Protein AF-A0A351V700-F1 (afdb_monomer_lite)

Foldseek 3Di:
DQWDWEQDPVRWIKIWFDFQWIWIFIADPVNPHTDDDIGTQQQVAAQDADPDPPDPRRGQRGTAWDWDDDDQKIKTWHFGDDFVTFIFIWMASDSRDPTHGDTTQEDPDDVFRERYKHWDWDDDPNWIKIKMWGQPDVVGYNVRIDIAMAIDDADPVRHHDRDYDDPPHYDDPDAAEQADKDFQPQFDDWDQWDWDAAPVGDIWIWFDFAFIKTKDFWHFQAAHFFKKKFKKEALDQAFKWFKAWADPPHDRQWMWGDGHQNDQRRIDMTMDTGDLGHGITIIMTTTHDDGTIHIMTGIMHTHHDPQPKAKWFPPLFQFAFALKEWDDDPQKIWIWGADFLWFPTGFIWIDRFVRAIETQDGQGRAPDDDCQLFLHPVHHRFLWHWDRKAWDDDDLKIWIWTFTPSVQWIWIWMDSDPRPDHTDIAIGHGGFFQWYWDQDPVRWIWIWGDWQQWIWIFTCDNVNRYGDDVTDTDTADGQPAPDRGWGNWDWDDDPQKIKTWTWGDGPPAAIFIKIWIDSDPSDHIDMDTQAREQNWGRYAKYAHPSGWIWTWTWHAFWQSGITTAIWGWDADPNDTRTHQVRYRDRMDITGHDYDGYDLDDKWQLQDPDFDDDPQKIWNGNAPSVQWGSPVDGSKIKGFAPDADQDDNSAHPWMWGGDGPQKKKKKWKKFQPQPDAQKWWAKWQDDLFIKTWTWHQHPVRWIKTWIWTFPCVVVVDDSSPTHTDTQFIDTDDDGMKMKMKMWHGDDDDDHSDPPFTTWIWIWIDPPVPDTDTHGDIRDGGQDSSNNTHTIIITGMYGNDDGGTMMIIRIMDMGDDDDTRPPQQAAPPLQFSDWFFLQDWRRQKAKDDQKGWTWDQPDGQPDRTWIKIDRFPWQPIFIKHWDDCSPQPAQFWKKWKKKKAFADPDQKWKKFKWKWFQASVRDTDIGTAFMAIHGHPAIAMTIDQTDHHHHRTHRIMTTMGTDTDRTMMTMGGTTMGHRNRDDDGSYGQDQAQCCLVSPPDNEPVSLVQLVVCQPPNHPDPSSVCSQPQQNPVDRDPVSSVQSVCCNVVVDVGGHHD

Structure (mmCIF, N/CA/C/O backbone):
data_AF-A0A351V700-F1
#
_entry.id   AF-A0A351V700-F1
#
loop_
_atom_site.group_PDB
_atom_site.id
_atom_site.type_symbol
_atom_site.label_atom_id
_atom_site.label_alt_id
_atom_site.label_comp_id
_atom_site.label_asym_id
_atom_site.label_entity_id
_atom_site.label_seq_id
_atom_site.pdbx_PDB_ins_code
_atom_site.Cartn_x
_atom_site.Cartn_y
_atom_site.Cartn_z
_atom_site.occupancy
_atom_site.B_iso_or_equiv
_atom_site.auth_seq_id
_atom_site.auth_comp_id
_atom_site.auth_asym_id
_atom_site.auth_atom_id
_atom_site.pdbx_PDB_model_num
ATOM 1 N N . ILE A 1 1 ? -38.959 2.671 56.096 1.00 91.06 1 ILE A N 1
ATOM 2 C CA . ILE A 1 1 ? -39.017 2.047 54.759 1.00 91.06 1 ILE A CA 1
ATOM 3 C C . ILE A 1 1 ? -37.811 2.518 53.968 1.00 91.06 1 ILE A C 1
ATOM 5 O O . ILE A 1 1 ? -37.189 3.485 54.406 1.00 91.06 1 ILE A O 1
ATOM 9 N N . ASP A 1 2 ? -37.479 1.789 52.909 1.00 93.81 2 ASP A N 1
ATOM 10 C CA . ASP A 1 2 ? -36.411 2.085 51.949 1.00 93.81 2 ASP A CA 1
ATOM 11 C C . ASP A 1 2 ? -35.045 2.347 52.602 1.00 93.81 2 ASP A C 1
ATOM 13 O O . ASP A 1 2 ? -34.549 3.469 52.595 1.00 93.81 2 ASP A O 1
ATOM 17 N N . PRO A 1 3 ? -34.458 1.350 53.281 1.00 95.62 3 PRO A N 1
ATOM 18 C CA . PRO A 1 3 ? -33.172 1.539 53.926 1.00 95.62 3 PRO A CA 1
ATOM 19 C C . PRO A 1 3 ? -32.023 1.620 52.913 1.00 95.62 3 PRO A C 1
ATOM 21 O O . PRO A 1 3 ? -31.990 0.839 51.966 1.00 95.62 3 PRO A O 1
ATOM 24 N N . THR A 1 4 ? -31.022 2.452 53.203 1.00 96.56 4 THR A N 1
ATOM 25 C CA . THR A 1 4 ? -29.684 2.356 52.598 1.00 96.56 4 THR A CA 1
ATOM 26 C C . THR A 1 4 ? -28.631 2.185 53.677 1.00 96.56 4 THR A C 1
ATOM 28 O O . THR A 1 4 ? -28.673 2.845 54.720 1.00 96.56 4 THR A O 1
ATOM 31 N N . VAL A 1 5 ? -27.683 1.289 53.410 1.00 95.75 5 VAL A N 1
ATOM 32 C CA . VAL A 1 5 ? -26.538 1.002 54.270 1.00 95.75 5 VAL A CA 1
ATOM 33 C C . VAL A 1 5 ? -25.258 1.439 53.568 1.00 95.75 5 VAL A C 1
ATOM 35 O O . VAL A 1 5 ? -25.052 1.101 52.407 1.00 95.75 5 VAL A O 1
ATOM 38 N N . PHE A 1 6 ? -24.391 2.152 54.283 1.00 95.44 6 PHE A N 1
ATOM 39 C CA . PHE A 1 6 ? -23.078 2.570 53.791 1.00 95.44 6 PHE A CA 1
ATOM 40 C C . PHE A 1 6 ? -22.019 2.389 54.877 1.00 95.44 6 PHE A C 1
ATOM 42 O O . PHE A 1 6 ? -22.269 2.732 56.034 1.00 95.44 6 PHE A O 1
ATOM 49 N N . ILE A 1 7 ? -20.851 1.865 54.506 1.00 95.56 7 ILE A N 1
ATOM 50 C CA . ILE A 1 7 ? -19.691 1.712 55.390 1.00 95.56 7 ILE A CA 1
ATOM 51 C C . ILE A 1 7 ? -18.678 2.787 55.004 1.00 95.56 7 ILE A C 1
ATOM 53 O O . ILE A 1 7 ? -18.249 2.836 53.855 1.00 95.56 7 ILE A O 1
ATOM 57 N N . ASP A 1 8 ? -18.346 3.661 55.949 1.00 95.00 8 ASP A N 1
ATOM 58 C CA . ASP A 1 8 ? -17.407 4.765 55.741 1.00 95.00 8 ASP A CA 1
ATOM 59 C C . ASP A 1 8 ? -15.943 4.292 55.815 1.00 95.00 8 ASP A C 1
ATOM 61 O O . ASP A 1 8 ? -15.654 3.169 56.230 1.00 95.00 8 ASP A O 1
ATOM 65 N N . ASP A 1 9 ? -15.006 5.159 55.432 1.00 92.94 9 ASP A N 1
ATOM 66 C CA . ASP A 1 9 ? -13.569 4.848 55.365 1.00 92.94 9 ASP A CA 1
ATOM 67 C C . ASP A 1 9 ? -12.965 4.493 56.736 1.00 92.94 9 ASP A C 1
ATOM 69 O O . ASP A 1 9 ? -11.900 3.882 56.815 1.00 92.94 9 ASP A O 1
ATOM 73 N N . ASP A 1 10 ? -13.632 4.877 57.827 1.00 93.69 10 ASP A N 1
ATOM 74 C CA . ASP A 1 10 ? -13.258 4.521 59.198 1.00 93.69 10 ASP A CA 1
ATOM 75 C C . ASP A 1 10 ? -13.837 3.168 59.660 1.00 93.69 10 ASP A C 1
ATOM 77 O O . ASP A 1 10 ? -13.610 2.754 60.797 1.00 93.69 10 ASP A O 1
ATOM 81 N N . GLY A 1 11 ? -14.575 2.473 58.788 1.00 94.19 11 GLY A N 1
ATOM 82 C CA . GLY A 1 11 ? -15.253 1.209 59.068 1.00 94.19 11 GLY A CA 1
ATOM 83 C C . GLY A 1 11 ? -16.627 1.358 59.728 1.00 94.19 11 GLY A C 1
ATOM 84 O O . GLY A 1 11 ? -17.306 0.352 59.944 1.00 94.19 11 GLY A O 1
ATOM 85 N N . GLN A 1 12 ? -17.086 2.575 60.043 1.00 96.44 12 GLN A N 1
ATOM 86 C CA . GLN A 1 12 ? -18.404 2.775 60.636 1.00 96.44 12 GLN A CA 1
ATOM 87 C C . GLN A 1 12 ? -19.509 2.595 59.590 1.00 96.44 12 GLN A C 1
ATOM 89 O O . GLN A 1 12 ? -19.625 3.347 58.623 1.00 96.44 12 GLN A O 1
ATOM 94 N N . ALA A 1 13 ? -20.399 1.637 59.847 1.00 96.62 13 ALA A N 1
ATOM 95 C CA . ALA A 1 13 ? -21.604 1.428 59.059 1.00 96.62 13 ALA A CA 1
ATOM 96 C C . ALA A 1 13 ? -22.760 2.335 59.524 1.00 96.62 13 ALA A C 1
ATOM 98 O O . ALA A 1 13 ? -23.058 2.431 60.720 1.00 96.62 13 ALA A O 1
ATOM 99 N N . TYR A 1 14 ? -23.439 2.974 58.576 1.00 97.00 14 TYR A N 1
ATOM 100 C CA . TYR A 1 14 ? -24.610 3.824 58.782 1.00 97.00 14 TYR A CA 1
ATOM 101 C C . TYR A 1 14 ? -25.817 3.234 58.060 1.00 97.00 14 TYR A C 1
ATOM 103 O O . TYR A 1 14 ? -25.716 2.845 56.900 1.00 97.00 14 TYR A O 1
ATOM 111 N N . LEU A 1 15 ? -26.966 3.220 58.736 1.00 97.62 15 LEU A N 1
ATOM 112 C CA . LEU A 1 15 ? -28.257 2.844 58.167 1.00 97.62 15 LEU A CA 1
ATOM 113 C C . LEU A 1 15 ? -29.167 4.074 58.131 1.00 97.62 15 LEU A C 1
ATOM 115 O O . LEU A 1 15 ? -29.557 4.573 59.188 1.00 97.62 15 LEU A O 1
ATOM 119 N N . TYR A 1 16 ? -29.526 4.527 56.930 1.00 97.81 16 TYR A N 1
ATOM 120 C CA . TYR A 1 16 ? -30.506 5.590 56.686 1.00 97.81 16 TYR A CA 1
ATOM 121 C C . TYR A 1 16 ? -31.836 5.008 56.209 1.00 97.81 16 TYR A C 1
ATOM 123 O O . TYR A 1 16 ? -31.837 4.035 55.465 1.00 97.81 16 TYR A O 1
ATOM 131 N N . PHE A 1 17 ? -32.966 5.577 56.640 1.00 97.81 17 PHE A N 1
ATOM 132 C CA . PHE A 1 17 ? -34.310 5.115 56.258 1.00 97.81 17 PHE A CA 1
ATOM 133 C C . PHE A 1 17 ? -35.395 6.161 56.566 1.00 97.81 17 PHE A C 1
ATOM 135 O O . PHE A 1 17 ? -35.218 7.009 57.442 1.00 97.81 17 PHE A O 1
ATOM 142 N N . GLY A 1 18 ? -36.572 6.038 55.936 1.00 95.31 18 GLY A N 1
ATOM 143 C CA . GLY A 1 18 ? -37.803 6.697 56.401 1.00 95.31 18 GLY A CA 1
ATOM 144 C C . GLY A 1 18 ? -38.685 7.342 55.324 1.00 95.31 18 GLY A C 1
ATOM 145 O O . GLY A 1 18 ? -38.236 7.616 54.221 1.00 95.31 18 GLY A O 1
ATOM 146 N N . ASN A 1 19 ? -39.955 7.582 55.674 1.00 92.62 19 ASN A N 1
ATOM 147 C CA . ASN A 1 19 ? -40.956 8.324 54.891 1.00 92.62 19 ASN A CA 1
ATOM 148 C C . ASN A 1 19 ? -41.955 8.973 55.871 1.00 92.62 19 ASN A C 1
ATOM 150 O O . ASN A 1 19 ? -42.431 8.287 56.783 1.00 92.62 19 ASN A O 1
ATOM 154 N N . PRO A 1 20 ? -42.292 10.270 55.745 1.00 89.50 20 PRO A N 1
ATOM 155 C CA . PRO A 1 20 ? -41.634 11.312 54.948 1.00 89.50 20 PRO A CA 1
ATOM 156 C C . PRO A 1 20 ? -40.467 11.951 55.721 1.00 89.50 20 PRO A C 1
ATOM 158 O O . PRO A 1 20 ? -39.934 12.987 55.350 1.00 89.50 20 PRO A O 1
ATOM 161 N N . GLN A 1 21 ? -40.133 11.389 56.881 1.00 94.50 21 GLN A N 1
ATOM 162 C CA . GLN A 1 21 ? -39.072 11.850 57.756 1.00 94.50 21 GLN A CA 1
ATOM 163 C C . GLN A 1 21 ? -37.858 10.939 57.589 1.00 94.50 21 GLN A C 1
ATOM 165 O O . GLN A 1 21 ? -38.006 9.722 57.687 1.00 94.50 21 GLN A O 1
ATOM 170 N N . LEU A 1 22 ? -36.677 11.530 57.408 1.00 96.50 22 LEU A N 1
ATOM 171 C CA . LEU A 1 22 ? -35.410 10.808 57.334 1.00 96.50 22 LEU A CA 1
ATOM 172 C C . LEU A 1 22 ? -34.840 10.542 58.738 1.00 96.50 22 LEU A C 1
ATOM 174 O O . LEU A 1 22 ? -34.820 11.434 59.599 1.00 96.50 22 LEU A O 1
ATOM 178 N N . TYR A 1 23 ? -34.369 9.317 58.947 1.00 97.38 23 TYR A N 1
ATOM 179 C CA . TYR A 1 23 ? -33.716 8.842 60.164 1.00 97.38 23 TYR A CA 1
ATOM 180 C C . TYR A 1 23 ? -32.384 8.172 59.833 1.00 97.38 23 TYR A C 1
ATOM 182 O O . TYR A 1 23 ? -32.211 7.661 58.725 1.00 97.38 23 TYR A O 1
ATOM 190 N N . TYR A 1 24 ? -31.476 8.128 60.810 1.00 97.31 24 TYR A N 1
ATOM 191 C CA . TYR A 1 24 ? -30.273 7.302 60.731 1.00 97.31 24 TYR A CA 1
ATOM 192 C C . TYR A 1 24 ? -29.920 6.633 62.057 1.00 97.31 24 TYR A C 1
ATOM 194 O O . TYR A 1 24 ? -30.298 7.096 63.136 1.00 97.31 24 TYR A O 1
ATOM 202 N N . VAL A 1 25 ? -29.155 5.548 61.977 1.00 97.69 25 VAL A N 1
ATOM 203 C CA . VAL A 1 25 ? -28.527 4.892 63.128 1.00 97.69 25 VAL A CA 1
ATOM 204 C C . VAL A 1 25 ? -27.175 4.299 62.725 1.00 97.69 25 VAL A C 1
ATOM 206 O O . VAL A 1 25 ? -26.938 4.023 61.549 1.00 97.69 25 VAL A O 1
ATOM 209 N N . LYS A 1 26 ? -26.275 4.123 63.695 1.00 97.44 26 LYS A N 1
ATOM 210 C CA . LYS A 1 26 ? -24.993 3.441 63.498 1.00 97.44 26 LYS A CA 1
ATOM 211 C C . LYS A 1 26 ? -25.177 1.937 63.658 1.00 97.44 26 LYS A C 1
ATOM 213 O O . LYS A 1 26 ? -25.651 1.491 64.703 1.00 97.44 26 LYS A O 1
ATOM 218 N N . LEU A 1 27 ? -24.808 1.171 62.639 1.00 96.94 27 LEU A N 1
ATOM 219 C CA . LEU A 1 27 ? -24.777 -0.286 62.727 1.00 96.94 27 LEU A CA 1
ATOM 220 C C . LEU A 1 27 ? -23.512 -0.741 63.462 1.00 96.94 27 LEU A C 1
ATOM 222 O O . LEU A 1 27 ? -22.480 -0.065 63.438 1.00 96.94 27 LEU A O 1
ATOM 226 N N . ASN A 1 28 ? -23.615 -1.881 64.137 1.00 95.62 28 ASN A N 1
ATOM 227 C CA . ASN A 1 28 ? -22.462 -2.574 64.696 1.00 95.62 28 ASN A CA 1
ATOM 228 C C . ASN A 1 28 ? -21.759 -3.386 63.595 1.00 95.62 28 ASN A C 1
ATOM 230 O O . ASN A 1 28 ? -22.332 -3.621 62.532 1.00 95.62 28 ASN A O 1
ATOM 234 N N . GLU A 1 29 ? -20.539 -3.859 63.865 1.00 91.56 29 GLU A N 1
ATOM 235 C CA . GLU A 1 29 ? -19.749 -4.669 62.918 1.00 91.56 29 GLU A CA 1
ATOM 236 C C . GLU A 1 29 ? -20.468 -5.949 62.446 1.00 91.56 29 GLU A C 1
ATOM 238 O O . GLU A 1 29 ? -20.162 -6.469 61.378 1.00 91.56 29 GLU A O 1
ATOM 243 N N . ASP A 1 30 ? -21.442 -6.456 63.211 1.00 93.44 30 ASP A N 1
ATOM 244 C CA . ASP A 1 30 ? -22.226 -7.642 62.846 1.00 93.44 30 ASP A CA 1
ATOM 245 C C . ASP A 1 30 ? -23.264 -7.390 61.735 1.00 93.44 30 ASP A C 1
ATOM 247 O O . ASP A 1 30 ? -23.853 -8.347 61.233 1.00 93.44 30 ASP A O 1
ATOM 251 N N . MET A 1 31 ? -23.505 -6.123 61.364 1.00 93.56 31 MET A N 1
ATOM 252 C CA . MET A 1 31 ? -24.477 -5.669 60.357 1.00 93.56 31 MET A CA 1
ATOM 253 C C . MET A 1 31 ? -25.931 -6.116 60.597 1.00 93.56 31 MET A C 1
ATOM 255 O O . MET A 1 31 ? -26.799 -5.903 59.751 1.00 93.56 31 MET A O 1
ATOM 259 N N . VAL A 1 32 ? -26.220 -6.701 61.761 1.00 93.44 32 VAL A N 1
ATOM 260 C CA . VAL A 1 32 ? -27.549 -7.191 62.163 1.00 93.44 32 VAL A CA 1
ATOM 261 C C . VAL A 1 32 ? -28.043 -6.533 63.453 1.00 93.44 32 VAL A C 1
ATOM 263 O O . VAL A 1 32 ? -29.210 -6.687 63.815 1.00 93.44 32 VAL A O 1
ATOM 266 N N . SER A 1 33 ? -27.188 -5.771 64.139 1.00 94.75 33 SER A N 1
ATOM 267 C CA . SER A 1 33 ? -27.525 -4.952 65.301 1.00 94.75 33 SER A CA 1
ATOM 268 C C . SER A 1 33 ? -27.001 -3.512 65.164 1.00 94.75 33 SER A C 1
ATOM 270 O O . SER A 1 33 ? -26.213 -3.190 64.274 1.00 94.75 33 SER A O 1
ATOM 272 N N . TYR A 1 34 ? -27.475 -2.606 66.025 1.00 95.94 34 TYR A N 1
ATOM 273 C CA . TYR A 1 34 ? -27.103 -1.186 66.012 1.00 95.94 34 TYR A CA 1
ATOM 274 C C . TYR A 1 34 ? -26.761 -0.672 67.414 1.00 95.94 34 TYR A C 1
ATOM 276 O O . TYR A 1 34 ? -27.174 -1.254 68.421 1.00 95.94 34 TYR A O 1
ATOM 284 N N . SER A 1 35 ? -26.005 0.425 67.486 1.00 86.25 35 SER A N 1
ATOM 285 C CA . SER A 1 35 ? -25.629 1.084 68.741 1.00 86.25 35 SER A CA 1
ATOM 286 C C . SER A 1 35 ? -26.066 2.550 68.773 1.00 86.25 35 SER A C 1
ATOM 288 O O . SER A 1 35 ? -26.082 3.256 67.764 1.00 86.25 35 SER A O 1
ATOM 290 N N . GLY A 1 36 ? -26.439 3.015 69.968 1.00 89.81 36 GLY A N 1
ATOM 291 C CA . GLY A 1 36 ? -26.982 4.357 70.182 1.00 89.81 36 GLY A CA 1
ATOM 292 C C . GLY A 1 36 ? -28.480 4.480 69.879 1.00 89.81 36 GLY A C 1
ATOM 293 O O . GLY A 1 36 ? -29.176 3.500 69.618 1.00 89.81 36 GLY A O 1
ATOM 294 N N . GLU A 1 37 ? -28.988 5.709 69.970 1.00 93.94 37 GLU A N 1
ATOM 295 C CA . GLU A 1 37 ? -30.384 6.029 69.660 1.00 93.94 37 GLU A CA 1
ATOM 296 C C . GLU A 1 37 ? -30.567 6.311 68.165 1.00 93.94 37 GLU A C 1
ATOM 298 O O . GLU A 1 37 ? -29.691 6.902 67.529 1.00 93.94 37 GLU A O 1
ATOM 303 N N . ILE A 1 38 ? -31.735 5.954 67.623 1.00 97.50 38 ILE A N 1
ATOM 304 C CA . ILE A 1 38 ? -32.139 6.334 66.264 1.00 97.50 38 ILE A CA 1
ATOM 305 C C . ILE A 1 38 ? -32.265 7.857 66.206 1.00 97.50 38 ILE A C 1
ATOM 307 O O . ILE A 1 38 ? -33.056 8.458 66.935 1.00 97.50 38 ILE A O 1
ATOM 311 N N . GLN A 1 39 ? -31.496 8.474 65.318 1.00 97.12 39 GLN A N 1
ATOM 312 C CA . GLN A 1 39 ? -31.433 9.917 65.168 1.00 97.12 39 GLN A CA 1
ATOM 313 C C . GLN A 1 39 ? -32.417 10.387 64.100 1.00 97.12 39 GLN A C 1
ATOM 315 O O . GLN A 1 39 ? -32.547 9.784 63.034 1.00 97.12 39 GLN A O 1
ATOM 320 N N . LYS A 1 40 ? -33.107 11.492 64.385 1.00 95.56 40 LYS A N 1
ATOM 321 C CA . LYS A 1 40 ? -33.982 12.180 63.433 1.00 95.56 40 LYS A CA 1
ATOM 322 C C . LYS A 1 40 ? -33.170 13.253 62.710 1.00 95.56 40 LYS A C 1
ATOM 324 O O . LYS A 1 40 ? -32.617 14.130 63.368 1.00 95.56 40 LYS A O 1
ATOM 329 N N . VAL A 1 41 ? -33.125 13.208 61.380 1.00 95.44 41 VAL A N 1
ATOM 330 C CA . VAL A 1 41 ? -32.467 14.258 60.588 1.00 95.44 41 VAL A CA 1
ATOM 331 C C . VAL A 1 41 ? -33.314 15.531 60.626 1.00 95.44 41 VAL A C 1
ATOM 333 O O . VAL A 1 41 ? -34.542 15.478 60.504 1.00 95.44 41 VAL A O 1
ATOM 336 N N . ASP A 1 42 ? -32.672 16.683 60.816 1.00 91.12 42 ASP A N 1
ATOM 337 C CA . ASP A 1 42 ? -33.349 17.975 60.726 1.00 91.12 42 ASP A CA 1
ATOM 338 C C . ASP A 1 42 ? -33.721 18.269 59.267 1.00 91.12 42 ASP A C 1
ATOM 340 O O . ASP A 1 42 ? -32.864 18.570 58.441 1.00 91.12 42 ASP A O 1
ATOM 344 N N . MET A 1 43 ? -35.014 18.166 58.955 1.00 90.19 43 MET A N 1
ATOM 345 C CA . MET A 1 43 ? -35.534 18.396 57.604 1.00 90.19 43 MET A CA 1
ATOM 346 C C . MET A 1 43 ? -35.724 19.885 57.292 1.00 90.19 43 MET A C 1
ATOM 348 O O . MET A 1 43 ? -35.945 20.235 56.138 1.00 90.19 43 MET A O 1
ATOM 352 N N . SER A 1 44 ? -35.641 20.774 58.291 1.00 82.25 44 SER A N 1
ATOM 353 C CA . SER A 1 44 ? -35.861 22.214 58.092 1.00 82.25 44 SER A CA 1
ATOM 354 C C . SER A 1 44 ? -34.713 22.902 57.348 1.00 82.25 44 SER A C 1
ATOM 356 O O . SER A 1 44 ? -34.875 24.013 56.839 1.00 82.25 44 SER A O 1
ATOM 358 N N . GLN A 1 45 ? -33.555 22.242 57.259 1.00 78.81 45 GLN A N 1
ATOM 359 C CA . GLN A 1 45 ? -32.379 22.719 56.546 1.00 78.81 45 GLN A CA 1
ATOM 360 C C . GLN A 1 45 ? -31.797 21.594 55.692 1.00 78.81 45 GLN A C 1
ATOM 362 O O . GLN A 1 45 ? -31.573 20.484 56.162 1.00 78.81 45 GLN A O 1
ATOM 367 N N . GLY A 1 46 ? -31.529 21.889 54.420 1.00 89.69 46 GLY A N 1
ATOM 368 C CA . GLY A 1 46 ? -30.735 20.998 53.578 1.00 89.69 46 GLY A CA 1
ATOM 369 C C . GLY A 1 46 ? -31.492 20.009 52.698 1.00 89.69 46 GLY A C 1
ATOM 370 O O . GLY A 1 46 ? -30.819 19.292 51.974 1.00 89.69 46 GLY A O 1
ATOM 371 N N . PHE A 1 47 ? -32.829 19.991 52.675 1.00 94.50 47 PHE A N 1
ATOM 372 C CA . PHE A 1 47 ? -33.633 19.048 51.864 1.00 94.50 47 PHE A CA 1
ATOM 373 C C . PHE A 1 47 ? -34.672 19.735 50.956 1.00 94.50 47 PHE A C 1
ATOM 375 O O . PHE A 1 47 ? -35.721 19.174 50.645 1.00 94.50 47 PHE A O 1
ATOM 382 N N . GLY A 1 48 ? -34.387 20.975 50.543 1.00 90.88 48 GLY A N 1
ATOM 383 C CA . GLY A 1 48 ? -35.312 21.809 49.771 1.00 90.88 48 GLY A CA 1
ATOM 384 C C . GLY A 1 48 ? -36.543 22.232 50.579 1.00 90.88 48 GLY A C 1
ATOM 385 O O . GLY A 1 48 ? -36.701 21.845 51.733 1.00 90.88 48 GLY A O 1
ATOM 386 N N . VAL A 1 49 ? -37.404 23.056 49.980 1.00 89.81 49 VAL A N 1
ATOM 387 C CA . VAL A 1 49 ? -38.656 23.514 50.605 1.00 89.81 49 VAL A CA 1
ATOM 388 C C . VAL A 1 49 ? -39.826 22.993 49.783 1.00 89.81 49 VAL A C 1
ATOM 390 O O . VAL A 1 49 ? -39.900 23.278 48.588 1.00 89.81 49 VAL A O 1
ATOM 393 N N . SER A 1 50 ? -40.717 22.244 50.433 1.00 84.81 50 SER A N 1
ATOM 394 C CA . SER A 1 50 ? -41.961 21.742 49.841 1.00 84.81 50 SER A CA 1
ATOM 395 C C . SER A 1 50 ? -42.843 22.903 49.396 1.00 84.81 50 SER A C 1
ATOM 397 O O . SER A 1 50 ? -43.025 23.871 50.139 1.00 84.81 50 SER A O 1
ATOM 399 N N . SER A 1 51 ? -43.425 22.789 48.207 1.00 80.19 51 SER A N 1
ATOM 400 C CA . SER A 1 51 ? -44.474 23.713 47.757 1.00 80.19 51 SER A CA 1
ATOM 401 C C . SER A 1 51 ? -45.877 23.272 48.189 1.00 80.19 51 SER A C 1
ATOM 403 O O . SER A 1 51 ? -46.800 24.089 48.169 1.00 80.19 51 SER A O 1
ATOM 405 N N . ASP A 1 52 ? -46.032 22.014 48.616 1.00 80.88 52 ASP A N 1
ATOM 406 C CA . ASP A 1 52 ? -47.261 21.461 49.171 1.00 80.88 52 ASP A CA 1
ATOM 407 C C . ASP A 1 52 ? -47.541 22.016 50.583 1.00 80.88 52 ASP A C 1
ATOM 409 O O . ASP A 1 52 ? -46.778 21.752 51.523 1.00 80.88 52 ASP A O 1
ATOM 413 N N . PRO A 1 53 ? -48.646 22.764 50.776 1.00 77.25 53 PRO A N 1
ATOM 414 C CA . PRO A 1 53 ? -49.046 23.255 52.091 1.00 77.25 53 PRO A CA 1
ATOM 415 C C . PRO A 1 53 ? -49.411 22.134 53.083 1.00 77.25 53 PRO A C 1
ATOM 417 O O . PRO A 1 53 ? -49.493 22.411 54.280 1.00 77.25 53 PRO A O 1
ATOM 420 N N . GLU A 1 54 ? -49.618 20.895 52.623 1.00 79.44 54 GLU A N 1
ATOM 421 C CA . GLU A 1 54 ? -49.871 19.714 53.461 1.00 79.44 54 GLU A CA 1
ATOM 422 C C . GLU A 1 54 ? -48.602 18.891 53.772 1.00 79.44 54 GLU A C 1
ATOM 424 O O . GLU A 1 54 ? -48.676 17.861 54.452 1.00 79.44 54 GLU A O 1
ATOM 429 N N . SER A 1 55 ? -47.419 19.353 53.344 1.00 82.06 55 SER A N 1
ATOM 430 C CA . SER A 1 55 ? -46.147 18.671 53.603 1.00 82.06 55 SER A CA 1
ATOM 431 C C . SER A 1 55 ? -45.906 18.436 55.099 1.00 82.06 55 SER A C 1
ATOM 433 O O . SER A 1 55 ? -45.845 19.361 55.911 1.00 82.06 55 SER A O 1
ATOM 435 N N . ARG A 1 56 ? -45.716 17.163 55.475 1.00 82.38 56 ARG A N 1
ATOM 436 C CA . ARG A 1 56 ? -45.538 16.730 56.876 1.00 82.38 56 ARG A CA 1
ATOM 437 C C . ARG A 1 56 ? -44.209 17.181 57.495 1.00 82.38 56 ARG A C 1
ATOM 439 O O . ARG A 1 56 ? -44.103 17.226 58.720 1.00 82.38 56 ARG A O 1
ATOM 446 N N . THR A 1 57 ? -43.200 17.470 56.676 1.00 87.38 57 THR A N 1
ATOM 447 C CA . THR A 1 57 ? -41.862 17.904 57.119 1.00 87.38 57 THR A CA 1
ATOM 448 C C . THR A 1 57 ? -41.495 19.304 56.629 1.00 87.38 57 THR A C 1
ATOM 450 O O . THR A 1 57 ? -40.562 19.894 57.169 1.00 87.38 57 THR A O 1
ATOM 453 N N . GLY A 1 58 ? -42.215 19.847 55.639 1.00 87.69 58 GLY A N 1
ATOM 454 C CA . GLY A 1 58 ? -41.881 21.109 54.974 1.00 87.69 58 GLY A CA 1
ATOM 455 C C . GLY A 1 58 ? -40.706 21.011 53.990 1.00 87.69 58 GLY A C 1
ATOM 456 O O . GLY A 1 58 ? -40.348 22.019 53.381 1.00 87.69 58 GLY A O 1
ATOM 457 N N . ALA A 1 59 ? -40.127 19.821 53.805 1.00 92.38 59 ALA A N 1
ATOM 458 C CA . ALA A 1 59 ? -39.008 19.551 52.903 1.00 92.38 59 ALA A CA 1
ATOM 459 C C . ALA A 1 59 ? -39.456 18.785 51.651 1.00 92.38 59 ALA A C 1
ATOM 461 O O . ALA A 1 59 ? -40.519 18.170 51.657 1.00 92.38 59 ALA A O 1
ATOM 462 N N . LEU A 1 60 ? -38.623 18.774 50.601 1.00 92.94 60 LEU A N 1
ATOM 463 C CA . LEU A 1 60 ? -38.908 18.026 49.368 1.00 92.94 60 LEU A CA 1
ATOM 464 C C . LEU A 1 60 ? -38.756 16.506 49.531 1.00 92.94 60 LEU A C 1
ATOM 466 O O . LEU A 1 60 ? -39.307 15.763 48.727 1.00 92.94 60 LEU A O 1
ATOM 470 N N . TYR A 1 61 ? -37.998 16.037 50.526 1.00 93.69 61 TYR A N 1
ATOM 471 C CA . TYR A 1 61 ? -37.774 14.609 50.774 1.00 93.69 61 TYR A CA 1
ATOM 472 C C . TYR A 1 61 ? -39.092 13.851 50.997 1.00 93.69 61 TYR A C 1
ATOM 474 O O . TYR A 1 61 ? -39.887 14.230 51.859 1.00 93.69 61 TYR A O 1
ATOM 482 N N . THR A 1 62 ? -39.272 12.744 50.273 1.00 92.06 62 THR A N 1
ATOM 483 C CA . THR A 1 62 ? -40.420 11.839 50.423 1.00 92.06 62 THR A CA 1
ATOM 484 C C . THR A 1 62 ? -39.980 10.475 50.955 1.00 92.06 62 THR A C 1
ATOM 486 O O . THR A 1 62 ? -40.400 10.091 52.048 1.00 92.06 62 THR A O 1
ATOM 489 N N . GLU A 1 63 ? -39.110 9.762 50.238 1.00 93.25 63 GLU A N 1
ATOM 490 C CA . GLU A 1 63 ? -38.626 8.425 50.612 1.00 93.25 63 GLU A CA 1
ATOM 491 C C . GLU A 1 63 ? -37.366 8.022 49.829 1.00 93.25 63 GLU A C 1
ATOM 493 O O . GLU A 1 63 ? -36.750 8.857 49.165 1.00 93.25 63 GLU A O 1
ATOM 498 N N . GLY A 1 64 ? -36.958 6.752 49.926 1.00 93.94 64 GLY A N 1
ATOM 499 C CA . GLY A 1 64 ? -35.857 6.214 49.126 1.00 93.94 64 GLY A CA 1
ATOM 500 C C . GLY A 1 64 ? -34.481 6.856 49.338 1.00 93.94 64 GLY A C 1
ATOM 501 O O . GLY A 1 64 ? -33.852 7.204 48.340 1.00 93.94 64 GLY A O 1
ATOM 502 N N . PRO A 1 65 ? -33.995 7.049 50.581 1.00 96.75 65 PRO A N 1
ATOM 503 C CA . PRO A 1 65 ? -32.690 7.649 50.819 1.00 96.75 65 PRO A CA 1
ATOM 504 C C . PRO A 1 65 ? -31.581 6.768 50.245 1.00 96.75 65 PRO A C 1
ATOM 506 O O . PRO A 1 65 ? -31.424 5.639 50.690 1.00 96.75 65 PRO A O 1
ATOM 509 N N . TRP A 1 66 ? -30.772 7.296 49.332 1.00 97.50 66 TRP A N 1
ATOM 510 C CA . TRP A 1 66 ? -29.531 6.694 48.848 1.00 97.50 66 TRP A CA 1
ATOM 511 C C . TRP A 1 66 ? -28.338 7.480 49.398 1.00 97.50 66 TRP A C 1
ATOM 513 O O . TRP A 1 66 ? -28.054 8.603 48.969 1.00 97.50 66 TRP A O 1
ATOM 523 N N . PHE A 1 67 ? -27.674 6.894 50.394 1.00 97.44 67 PHE A N 1
ATOM 524 C CA . PHE A 1 67 ? -26.560 7.487 51.126 1.00 97.44 67 PHE A CA 1
ATOM 525 C C . PHE A 1 67 ? -25.233 6.851 50.715 1.00 97.44 67 PHE A C 1
ATOM 527 O O . PHE A 1 67 ? -25.074 5.638 50.827 1.00 97.44 67 PHE A O 1
ATOM 534 N N . TYR A 1 68 ? -24.275 7.669 50.279 1.00 96.06 68 TYR A N 1
ATOM 535 C CA . TYR A 1 68 ? -22.920 7.216 49.957 1.00 96.06 68 TYR A CA 1
ATOM 536 C C . TYR A 1 68 ? -21.899 8.355 50.078 1.00 96.06 68 TYR A C 1
ATOM 538 O O . TYR A 1 68 ? -22.260 9.527 50.227 1.00 96.06 68 TYR A O 1
ATOM 546 N N . LYS A 1 69 ? -20.611 8.015 50.005 1.00 95.25 69 LYS A N 1
ATOM 547 C CA . LYS A 1 69 ? -19.493 8.966 50.014 1.00 95.25 69 LYS A CA 1
ATOM 548 C C . LYS A 1 69 ? -18.724 8.915 48.699 1.00 95.25 69 LYS A C 1
ATOM 550 O O . LYS A 1 69 ? -18.515 7.842 48.142 1.00 95.25 69 LYS A O 1
ATOM 555 N N . ARG A 1 70 ? -18.253 10.076 48.241 1.00 92.88 70 ARG A N 1
ATOM 556 C CA . ARG A 1 70 ? -17.300 10.205 47.133 1.00 92.88 70 ARG A CA 1
ATOM 557 C C . ARG A 1 70 ? -16.293 11.309 47.435 1.00 92.88 70 ARG A C 1
ATOM 559 O O . ARG A 1 70 ? -16.662 12.472 47.622 1.00 92.88 70 ARG A O 1
ATOM 566 N N . GLY A 1 71 ? -15.012 10.944 47.471 1.00 90.69 71 GLY A N 1
ATOM 567 C CA . GLY A 1 71 ? -13.952 11.831 47.948 1.00 90.69 71 GLY A CA 1
ATOM 568 C C . GLY A 1 71 ? -14.241 12.302 49.376 1.00 90.69 71 GLY A C 1
ATOM 569 O O . GLY A 1 71 ? -14.555 11.504 50.252 1.00 90.69 71 GLY A O 1
ATOM 570 N N . ASN A 1 72 ? -14.198 13.615 49.601 1.00 91.75 72 ASN A N 1
ATOM 571 C CA . ASN A 1 72 ? -14.438 14.211 50.922 1.00 91.75 72 ASN A CA 1
ATOM 572 C C . ASN A 1 72 ? -15.907 14.617 51.167 1.00 91.75 72 ASN A C 1
ATOM 574 O O . ASN A 1 72 ? -16.183 15.368 52.103 1.00 91.75 72 ASN A O 1
ATOM 578 N N . LEU A 1 73 ? -16.843 14.185 50.313 1.00 94.94 73 LEU A N 1
ATOM 579 C CA . LEU A 1 73 ? -18.257 14.558 50.384 1.00 94.94 73 LEU A CA 1
ATOM 580 C C . LEU A 1 73 ? -19.156 13.336 50.566 1.00 94.94 73 LEU A C 1
ATOM 582 O O . LEU A 1 73 ? -18.960 12.299 49.934 1.00 94.94 73 LEU A O 1
ATOM 586 N N . TYR A 1 74 ? -20.184 13.511 51.388 1.00 97.62 74 TYR A N 1
ATOM 587 C CA . TYR A 1 74 ? -21.296 12.588 51.565 1.00 97.62 74 TYR A CA 1
ATOM 588 C C . TYR A 1 74 ? -22.501 13.092 50.786 1.00 97.62 74 TYR A C 1
ATOM 590 O O . TYR A 1 74 ? -22.800 14.288 50.802 1.00 97.62 74 TYR A O 1
ATOM 598 N N . TYR A 1 75 ? -23.209 12.173 50.148 1.00 97.81 75 TYR A N 1
ATOM 599 C CA . TYR A 1 75 ? -24.349 12.437 49.288 1.00 97.81 75 TYR A CA 1
ATOM 600 C C . TYR A 1 75 ? -25.571 11.718 49.846 1.00 97.81 75 TYR A C 1
ATOM 602 O O . TYR A 1 75 ? -25.484 10.574 50.288 1.00 97.81 75 TYR A O 1
ATOM 610 N N . MET A 1 76 ? -26.705 12.408 49.823 1.00 97.50 76 MET A N 1
ATOM 611 C CA . MET A 1 76 ? -28.015 11.880 50.175 1.00 97.50 76 MET A CA 1
ATOM 612 C C . MET A 1 76 ? -28.954 12.173 49.014 1.00 97.50 76 MET A C 1
ATOM 614 O O . MET A 1 76 ? -29.371 13.319 48.843 1.00 97.50 76 MET A O 1
ATOM 618 N N . LEU A 1 77 ? -29.246 11.161 48.205 1.00 97.50 77 LEU A N 1
ATOM 619 C CA . LEU A 1 77 ? -30.212 11.245 47.110 1.00 97.50 77 LEU A CA 1
ATOM 620 C C . LEU A 1 77 ? -31.536 10.650 47.582 1.00 97.50 77 LEU A C 1
ATOM 622 O O . LEU A 1 77 ? -31.549 9.829 48.495 1.00 97.50 77 LEU A O 1
ATOM 626 N N . TYR A 1 78 ? -32.650 11.106 47.025 1.00 95.81 78 TYR A N 1
ATOM 627 C CA . TYR A 1 78 ? -33.972 10.686 47.481 1.00 95.81 78 TYR A CA 1
ATOM 628 C C . TYR A 1 78 ? -35.056 10.994 46.456 1.00 95.81 78 TYR A C 1
ATOM 630 O O . TYR A 1 78 ? -34.943 11.934 45.659 1.00 95.81 78 TYR A O 1
ATOM 638 N N . ALA A 1 79 ? -36.144 10.232 46.554 1.00 94.06 79 ALA A N 1
ATOM 639 C CA . ALA A 1 79 ? -37.402 10.558 45.909 1.00 94.06 79 ALA A CA 1
ATOM 640 C C . ALA A 1 79 ? -37.961 11.850 46.519 1.00 94.06 79 ALA A C 1
ATOM 642 O O . ALA A 1 79 ? -38.037 12.004 47.747 1.00 94.06 79 ALA A O 1
ATOM 643 N N . ALA A 1 80 ? -38.308 12.803 45.661 1.00 91.19 80 ALA A N 1
ATOM 644 C CA . ALA A 1 80 ? -38.710 14.144 46.042 1.00 91.19 80 ALA A CA 1
ATOM 645 C C . ALA A 1 80 ? -40.097 14.533 45.500 1.00 91.19 80 ALA A C 1
ATOM 647 O O . ALA A 1 80 ? -40.552 14.043 44.468 1.00 91.19 80 ALA A O 1
ATOM 648 N N . GLU A 1 81 ? -40.746 15.421 46.259 1.00 79.69 81 GLU A N 1
ATOM 649 C CA . GLU A 1 81 ? -42.144 15.870 46.188 1.00 79.69 81 GLU A CA 1
ATOM 650 C C . GLU A 1 81 ? -42.843 15.804 44.805 1.00 79.69 81 GLU A C 1
ATOM 652 O O . GLU A 1 81 ? -42.548 16.554 43.860 1.00 79.69 81 GLU A O 1
ATOM 657 N N . GLY A 1 82 ? -43.920 15.010 44.756 1.00 74.06 82 GLY A N 1
ATOM 658 C CA . GLY A 1 82 ? -44.914 14.971 43.678 1.00 74.06 82 GLY A CA 1
ATOM 659 C C . GLY A 1 82 ? -45.187 13.558 43.165 1.00 74.06 82 GLY A C 1
ATOM 660 O O . GLY A 1 82 ? -44.432 12.641 43.439 1.00 74.06 82 GLY A O 1
ATOM 661 N N . ILE A 1 83 ? -46.273 13.387 42.406 1.00 77.69 83 ILE A N 1
ATOM 662 C CA . ILE A 1 83 ? -46.525 12.178 41.611 1.00 77.69 83 ILE A CA 1
ATOM 663 C C . ILE A 1 83 ? -46.682 12.620 40.147 1.00 77.69 83 ILE A C 1
ATOM 665 O O . ILE A 1 83 ? -47.567 13.439 39.872 1.00 77.69 83 ILE A O 1
ATOM 669 N N . PRO A 1 84 ? -45.871 12.102 39.205 1.00 84.81 84 PRO A N 1
ATOM 670 C CA . PRO A 1 84 ? -44.700 11.243 39.431 1.00 84.81 84 PRO A CA 1
ATOM 671 C C . PRO A 1 84 ? -43.595 11.953 40.236 1.00 84.81 84 PRO A C 1
ATOM 673 O O . PRO A 1 84 ? -43.454 13.180 40.154 1.00 84.81 84 PRO A O 1
ATOM 676 N N . GLU A 1 85 ? -42.842 11.176 41.017 1.00 88.12 85 GLU A N 1
ATOM 677 C CA . GLU A 1 85 ? -41.723 11.660 41.840 1.00 88.12 85 GLU A CA 1
ATOM 678 C C . GLU A 1 85 ? -40.523 12.071 40.975 1.00 88.12 85 GLU A C 1
ATOM 680 O O . GLU A 1 85 ? -40.269 11.505 39.910 1.00 88.12 85 GLU A O 1
ATOM 685 N N . ASN A 1 86 ? -39.758 13.055 41.446 1.00 91.94 86 ASN A N 1
ATOM 686 C CA . ASN A 1 86 ? -38.461 13.419 40.874 1.00 91.94 86 ASN A CA 1
ATOM 687 C C . ASN A 1 86 ? -37.328 12.918 41.791 1.00 91.94 86 ASN A C 1
ATOM 689 O O . ASN A 1 86 ? -37.577 12.620 42.956 1.00 91.94 86 ASN A O 1
ATOM 693 N N . ILE A 1 87 ? -36.080 12.870 41.314 1.00 95.12 87 ILE A N 1
ATOM 694 C CA . ILE A 1 87 ? -34.926 12.562 42.179 1.00 95.12 87 ILE A CA 1
ATOM 695 C C . ILE A 1 87 ? -34.182 13.848 42.510 1.00 95.12 87 ILE A C 1
ATOM 697 O O . ILE A 1 87 ? -33.762 14.582 41.612 1.00 95.12 87 ILE A O 1
ATOM 701 N N . SER A 1 88 ? -34.009 14.114 43.801 1.00 95.88 88 SER A N 1
ATOM 702 C CA . SER A 1 88 ? -33.262 15.261 44.321 1.00 95.88 88 SER A CA 1
ATOM 703 C C . SER A 1 88 ? -32.140 14.803 45.240 1.00 95.88 88 SER A C 1
ATOM 705 O O . SER A 1 88 ? -32.087 13.639 45.636 1.00 95.88 88 SER A O 1
ATOM 707 N N . TYR A 1 89 ? -31.237 15.721 45.590 1.00 97.31 89 TYR A N 1
ATOM 708 C CA . TYR A 1 89 ? -30.125 15.374 46.463 1.00 97.31 89 TYR A CA 1
ATOM 709 C C . TYR A 1 89 ? -29.591 16.513 47.325 1.00 97.31 89 TYR A C 1
ATOM 711 O O . TYR A 1 89 ? -29.785 17.711 47.071 1.00 97.31 89 TYR A O 1
ATOM 719 N N . SER A 1 90 ? -28.870 16.089 48.354 1.00 97.50 90 SER A N 1
ATOM 720 C CA . SER A 1 90 ? -28.202 16.932 49.330 1.00 97.50 90 SER A CA 1
ATOM 721 C C . SER A 1 90 ? -26.790 16.416 49.597 1.00 97.50 90 SER A C 1
ATOM 723 O O . SER A 1 90 ? -26.530 15.223 49.460 1.00 97.50 90 SER A O 1
ATOM 725 N N . ILE A 1 91 ? -25.878 17.306 49.995 1.00 97.06 91 ILE A N 1
ATOM 726 C CA . ILE A 1 91 ? -24.491 16.946 50.329 1.00 97.06 91 ILE A CA 1
ATOM 727 C C . ILE A 1 91 ? -24.099 17.371 51.744 1.00 97.06 91 ILE A C 1
ATOM 729 O O . ILE A 1 91 ? -24.671 18.314 52.297 1.00 97.06 91 ILE A O 1
ATOM 733 N N . SER A 1 92 ? -23.092 16.710 52.310 1.00 96.31 92 SER A N 1
ATOM 734 C CA . SER A 1 92 ? -22.464 17.072 53.581 1.00 96.31 92 SER A CA 1
ATOM 735 C C . SER A 1 92 ? -20.970 16.740 53.587 1.00 96.31 92 SER A C 1
ATOM 737 O O . SER A 1 92 ? -20.507 15.909 52.815 1.00 96.31 92 SER A O 1
ATOM 739 N N . SER A 1 93 ? -20.209 17.366 54.483 1.00 95.06 93 SER A N 1
ATOM 740 C CA . SER A 1 93 ? -18.823 16.988 54.798 1.00 95.06 93 SER A CA 1
ATOM 741 C C . SER A 1 93 ? -18.728 15.980 55.955 1.00 95.06 93 SER A C 1
ATOM 743 O O . SER A 1 93 ? -17.638 15.722 56.453 1.00 95.06 93 SER A O 1
ATOM 745 N N . SER A 1 94 ? -19.864 15.476 56.447 1.00 95.19 94 SER A N 1
ATOM 746 C CA . SER A 1 94 ? -19.964 14.513 57.548 1.00 95.19 94 SER A CA 1
ATOM 747 C C . SER A 1 94 ? -21.072 13.496 57.250 1.00 95.19 94 SER A C 1
ATOM 749 O O . SER A 1 94 ? -22.106 13.882 56.693 1.00 95.19 94 SER A O 1
ATOM 751 N N . PRO A 1 95 ? -20.927 12.227 57.676 1.00 94.94 95 PRO A N 1
ATOM 752 C CA . PRO A 1 95 ? -21.917 11.181 57.417 1.00 94.94 95 PRO A CA 1
ATOM 753 C C . PRO A 1 95 ? -23.269 11.430 58.099 1.00 94.94 95 PRO A C 1
ATOM 755 O O . PRO A 1 95 ? -24.242 10.744 57.799 1.00 94.94 95 PRO A O 1
ATOM 758 N N . THR A 1 96 ? -23.354 12.396 59.020 1.00 94.56 96 THR A N 1
ATOM 759 C CA . THR A 1 96 ? -24.571 12.726 59.783 1.00 94.56 96 THR A CA 1
ATOM 760 C C . THR A 1 96 ? -25.073 14.155 59.559 1.00 94.56 96 THR A C 1
ATOM 762 O O . THR A 1 96 ? -25.936 14.624 60.301 1.00 94.56 96 THR A O 1
ATOM 765 N N . GLY A 1 97 ? -24.538 14.876 58.570 1.00 92.50 97 GLY A N 1
ATOM 766 C CA . GLY A 1 97 ? -24.864 16.283 58.333 1.00 92.50 97 GLY A CA 1
ATOM 767 C C . GLY A 1 97 ? -23.948 17.280 59.074 1.00 92.50 97 GLY A C 1
ATOM 768 O O . GLY A 1 97 ? -22.979 16.873 59.721 1.00 92.50 97 GLY A O 1
ATOM 769 N N . PRO A 1 98 ? -24.241 18.597 59.005 1.00 94.50 98 PRO A N 1
ATOM 770 C CA . PRO A 1 98 ? -25.439 19.198 58.414 1.00 94.50 98 PRO A CA 1
ATOM 771 C C . PRO A 1 98 ? -25.509 19.005 56.896 1.00 94.50 98 PRO A C 1
ATOM 773 O O . PRO A 1 98 ? -24.484 18.961 56.214 1.00 94.50 98 PRO A O 1
ATOM 776 N N . TRP A 1 99 ? -26.729 18.872 56.381 1.00 96.25 99 TRP A N 1
ATOM 777 C CA . TRP A 1 99 ? -27.000 18.644 54.963 1.00 96.25 99 TRP A CA 1
ATOM 778 C C . TRP A 1 99 ? -27.238 19.964 54.229 1.00 96.25 99 TRP A C 1
ATOM 780 O O . TRP A 1 99 ? -27.814 20.902 54.775 1.00 96.25 99 TRP A O 1
ATOM 790 N N . THR A 1 100 ? -26.807 20.038 52.972 1.00 95.75 100 THR A N 1
ATOM 791 C CA . THR A 1 100 ? -27.046 21.178 52.078 1.00 95.75 100 THR A CA 1
ATOM 792 C C . THR A 1 100 ? -27.751 20.697 50.821 1.00 95.75 100 THR A C 1
ATOM 794 O O . THR A 1 100 ? -27.213 19.855 50.107 1.00 95.75 100 THR A O 1
ATOM 797 N N . TYR A 1 101 ? -28.927 21.254 50.529 1.00 96.12 101 TYR A N 1
ATOM 798 C CA . TYR A 1 101 ? -29.691 20.927 49.326 1.00 96.12 101 TYR A CA 1
ATOM 799 C C . TYR A 1 101 ? -28.945 21.396 48.078 1.00 96.12 101 TYR A C 1
ATOM 801 O O . TYR A 1 101 ? -28.458 22.531 48.048 1.00 96.12 101 TYR A O 1
ATOM 809 N N . LYS A 1 102 ? -28.864 20.544 47.053 1.00 95.94 102 LYS A N 1
ATOM 810 C CA . LYS A 1 102 ? -28.120 20.851 45.825 1.00 95.94 102 LYS A CA 1
ATOM 811 C C . LYS A 1 102 ? -28.938 20.819 44.541 1.00 95.94 102 LYS A C 1
ATOM 813 O O . LYS A 1 102 ? -28.462 21.335 43.536 1.00 95.94 102 LYS A O 1
ATOM 818 N N . GLY A 1 103 ? -30.177 20.339 44.586 1.00 94.62 103 GLY A N 1
ATOM 819 C CA . GLY A 1 103 ? -31.103 20.444 43.464 1.00 94.62 103 GLY A CA 1
ATOM 820 C C . GLY A 1 103 ? -31.680 19.107 43.026 1.00 94.62 103 GLY A C 1
ATOM 821 O O . GLY A 1 103 ? -31.641 18.115 43.754 1.00 94.62 103 GLY A O 1
ATOM 822 N N . VAL A 1 104 ? -32.231 19.130 41.815 1.00 94.62 104 VAL A N 1
ATOM 823 C CA . VAL A 1 104 ? -32.872 17.999 41.146 1.00 94.62 104 VAL A CA 1
ATOM 824 C C . VAL A 1 104 ? -31.852 17.321 40.239 1.00 94.62 104 VAL A C 1
ATOM 826 O O . VAL A 1 104 ? -31.272 17.985 39.385 1.00 94.62 104 VAL A O 1
ATOM 829 N N . ILE A 1 105 ? -31.670 16.013 40.413 1.00 95.75 105 ILE A N 1
ATOM 830 C CA . ILE A 1 105 ? -30.886 15.168 39.504 1.00 95.75 105 ILE A CA 1
ATOM 831 C C . ILE A 1 105 ? -31.766 14.774 38.324 1.00 95.75 105 ILE A C 1
ATOM 833 O O . ILE A 1 105 ? -31.424 15.065 37.187 1.00 95.75 105 ILE A O 1
ATOM 837 N N . MET A 1 106 ? -32.932 14.182 38.596 1.00 93.69 106 MET A N 1
ATOM 838 C CA . MET A 1 106 ? -33.859 13.709 37.566 1.00 93.69 106 MET A CA 1
ATOM 839 C C . MET A 1 106 ? -35.212 14.414 37.703 1.00 93.69 106 MET A C 1
ATOM 841 O O . MET A 1 106 ? -35.872 14.241 38.732 1.00 93.69 106 MET A O 1
ATOM 845 N N . PRO A 1 107 ? -35.629 15.236 36.724 1.00 90.62 107 PRO A N 1
ATOM 846 C CA . PRO A 1 107 ? -36.895 15.968 36.771 1.00 90.62 107 PRO A CA 1
ATOM 847 C C . PRO A 1 107 ? -38.133 15.071 36.632 1.00 90.62 107 PRO A C 1
ATOM 849 O O . PRO A 1 107 ? -38.079 14.000 36.040 1.00 90.62 107 PRO A O 1
ATOM 852 N N . LYS A 1 108 ? -39.279 15.546 37.135 1.00 83.75 108 LYS A N 1
ATOM 853 C CA . LYS A 1 108 ? -40.589 14.903 36.927 1.00 83.75 108 LYS A CA 1
ATOM 854 C C . LYS A 1 108 ? -41.227 15.297 35.594 1.00 83.75 108 LYS A C 1
ATOM 856 O O . LYS A 1 108 ? -40.992 16.397 35.094 1.00 83.75 108 LYS A O 1
ATOM 861 N N . GLY A 1 109 ? -42.135 14.451 35.101 1.00 73.81 109 GLY A N 1
ATOM 862 C CA . GLY A 1 109 ? -43.017 14.759 33.966 1.00 73.81 109 GLY A CA 1
ATOM 863 C C . GLY A 1 109 ? -42.423 14.455 32.590 1.00 73.81 109 GLY A C 1
ATOM 864 O O . GLY A 1 109 ? -42.969 14.908 31.587 1.00 73.81 109 GLY A O 1
ATOM 865 N N . GLU A 1 110 ? -41.325 13.703 32.538 1.00 78.19 110 GLU A N 1
ATOM 866 C CA . GLU A 1 110 ? -40.794 13.150 31.293 1.00 78.19 110 GLU A CA 1
ATOM 867 C C . GLU A 1 110 ? -41.608 11.939 30.843 1.00 78.19 110 GLU A C 1
ATOM 869 O O . GLU A 1 110 ? -42.151 11.194 31.668 1.00 78.19 110 GLU A O 1
ATOM 874 N N . ASP A 1 111 ? -41.677 11.734 29.529 1.00 78.62 111 ASP A N 1
ATOM 875 C CA . ASP A 1 111 ? -42.309 10.553 28.954 1.00 78.62 111 ASP A CA 1
ATOM 876 C C . ASP A 1 111 ? -41.623 9.279 29.473 1.00 78.62 111 ASP A C 1
ATOM 878 O O . ASP A 1 111 ? -40.397 9.146 29.416 1.00 78.62 111 ASP A O 1
ATOM 882 N N . GLY A 1 112 ? -42.409 8.363 30.038 1.00 79.62 112 GLY A N 1
ATOM 883 C CA . GLY A 1 112 ? -41.908 7.172 30.727 1.00 79.62 112 GLY A CA 1
ATOM 884 C C . GLY A 1 112 ? -41.613 7.316 32.224 1.00 79.62 112 GLY A C 1
ATOM 885 O O . GLY A 1 112 ? -41.186 6.331 32.822 1.00 79.62 112 GLY A O 1
ATOM 886 N N . SER A 1 113 ? -41.861 8.471 32.855 1.00 85.38 113 SER A N 1
ATOM 887 C CA . SER A 1 113 ? -41.687 8.630 34.312 1.00 85.38 113 SER A CA 1
ATOM 888 C C . SER A 1 113 ? -42.543 7.631 35.099 1.00 85.38 113 SER A C 1
ATOM 890 O O . SER A 1 113 ? -43.757 7.566 34.896 1.00 85.38 113 SER A O 1
ATOM 892 N N . ALA A 1 114 ? -41.934 6.885 36.023 1.00 85.12 114 ALA A N 1
ATOM 893 C CA . ALA A 1 114 ? -42.661 5.995 36.925 1.00 85.12 114 ALA A CA 1
ATOM 894 C C . ALA A 1 114 ? -43.452 6.777 37.991 1.00 85.12 114 ALA A C 1
ATOM 896 O O . ALA A 1 114 ? -43.082 7.886 38.373 1.00 85.12 114 ALA A O 1
ATOM 897 N N . PHE A 1 115 ? -44.536 6.176 38.499 1.00 83.88 115 PHE A N 1
ATOM 898 C CA . PHE A 1 115 ? -45.349 6.733 39.592 1.00 83.88 115 PHE A CA 1
ATOM 899 C C . PHE A 1 115 ? -44.509 7.058 40.841 1.00 83.88 115 PHE A C 1
ATOM 901 O O . PHE A 1 115 ? -44.597 8.174 41.351 1.00 83.88 115 PHE A O 1
ATOM 908 N N . THR A 1 116 ? -43.677 6.106 41.277 1.00 86.25 116 THR A N 1
ATOM 909 C CA . THR A 1 116 ? -42.646 6.270 42.317 1.00 86.25 116 THR A CA 1
ATOM 910 C C . THR A 1 116 ? -41.277 5.897 41.758 1.00 86.25 116 THR A C 1
ATOM 912 O O . THR A 1 116 ? -41.163 4.916 41.005 1.00 86.25 116 THR A O 1
ATOM 915 N N . ASN A 1 117 ? -40.246 6.662 42.123 1.00 88.12 117 ASN A N 1
ATOM 916 C CA . ASN A 1 117 ? -38.900 6.544 41.564 1.00 88.12 117 ASN A CA 1
ATOM 917 C C . ASN A 1 117 ? -37.844 6.475 42.676 1.00 88.12 117 ASN A C 1
ATOM 919 O O . ASN A 1 117 ? -37.811 7.319 43.563 1.00 88.12 117 ASN A O 1
ATOM 923 N N . HIS A 1 118 ? -36.947 5.494 42.594 1.00 90.56 118 HIS A N 1
ATOM 924 C CA . HIS A 1 118 ? -35.863 5.275 43.553 1.00 90.56 118 HIS A CA 1
ATOM 925 C C . HIS A 1 118 ? -34.550 5.238 42.791 1.00 90.56 118 HIS A C 1
ATOM 927 O O . HIS A 1 118 ? -34.517 4.734 41.671 1.00 90.56 118 HIS A O 1
ATOM 933 N N . CYS A 1 119 ? -33.483 5.760 43.390 1.00 93.31 119 CYS A N 1
ATOM 934 C CA . CYS A 1 119 ? -32.199 5.884 42.715 1.00 93.31 119 CYS A CA 1
ATOM 935 C C . CYS A 1 119 ? -31.087 5.056 43.359 1.00 93.31 119 CYS A C 1
ATOM 937 O O . CYS A 1 119 ? -31.109 4.796 44.562 1.00 93.31 119 CYS A O 1
ATOM 939 N N . GLY A 1 120 ? -30.081 4.733 42.550 1.00 95.06 120 GLY A N 1
ATOM 940 C CA . GLY A 1 120 ? -28.801 4.183 42.984 1.00 95.06 120 GLY A CA 1
ATOM 941 C C . GLY A 1 120 ? -27.650 4.841 42.228 1.00 95.06 120 GLY A C 1
ATOM 942 O O . GLY A 1 120 ? -27.826 5.272 41.092 1.00 95.06 120 GLY A O 1
ATOM 943 N N . VAL A 1 121 ? -26.477 4.945 42.851 1.00 96.31 121 VAL A N 1
ATOM 944 C CA . VAL A 1 121 ? -25.275 5.521 42.227 1.00 96.31 121 VAL A CA 1
ATOM 945 C C . VAL A 1 121 ? -24.066 4.664 42.542 1.00 96.31 121 VAL A C 1
ATOM 947 O O . VAL A 1 121 ? -23.831 4.352 43.709 1.00 96.31 121 VAL A O 1
ATOM 950 N N . ILE A 1 122 ? -23.296 4.326 41.510 1.00 94.81 122 ILE A N 1
ATOM 951 C CA . ILE A 1 122 ? -22.033 3.592 41.630 1.00 94.81 122 ILE A CA 1
ATOM 952 C C . ILE A 1 122 ? -20.973 4.191 40.704 1.00 94.81 122 ILE A C 1
ATOM 954 O O . ILE A 1 122 ? -21.301 4.741 39.653 1.00 94.81 122 ILE A O 1
ATOM 958 N N . ASP A 1 123 ? -19.709 4.019 41.078 1.00 91.94 123 ASP A N 1
ATOM 959 C CA . ASP A 1 123 ? -18.570 4.216 40.185 1.00 91.94 123 ASP A CA 1
ATOM 960 C C . ASP A 1 123 ? -18.063 2.831 39.745 1.00 91.94 123 ASP A C 1
ATOM 962 O O . ASP A 1 123 ? -17.823 1.956 40.579 1.00 91.94 123 ASP A O 1
ATOM 966 N N . TYR A 1 124 ? -17.912 2.611 38.441 1.00 89.94 124 TYR A N 1
ATOM 967 C CA . TYR A 1 124 ? -17.449 1.346 37.871 1.00 89.94 124 TYR A CA 1
ATOM 968 C C . TYR A 1 124 ? -16.490 1.604 36.707 1.00 89.94 124 TYR A C 1
ATOM 970 O O . TYR A 1 124 ? -16.793 2.375 35.800 1.00 89.94 124 TYR A O 1
ATOM 978 N N . LYS A 1 125 ? -15.304 0.978 36.754 1.00 88.25 125 LYS A N 1
ATOM 979 C CA . LYS A 1 125 ? -14.232 1.107 35.743 1.00 88.25 125 LYS A CA 1
ATOM 980 C C . LYS A 1 125 ? -13.872 2.557 35.353 1.00 88.25 125 LYS A C 1
ATOM 982 O O . LYS A 1 125 ? -13.459 2.813 34.233 1.00 88.25 125 LYS A O 1
ATOM 987 N N . GLY A 1 126 ? -13.981 3.504 36.286 1.00 90.12 126 GLY A N 1
ATOM 988 C CA . GLY A 1 126 ? -13.654 4.919 36.047 1.00 90.12 126 GLY A CA 1
ATOM 989 C C . GLY A 1 126 ? -14.824 5.783 35.558 1.00 90.12 126 GLY A C 1
ATOM 990 O O . GLY A 1 126 ? -14.644 6.987 35.409 1.00 90.12 126 GLY A O 1
ATOM 991 N N . HIS A 1 127 ? -16.010 5.196 35.384 1.00 93.69 127 HIS A N 1
ATOM 992 C CA . HIS A 1 127 ? -17.246 5.869 34.978 1.00 93.69 127 HIS A CA 1
ATOM 993 C C . HIS A 1 127 ? -18.255 5.894 36.137 1.00 93.69 127 HIS A C 1
ATOM 995 O O . HIS A 1 127 ? -18.197 5.036 37.022 1.00 93.69 127 HIS A O 1
ATOM 1001 N N . SER A 1 128 ? -19.179 6.857 36.141 1.00 95.38 128 SER A N 1
ATOM 1002 C CA . SER A 1 128 ? -20.211 7.004 37.179 1.00 95.38 128 SER A CA 1
ATOM 1003 C C . SER A 1 128 ? -21.598 6.738 36.600 1.00 95.38 128 SER A C 1
ATOM 1005 O O . SER A 1 128 ? -21.951 7.284 35.557 1.00 95.38 128 SER A O 1
ATOM 1007 N N . TYR A 1 129 ? -22.404 5.937 37.297 1.00 96.75 129 TYR A N 1
ATOM 1008 C CA . TYR A 1 129 ? -23.702 5.464 36.813 1.00 96.75 129 TYR A CA 1
ATOM 1009 C C . TYR A 1 129 ? -24.830 5.834 37.766 1.00 96.75 129 TYR A C 1
ATOM 1011 O O . TYR A 1 129 ? -24.694 5.690 38.982 1.00 96.75 129 TYR A O 1
ATOM 1019 N N . PHE A 1 130 ? -25.951 6.283 37.209 1.00 97.19 130 PHE A N 1
ATOM 1020 C CA . PHE A 1 130 ? -27.161 6.662 37.925 1.00 97.19 130 PHE A CA 1
ATOM 1021 C C . PHE A 1 130 ? -28.311 5.730 37.541 1.00 97.19 130 PHE A C 1
ATOM 1023 O O . PHE A 1 130 ? -28.809 5.772 36.419 1.00 97.19 130 PHE A O 1
ATOM 1030 N N . PHE A 1 131 ? -28.737 4.899 38.487 1.00 96.19 131 PHE A N 1
ATOM 1031 C CA . PHE A 1 131 ? -29.851 3.969 38.347 1.00 96.19 131 PHE A CA 1
ATOM 1032 C C . PHE A 1 131 ? -31.153 4.615 38.803 1.00 96.19 131 PHE A C 1
ATOM 1034 O O . PHE A 1 131 ? -31.159 5.366 39.779 1.00 96.19 131 PHE A O 1
ATOM 1041 N N . TYR A 1 132 ? -32.251 4.301 38.120 1.00 93.25 132 TYR A N 1
ATOM 1042 C CA . TYR A 1 132 ? -33.580 4.838 38.402 1.00 93.25 132 TYR A CA 1
ATOM 1043 C C . TYR A 1 132 ? -34.690 3.907 37.891 1.00 93.25 132 TYR A C 1
ATOM 1045 O O . TYR A 1 132 ? -34.428 2.927 37.193 1.00 93.25 132 TYR A O 1
ATOM 1053 N N . HIS A 1 133 ? -35.944 4.215 38.226 1.00 91.50 133 HIS A N 1
ATOM 1054 C CA . HIS A 1 133 ? -37.119 3.526 37.699 1.00 91.50 133 HIS A CA 1
ATOM 1055 C C . HIS A 1 133 ? -37.838 4.338 36.616 1.00 91.50 133 HIS A C 1
ATOM 1057 O O . HIS A 1 133 ? -38.082 5.538 36.768 1.00 91.50 133 HIS A O 1
ATOM 1063 N N . ASN A 1 134 ? -38.279 3.652 35.562 1.00 89.12 134 ASN A N 1
ATOM 1064 C CA . ASN A 1 134 ? -39.202 4.179 34.556 1.00 89.12 134 ASN A CA 1
ATOM 1065 C C . ASN A 1 134 ? -40.360 3.186 34.300 1.00 89.12 134 ASN A C 1
ATOM 1067 O O . ASN A 1 134 ? -40.471 2.157 34.969 1.00 89.12 134 ASN A O 1
ATOM 1071 N N . GLN A 1 135 ? -41.266 3.516 33.380 1.00 88.69 135 GLN A N 1
ATOM 1072 C CA . GLN A 1 135 ? -42.399 2.664 32.984 1.00 88.69 135 GLN A CA 1
ATOM 1073 C C . GLN A 1 135 ? -42.535 2.532 31.455 1.00 88.69 135 GLN A C 1
ATOM 1075 O O . GLN A 1 135 ? -43.647 2.464 30.937 1.00 88.69 135 GLN A O 1
ATOM 1080 N N . ARG A 1 136 ? -41.414 2.564 30.718 1.00 85.88 136 ARG A N 1
ATOM 1081 C CA . ARG A 1 136 ? -41.416 2.606 29.240 1.00 85.88 136 ARG A CA 1
ATOM 1082 C C . ARG A 1 136 ? -41.661 1.252 28.569 1.00 85.88 136 ARG A C 1
ATOM 1084 O O . ARG A 1 136 ? -42.111 1.233 27.426 1.00 85.88 136 ARG A O 1
ATOM 1091 N N . LEU A 1 137 ? -41.375 0.136 29.243 1.00 84.69 137 LEU A N 1
ATOM 1092 C CA . LEU A 1 137 ? -41.598 -1.191 28.663 1.00 84.69 137 LEU A CA 1
ATOM 1093 C C . LEU A 1 137 ? -43.099 -1.486 28.467 1.00 84.69 137 LEU A C 1
ATOM 1095 O O . LEU A 1 137 ? -43.932 -0.981 29.228 1.00 84.69 137 LEU A O 1
ATOM 1099 N N . PRO A 1 138 ? -43.477 -2.314 27.472 1.00 83.19 138 PRO A N 1
ATOM 1100 C CA . PRO A 1 138 ? -44.862 -2.738 27.278 1.00 83.19 138 PRO A CA 1
ATOM 1101 C C . PRO A 1 138 ? -45.479 -3.322 28.559 1.00 83.19 138 PRO A C 1
ATOM 1103 O O . PRO A 1 138 ? -44.884 -4.165 29.220 1.00 83.19 138 PRO A O 1
ATOM 1106 N N . GLY A 1 139 ? -46.682 -2.865 28.926 1.00 83.19 139 GLY A N 1
ATOM 1107 C CA . GLY A 1 139 ? -47.327 -3.247 30.194 1.00 83.19 139 GLY A CA 1
ATOM 1108 C C . GLY A 1 139 ? -46.797 -2.505 31.432 1.00 83.19 139 GLY A C 1
ATOM 1109 O O . GLY A 1 139 ? -47.250 -2.768 32.551 1.00 83.19 139 GLY A O 1
ATOM 1110 N N . GLY A 1 140 ? -45.874 -1.559 31.240 1.00 84.12 140 GLY A N 1
ATOM 1111 C CA . GLY A 1 140 ? -45.335 -0.696 32.281 1.00 84.12 140 GLY A CA 1
ATOM 1112 C C . GLY A 1 140 ? -46.382 0.232 32.900 1.00 84.12 140 GLY A C 1
ATOM 1113 O O . GLY A 1 140 ? -47.299 0.725 32.239 1.00 84.12 140 GLY A O 1
ATOM 1114 N N . GLY A 1 141 ? -46.249 0.471 34.201 1.00 79.94 141 GLY A N 1
ATOM 1115 C CA . GLY A 1 141 ? -47.140 1.330 34.972 1.00 79.94 141 GLY A CA 1
ATOM 1116 C C . GLY A 1 141 ? -46.661 1.510 36.410 1.00 79.94 141 GLY A C 1
ATOM 1117 O O . GLY A 1 141 ? -45.580 1.064 36.788 1.00 79.94 141 GLY A O 1
ATOM 1118 N N . GLY A 1 142 ? -47.489 2.132 37.255 1.00 72.88 142 GLY A N 1
ATOM 1119 C CA . GLY A 1 142 ? -47.072 2.531 38.607 1.00 72.88 142 GLY A CA 1
ATOM 1120 C C . GLY A 1 142 ? -46.588 1.398 39.526 1.00 72.88 142 GLY A C 1
ATOM 1121 O O . GLY A 1 142 ? -45.833 1.663 40.457 1.00 72.88 142 GLY A O 1
ATOM 1122 N N . PHE A 1 143 ? -46.970 0.146 39.250 1.00 79.62 143 PHE A N 1
ATOM 1123 C CA . PHE A 1 143 ? -46.537 -1.043 40.000 1.00 79.62 143 PHE A CA 1
ATOM 1124 C C . PHE A 1 143 ? -45.713 -2.040 39.165 1.00 79.62 143 PHE A C 1
ATOM 1126 O O . PHE A 1 143 ? -45.228 -3.025 39.712 1.00 79.62 143 PHE A O 1
ATOM 1133 N N . THR A 1 144 ? -45.524 -1.775 37.870 1.00 85.38 144 THR A N 1
ATOM 1134 C CA . THR A 1 144 ? -44.765 -2.592 36.909 1.00 85.38 144 THR A CA 1
ATOM 1135 C C . THR A 1 144 ? -43.688 -1.706 36.286 1.00 85.38 144 THR A C 1
ATOM 1137 O O . THR A 1 144 ? -43.852 -1.157 35.200 1.00 85.38 144 THR A O 1
ATOM 1140 N N . ARG A 1 145 ? -42.617 -1.474 37.051 1.00 87.88 145 ARG A N 1
ATOM 1141 C CA . ARG A 1 145 ? -41.547 -0.524 36.716 1.00 87.88 145 ARG A CA 1
ATOM 1142 C C . ARG A 1 145 ? -40.334 -1.248 36.151 1.00 87.88 145 ARG A C 1
ATOM 1144 O O . ARG A 1 145 ? -40.054 -2.378 36.540 1.00 87.88 145 ARG A O 1
ATOM 1151 N N . SER A 1 146 ? -39.602 -0.554 35.296 1.00 88.00 146 SER A N 1
ATOM 1152 C CA . SER A 1 146 ? -38.339 -1.009 34.724 1.00 88.00 146 SER A CA 1
ATOM 1153 C C . SER A 1 146 ? -37.183 -0.313 35.431 1.00 88.00 146 SER A C 1
ATOM 1155 O O . SER A 1 146 ? -37.240 0.899 35.652 1.00 88.00 146 SER A O 1
ATOM 1157 N N . ALA A 1 147 ? -36.144 -1.067 35.784 1.00 90.44 147 ALA A N 1
ATOM 1158 C CA . ALA A 1 147 ? -34.869 -0.486 36.184 1.00 90.44 147 ALA A CA 1
ATOM 1159 C C . ALA A 1 147 ? -34.151 0.057 34.942 1.00 90.44 147 ALA A C 1
ATOM 1161 O O . ALA A 1 147 ? -34.134 -0.592 33.899 1.00 90.44 147 ALA A O 1
ATOM 1162 N N . ALA A 1 148 ? -33.581 1.249 35.061 1.00 91.69 148 ALA A N 1
ATOM 1163 C CA . ALA A 1 148 ? -32.851 1.936 34.007 1.00 91.69 148 ALA A CA 1
ATOM 1164 C C . ALA A 1 148 ? -31.576 2.563 34.580 1.00 91.69 148 ALA A C 1
ATOM 1166 O O . ALA A 1 148 ? -31.448 2.721 35.797 1.00 91.69 148 ALA A O 1
ATOM 1167 N N . VAL A 1 149 ? -30.631 2.905 33.706 1.00 94.06 149 VAL A N 1
ATOM 1168 C CA . VAL A 1 149 ? -29.329 3.454 34.087 1.00 94.06 149 VAL A CA 1
ATOM 1169 C C . VAL A 1 149 ? -28.860 4.483 33.063 1.00 94.06 149 VAL A C 1
ATOM 1171 O O . VAL A 1 149 ? -29.020 4.271 31.868 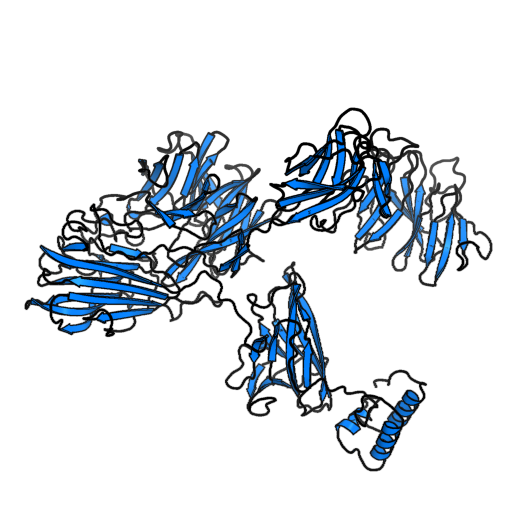1.00 94.06 149 VAL A O 1
ATOM 1174 N N . GLU A 1 150 ? -28.268 5.577 33.540 1.00 94.88 150 GLU A N 1
ATOM 1175 C CA . GLU A 1 150 ? -27.514 6.532 32.719 1.00 94.88 150 GLU A CA 1
ATOM 1176 C C . GLU A 1 150 ? -26.072 6.632 33.220 1.00 94.88 150 GLU A C 1
ATOM 1178 O O . GLU A 1 150 ? -25.825 6.602 34.430 1.00 94.88 150 GLU A O 1
ATOM 1183 N N . GLU A 1 151 ? -25.122 6.826 32.311 1.00 95.62 151 GLU A N 1
ATOM 1184 C CA . GLU A 1 151 ? -23.790 7.310 32.673 1.00 95.62 151 GLU A CA 1
ATOM 1185 C C . GLU A 1 151 ? -23.816 8.833 32.876 1.00 95.62 151 GLU A C 1
ATOM 1187 O O . GLU A 1 151 ? -24.538 9.564 32.194 1.00 95.62 151 GLU A O 1
ATOM 1192 N N . PHE A 1 152 ? -23.016 9.339 33.813 1.00 95.69 152 PHE A N 1
ATOM 1193 C CA . PHE A 1 152 ? -22.835 10.773 33.998 1.00 95.69 152 PHE A CA 1
ATOM 1194 C C . PHE A 1 152 ? -21.427 11.124 34.484 1.00 95.69 152 PHE A C 1
ATOM 1196 O O . PHE A 1 152 ? -20.674 10.297 34.988 1.00 95.69 152 PHE A O 1
ATOM 1203 N N . SER A 1 153 ? -21.093 12.410 34.389 1.00 95.62 153 SER A N 1
ATOM 1204 C CA . SER A 1 153 ? -19.918 12.995 35.032 1.00 95.62 153 SER A CA 1
ATOM 1205 C C . SER A 1 153 ? -20.355 14.028 36.060 1.00 95.62 153 SER A C 1
ATOM 1207 O O . SER A 1 153 ? -21.220 14.862 35.789 1.00 95.62 153 SER A O 1
ATOM 1209 N N . TYR A 1 154 ? -19.744 13.997 37.241 1.00 94.50 154 TYR A N 1
ATOM 1210 C CA . TYR A 1 154 ? -19.934 15.050 38.235 1.00 94.50 154 TYR A CA 1
ATOM 1211 C C . TYR A 1 154 ? -19.399 16.386 37.711 1.00 94.50 154 TYR A C 1
ATOM 1213 O O . TYR A 1 154 ? -18.365 16.441 37.044 1.00 94.50 154 TYR A O 1
ATOM 1221 N N . ASN A 1 155 ? -20.056 17.478 38.091 1.00 93.50 155 ASN A N 1
ATOM 1222 C CA . ASN A 1 155 ? -19.510 18.815 37.902 1.00 93.50 155 ASN A CA 1
ATOM 1223 C C . ASN A 1 155 ? -18.221 18.982 38.725 1.00 93.50 155 ASN A C 1
ATOM 1225 O O . ASN A 1 155 ? -17.975 18.263 39.698 1.00 93.50 155 ASN A O 1
ATOM 1229 N N . SER A 1 156 ? -17.402 19.975 38.375 1.00 89.88 156 SER A N 1
ATOM 1230 C CA . SER A 1 156 ? -16.097 20.211 39.014 1.00 89.88 156 SER A CA 1
ATOM 1231 C C . SER A 1 156 ? -16.166 20.495 40.521 1.00 89.88 156 SER A C 1
ATOM 1233 O O . SER A 1 156 ? -15.181 20.290 41.225 1.00 89.88 156 SER A O 1
ATOM 1235 N N . ASP A 1 157 ? -17.318 20.933 41.033 1.00 88.69 157 ASP A N 1
ATOM 1236 C CA . ASP A 1 157 ? -17.574 21.162 42.459 1.00 88.69 157 ASP A CA 1
ATOM 1237 C C . ASP A 1 157 ? -18.145 19.929 43.193 1.00 88.69 157 ASP A C 1
ATOM 1239 O O . ASP A 1 157 ? -18.513 20.023 44.366 1.00 88.69 157 ASP A O 1
ATOM 1243 N N . GLY A 1 158 ? -18.241 18.783 42.512 1.00 89.56 158 GLY A N 1
ATOM 1244 C CA . GLY A 1 158 ? -18.838 17.549 43.021 1.00 89.56 158 GLY A CA 1
ATOM 1245 C C . GLY A 1 158 ? -20.364 17.497 42.918 1.00 89.56 158 GLY A C 1
ATOM 1246 O O . GLY A 1 158 ? -20.965 16.528 43.368 1.00 89.56 158 GLY A O 1
ATOM 1247 N N . SER A 1 159 ? -21.030 18.505 42.347 1.00 93.69 159 SER A N 1
ATOM 1248 C CA . SER A 1 159 ? -22.479 18.444 42.127 1.00 93.69 159 SER A CA 1
ATOM 1249 C C . SER A 1 159 ? -22.865 17.479 40.997 1.00 93.69 159 SER A C 1
ATOM 1251 O O . SER A 1 159 ? -22.076 17.208 40.092 1.00 93.69 159 SER A O 1
ATOM 1253 N N . PHE A 1 160 ? -24.092 16.956 41.052 1.00 97.31 160 PHE A N 1
ATOM 1254 C CA . PHE A 1 160 ? -24.674 16.183 39.961 1.00 97.31 160 PHE A CA 1
ATOM 1255 C C . PHE A 1 160 ? -25.111 17.121 38.828 1.00 97.31 160 PHE A C 1
ATOM 1257 O O . PHE A 1 160 ? -25.644 18.203 39.104 1.00 97.31 160 PHE A O 1
ATOM 1264 N N . PRO A 1 161 ? -24.945 16.718 37.558 1.00 96.69 161 PRO A N 1
ATOM 1265 C CA . PRO A 1 161 ? -25.690 17.323 36.466 1.00 96.69 161 PRO A CA 1
ATOM 1266 C C . PRO A 1 161 ? -27.177 16.943 36.559 1.00 96.69 161 PRO A C 1
ATOM 1268 O O . PRO A 1 161 ? -27.568 16.041 37.303 1.00 96.69 161 PRO A O 1
ATOM 1271 N N . VAL A 1 162 ? -28.015 17.616 35.768 1.00 95.06 162 VAL A N 1
ATOM 1272 C CA . VAL A 1 162 ? -29.381 17.135 35.520 1.00 95.06 162 VAL A CA 1
ATOM 1273 C C . VAL A 1 162 ? -29.299 15.968 34.537 1.00 95.06 162 VAL A C 1
ATOM 1275 O O . VAL A 1 162 ? -28.799 16.141 33.428 1.00 95.06 162 VAL A O 1
ATOM 1278 N N . ILE A 1 163 ? -29.809 14.810 34.940 1.00 94.44 163 ILE A N 1
ATOM 1279 C CA . ILE A 1 163 ? -29.822 13.559 34.181 1.00 94.44 163 ILE A CA 1
ATOM 1280 C C . ILE A 1 163 ? -31.237 13.336 33.631 1.00 94.44 163 ILE A C 1
ATOM 1282 O O . ILE A 1 163 ? -32.229 13.509 34.344 1.00 94.44 163 ILE A O 1
ATOM 1286 N N . ARG A 1 164 ? -31.330 12.994 32.343 1.00 90.44 164 ARG A N 1
ATOM 1287 C CA . ARG A 1 164 ? -32.584 12.797 31.594 1.00 90.44 164 ARG A CA 1
ATOM 1288 C C . ARG A 1 164 ? -32.725 11.328 31.213 1.00 90.44 164 ARG A C 1
ATOM 1290 O O . ARG A 1 164 ? -31.714 10.685 30.967 1.00 90.44 164 ARG A O 1
ATOM 1297 N N . MET A 1 165 ? -33.955 10.820 31.143 1.00 88.75 165 MET A N 1
ATOM 1298 C CA . MET A 1 165 ? -34.192 9.406 30.833 1.00 88.75 165 MET A CA 1
ATOM 1299 C C . MET A 1 165 ? -33.940 9.094 29.348 1.00 88.75 165 MET A C 1
ATOM 1301 O O . MET A 1 165 ? -34.667 9.612 28.490 1.00 88.75 165 MET A O 1
ATOM 1305 N N . SER A 1 166 ? -32.998 8.204 29.030 1.00 85.88 166 SER A N 1
ATOM 1306 C CA . SER A 1 166 ? -32.714 7.748 27.661 1.00 85.88 166 SER A CA 1
ATOM 1307 C C . SER A 1 166 ? -33.383 6.401 27.337 1.00 85.88 166 SER A C 1
ATOM 1309 O O . SER A 1 166 ? -33.971 5.754 28.206 1.00 85.88 166 SER A O 1
ATOM 1311 N N . ASN A 1 167 ? -33.390 6.021 26.056 1.00 81.25 167 ASN A N 1
ATOM 1312 C CA . ASN A 1 167 ? -33.782 4.670 25.626 1.00 81.25 167 ASN A CA 1
ATOM 1313 C C . ASN A 1 167 ? -32.568 3.760 25.396 1.00 81.25 167 ASN A C 1
ATOM 1315 O O . ASN A 1 167 ? -32.740 2.546 25.329 1.00 81.25 167 ASN A O 1
ATOM 1319 N N . ASP A 1 168 ? -31.379 4.348 25.272 1.00 78.12 168 ASP A N 1
ATOM 1320 C CA . ASP A 1 168 ? -30.171 3.661 24.817 1.00 78.12 168 ASP A CA 1
ATOM 1321 C C . ASP A 1 168 ? -29.283 3.224 25.994 1.00 78.12 168 ASP A C 1
ATOM 1323 O O . ASP A 1 168 ? -28.558 2.239 25.882 1.00 78.12 168 ASP A O 1
ATOM 1327 N N . GLY A 1 169 ? -29.388 3.900 27.146 1.00 85.69 169 GLY A N 1
ATOM 1328 C CA . GLY A 1 169 ? -28.542 3.640 28.309 1.00 85.69 169 GLY A CA 1
ATOM 1329 C C . GLY A 1 169 ? -27.085 4.087 28.102 1.00 85.69 169 GLY A C 1
ATOM 1330 O O . GLY A 1 169 ? -26.795 4.868 27.194 1.00 85.69 169 GLY A O 1
ATOM 1331 N N . PRO A 1 170 ? -26.159 3.652 28.975 1.00 89.56 170 PRO A N 1
ATOM 1332 C CA . PRO A 1 170 ? -24.743 3.990 28.876 1.00 89.56 170 PRO A CA 1
ATOM 1333 C C . PRO A 1 170 ? -24.038 3.253 27.731 1.00 89.56 170 PRO A C 1
ATOM 1335 O O . PRO A 1 170 ? -24.443 2.160 27.332 1.00 89.56 170 PRO A O 1
ATOM 1338 N N . GLU A 1 171 ? -22.926 3.819 27.259 1.00 86.81 171 GLU A N 1
ATOM 1339 C CA . GLU A 1 171 ? -22.075 3.159 26.269 1.00 86.81 171 GLU A CA 1
ATOM 1340 C C . GLU A 1 171 ? -21.407 1.899 26.845 1.00 86.81 171 GLU A C 1
ATOM 1342 O O . GLU A 1 171 ? -21.075 1.797 28.030 1.00 86.81 171 GLU A O 1
ATOM 1347 N N . GLN A 1 172 ? -21.188 0.907 25.984 1.00 85.94 172 GLN A N 1
ATOM 1348 C CA . GLN A 1 172 ? -20.522 -0.332 26.360 1.00 85.94 172 GLN A CA 1
ATOM 1349 C C . GLN A 1 172 ? -19.014 -0.111 26.544 1.00 85.94 172 GLN A C 1
ATOM 1351 O O . GLN A 1 172 ? -18.315 0.274 25.612 1.00 85.94 172 GLN A O 1
ATOM 1356 N N . LEU A 1 173 ? -18.496 -0.434 27.734 1.00 85.50 173 LEU A N 1
ATOM 1357 C CA . LEU A 1 173 ? -17.080 -0.225 28.068 1.00 85.50 173 LEU A CA 1
ATOM 1358 C C . LEU A 1 173 ? -16.122 -1.201 27.372 1.00 85.50 173 LEU A C 1
ATOM 1360 O O . LEU A 1 173 ? -14.992 -0.846 27.047 1.00 85.50 173 LEU A O 1
ATOM 1364 N N . GLU A 1 174 ? -16.543 -2.452 27.190 1.00 85.31 174 GLU A N 1
ATOM 1365 C CA . GLU A 1 174 ? -15.723 -3.519 26.615 1.00 85.31 174 GLU A CA 1
ATOM 1366 C C . GLU A 1 174 ? -16.580 -4.408 25.722 1.00 85.31 174 GLU A C 1
ATOM 1368 O O . GLU A 1 174 ? -17.719 -4.742 26.064 1.00 85.31 174 GLU A O 1
ATOM 1373 N N . ALA A 1 175 ? -16.016 -4.812 24.586 1.00 86.81 175 ALA A N 1
ATOM 1374 C CA . ALA A 1 175 ? -16.681 -5.745 23.696 1.00 86.81 175 ALA A CA 1
ATOM 1375 C C . ALA A 1 175 ? -16.747 -7.148 24.315 1.00 86.81 175 ALA A C 1
ATOM 1377 O O . ALA A 1 175 ? -15.869 -7.558 25.079 1.00 86.81 175 ALA A O 1
ATOM 1378 N N . LEU A 1 176 ? -17.798 -7.886 23.977 1.00 93.94 176 LEU A N 1
ATOM 1379 C CA . LEU A 1 176 ? -17.972 -9.261 24.413 1.00 93.94 176 LEU A CA 1
ATOM 1380 C C . LEU A 1 176 ? -17.205 -10.199 23.477 1.00 93.94 176 LEU A C 1
ATOM 1382 O O . LEU A 1 176 ? -17.405 -10.155 22.268 1.00 93.94 176 LEU A O 1
ATOM 1386 N N . ASP A 1 177 ? -16.364 -11.068 24.040 1.00 92.88 177 ASP A N 1
ATOM 1387 C CA . ASP A 1 177 ? -15.656 -12.109 23.287 1.00 92.88 177 ASP A CA 1
ATOM 1388 C C . ASP A 1 177 ? -16.601 -13.301 22.998 1.00 92.88 177 ASP A C 1
ATOM 1390 O O . ASP A 1 177 ? -17.011 -14.000 23.936 1.00 92.88 177 ASP A O 1
ATOM 1394 N N . PRO A 1 178 ? -16.974 -13.561 21.729 1.00 95.81 178 PRO A N 1
ATOM 1395 C CA . PRO A 1 178 ? -17.854 -14.669 21.364 1.00 95.81 178 PRO A CA 1
ATOM 1396 C C . PRO A 1 178 ? -17.157 -16.032 21.398 1.00 95.81 178 PRO A C 1
ATOM 1398 O O . PRO A 1 178 ? -17.829 -17.061 21.312 1.00 95.81 178 PRO A O 1
ATOM 1401 N N . TYR A 1 179 ? -15.826 -16.070 21.497 1.00 93.19 179 TYR A N 1
ATOM 1402 C CA . TYR A 1 179 ? -15.018 -17.286 21.382 1.00 93.19 179 TYR A CA 1
ATOM 1403 C C . TYR A 1 179 ? -14.749 -17.972 22.722 1.00 93.19 179 TYR A C 1
ATOM 1405 O O . TYR A 1 179 ? -14.113 -19.034 22.779 1.00 93.19 179 TYR A O 1
ATOM 1413 N N . VAL A 1 180 ? -15.275 -17.414 23.808 1.00 92.44 180 VAL A N 1
ATOM 1414 C CA . VAL A 1 180 ? -15.347 -18.046 25.127 1.00 92.44 180 VAL A CA 1
ATOM 1415 C C . VAL A 1 180 ? -16.772 -18.519 25.417 1.00 92.44 180 VAL A C 1
ATOM 1417 O O . VAL A 1 180 ? -17.713 -18.189 24.697 1.00 92.44 180 VAL A O 1
ATOM 1420 N N . ARG A 1 181 ? -16.934 -19.343 26.457 1.00 96.19 181 ARG A N 1
ATOM 1421 C CA . ARG A 1 181 ? -18.266 -19.706 26.954 1.00 96.19 181 ARG A CA 1
ATOM 1422 C C . ARG A 1 181 ? -18.947 -18.439 27.473 1.00 96.19 181 ARG A C 1
ATOM 1424 O O . ARG A 1 181 ? -18.397 -17.771 28.347 1.00 96.19 181 ARG A O 1
ATOM 1431 N N . ASN A 1 182 ? -20.126 -18.139 26.947 1.00 97.56 182 ASN A N 1
ATOM 1432 C CA . ASN A 1 182 ? -21.000 -17.088 27.443 1.00 97.56 182 ASN A CA 1
ATOM 1433 C C . ASN A 1 182 ? -22.280 -17.736 27.974 1.00 97.56 182 ASN A C 1
ATOM 1435 O O . ASN A 1 182 ? -22.923 -18.501 27.258 1.00 97.56 182 ASN A O 1
ATOM 1439 N N . GLU A 1 183 ? -22.631 -17.451 29.228 1.00 97.75 183 GLU A N 1
ATOM 1440 C CA . GLU A 1 183 ? -23.899 -17.916 29.804 1.00 97.75 183 GLU A CA 1
ATOM 1441 C C . GLU A 1 183 ? -25.076 -17.297 29.036 1.00 97.75 183 GLU A C 1
ATOM 1443 O O . GLU A 1 183 ? -24.997 -16.150 28.579 1.00 97.75 183 GLU A O 1
ATOM 1448 N N . ALA A 1 184 ? -26.151 -18.060 28.847 1.00 97.06 184 ALA A N 1
ATOM 1449 C CA . ALA A 1 184 ? -27.267 -17.652 27.998 1.00 97.06 184 ALA A CA 1
ATOM 1450 C C . ALA A 1 184 ? -28.029 -16.449 28.571 1.00 97.06 184 ALA A C 1
ATOM 1452 O O . ALA A 1 184 ? -28.556 -15.645 27.809 1.00 97.06 184 ALA A O 1
ATOM 1453 N N . GLU A 1 185 ? -28.032 -16.289 29.894 1.00 95.06 185 GLU A N 1
ATOM 1454 C CA . GLU A 1 185 ? -28.616 -15.160 30.619 1.00 95.06 185 GLU A CA 1
ATOM 1455 C C . GLU A 1 185 ? -27.746 -13.888 30.593 1.00 95.06 185 GLU A C 1
ATOM 1457 O O . GLU A 1 185 ? -28.114 -12.863 31.170 1.00 95.06 185 GLU A O 1
ATOM 1462 N N . LYS A 1 186 ? -26.587 -13.909 29.921 1.00 94.31 186 LYS A N 1
ATOM 1463 C CA . LYS A 1 186 ? -25.748 -12.721 29.712 1.00 94.31 186 LYS A CA 1
ATOM 1464 C C . LYS A 1 186 ? -26.280 -11.891 28.539 1.00 94.31 186 LYS A C 1
ATOM 1466 O O . LYS A 1 186 ? -25.750 -11.948 27.429 1.00 94.31 186 LYS A O 1
ATOM 1471 N N . ILE A 1 187 ? -27.324 -11.112 28.802 1.00 93.06 187 ILE A N 1
ATOM 1472 C CA . ILE A 1 187 ? -28.115 -10.399 27.787 1.00 93.06 187 ILE A CA 1
ATOM 1473 C C . ILE A 1 187 ? -28.300 -8.919 28.138 1.00 93.06 187 ILE A C 1
ATOM 1475 O O . ILE A 1 187 ? -28.201 -8.530 29.300 1.00 93.06 187 ILE A O 1
ATOM 1479 N N . CYS A 1 188 ? -28.577 -8.088 27.130 1.00 89.25 188 CYS A N 1
ATOM 1480 C CA . CYS A 1 188 ? -28.927 -6.673 27.312 1.00 89.25 188 CYS A CA 1
ATOM 1481 C C . CYS A 1 188 ? -30.388 -6.354 26.953 1.00 89.25 188 CYS A C 1
ATOM 1483 O O . CYS A 1 188 ? -30.865 -5.262 27.257 1.00 89.25 188 CYS A O 1
ATOM 1485 N N . PHE A 1 189 ? -31.105 -7.292 26.325 1.00 90.25 189 PHE A N 1
ATOM 1486 C CA . PHE A 1 189 ? -32.534 -7.176 26.034 1.00 90.25 189 PHE A CA 1
ATOM 1487 C C . PHE A 1 189 ? -33.166 -8.561 25.838 1.00 90.25 189 PHE A C 1
ATOM 1489 O O . PHE A 1 189 ? -32.498 -9.474 25.353 1.00 90.25 189 PHE A O 1
ATOM 1496 N N . GLU A 1 190 ? -34.454 -8.702 26.150 1.00 93.25 190 GLU A N 1
ATOM 1497 C CA . GLU A 1 190 ? -35.228 -9.930 25.927 1.00 93.25 190 GLU A CA 1
ATOM 1498 C C . GLU A 1 190 ? -36.711 -9.643 25.661 1.00 93.25 190 GLU A C 1
ATOM 1500 O O . GLU A 1 190 ? -37.230 -8.590 26.041 1.00 93.25 190 GLU A O 1
ATOM 1505 N N . VAL A 1 191 ? -37.400 -10.592 25.023 1.00 93.38 191 VAL A N 1
ATOM 1506 C CA . VAL A 1 191 ? -38.860 -10.598 24.848 1.00 93.38 191 VAL A CA 1
ATOM 1507 C C . VAL A 1 191 ? -39.390 -12.014 25.049 1.00 93.38 191 VAL A C 1
ATOM 1509 O O . VAL A 1 191 ? -38.960 -12.916 24.340 1.00 93.38 191 VAL A O 1
ATOM 1512 N N . GLY A 1 192 ? -40.338 -12.177 25.981 1.00 93.00 192 GLY A N 1
ATOM 1513 C CA . GLY A 1 192 ? -41.047 -13.443 26.245 1.00 93.00 192 GLY A CA 1
ATOM 1514 C C . GLY A 1 192 ? -40.275 -14.470 27.081 1.00 93.00 192 GLY A C 1
ATOM 1515 O O . GLY A 1 192 ? -40.791 -15.536 27.389 1.00 93.00 192 GLY A O 1
ATOM 1516 N N . ILE A 1 193 ? -39.060 -14.123 27.497 1.00 94.75 193 ILE A N 1
ATOM 1517 C CA . ILE A 1 193 ? -38.114 -15.013 28.165 1.00 94.75 193 ILE A CA 1
ATOM 1518 C C . ILE A 1 193 ? -38.202 -14.906 29.691 1.00 94.75 193 ILE A C 1
ATOM 1520 O O . ILE A 1 193 ? -38.526 -13.854 30.234 1.00 94.75 193 ILE A O 1
ATOM 1524 N N . GLU A 1 194 ? -37.881 -16.003 30.380 1.00 95.00 194 GLU A N 1
ATOM 1525 C CA . GLU A 1 194 ? -37.615 -16.043 31.821 1.00 95.00 194 GLU A CA 1
ATOM 1526 C C . GLU A 1 194 ? -36.269 -16.740 32.089 1.00 95.00 194 GLU A C 1
ATOM 1528 O O . GLU A 1 194 ? -35.686 -17.378 31.208 1.00 95.00 194 GLU A O 1
ATOM 1533 N N . THR A 1 195 ? -35.788 -16.679 33.333 1.00 96.12 195 THR A N 1
ATOM 1534 C CA . THR A 1 195 ? -34.625 -17.466 33.781 1.00 96.12 195 THR A CA 1
ATOM 1535 C C . THR A 1 195 ? -34.996 -18.430 34.906 1.00 96.12 195 THR A C 1
ATOM 1537 O O . THR A 1 195 ? -35.845 -18.137 35.749 1.00 96.12 195 THR A O 1
ATOM 1540 N N . GLU A 1 196 ? -34.344 -19.592 34.951 1.00 97.00 196 GLU A N 1
ATOM 1541 C CA . GLU A 1 196 ? -34.483 -20.560 36.048 1.00 97.00 196 GLU A CA 1
ATOM 1542 C C . GLU A 1 196 ? -33.126 -21.119 36.493 1.00 97.00 196 GLU A C 1
ATOM 1544 O O . GLU A 1 196 ? -32.108 -20.894 35.846 1.00 97.00 196 GLU A O 1
ATOM 1549 N N . SER A 1 197 ? -33.090 -21.827 37.626 1.00 97.56 197 SER A N 1
ATOM 1550 C CA . SER A 1 197 ? -31.854 -22.452 38.109 1.00 97.56 197 SER A CA 1
ATOM 1551 C C . SER A 1 197 ? -31.430 -23.619 37.216 1.00 97.56 197 SER A C 1
ATOM 1553 O O . SER A 1 197 ? -32.184 -24.579 37.056 1.00 97.56 197 SER A O 1
ATOM 1555 N N . CYS A 1 198 ? -30.187 -23.578 36.737 1.00 96.81 198 CYS A N 1
ATOM 1556 C CA . CYS A 1 198 ? -29.614 -24.615 35.885 1.00 96.81 198 CYS A CA 1
ATOM 1557 C C . CYS A 1 198 ? -29.053 -25.782 36.713 1.00 96.81 198 CYS A C 1
ATOM 1559 O O . CYS A 1 198 ? -28.338 -25.587 37.702 1.00 96.81 198 CYS A O 1
ATOM 1561 N N . SER A 1 199 ? -29.310 -27.025 36.292 1.00 95.69 199 SER A N 1
ATOM 1562 C CA . SER A 1 199 ? -28.766 -28.228 36.941 1.00 95.69 199 SER A CA 1
ATOM 1563 C C . SER A 1 199 ? -27.239 -28.331 36.862 1.00 95.69 199 SER A C 1
ATOM 1565 O O . SER A 1 199 ? -26.639 -29.039 37.671 1.00 95.69 199 SER A O 1
ATOM 1567 N N . ASN A 1 200 ? -26.612 -27.628 35.912 1.00 91.44 200 ASN A N 1
ATOM 1568 C CA . ASN A 1 200 ? -25.156 -27.517 35.787 1.00 91.44 200 ASN A CA 1
ATOM 1569 C C . ASN A 1 200 ? -24.560 -26.400 36.669 1.00 91.44 200 ASN A C 1
ATOM 1571 O O . ASN A 1 200 ? -23.342 -26.220 36.684 1.00 91.44 200 ASN A O 1
ATOM 1575 N N . GLY A 1 201 ? -25.395 -25.705 37.451 1.00 89.69 201 GLY A N 1
ATOM 1576 C CA . GLY A 1 201 ? -25.031 -24.534 38.246 1.00 89.69 201 GLY A CA 1
ATOM 1577 C C . GLY A 1 201 ? -25.291 -23.227 37.494 1.00 89.69 201 GLY A C 1
ATOM 1578 O O . GLY A 1 201 ? -25.237 -23.197 36.274 1.00 89.69 201 GLY A O 1
ATOM 1579 N N . GLY A 1 202 ? -25.572 -22.147 38.230 1.00 93.44 202 GLY A N 1
ATOM 1580 C CA . GLY A 1 202 ? -25.951 -20.860 37.634 1.00 93.44 202 GLY A CA 1
ATOM 1581 C C . GLY A 1 202 ? -27.434 -20.787 37.259 1.00 93.44 202 GLY A C 1
ATOM 1582 O O . GLY A 1 202 ? -28.273 -21.431 37.903 1.00 93.44 202 GLY A O 1
ATOM 1583 N N . MET A 1 203 ? -27.745 -19.976 36.249 1.00 96.88 203 MET A N 1
ATOM 1584 C CA . MET A 1 203 ? -29.085 -19.832 35.681 1.00 96.88 203 MET A CA 1
ATOM 1585 C C . MET A 1 203 ? -29.092 -20.350 34.237 1.00 96.88 203 MET A C 1
ATOM 1587 O O . MET A 1 203 ? -28.044 -20.593 33.658 1.00 96.88 203 MET A O 1
ATOM 1591 N N . ASN A 1 204 ? -30.274 -20.570 33.670 1.00 98.06 204 ASN A N 1
ATOM 1592 C CA . ASN A 1 204 ? -30.454 -20.800 32.241 1.00 98.06 204 ASN A CA 1
ATOM 1593 C C . ASN A 1 204 ? -31.641 -19.984 31.727 1.00 98.06 204 ASN A C 1
ATOM 1595 O O . ASN A 1 204 ? -32.562 -19.667 32.483 1.00 98.06 204 ASN A O 1
ATOM 1599 N N . VAL A 1 205 ? -31.643 -19.705 30.427 1.00 98.25 205 VAL A N 1
ATOM 1600 C CA . VAL A 1 205 ? -32.789 -19.132 29.715 1.00 98.25 205 VAL A CA 1
ATOM 1601 C C . VAL A 1 205 ? -33.873 -20.206 29.592 1.00 98.25 205 VAL A C 1
ATOM 1603 O O . VAL A 1 205 ? -33.573 -21.346 29.220 1.00 98.25 205 VAL A O 1
ATOM 1606 N N . ALA A 1 206 ? -35.112 -19.863 29.944 1.00 97.56 206 ALA A N 1
ATOM 1607 C CA . ALA A 1 206 ? -36.246 -20.779 30.024 1.00 97.56 206 ALA A CA 1
ATOM 1608 C C . ALA A 1 206 ? -37.567 -20.122 29.595 1.00 97.56 206 ALA A C 1
ATOM 1610 O O . ALA A 1 206 ? -37.618 -18.939 29.267 1.00 97.56 206 ALA A O 1
ATOM 1611 N N . ASN A 1 207 ? -38.640 -20.923 29.587 1.00 96.88 207 ASN A N 1
ATOM 1612 C CA . ASN A 1 207 ? -39.987 -20.538 29.144 1.00 96.88 207 ASN A CA 1
ATOM 1613 C C . ASN A 1 207 ? -40.046 -19.979 27.711 1.00 96.88 207 ASN A C 1
ATOM 1615 O O . ASN A 1 207 ? -40.987 -19.272 27.378 1.00 96.88 207 ASN A O 1
ATOM 1619 N N . ILE A 1 208 ? -39.084 -20.347 26.861 1.00 98.31 208 ILE A N 1
ATOM 1620 C CA . ILE A 1 208 ? -39.005 -19.914 25.463 1.00 98.31 208 ILE A CA 1
ATOM 1621 C C . ILE A 1 208 ? -40.223 -20.416 24.677 1.00 98.31 208 ILE A C 1
ATOM 1623 O O . ILE A 1 208 ? -40.422 -21.629 24.567 1.00 98.31 208 ILE A O 1
ATOM 1627 N N . GLU A 1 209 ? -40.981 -19.509 24.068 1.00 98.25 209 GLU A N 1
ATOM 1628 C CA . GLU A 1 209 ? -42.038 -19.787 23.094 1.00 98.25 209 GLU A CA 1
ATOM 1629 C C . GLU A 1 209 ? -41.640 -19.316 21.679 1.00 98.25 209 GLU A C 1
ATOM 1631 O O . GLU A 1 209 ? -40.598 -18.700 21.440 1.00 98.25 209 GLU A O 1
ATOM 1636 N N . ASN A 1 210 ? -42.457 -19.657 20.679 1.00 97.81 210 ASN A N 1
ATOM 1637 C CA . ASN A 1 210 ? -42.185 -19.279 19.295 1.00 97.81 210 ASN A CA 1
ATOM 1638 C C . ASN A 1 210 ? -42.281 -17.758 19.077 1.00 97.81 210 ASN A C 1
ATOM 1640 O O . ASN A 1 210 ? -43.361 -17.175 19.185 1.00 97.81 210 ASN A O 1
ATOM 1644 N N . GLY A 1 211 ? -41.183 -17.161 18.613 1.00 96.44 211 GLY A N 1
ATOM 1645 C CA . GLY A 1 211 ? -41.063 -15.733 18.316 1.00 96.44 211 GLY A CA 1
ATOM 1646 C C . GLY A 1 211 ? -40.328 -14.934 19.391 1.00 96.44 211 GLY A C 1
ATOM 1647 O O . GLY A 1 211 ? -40.004 -13.773 19.136 1.00 96.44 211 GLY A O 1
ATOM 1648 N N . ASP A 1 212 ? -40.032 -15.551 20.534 1.00 98.12 212 ASP A N 1
ATOM 1649 C CA . ASP A 1 212 ? -39.246 -14.942 21.603 1.00 98.12 212 ASP A CA 1
ATOM 1650 C C . ASP A 1 212 ? -37.788 -14.763 21.184 1.00 98.12 212 ASP A C 1
ATOM 1652 O O . ASP A 1 212 ? -37.289 -15.433 20.271 1.00 98.12 212 ASP A O 1
ATOM 1656 N N . TYR A 1 213 ? -37.081 -13.846 21.842 1.00 98.19 213 TYR A N 1
ATOM 1657 C CA . TYR A 1 213 ? -35.673 -13.611 21.545 1.00 98.19 213 TYR A CA 1
ATOM 1658 C C . TYR A 1 213 ? -34.922 -12.954 22.698 1.00 98.19 213 TYR A C 1
ATOM 1660 O O . TYR A 1 213 ? -35.501 -12.279 23.550 1.00 98.19 213 TYR A O 1
ATOM 1668 N N . ILE A 1 214 ? -33.600 -13.100 22.654 1.00 98.00 214 ILE A N 1
ATOM 1669 C CA . ILE A 1 214 ? -32.652 -12.330 23.463 1.00 98.00 214 ILE A CA 1
ATOM 1670 C C . ILE A 1 214 ? -31.695 -11.543 22.561 1.00 98.00 214 ILE A C 1
ATOM 1672 O O . ILE A 1 214 ? -31.455 -11.921 21.411 1.00 98.00 214 ILE A O 1
ATOM 1676 N N . LYS A 1 215 ? -31.130 -10.459 23.097 1.00 96.56 215 LYS A N 1
ATOM 1677 C CA . LYS A 1 215 ? -30.093 -9.637 22.466 1.00 96.56 215 LYS A CA 1
ATOM 1678 C C . LYS A 1 215 ? -28.841 -9.597 23.338 1.00 96.56 215 LYS A C 1
ATOM 1680 O O . LYS A 1 215 ? -28.924 -9.378 24.549 1.00 96.56 215 LYS A O 1
ATOM 1685 N N . VAL A 1 216 ? -27.685 -9.702 22.695 1.00 96.69 216 VAL A N 1
ATOM 1686 C CA . VAL A 1 216 ? -26.363 -9.472 23.280 1.00 96.69 216 VAL A CA 1
ATOM 1687 C C . VAL A 1 216 ? -25.684 -8.342 22.510 1.00 96.69 216 VAL A C 1
ATOM 1689 O O . VAL A 1 216 ? -25.595 -8.411 21.288 1.00 96.69 216 VAL A O 1
ATOM 1692 N N . SER A 1 217 ? -25.223 -7.295 23.196 1.00 93.00 217 SER A N 1
ATOM 1693 C CA . SER A 1 217 ? -24.627 -6.125 22.537 1.00 93.00 217 SER A CA 1
ATOM 1694 C C . SER A 1 217 ? -23.105 -6.191 22.408 1.00 93.00 217 SER A C 1
ATOM 1696 O O . SER A 1 217 ? -22.415 -6.728 23.283 1.00 93.00 217 SER A O 1
ATOM 1698 N N . GLY A 1 218 ? -22.595 -5.598 21.325 1.00 92.88 218 GLY A N 1
ATOM 1699 C CA . GLY A 1 218 ? -21.167 -5.365 21.084 1.00 92.88 218 GLY A CA 1
ATOM 1700 C C . GLY A 1 218 ? -20.305 -6.622 21.163 1.00 92.88 218 GLY A C 1
ATOM 1701 O O . GLY A 1 218 ? -19.291 -6.646 21.864 1.00 92.88 218 GLY A O 1
ATOM 1702 N N . VAL A 1 219 ? -20.721 -7.671 20.460 1.00 96.56 219 VAL A N 1
ATOM 1703 C CA . VAL A 1 219 ? -19.977 -8.922 20.306 1.00 96.56 219 VAL A CA 1
ATOM 1704 C C . VAL A 1 219 ? -18.877 -8.726 19.262 1.00 96.56 219 VAL A C 1
ATOM 1706 O O . VAL A 1 219 ? -19.170 -8.333 18.136 1.00 96.56 219 VAL A O 1
ATOM 1709 N N . ASP A 1 220 ? -17.615 -8.977 19.623 1.00 92.75 220 ASP A N 1
ATOM 1710 C CA . ASP A 1 220 ? -16.456 -8.761 18.744 1.00 92.75 220 ASP A CA 1
ATOM 1711 C C . ASP A 1 220 ? -15.948 -10.065 18.137 1.00 92.75 220 ASP A C 1
ATOM 1713 O O . ASP A 1 220 ? -15.243 -10.856 18.764 1.00 92.75 220 ASP A O 1
ATOM 1717 N N . PHE A 1 221 ? -16.293 -10.281 16.878 1.00 87.44 221 PHE A N 1
ATOM 1718 C CA . PHE A 1 221 ? -15.888 -11.457 16.131 1.00 87.44 221 PHE A CA 1
ATOM 1719 C C . PHE A 1 221 ? -14.537 -11.282 15.429 1.00 87.44 221 PHE A C 1
ATOM 1721 O O . PHE A 1 221 ? -13.996 -12.264 14.914 1.00 87.44 221 PHE A O 1
ATOM 1728 N N . GLY A 1 222 ? -13.954 -10.084 15.372 1.00 83.94 222 GLY A N 1
ATOM 1729 C CA . GLY A 1 222 ? -12.739 -9.831 14.597 1.00 83.94 222 GLY A CA 1
ATOM 1730 C C . GLY A 1 222 ? -12.866 -10.311 13.143 1.00 83.94 222 GLY A C 1
ATOM 1731 O O . GLY A 1 222 ? -13.565 -9.705 12.341 1.00 83.94 222 GLY A O 1
ATOM 1732 N N . THR A 1 223 ? -12.203 -11.419 12.800 1.00 75.81 223 THR A N 1
ATOM 1733 C CA . THR A 1 223 ? -12.180 -12.027 11.453 1.00 75.81 223 THR A CA 1
ATOM 1734 C C . THR A 1 223 ? -13.383 -12.924 11.128 1.00 75.81 223 THR A C 1
ATOM 1736 O O . THR A 1 223 ? -13.337 -13.668 10.151 1.00 75.81 223 THR A O 1
ATOM 1739 N N . GLY A 1 224 ? -14.435 -12.895 11.947 1.00 86.25 224 GLY A N 1
ATOM 1740 C CA . GLY A 1 224 ? -15.637 -13.705 11.759 1.00 86.25 224 GLY A CA 1
ATOM 1741 C C . GLY A 1 224 ? -15.565 -15.085 12.421 1.00 86.25 224 GLY A C 1
ATOM 1742 O O . GLY A 1 224 ? -14.501 -15.568 12.828 1.00 86.25 224 GLY A O 1
ATOM 1743 N N . ALA A 1 225 ? -16.726 -15.727 12.535 1.00 91.06 225 ALA A N 1
ATOM 1744 C CA . ALA A 1 225 ? -16.897 -17.050 13.118 1.00 91.06 225 ALA A CA 1
ATOM 1745 C C . ALA A 1 225 ? -17.217 -18.104 12.049 1.00 91.06 225 ALA A C 1
ATOM 1747 O O . ALA A 1 225 ? -17.919 -17.836 11.083 1.00 91.06 225 ALA A O 1
ATOM 1748 N N . GLU A 1 226 ? -16.707 -19.317 12.253 1.00 89.81 226 GLU A N 1
ATOM 1749 C CA . GLU A 1 226 ? -16.957 -20.494 11.409 1.00 89.81 226 GLU A CA 1
ATOM 1750 C C . GLU A 1 226 ? -18.226 -21.239 11.846 1.00 89.81 226 GLU A C 1
ATOM 1752 O O . GLU A 1 226 ? -18.956 -21.787 11.027 1.00 89.81 226 GLU A O 1
ATOM 1757 N N . SER A 1 227 ? -18.488 -21.298 13.154 1.00 95.38 227 SER A N 1
ATOM 1758 C CA . SER A 1 227 ? -19.639 -22.019 13.708 1.00 95.38 227 SER A CA 1
ATOM 1759 C C . SER A 1 227 ? -20.094 -21.441 15.042 1.00 95.38 227 SER A C 1
ATOM 1761 O O . SER A 1 227 ? -19.342 -20.749 15.732 1.00 95.38 227 SER A O 1
ATOM 1763 N N . PHE A 1 228 ? -21.332 -21.755 15.405 1.00 98.50 228 PHE A N 1
ATOM 1764 C CA . PHE A 1 228 ? -21.966 -21.452 16.681 1.00 98.50 228 PHE A CA 1
ATOM 1765 C C . PHE A 1 228 ? -22.309 -22.754 17.395 1.00 98.50 228 PHE A C 1
ATOM 1767 O O . PHE A 1 228 ? -22.687 -23.730 16.753 1.00 98.50 228 PHE A O 1
ATOM 1774 N N . THR A 1 229 ? -22.166 -22.784 18.716 1.00 98.44 229 THR A N 1
ATOM 1775 C CA . THR A 1 229 ? -22.520 -23.916 19.578 1.00 98.44 229 THR A CA 1
ATOM 1776 C C . THR A 1 229 ? -23.295 -23.417 20.786 1.00 98.44 229 THR A C 1
ATOM 1778 O O . THR A 1 229 ? -22.910 -22.413 21.385 1.00 98.44 229 THR A O 1
ATOM 1781 N N . ALA A 1 230 ? -24.343 -24.139 21.175 1.00 98.50 230 ALA A N 1
ATOM 1782 C CA . ALA A 1 230 ? -25.086 -23.881 22.403 1.00 98.50 230 ALA A CA 1
ATOM 1783 C C . ALA A 1 230 ? -25.387 -25.177 23.164 1.00 98.50 230 ALA A C 1
ATOM 1785 O O . ALA A 1 230 ? -25.577 -26.234 22.557 1.00 98.50 230 ALA A O 1
ATOM 1786 N N . SER A 1 231 ? -25.455 -25.077 24.492 1.00 98.44 231 SER A N 1
ATOM 1787 C CA . SER A 1 231 ? -25.966 -26.130 25.374 1.00 98.44 231 SER A CA 1
ATOM 1788 C C . SER A 1 231 ? -27.455 -25.916 25.605 1.00 98.44 231 SER A C 1
ATOM 1790 O O . SER A 1 231 ? -27.864 -24.901 26.170 1.00 98.44 231 SER A O 1
ATOM 1792 N N . VAL A 1 232 ? -28.262 -26.868 25.145 1.00 98.69 232 VAL A N 1
ATOM 1793 C CA . VAL A 1 232 ? -29.724 -26.767 25.094 1.00 98.69 232 VAL A CA 1
ATOM 1794 C C . VAL A 1 232 ? -30.392 -27.980 25.734 1.00 98.69 232 VAL A C 1
ATOM 1796 O O . VAL A 1 232 ? -29.833 -29.078 25.739 1.00 98.69 232 VAL A O 1
ATOM 1799 N N . ALA A 1 233 ? -31.601 -27.795 26.261 1.00 98.38 233 ALA A N 1
ATOM 1800 C CA . ALA A 1 233 ? -32.415 -28.868 26.827 1.00 98.38 233 ALA A CA 1
ATOM 1801 C C . ALA A 1 233 ? -33.889 -28.708 26.434 1.00 98.38 233 ALA A C 1
ATOM 1803 O O . ALA A 1 233 ? -34.425 -27.608 26.460 1.00 98.38 233 ALA A O 1
ATOM 1804 N N . SER A 1 234 ? -34.578 -29.790 26.084 1.00 98.06 234 SER A N 1
ATOM 1805 C CA . SER A 1 234 ? -35.987 -29.756 25.697 1.00 98.06 234 SER A CA 1
ATOM 1806 C C . SER A 1 234 ? -36.711 -31.024 26.134 1.00 98.06 234 SER A C 1
ATOM 1808 O O . SER A 1 234 ? -36.278 -32.141 25.847 1.00 98.06 234 SER A O 1
ATOM 1810 N N . ALA A 1 235 ? -37.864 -30.860 26.788 1.00 96.69 235 ALA A N 1
ATOM 1811 C CA . ALA A 1 235 ? -38.795 -31.962 27.048 1.00 96.69 235 ALA A CA 1
ATOM 1812 C C . ALA A 1 235 ? -39.818 -32.170 25.911 1.00 96.69 235 ALA A C 1
ATOM 1814 O O . ALA A 1 235 ? -40.725 -32.994 26.045 1.00 96.69 235 ALA A O 1
ATOM 1815 N N . THR A 1 236 ? -39.713 -31.402 24.822 1.00 95.06 236 THR A N 1
ATOM 1816 C CA . THR A 1 236 ? -40.595 -31.471 23.649 1.00 95.06 236 THR A CA 1
ATOM 1817 C C . THR A 1 236 ? -39.792 -31.907 22.414 1.00 95.06 236 THR A C 1
ATOM 1819 O O . THR A 1 236 ? -38.792 -32.611 22.539 1.00 95.06 236 THR A O 1
ATOM 1822 N N . ASN A 1 237 ? -40.230 -31.533 21.207 1.00 93.00 237 ASN A N 1
ATOM 1823 C CA . ASN A 1 237 ? -39.494 -31.809 19.969 1.00 93.00 237 ASN A CA 1
ATOM 1824 C C . ASN A 1 237 ? -38.357 -30.799 19.707 1.00 93.00 237 ASN A C 1
ATOM 1826 O O . ASN A 1 237 ? -37.695 -30.915 18.677 1.00 93.00 237 ASN A O 1
ATOM 1830 N N . GLY A 1 238 ? -38.151 -29.821 20.598 1.00 96.38 238 GLY A N 1
ATOM 1831 C CA . GLY A 1 238 ? -37.201 -28.729 20.410 1.00 96.38 238 GLY A CA 1
ATOM 1832 C C . GLY A 1 238 ? -37.704 -27.653 19.439 1.00 96.38 238 GLY A C 1
ATOM 1833 O O . GLY A 1 238 ? -38.901 -27.367 19.377 1.00 96.38 238 GLY A O 1
ATOM 1834 N N . GLY A 1 239 ? -36.790 -27.033 18.697 1.00 97.94 239 GLY A N 1
ATOM 1835 C CA . GLY A 1 239 ? -37.065 -25.895 17.818 1.00 97.94 239 GLY A CA 1
ATOM 1836 C C . GLY A 1 239 ? -35.804 -25.424 17.095 1.00 97.94 239 GLY A C 1
ATOM 1837 O O . GLY A 1 239 ? -34.959 -26.237 16.725 1.00 97.94 239 GLY A O 1
ATOM 1838 N N . LYS A 1 240 ? -35.675 -24.117 16.872 1.00 98.62 240 LYS A N 1
ATOM 1839 C CA . LYS A 1 240 ? -34.513 -23.498 16.227 1.00 98.62 240 LYS A CA 1
ATOM 1840 C C . LYS A 1 240 ? -34.090 -22.225 16.948 1.00 98.62 240 LYS A C 1
ATOM 1842 O O . LYS A 1 240 ? -34.935 -21.517 17.494 1.00 98.62 240 LYS A O 1
ATOM 1847 N N . ILE A 1 241 ? -32.797 -21.925 16.876 1.00 98.69 241 ILE A N 1
ATOM 1848 C CA . ILE A 1 241 ? -32.234 -20.617 17.218 1.00 98.69 241 ILE A CA 1
ATOM 1849 C C . ILE A 1 241 ? -31.740 -19.980 15.916 1.00 98.69 241 ILE A C 1
ATOM 1851 O O . ILE A 1 241 ? -30.790 -20.469 15.305 1.00 98.69 241 ILE A O 1
ATOM 1855 N N . GLU A 1 242 ? -32.395 -18.916 15.468 1.00 98.62 242 GLU A N 1
ATOM 1856 C CA . GLU A 1 242 ? -31.917 -18.058 14.383 1.00 98.62 242 GLU A CA 1
ATOM 1857 C C . GLU A 1 242 ? -30.989 -16.985 14.958 1.00 98.62 242 GLU A C 1
ATOM 1859 O O . GLU A 1 242 ? -31.314 -16.342 15.957 1.00 98.62 242 GLU A O 1
ATOM 1864 N N . ILE A 1 243 ? -29.820 -16.810 14.343 1.00 98.69 243 ILE A N 1
ATOM 1865 C CA . ILE A 1 243 ? -28.765 -15.910 14.817 1.00 98.69 243 ILE A CA 1
ATOM 1866 C C . ILE A 1 243 ? -28.716 -14.725 13.860 1.00 98.69 243 ILE A C 1
ATOM 1868 O O . ILE A 1 243 ? -28.202 -14.850 12.747 1.00 98.69 243 ILE A O 1
ATOM 1872 N N . HIS A 1 244 ? -29.277 -13.594 14.278 1.00 98.31 244 HIS A N 1
ATOM 1873 C CA . HIS A 1 244 ? -29.331 -12.371 13.479 1.00 98.31 244 HIS A CA 1
ATOM 1874 C C . HIS A 1 244 ? -28.351 -11.316 13.991 1.00 98.31 244 HIS A C 1
ATOM 1876 O O . HIS A 1 244 ? -28.135 -11.201 15.198 1.00 98.31 244 HIS A O 1
ATOM 1882 N N . LEU A 1 245 ? -27.783 -10.526 13.079 1.00 96.81 245 LEU A N 1
ATOM 1883 C CA . LEU A 1 245 ? -26.880 -9.422 13.412 1.00 96.81 245 LEU A CA 1
ATOM 1884 C C . LEU A 1 245 ? -27.581 -8.065 13.307 1.00 96.81 245 LEU A C 1
ATOM 1886 O O . LEU A 1 245 ? -28.356 -7.820 12.381 1.00 96.81 245 LEU A O 1
ATOM 1890 N N . ASP A 1 246 ? -27.280 -7.186 14.261 1.00 93.94 246 ASP A N 1
ATOM 1891 C CA . ASP A 1 246 ? -27.632 -5.763 14.373 1.00 93.94 246 ASP A CA 1
ATOM 1892 C C . ASP A 1 246 ? -29.133 -5.435 14.505 1.00 93.94 246 ASP A C 1
ATOM 1894 O O . ASP A 1 246 ? -29.505 -4.421 15.099 1.00 93.94 246 ASP A O 1
ATOM 1898 N N . SER A 1 247 ? -30.029 -6.322 14.068 1.00 93.88 247 SER A N 1
ATOM 1899 C CA . SER A 1 247 ? -31.470 -6.248 14.335 1.00 93.88 247 SER A CA 1
ATOM 1900 C C . SER A 1 247 ? -32.131 -7.631 14.311 1.00 93.88 247 SER A C 1
ATOM 1902 O O . SER A 1 247 ? -31.571 -8.579 13.766 1.00 93.88 247 SER A O 1
ATOM 1904 N N . ILE A 1 248 ? -33.350 -7.742 14.855 1.00 93.06 248 ILE A N 1
ATOM 1905 C CA . ILE A 1 248 ? -34.114 -9.007 14.916 1.00 93.06 248 ILE A CA 1
ATOM 1906 C C . ILE A 1 248 ? -34.455 -9.605 13.537 1.00 93.06 248 ILE A C 1
ATOM 1908 O O . ILE A 1 248 ? -34.674 -10.807 13.429 1.00 93.06 248 ILE A O 1
ATOM 1912 N N . ASP A 1 249 ? -34.473 -8.772 12.492 1.00 91.38 249 ASP A N 1
ATOM 1913 C CA . ASP A 1 249 ? -34.657 -9.174 11.090 1.00 91.38 249 ASP A CA 1
ATOM 1914 C C . ASP A 1 249 ? -33.407 -8.840 10.241 1.00 91.38 249 ASP A C 1
ATOM 1916 O O . ASP A 1 249 ? -33.485 -8.704 9.019 1.00 91.38 249 ASP A O 1
ATOM 1920 N N . GLY A 1 250 ? -32.252 -8.659 10.892 1.00 88.81 250 GLY A N 1
ATOM 1921 C CA . GLY A 1 250 ? -30.977 -8.349 10.250 1.00 88.81 250 GLY A CA 1
ATOM 1922 C C . GLY A 1 250 ? -30.358 -9.559 9.552 1.00 88.81 250 GLY A C 1
ATOM 1923 O O . GLY A 1 250 ? -31.024 -10.576 9.332 1.00 88.81 250 GLY A O 1
ATOM 1924 N N . LEU A 1 251 ? -29.071 -9.464 9.201 1.00 90.69 251 LEU A N 1
ATOM 1925 C CA . LEU A 1 251 ? -28.362 -10.555 8.526 1.00 90.69 251 LEU A CA 1
ATOM 1926 C C . LEU A 1 251 ? -28.483 -11.848 9.343 1.00 90.69 251 LEU A C 1
ATOM 1928 O O . LEU A 1 251 ? -28.041 -11.894 10.487 1.00 90.69 251 LEU A O 1
ATOM 1932 N N . LEU A 1 252 ? -29.063 -12.890 8.744 1.00 96.38 252 LEU A N 1
ATOM 1933 C CA . LEU A 1 252 ? -29.123 -14.225 9.333 1.00 96.38 252 LEU A CA 1
ATOM 1934 C C . LEU A 1 252 ? -27.755 -14.900 9.169 1.00 96.38 252 LEU A C 1
ATOM 1936 O O . LEU A 1 252 ? -27.447 -15.432 8.103 1.00 96.38 252 LEU A O 1
ATOM 1940 N N . ALA A 1 253 ? -26.943 -14.864 10.223 1.00 92.62 253 ALA A N 1
ATOM 1941 C CA . ALA A 1 253 ? -25.595 -15.425 10.239 1.00 92.62 253 ALA A CA 1
ATOM 1942 C C . ALA A 1 253 ? -25.594 -16.962 10.280 1.00 92.62 253 ALA A C 1
ATOM 1944 O O . ALA A 1 253 ? -24.670 -17.596 9.768 1.00 92.62 253 ALA A O 1
ATOM 1945 N N . GLY A 1 254 ? -26.636 -17.562 10.866 1.00 96.38 254 GLY A N 1
ATOM 1946 C CA . GLY A 1 254 ? -26.856 -19.006 10.877 1.00 96.38 254 GLY A CA 1
ATOM 1947 C C . GLY A 1 254 ? -28.132 -19.420 11.608 1.00 96.38 254 GLY A C 1
ATOM 1948 O O . GLY A 1 254 ? -28.817 -18.608 12.233 1.00 96.38 254 GLY A O 1
ATOM 1949 N N . THR A 1 255 ? -28.457 -20.709 11.523 1.00 98.38 255 THR A N 1
ATOM 1950 C CA . THR A 1 255 ? -29.625 -21.303 12.184 1.00 98.38 255 THR A CA 1
ATOM 1951 C C . THR A 1 255 ? -29.228 -22.610 12.851 1.00 98.38 255 THR A C 1
ATOM 1953 O O . THR A 1 255 ? -28.806 -23.552 12.182 1.00 98.38 255 THR A O 1
ATOM 1956 N N . LEU A 1 256 ? -29.406 -22.676 14.166 1.00 98.62 256 LEU A N 1
ATOM 1957 C CA . LEU A 1 256 ? -29.124 -23.852 14.973 1.00 98.62 256 LEU A CA 1
ATOM 1958 C C . LEU A 1 256 ? -30.392 -24.68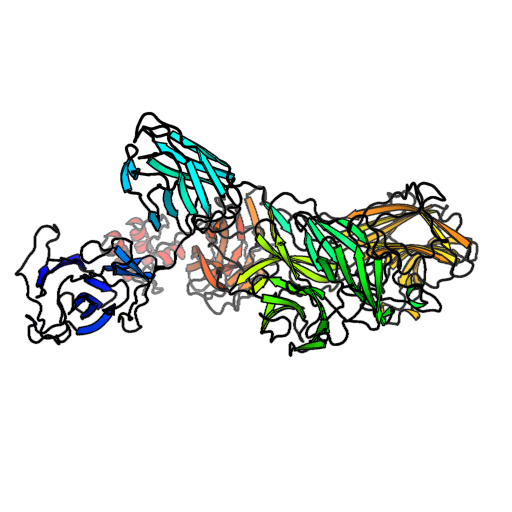4 15.172 1.00 98.62 256 LEU A C 1
ATOM 1960 O O . LEU A 1 256 ? -31.389 -24.186 15.695 1.00 98.62 256 LEU A O 1
ATOM 1964 N N . ASP A 1 257 ? -30.343 -25.958 14.792 1.00 98.25 257 ASP A N 1
ATOM 1965 C CA . ASP A 1 257 ? -31.396 -26.928 15.089 1.00 98.25 257 ASP A CA 1
ATOM 1966 C C . ASP A 1 257 ? -31.284 -27.427 16.536 1.00 98.25 257 ASP A C 1
ATOM 1968 O O . ASP A 1 257 ? -30.259 -27.979 16.937 1.00 98.25 257 ASP A O 1
ATOM 1972 N N . VAL A 1 258 ? -32.360 -27.271 17.310 1.00 98.25 258 VAL A N 1
ATOM 1973 C CA . VAL A 1 258 ? -32.450 -27.734 18.699 1.00 98.25 258 VAL A CA 1
ATOM 1974 C C . VAL A 1 258 ? -33.333 -28.982 18.762 1.00 98.25 258 VAL A C 1
ATOM 1976 O O . VAL A 1 258 ? -34.529 -28.885 18.484 1.00 98.25 258 VAL A O 1
ATOM 1979 N N . PRO A 1 259 ? -32.790 -30.158 19.123 1.00 97.25 259 PRO A N 1
ATOM 1980 C CA . PRO A 1 259 ? -33.564 -31.388 19.240 1.00 97.25 259 PRO A CA 1
ATOM 1981 C C . PRO A 1 259 ? -34.284 -31.498 20.595 1.00 97.25 259 PRO A C 1
ATOM 1983 O O . PRO A 1 259 ? -33.962 -30.804 21.558 1.00 97.25 259 PRO A O 1
ATOM 1986 N N . GLY A 1 260 ? -35.218 -32.447 20.692 1.00 97.12 260 GLY A N 1
ATOM 1987 C CA . GLY A 1 260 ? -35.696 -32.955 21.981 1.00 97.12 260 GLY A CA 1
ATOM 1988 C C . GLY A 1 260 ? -34.584 -33.690 22.739 1.00 97.12 260 GLY A C 1
ATOM 1989 O O . GLY A 1 260 ? -33.870 -34.497 22.142 1.00 97.12 260 GLY A O 1
ATOM 1990 N N . THR A 1 261 ? -34.444 -33.439 24.043 1.00 97.50 261 THR A N 1
ATOM 1991 C CA . THR A 1 261 ? -33.397 -34.034 24.904 1.00 97.50 261 THR A CA 1
ATOM 1992 C C . THR A 1 261 ? -33.967 -34.834 26.086 1.00 97.50 261 THR A C 1
ATOM 1994 O O . THR A 1 261 ? -33.266 -35.154 27.048 1.00 97.50 261 THR A O 1
ATOM 1997 N N . ASP A 1 262 ? -35.254 -35.184 26.021 1.00 95.44 262 ASP A N 1
ATOM 1998 C CA . ASP A 1 262 ? -35.994 -35.940 27.039 1.00 95.44 262 ASP A CA 1
ATOM 1999 C C . ASP A 1 262 ? -36.093 -35.248 28.418 1.00 95.44 262 ASP A C 1
ATOM 2001 O O . ASP A 1 262 ? -36.344 -35.904 29.433 1.00 95.44 262 ASP A O 1
ATOM 2005 N N . GLY A 1 263 ? -35.924 -33.921 28.489 1.00 96.75 263 GLY A N 1
ATOM 2006 C CA . GLY A 1 263 ? -36.135 -33.160 29.725 1.00 96.75 263 GLY A CA 1
ATOM 2007 C C . GLY A 1 263 ? -35.657 -31.706 29.672 1.00 96.75 263 GLY A C 1
ATOM 2008 O O . GLY A 1 263 ? -34.717 -31.384 28.961 1.00 96.75 263 GLY A O 1
ATOM 2009 N N . TRP A 1 264 ? -36.265 -30.833 30.486 1.00 97.50 264 TRP A N 1
ATOM 2010 C CA . TRP A 1 264 ? -35.951 -29.389 30.567 1.00 97.50 264 TRP A CA 1
ATOM 2011 C C . TRP A 1 264 ? -34.568 -29.055 31.141 1.00 97.50 264 TRP A C 1
ATOM 2013 O O . TRP A 1 264 ? -34.111 -27.924 31.056 1.00 97.50 264 TRP A O 1
ATOM 2023 N N . GLN A 1 265 ? -33.908 -30.043 31.736 1.00 97.81 265 GLN A N 1
ATOM 2024 C CA . GLN A 1 265 ? -32.594 -29.914 32.368 1.00 97.81 265 GLN A CA 1
ATOM 2025 C C . GLN A 1 265 ? -31.650 -31.048 31.906 1.00 97.81 265 GLN A C 1
ATOM 2027 O O . GLN A 1 265 ? -30.628 -31.322 32.528 1.00 97.81 265 GLN A O 1
ATOM 2032 N N . ASN A 1 266 ? -32.008 -31.747 30.819 1.00 97.56 266 ASN A N 1
ATOM 2033 C CA . ASN A 1 266 ? -31.149 -32.733 30.166 1.00 97.56 266 ASN A CA 1
ATOM 2034 C C . ASN A 1 266 ? -30.384 -32.038 29.036 1.00 97.56 266 ASN A C 1
ATOM 2036 O O . ASN A 1 266 ? -30.900 -31.892 27.929 1.00 97.56 266 ASN A O 1
ATOM 2040 N N . TRP A 1 267 ? -29.173 -31.580 29.333 1.00 98.06 267 TRP A N 1
ATOM 2041 C CA . TRP A 1 267 ? -28.394 -30.721 28.443 1.00 98.06 267 TRP A CA 1
ATOM 2042 C C . TRP A 1 267 ? -27.679 -31.496 27.332 1.00 98.06 267 TRP A C 1
ATOM 2044 O O . TRP A 1 267 ? -27.065 -32.536 27.578 1.00 98.06 267 TRP A O 1
ATOM 2054 N N . SER A 1 268 ? -27.722 -30.954 26.117 1.00 97.44 268 SER A N 1
ATOM 2055 C CA . SER A 1 268 ? -26.954 -31.408 24.960 1.00 97.44 268 SER A CA 1
ATOM 2056 C C . SER A 1 268 ? -26.311 -30.217 24.266 1.00 97.44 268 SER A C 1
ATOM 2058 O O . SER A 1 268 ? -26.948 -29.185 24.082 1.00 97.44 268 SER A O 1
ATOM 2060 N N . GLU A 1 269 ? -25.073 -30.384 23.815 1.00 98.31 269 GLU A N 1
ATOM 2061 C CA . GLU A 1 269 ? -24.423 -29.414 22.936 1.00 98.31 269 GLU A CA 1
ATOM 2062 C C . GLU A 1 269 ? -24.843 -29.666 21.488 1.00 98.31 269 GLU A C 1
ATOM 2064 O O . GLU A 1 269 ? -24.853 -30.808 21.018 1.00 98.31 269 GLU A O 1
ATOM 2069 N N . VAL A 1 270 ? -25.196 -28.598 20.783 1.00 98.06 270 VAL A N 1
ATOM 2070 C CA . VAL A 1 270 ? -25.527 -28.616 19.356 1.00 98.06 270 VAL A CA 1
ATOM 2071 C C . VAL A 1 270 ? -24.842 -27.449 18.659 1.00 98.06 270 VAL A C 1
ATOM 2073 O O . VAL A 1 270 ? -24.628 -26.401 19.273 1.00 98.06 270 VAL A O 1
ATOM 2076 N N . SER A 1 271 ? -24.515 -27.618 17.376 1.00 97.94 271 SER A N 1
ATOM 2077 C CA . SER A 1 271 ? -23.772 -26.621 16.599 1.00 97.94 271 SER A CA 1
ATOM 2078 C C . SER A 1 271 ? -24.346 -26.406 15.197 1.00 97.94 271 SER A C 1
ATOM 2080 O O . SER A 1 271 ? -24.963 -27.307 14.629 1.00 97.94 271 SER A O 1
ATOM 2082 N N . CYS A 1 272 ? -24.098 -25.226 14.628 1.00 96.25 272 CYS A N 1
ATOM 2083 C CA . CYS A 1 272 ? -24.384 -24.888 13.233 1.00 96.25 272 CYS A CA 1
ATOM 2084 C C . CYS A 1 272 ? -23.261 -24.040 12.625 1.00 96.25 272 CYS A C 1
ATOM 2086 O O . CYS A 1 272 ? -22.492 -23.405 13.351 1.00 96.25 272 CYS A O 1
ATOM 2088 N N . ASP A 1 273 ? -23.192 -24.009 11.296 1.00 92.62 273 ASP A N 1
ATOM 2089 C CA . ASP A 1 273 ? -22.260 -23.147 10.567 1.00 92.62 273 ASP A CA 1
ATOM 2090 C C . ASP A 1 273 ? -22.678 -21.674 10.680 1.00 92.62 273 ASP A C 1
ATOM 2092 O O . ASP A 1 273 ? -23.865 -21.359 10.830 1.00 92.62 273 ASP A O 1
ATOM 2096 N N . ILE A 1 274 ? -21.689 -20.781 10.623 1.00 94.88 274 ILE A N 1
ATOM 2097 C CA . ILE A 1 274 ? -21.854 -19.329 10.719 1.00 94.88 274 ILE A CA 1
ATOM 2098 C C . ILE A 1 274 ? -21.117 -18.645 9.572 1.00 94.88 274 ILE A C 1
ATOM 2100 O O . ILE A 1 274 ? -20.082 -19.119 9.106 1.00 94.88 274 ILE A O 1
ATOM 2104 N N . SER A 1 275 ? -21.663 -17.524 9.103 1.00 84.94 275 SER A N 1
ATOM 2105 C CA . SER A 1 275 ? -21.023 -16.674 8.099 1.00 84.94 275 SER A CA 1
ATOM 2106 C C . SER A 1 275 ? -21.431 -15.209 8.257 1.00 84.94 275 SER A C 1
ATOM 2108 O O . SER A 1 275 ? -22.477 -14.921 8.837 1.00 84.94 275 SER A O 1
ATOM 2110 N N . GLY A 1 276 ? -20.616 -14.293 7.722 1.00 85.12 276 GLY A N 1
ATOM 2111 C CA . GLY A 1 276 ? -20.936 -12.864 7.657 1.00 85.12 276 GLY A CA 1
ATOM 2112 C C . GLY A 1 276 ? -20.922 -12.150 9.008 1.00 85.12 276 GLY A C 1
ATOM 2113 O O . GLY A 1 276 ? -21.689 -11.213 9.198 1.00 85.12 276 GLY A O 1
ATOM 2114 N N . THR A 1 277 ? -20.120 -12.630 9.962 1.00 90.44 277 THR A N 1
ATOM 2115 C CA . THR A 1 277 ? -20.025 -12.055 11.312 1.00 90.44 277 THR A CA 1
ATOM 2116 C C . THR A 1 277 ? -18.748 -11.240 11.516 1.00 90.44 277 THR A C 1
ATOM 2118 O O . THR A 1 277 ? -18.292 -11.144 12.644 1.00 90.44 277 THR A O 1
ATOM 2121 N N . GLU A 1 278 ? -18.064 -10.761 10.481 1.00 84.94 278 GLU A N 1
ATOM 2122 C CA . GLU A 1 278 ? -16.803 -10.026 10.626 1.00 84.94 278 GLU A CA 1
ATOM 2123 C C . GLU A 1 278 ? -16.988 -8.669 11.331 1.00 84.94 278 GLU A C 1
ATOM 2125 O O . GLU A 1 278 ? -17.850 -7.878 10.971 1.00 84.94 278 GLU A O 1
ATOM 2130 N N . GLY A 1 279 ? -16.119 -8.346 12.294 1.00 80.50 279 GLY A N 1
ATOM 2131 C CA . GLY A 1 279 ? -16.193 -7.100 13.062 1.00 80.50 279 GLY A CA 1
ATOM 2132 C C . GLY A 1 279 ? -17.036 -7.200 14.338 1.00 80.50 279 GLY A C 1
ATOM 2133 O O . GLY A 1 279 ? -17.079 -8.244 14.992 1.00 80.50 279 GLY A O 1
ATOM 2134 N N . LYS A 1 280 ? -17.637 -6.076 14.744 1.00 90.50 280 LYS A N 1
ATOM 2135 C CA . LYS A 1 280 ? -18.435 -5.959 15.973 1.00 90.50 280 LYS A CA 1
ATOM 2136 C C . LYS A 1 280 ? -19.913 -5.856 15.635 1.00 90.50 280 LYS A C 1
ATOM 2138 O O . LYS A 1 280 ? -20.279 -4.983 14.855 1.00 90.50 280 LYS A O 1
ATOM 2143 N N . HIS A 1 281 ? -20.733 -6.680 16.278 1.00 94.94 281 HIS A N 1
ATOM 2144 C CA . HIS A 1 281 ? -22.173 -6.737 16.035 1.00 94.94 281 HIS A CA 1
ATOM 2145 C C . HIS A 1 281 ? -22.975 -6.856 17.325 1.00 94.94 281 HIS A C 1
ATOM 2147 O O . HIS A 1 281 ? -22.530 -7.463 18.302 1.00 94.94 281 HIS A O 1
ATOM 2153 N N . ASP A 1 282 ? -24.205 -6.354 17.290 1.00 96.25 282 ASP A N 1
ATOM 2154 C CA . ASP A 1 282 ? -25.229 -6.813 18.224 1.00 96.25 282 ASP A CA 1
ATOM 2155 C C . ASP A 1 282 ? -25.789 -8.148 17.717 1.00 96.25 282 ASP A C 1
ATOM 2157 O O . ASP A 1 282 ? -26.133 -8.275 16.544 1.00 96.25 282 ASP A O 1
ATOM 2161 N N . VAL A 1 283 ? -25.904 -9.152 18.583 1.00 98.06 283 VAL A N 1
ATOM 2162 C CA . VAL A 1 283 ? -26.366 -10.496 18.208 1.00 98.06 283 VAL A CA 1
ATOM 2163 C C . VAL A 1 283 ? -27.743 -10.753 18.802 1.00 98.06 283 VAL A C 1
ATOM 2165 O O . VAL A 1 283 ? -27.948 -10.621 20.009 1.00 98.06 283 VAL A O 1
ATOM 2168 N N . TYR A 1 284 ? -28.683 -11.147 17.950 1.00 98.50 284 TYR A N 1
ATOM 2169 C CA . TYR A 1 284 ? -30.038 -11.538 18.314 1.00 98.50 284 TYR A CA 1
ATOM 2170 C C . TYR A 1 284 ? -30.182 -13.049 18.160 1.00 98.50 284 TYR A C 1
ATOM 2172 O O . TYR A 1 284 ? -29.963 -13.590 17.076 1.00 98.50 284 TYR A O 1
ATOM 2180 N N . PHE A 1 285 ? -30.588 -13.720 19.235 1.00 98.56 285 PHE A N 1
ATOM 2181 C CA . PHE A 1 285 ? -30.962 -15.131 19.207 1.00 98.56 285 PHE A CA 1
ATOM 2182 C C . PHE A 1 285 ? -32.484 -15.220 19.209 1.00 98.56 285 PHE A C 1
ATOM 2184 O O . PHE A 1 285 ? -33.117 -15.031 20.248 1.00 98.56 285 PHE A O 1
ATOM 2191 N N . ARG A 1 286 ? -33.065 -15.458 18.032 1.00 98.50 286 ARG A N 1
ATOM 2192 C CA . ARG A 1 286 ? -34.510 -15.581 17.833 1.00 98.50 286 ARG A CA 1
ATOM 2193 C C . ARG A 1 286 ? -34.922 -17.044 17.886 1.00 98.50 286 ARG A C 1
ATOM 2195 O O . ARG A 1 286 ? -34.372 -17.882 17.175 1.00 98.50 286 ARG A O 1
ATOM 2202 N N . TYR A 1 287 ? -35.913 -17.349 18.708 1.00 98.31 287 TYR A N 1
ATOM 2203 C CA . TYR A 1 287 ? -36.362 -18.710 18.952 1.00 98.31 287 TYR A CA 1
ATOM 2204 C C . TYR A 1 287 ? -37.600 -19.032 18.118 1.00 98.31 287 TYR A C 1
ATOM 2206 O O . TYR A 1 287 ? -38.626 -18.359 18.207 1.00 98.31 287 TYR A O 1
ATOM 2214 N N . ILE A 1 288 ? -37.507 -20.069 17.286 1.00 97.69 288 ILE A N 1
ATOM 2215 C CA . ILE A 1 288 ? -38.563 -20.460 16.343 1.00 97.69 288 ILE A CA 1
ATOM 2216 C C . ILE A 1 288 ? -38.980 -21.908 16.600 1.00 97.69 288 ILE A C 1
ATOM 2218 O O . ILE A 1 288 ? -38.137 -22.794 16.756 1.00 97.69 288 ILE A O 1
ATOM 2222 N N . GLY A 1 289 ? -40.284 -22.180 16.608 1.00 96.38 289 GLY A N 1
ATOM 2223 C CA . GLY A 1 289 ? -40.803 -23.516 16.883 1.00 96.38 289 GLY A CA 1
ATOM 2224 C C . GLY A 1 289 ? -42.322 -23.645 16.772 1.00 96.38 289 GLY A C 1
ATOM 2225 O O . GLY A 1 289 ? -42.986 -22.861 16.099 1.00 96.38 289 GLY A O 1
ATOM 2226 N N . GLY A 1 290 ? -42.859 -24.704 17.383 1.00 92.75 290 GLY A N 1
ATOM 2227 C CA . GLY A 1 290 ? -44.303 -24.949 17.468 1.00 92.75 290 GLY A CA 1
ATOM 2228 C C . GLY A 1 290 ? -44.981 -24.175 18.605 1.00 92.75 290 GLY A C 1
ATOM 2229 O O . GLY A 1 290 ? -44.386 -23.290 19.207 1.00 92.75 290 GLY A O 1
ATOM 2230 N N . ASP A 1 291 ? -46.231 -24.530 18.908 1.00 92.75 291 ASP A N 1
ATOM 2231 C CA . ASP A 1 291 ? -46.978 -23.925 20.019 1.00 92.75 291 ASP A CA 1
ATOM 2232 C C . ASP A 1 291 ? -46.466 -24.415 21.391 1.00 92.75 291 ASP A C 1
ATOM 2234 O O . ASP A 1 291 ? -46.218 -25.612 21.577 1.00 92.75 291 ASP A O 1
ATOM 2238 N N . GLY A 1 292 ? -46.408 -23.506 22.372 1.00 94.25 292 GLY A N 1
ATOM 2239 C CA . GLY A 1 292 ? -45.963 -23.760 23.747 1.00 94.25 292 GLY A CA 1
ATOM 2240 C C . GLY A 1 292 ? -44.445 -23.676 23.936 1.00 94.25 292 GLY A C 1
ATOM 2241 O O . GLY A 1 292 ? -43.718 -23.239 23.047 1.00 94.25 292 GLY A O 1
ATOM 2242 N N . TYR A 1 293 ? -43.964 -24.112 25.105 1.00 97.06 293 TYR A N 1
ATOM 2243 C CA . TYR A 1 293 ? -42.541 -24.041 25.448 1.00 97.06 293 TYR A CA 1
ATOM 2244 C C . TYR A 1 293 ? -41.672 -24.943 24.559 1.00 97.06 293 TYR A C 1
ATOM 2246 O O . TYR A 1 293 ? -41.960 -26.133 24.379 1.00 97.06 293 TYR A O 1
ATOM 2254 N N . LEU A 1 294 ? -40.581 -24.383 24.037 1.00 98.06 294 LEU A N 1
ATOM 2255 C CA . LEU A 1 294 ? -39.717 -25.011 23.040 1.00 98.06 294 LEU A CA 1
ATOM 2256 C C . LEU A 1 294 ? -38.542 -25.762 23.681 1.00 98.06 294 LEU A C 1
ATOM 2258 O O . LEU A 1 294 ? -38.448 -26.988 23.585 1.00 98.06 294 LEU A O 1
ATOM 2262 N N . PHE A 1 295 ? -37.630 -25.035 24.321 1.00 98.44 295 PHE A N 1
ATOM 2263 C CA . PHE A 1 295 ? -36.388 -25.541 24.910 1.00 98.44 295 PHE A CA 1
ATOM 2264 C C . PHE A 1 295 ? -35.808 -24.508 25.888 1.00 98.44 295 PHE A C 1
ATOM 2266 O O . PHE A 1 295 ? -36.295 -23.387 25.962 1.00 98.44 295 PHE A O 1
ATOM 2273 N N . ASN A 1 296 ? -34.765 -24.895 26.613 1.00 98.56 296 ASN A N 1
ATOM 2274 C CA . ASN A 1 296 ? -33.945 -24.061 27.482 1.00 98.56 296 ASN A CA 1
ATOM 2275 C C . ASN A 1 296 ? -32.532 -23.931 26.895 1.00 98.56 296 ASN A C 1
ATOM 2277 O O . ASN A 1 296 ? -32.077 -24.837 26.189 1.00 98.56 296 ASN A O 1
ATOM 2281 N N . VAL A 1 297 ? -31.822 -22.849 27.226 1.00 98.56 297 VAL A N 1
ATOM 2282 C CA . VAL A 1 297 ? -30.427 -22.607 26.809 1.00 98.56 297 VAL A CA 1
ATOM 2283 C C . VAL A 1 297 ? -29.582 -22.266 28.037 1.00 98.56 297 VAL A C 1
ATOM 2285 O O . VAL A 1 297 ? -29.922 -21.344 28.770 1.00 98.56 297 VAL A O 1
ATOM 2288 N N . ASP A 1 298 ? -28.505 -23.019 28.266 1.00 98.31 298 ASP A N 1
ATOM 2289 C CA . ASP A 1 298 ? -27.566 -22.849 29.393 1.00 98.31 298 ASP A CA 1
ATOM 2290 C C . ASP A 1 298 ? -26.453 -21.860 29.014 1.00 98.31 298 ASP A C 1
ATOM 2292 O O . ASP A 1 298 ? -26.278 -20.818 29.631 1.00 98.31 298 ASP A O 1
ATOM 2296 N N . TRP A 1 299 ? -25.748 -22.122 27.912 1.00 98.50 299 TRP A N 1
ATOM 2297 C CA . TRP A 1 299 ? -24.666 -21.264 27.426 1.00 98.50 299 TRP A CA 1
ATOM 2298 C C . TRP A 1 299 ? -24.500 -21.370 25.912 1.00 98.50 299 TRP A C 1
ATOM 2300 O O . TRP A 1 299 ? -24.999 -22.304 25.278 1.00 98.50 299 TRP A O 1
ATOM 2310 N N . TRP A 1 300 ? -23.740 -20.436 25.343 1.00 98.44 300 TRP A N 1
ATOM 2311 C CA . TRP A 1 300 ? -23.358 -20.417 23.935 1.00 98.44 300 TRP A CA 1
ATOM 2312 C C . TRP A 1 300 ? -21.897 -19.993 23.713 1.00 98.44 300 TRP A C 1
ATOM 2314 O O . TRP A 1 300 ? -21.246 -19.412 24.586 1.00 98.44 300 TRP A O 1
ATOM 2324 N N . LYS A 1 301 ? -21.356 -20.338 22.541 1.00 97.81 301 LYS A N 1
ATOM 2325 C CA . LYS A 1 301 ? -20.003 -19.989 22.092 1.00 97.81 301 LYS A CA 1
ATOM 2326 C C . LYS A 1 301 ? -19.893 -20.076 20.569 1.00 97.81 301 LYS A C 1
ATOM 2328 O O . LYS A 1 301 ? -20.409 -21.008 19.959 1.00 97.81 301 LYS A O 1
ATOM 2333 N N . PHE A 1 302 ? -19.128 -19.173 19.966 1.00 97.31 302 PHE A N 1
ATOM 2334 C CA . PHE A 1 302 ? -18.694 -19.284 18.576 1.00 97.31 302 PHE A CA 1
ATOM 2335 C C . PHE A 1 302 ? -17.299 -19.905 18.458 1.00 97.31 302 PHE A C 1
ATOM 2337 O O . PHE A 1 302 ? -16.474 -19.873 19.378 1.00 97.31 302 PHE A O 1
ATOM 2344 N N . LYS A 1 303 ? -17.007 -20.458 17.284 1.00 92.88 303 LYS A N 1
ATOM 2345 C CA . LYS A 1 303 ? -15.669 -20.881 16.872 1.00 92.88 303 LYS A CA 1
ATOM 2346 C C . LYS A 1 303 ? -15.124 -19.867 15.874 1.00 92.88 303 LYS A C 1
ATOM 2348 O O . LYS A 1 303 ? -15.785 -19.568 14.885 1.00 92.88 303 LYS A O 1
ATOM 2353 N N . LYS A 1 304 ? -13.922 -19.354 16.130 1.00 84.19 304 LYS A N 1
ATOM 2354 C CA . LYS A 1 304 ? -13.261 -18.370 15.268 1.00 84.19 304 LYS A CA 1
ATOM 2355 C C . LYS A 1 304 ? -12.969 -18.950 13.887 1.00 84.19 304 LYS A C 1
ATOM 2357 O O . LYS A 1 304 ? -12.547 -20.101 13.787 1.00 84.19 304 LYS A O 1
ATOM 2362 N N . ASN A 1 305 ? -13.164 -18.143 12.848 1.00 75.19 305 ASN A N 1
ATOM 2363 C CA . ASN A 1 305 ? -12.718 -18.468 11.503 1.00 75.19 305 ASN A CA 1
ATOM 2364 C C . ASN A 1 305 ? -11.184 -18.359 11.446 1.00 75.19 305 ASN A C 1
ATOM 2366 O O . ASN A 1 305 ? -10.625 -17.265 11.553 1.00 75.19 305 ASN A O 1
ATOM 2370 N N . ASN A 1 306 ? -10.499 -19.497 11.322 1.00 57.12 306 ASN A N 1
ATOM 2371 C CA . ASN A 1 306 ? -9.044 -19.560 11.175 1.00 57.12 306 ASN A CA 1
ATOM 2372 C C . ASN A 1 306 ? -8.660 -19.462 9.692 1.00 57.12 306 ASN A C 1
ATOM 2374 O O . ASN A 1 306 ? -8.069 -20.390 9.137 1.00 57.12 306 ASN A O 1
ATOM 2378 N N . ALA A 1 307 ? -9.004 -18.355 9.034 1.00 55.50 307 ALA A N 1
ATOM 2379 C CA . ALA A 1 307 ? -8.323 -18.011 7.793 1.00 55.50 307 ALA A CA 1
ATOM 2380 C C . ALA A 1 307 ? -6.849 -17.730 8.135 1.00 55.50 307 ALA A C 1
ATOM 2382 O O . ALA A 1 307 ? -6.574 -16.949 9.046 1.00 55.50 307 ALA A O 1
ATOM 2383 N N . GLU A 1 308 ? -5.909 -18.393 7.455 1.00 58.34 308 GLU A N 1
ATOM 2384 C CA . GLU A 1 308 ? -4.478 -18.090 7.585 1.00 58.34 308 GLU A CA 1
ATOM 2385 C C . GLU A 1 308 ? -4.271 -16.600 7.289 1.00 58.34 308 GLU A C 1
ATOM 2387 O O . GLU A 1 308 ? -4.605 -16.144 6.201 1.00 58.34 308 GLU A O 1
ATOM 2392 N N . THR A 1 309 ? -3.791 -15.823 8.257 1.00 67.19 309 THR A N 1
ATOM 2393 C CA . THR A 1 309 ? -3.375 -14.435 8.032 1.00 67.19 309 THR A CA 1
ATOM 2394 C C . THR A 1 309 ? -1.925 -14.435 7.588 1.00 67.19 309 THR A C 1
ATOM 2396 O O . THR A 1 309 ? -1.088 -15.075 8.230 1.00 67.19 309 THR A O 1
ATOM 2399 N N . SER A 1 310 ? -1.636 -13.722 6.506 1.00 77.31 310 SER A N 1
ATOM 2400 C CA . SER A 1 310 ? -0.277 -13.556 6.011 1.00 77.31 310 SER A CA 1
ATOM 2401 C C . SER A 1 310 ? 0.190 -12.123 6.213 1.00 77.31 310 SER A C 1
ATOM 2403 O O . SER A 1 310 ? -0.503 -11.173 5.844 1.00 77.31 310 SER A O 1
ATOM 2405 N N . THR A 1 311 ? 1.411 -11.979 6.717 1.00 83.19 311 THR A N 1
ATOM 2406 C CA . THR A 1 311 ? 2.104 -10.696 6.780 1.00 83.19 311 THR A CA 1
ATOM 2407 C C . THR A 1 311 ? 2.742 -10.389 5.423 1.00 83.19 311 THR A C 1
ATOM 2409 O O . THR A 1 311 ? 3.496 -11.196 4.873 1.00 83.19 311 THR A O 1
ATOM 2412 N N . VAL A 1 312 ? 2.460 -9.204 4.890 1.00 85.75 312 VAL A N 1
ATOM 2413 C CA . VAL A 1 312 ? 2.994 -8.686 3.622 1.00 85.75 312 VAL A CA 1
ATOM 2414 C C . VAL A 1 312 ? 3.804 -7.430 3.905 1.00 85.75 312 VAL A C 1
ATOM 2416 O O . VAL A 1 312 ? 3.366 -6.586 4.684 1.00 85.75 312 VAL A O 1
ATOM 2419 N N . SER A 1 313 ? 4.963 -7.273 3.271 1.00 86.75 313 SER A N 1
ATOM 2420 C CA . SER A 1 313 ? 5.739 -6.028 3.339 1.00 86.75 313 SER A CA 1
ATOM 2421 C C . SER A 1 313 ? 5.245 -4.990 2.332 1.00 86.75 313 SER A C 1
ATOM 2423 O O . SER A 1 313 ? 4.830 -5.347 1.237 1.00 86.75 313 SER A O 1
ATOM 2425 N N . ASN A 1 314 ? 5.309 -3.706 2.699 1.00 89.75 314 ASN A N 1
ATOM 2426 C CA . ASN A 1 314 ? 5.229 -2.601 1.742 1.00 89.75 314 ASN A CA 1
ATOM 2427 C C . ASN A 1 314 ? 6.626 -2.288 1.154 1.00 89.75 314 ASN A C 1
ATOM 2429 O O . ASN A 1 314 ? 7.610 -2.389 1.889 1.00 89.75 314 ASN A O 1
ATOM 2433 N N . PRO A 1 315 ? 6.734 -1.825 -0.111 1.00 91.50 315 PRO A N 1
ATOM 2434 C CA . PRO A 1 315 ? 5.647 -1.678 -1.090 1.00 91.50 315 PRO A CA 1
ATOM 2435 C C . PRO A 1 315 ? 4.996 -3.019 -1.437 1.00 91.50 315 PRO A C 1
ATOM 2437 O O . PRO A 1 315 ? 5.549 -4.053 -1.129 1.00 91.50 315 PRO A O 1
ATOM 2440 N N . ILE A 1 316 ? 3.808 -3.042 -2.034 1.00 92.38 316 ILE A N 1
ATOM 2441 C CA . ILE A 1 316 ? 3.199 -4.314 -2.484 1.00 92.38 316 ILE A CA 1
ATOM 2442 C C . ILE A 1 316 ? 3.500 -4.612 -3.955 1.00 92.38 316 ILE A C 1
ATOM 2444 O O . ILE A 1 316 ? 3.337 -5.741 -4.415 1.00 92.38 316 ILE A O 1
ATOM 2448 N N . ILE A 1 317 ? 4.016 -3.610 -4.682 1.00 94.31 317 ILE A N 1
ATOM 2449 C CA . ILE A 1 317 ? 4.640 -3.762 -6.002 1.00 94.31 317 ILE A CA 1
ATOM 2450 C C . ILE A 1 317 ? 5.931 -2.919 -6.048 1.00 94.31 317 ILE A C 1
ATOM 2452 O O . ILE A 1 317 ? 5.855 -1.696 -6.099 1.00 94.31 317 ILE A O 1
ATOM 2456 N N . TRP A 1 318 ? 7.121 -3.534 -6.068 1.00 92.75 318 TRP A N 1
ATOM 2457 C CA . TRP A 1 318 ? 8.416 -2.830 -6.113 1.00 92.75 318 TRP A CA 1
ATOM 2458 C C . TRP A 1 318 ? 8.857 -2.550 -7.548 1.00 92.75 318 TRP A C 1
ATOM 2460 O O . TRP A 1 318 ? 9.954 -2.898 -7.972 1.00 92.75 318 TRP A O 1
ATOM 2470 N N . SER A 1 319 ? 7.967 -1.938 -8.319 1.00 95.62 319 SER A N 1
ATOM 2471 C CA . SER A 1 319 ? 8.179 -1.592 -9.722 1.00 95.62 319 SER A CA 1
ATOM 2472 C C . SER A 1 319 ? 7.414 -0.316 -10.067 1.00 95.62 319 SER A C 1
ATOM 2474 O O . SER A 1 319 ? 6.519 0.084 -9.325 1.00 95.62 319 SER A O 1
ATOM 2476 N N . ASP A 1 320 ? 7.741 0.313 -11.196 1.00 97.75 320 ASP A N 1
ATOM 2477 C CA . ASP A 1 320 ? 7.074 1.531 -11.662 1.00 97.75 320 ASP A CA 1
ATOM 2478 C C . ASP A 1 320 ? 5.621 1.251 -12.092 1.00 97.75 320 ASP A C 1
ATOM 2480 O O . ASP A 1 320 ? 5.345 0.805 -13.218 1.00 97.75 320 ASP A O 1
ATOM 2484 N N . VAL A 1 321 ? 4.689 1.516 -11.174 1.00 98.06 321 VAL A N 1
ATOM 2485 C CA . VAL A 1 321 ? 3.235 1.408 -11.367 1.00 98.06 321 VAL A CA 1
ATOM 2486 C C . VAL A 1 321 ? 2.557 2.669 -10.815 1.00 98.06 321 VAL A C 1
ATOM 2488 O O . VAL A 1 321 ? 1.937 2.653 -9.751 1.00 98.06 321 VAL A O 1
ATOM 2491 N N . PRO A 1 322 ? 2.701 3.798 -11.522 1.00 97.69 322 PRO A N 1
ATOM 2492 C CA . PRO A 1 322 ? 2.176 5.078 -11.075 1.00 97.69 322 PRO A CA 1
ATOM 2493 C C . PRO A 1 322 ? 0.706 5.319 -11.411 1.00 97.69 322 PRO A C 1
ATOM 2495 O O . PRO A 1 322 ? 0.128 4.628 -12.254 1.00 97.69 322 PRO A O 1
ATOM 2498 N N . ASP A 1 323 ? 0.170 6.401 -10.836 1.00 97.75 323 ASP A N 1
ATOM 2499 C CA . ASP A 1 323 ? -1.140 6.995 -11.146 1.00 97.75 323 ASP A CA 1
ATOM 2500 C C . ASP A 1 323 ? -2.255 5.944 -11.193 1.00 97.75 323 ASP A C 1
ATOM 2502 O O . ASP A 1 323 ? -3.032 5.855 -12.148 1.00 97.75 323 ASP A O 1
ATOM 2506 N N . LEU A 1 324 ? -2.242 5.073 -10.190 1.00 97.31 324 LEU A N 1
ATOM 2507 C CA . LEU A 1 324 ? -3.076 3.893 -10.159 1.00 97.31 324 LEU A CA 1
ATOM 2508 C C . LEU A 1 324 ? -4.525 4.227 -9.779 1.00 97.31 324 LEU A C 1
ATOM 2510 O O . LEU A 1 324 ? -4.768 4.943 -8.813 1.00 97.31 324 LEU A O 1
ATOM 2514 N N . ASP A 1 325 ? -5.493 3.669 -10.508 1.00 98.38 325 ASP A N 1
ATOM 2515 C CA . ASP A 1 325 ? -6.917 3.730 -10.150 1.00 98.38 325 ASP A CA 1
ATOM 2516 C C . ASP A 1 325 ? -7.467 2.310 -10.036 1.00 98.38 325 ASP A C 1
ATOM 2518 O O . ASP A 1 325 ? -7.413 1.531 -10.996 1.00 98.38 325 ASP A O 1
ATOM 2522 N N . VAL A 1 326 ? -7.961 1.973 -8.845 1.00 97.88 326 VAL A N 1
ATOM 2523 C CA . VAL A 1 326 ? -8.389 0.625 -8.469 1.00 97.88 326 VAL A CA 1
ATOM 2524 C C . VAL A 1 326 ? -9.904 0.562 -8.304 1.00 97.88 326 VAL A C 1
ATOM 2526 O O . VAL A 1 326 ? -10.528 1.450 -7.729 1.00 97.88 326 VAL A O 1
ATOM 2529 N N . ILE A 1 327 ? -10.502 -0.517 -8.803 1.00 98.12 327 ILE A N 1
ATOM 2530 C CA . ILE A 1 327 ? -11.909 -0.861 -8.585 1.00 98.12 327 ILE A CA 1
ATOM 2531 C C . ILE A 1 327 ? -12.040 -2.322 -8.169 1.00 98.12 327 ILE A C 1
ATOM 2533 O O . ILE A 1 327 ? -11.185 -3.153 -8.483 1.00 98.12 327 ILE A O 1
ATOM 2537 N N . ARG A 1 328 ? -13.164 -2.656 -7.537 1.00 97.38 328 ARG A N 1
ATOM 2538 C CA . ARG A 1 328 ? -13.560 -4.029 -7.228 1.00 97.38 328 ARG A CA 1
ATOM 2539 C C . ARG A 1 328 ? -14.850 -4.359 -7.968 1.00 97.38 328 ARG A C 1
ATOM 2541 O O . ARG A 1 328 ? -15.813 -3.599 -7.929 1.00 97.38 328 ARG A O 1
ATOM 2548 N N . VAL A 1 329 ? -14.871 -5.500 -8.652 1.00 96.38 329 VAL A N 1
ATOM 2549 C CA . VAL A 1 329 ? -16.072 -6.058 -9.287 1.00 96.38 329 VAL A CA 1
ATOM 2550 C C . VAL A 1 329 ? -16.268 -7.468 -8.748 1.00 96.38 329 VAL A C 1
ATOM 2552 O O . VAL A 1 329 ? -15.525 -8.387 -9.091 1.00 96.38 329 VAL A O 1
ATOM 2555 N N . GLY A 1 330 ? -17.249 -7.630 -7.857 1.00 90.62 330 GLY A N 1
ATOM 2556 C CA . GLY A 1 330 ? -17.429 -8.869 -7.102 1.00 90.62 330 GLY A CA 1
ATOM 2557 C C . GLY A 1 330 ? -16.258 -9.117 -6.147 1.00 90.62 330 GLY A C 1
ATOM 2558 O O . GLY A 1 330 ? -15.985 -8.302 -5.269 1.00 90.62 330 GLY A O 1
ATOM 2559 N N . ASP A 1 331 ? -15.565 -10.237 -6.331 1.00 88.19 331 ASP A N 1
ATOM 2560 C CA . ASP A 1 331 ? -14.416 -10.688 -5.533 1.00 88.19 331 ASP A CA 1
ATOM 2561 C C . ASP A 1 331 ? -13.058 -10.388 -6.205 1.00 88.19 331 ASP A C 1
ATOM 2563 O O . ASP A 1 331 ? -12.037 -10.978 -5.857 1.00 88.19 331 ASP A O 1
ATOM 2567 N N . THR A 1 332 ? -13.052 -9.556 -7.250 1.00 94.31 332 THR A N 1
ATOM 2568 C CA . THR A 1 332 ? -11.871 -9.310 -8.084 1.00 94.31 332 THR A CA 1
ATOM 2569 C C . THR A 1 332 ? -11.550 -7.827 -8.134 1.00 94.31 332 THR A C 1
ATOM 2571 O O . THR A 1 332 ? -12.423 -7.006 -8.423 1.00 94.31 332 THR A O 1
ATOM 2574 N N . TYR A 1 333 ? -10.282 -7.503 -7.908 1.00 98.38 333 TYR A N 1
ATOM 2575 C CA . TYR A 1 333 ? -9.751 -6.154 -8.023 1.00 98.38 333 TYR A CA 1
ATOM 2576 C C . TYR A 1 333 ? -9.126 -5.956 -9.399 1.00 98.38 333 TYR A C 1
ATOM 2578 O O . TYR A 1 333 ? -8.404 -6.830 -9.891 1.00 98.38 333 TYR A O 1
ATOM 2586 N N . TYR A 1 334 ? -9.380 -4.797 -9.997 1.00 98.69 334 TYR A N 1
ATOM 2587 C CA . TYR A 1 334 ? -8.734 -4.351 -11.224 1.00 98.69 334 TYR A CA 1
ATOM 2588 C C . TYR A 1 334 ? -8.105 -2.986 -11.008 1.00 98.69 334 TYR A C 1
ATOM 2590 O O . TYR A 1 334 ? -8.692 -2.131 -10.350 1.00 98.69 334 TYR A O 1
ATOM 2598 N N . MET A 1 335 ? -6.937 -2.782 -11.600 1.00 98.44 335 MET A N 1
ATOM 2599 C CA . MET A 1 335 ? -6.197 -1.530 -11.533 1.00 98.44 335 MET A CA 1
ATOM 2600 C C . MET A 1 335 ? -5.747 -1.123 -12.932 1.00 98.44 335 MET A C 1
ATOM 2602 O O . MET A 1 335 ? -5.301 -1.971 -13.705 1.00 98.44 335 MET A O 1
ATOM 2606 N N . VAL A 1 336 ? -5.837 0.168 -13.245 1.00 98.69 336 VAL A N 1
ATOM 2607 C CA . VAL A 1 336 ? -5.151 0.780 -14.393 1.00 98.69 336 VAL A CA 1
ATOM 2608 C C . VAL A 1 336 ? -3.980 1.620 -13.892 1.00 98.69 336 VAL A C 1
ATOM 2610 O O . VAL A 1 336 ? -4.065 2.179 -12.804 1.00 98.69 336 VAL A O 1
ATOM 2613 N N . SER A 1 337 ? -2.896 1.711 -14.662 1.00 98.38 337 SER A N 1
ATOM 2614 C CA . SER A 1 337 ? -1.718 2.523 -14.322 1.00 98.38 337 SER A CA 1
ATOM 2615 C C . SER A 1 337 ? -1.187 3.279 -15.543 1.00 98.38 337 SER A C 1
ATOM 2617 O O . SER A 1 337 ? -1.464 2.909 -16.685 1.00 98.38 337 SER A O 1
ATOM 2619 N N . THR A 1 338 ? -0.426 4.347 -15.310 1.00 98.56 338 THR A N 1
ATOM 2620 C CA . THR A 1 338 ? 0.187 5.171 -16.357 1.00 98.56 338 THR A CA 1
ATOM 2621 C C . THR A 1 338 ? 1.443 4.544 -16.957 1.00 98.56 338 THR A C 1
ATOM 2623 O O . THR A 1 338 ? 2.325 4.067 -16.246 1.00 98.56 338 THR A O 1
ATOM 2626 N N . THR A 1 339 ? 1.570 4.602 -18.289 1.00 97.94 339 THR A N 1
ATOM 2627 C CA . THR A 1 339 ? 2.797 4.191 -19.002 1.00 97.94 339 THR A CA 1
ATOM 2628 C C . THR A 1 339 ? 3.320 5.212 -20.008 1.00 97.94 339 THR A C 1
ATOM 2630 O O . THR A 1 339 ? 4.199 4.883 -20.804 1.00 97.94 339 THR A O 1
ATOM 2633 N N . MET A 1 340 ? 2.824 6.450 -19.977 1.00 98.06 340 MET A N 1
ATOM 2634 C CA . MET A 1 340 ? 3.345 7.561 -20.777 1.00 98.06 340 MET A CA 1
ATOM 2635 C C . MET A 1 340 ? 3.398 7.234 -22.285 1.00 98.06 340 MET A C 1
ATOM 2637 O O . MET A 1 340 ? 2.358 7.041 -22.920 1.00 98.06 340 MET A O 1
ATOM 2641 N N . PHE A 1 341 ? 4.600 7.164 -22.861 1.00 97.69 341 PHE A N 1
ATOM 2642 C CA . PHE A 1 341 ? 4.891 6.937 -24.282 1.00 97.69 341 PHE A CA 1
ATOM 2643 C C . PHE A 1 341 ? 5.124 5.459 -24.643 1.00 97.69 341 PHE A C 1
ATOM 2645 O O . PHE A 1 341 ? 5.412 5.148 -25.803 1.00 97.69 341 PHE A O 1
ATOM 2652 N N . PHE A 1 342 ? 5.027 4.537 -23.682 1.00 98.56 342 PHE A N 1
ATOM 2653 C CA . PHE A 1 342 ? 5.146 3.107 -23.955 1.00 98.56 342 PHE A CA 1
ATOM 2654 C C . PHE A 1 342 ? 3.877 2.552 -24.625 1.00 98.56 342 PHE A C 1
ATOM 2656 O O . PHE A 1 342 ? 2.760 2.939 -24.276 1.00 98.56 342 PHE A O 1
ATOM 2663 N N . ASN A 1 343 ? 4.056 1.640 -25.587 1.00 97.94 343 ASN A N 1
ATOM 2664 C CA . ASN A 1 343 ? 2.975 1.010 -26.356 1.00 97.94 343 ASN A CA 1
ATOM 2665 C C . ASN A 1 343 ? 3.133 -0.528 -26.376 1.00 97.94 343 ASN A C 1
ATOM 2667 O O . ASN A 1 343 ? 4.234 -0.994 -26.664 1.00 97.94 343 ASN A O 1
ATOM 2671 N N . PRO A 1 344 ? 2.089 -1.342 -26.124 1.00 98.31 344 PRO A N 1
ATOM 2672 C CA . PRO A 1 344 ? 0.724 -0.950 -25.752 1.00 98.31 344 PRO A CA 1
ATOM 2673 C C . PRO A 1 344 ? 0.704 -0.177 -24.425 1.00 98.31 344 PRO A C 1
ATOM 2675 O O . PRO A 1 344 ? 1.669 -0.252 -23.668 1.00 98.31 344 PRO A O 1
ATOM 2678 N N . GLY A 1 345 ? -0.335 0.617 -24.159 1.00 98.00 345 GLY A N 1
ATOM 2679 C CA . GLY A 1 345 ? -0.370 1.537 -23.014 1.00 98.00 345 GLY A CA 1
ATOM 2680 C C . GLY A 1 345 ? -1.647 1.462 -22.178 1.00 98.00 345 GLY A C 1
ATOM 2681 O O . GLY A 1 345 ? -2.630 0.836 -22.585 1.00 98.00 345 GLY A O 1
ATOM 2682 N N . ALA A 1 346 ? -1.593 2.062 -20.983 1.00 98.44 346 ALA A N 1
ATOM 2683 C CA . ALA A 1 346 ? -2.579 1.893 -19.910 1.00 98.44 346 ALA A CA 1
ATOM 2684 C C . ALA A 1 346 ? -2.822 0.398 -19.573 1.00 98.44 346 ALA A C 1
ATOM 2686 O O . ALA A 1 346 ? -3.856 -0.168 -19.943 1.00 98.44 346 ALA A O 1
ATOM 2687 N N . PRO A 1 347 ? -1.849 -0.280 -18.928 1.00 98.50 347 PRO A N 1
ATOM 2688 C CA . PRO A 1 347 ? -1.987 -1.667 -18.492 1.00 98.50 347 PRO A CA 1
ATOM 2689 C C . PRO A 1 347 ? -3.148 -1.827 -17.516 1.00 98.50 347 PRO A C 1
ATOM 2691 O O . PRO A 1 347 ? -3.301 -1.035 -16.587 1.00 98.50 347 PRO A O 1
ATOM 2694 N N . ILE A 1 348 ? -3.901 -2.906 -17.694 1.00 98.75 348 ILE A N 1
ATOM 2695 C CA . ILE A 1 348 ? -4.879 -3.397 -16.732 1.00 98.75 348 ILE A CA 1
ATOM 2696 C C . ILE A 1 348 ? -4.255 -4.549 -15.955 1.00 98.75 348 ILE A C 1
ATOM 2698 O O . ILE A 1 348 ? -3.856 -5.566 -16.534 1.00 98.75 348 ILE A O 1
ATOM 2702 N N . MET A 1 349 ? -4.243 -4.417 -14.635 1.00 98.62 349 MET A N 1
ATOM 2703 C CA . MET A 1 349 ? -3.806 -5.452 -13.710 1.00 98.62 349 MET A CA 1
ATOM 2704 C C . MET A 1 349 ? -4.987 -6.022 -12.926 1.00 98.62 349 MET A C 1
ATOM 2706 O O . MET A 1 349 ? -5.972 -5.326 -12.687 1.00 98.62 349 MET A O 1
ATOM 2710 N N . LYS A 1 350 ? -4.881 -7.292 -12.528 1.00 97.88 350 LYS A N 1
ATOM 2711 C CA . LYS A 1 350 ? -5.902 -8.026 -11.769 1.00 97.88 350 LYS A CA 1
ATOM 2712 C C . LYS A 1 350 ? -5.312 -8.632 -10.499 1.00 97.88 350 LYS A C 1
ATOM 2714 O O . LYS A 1 350 ? -4.214 -9.183 -10.555 1.00 97.88 350 LYS A O 1
ATOM 2719 N N . SER A 1 351 ? -6.083 -8.605 -9.413 1.00 96.88 351 SER A N 1
ATOM 2720 C CA . SER A 1 351 ? -5.757 -9.237 -8.129 1.00 96.88 351 SER A CA 1
ATOM 2721 C C . SER A 1 351 ? -7.002 -9.835 -7.450 1.00 96.88 351 SER A C 1
ATOM 2723 O O . SER A 1 351 ? -8.140 -9.477 -7.769 1.00 96.88 351 SER A O 1
ATOM 2725 N N . LYS A 1 352 ? -6.782 -10.777 -6.525 1.00 92.62 352 LYS A N 1
ATOM 2726 C CA . LYS A 1 352 ? -7.796 -11.363 -5.625 1.00 92.62 352 LYS A CA 1
ATOM 2727 C C . LYS A 1 352 ? -7.616 -10.960 -4.157 1.00 92.62 352 LYS A C 1
ATOM 2729 O O . LYS A 1 352 ? -8.511 -11.195 -3.358 1.00 92.62 352 LYS A O 1
ATOM 2734 N N . ASP A 1 353 ? -6.483 -10.361 -3.819 1.00 91.69 353 ASP A N 1
ATOM 2735 C CA . ASP A 1 353 ? -5.997 -10.168 -2.448 1.00 91.69 353 ASP A CA 1
ATOM 2736 C C . ASP A 1 353 ? -5.389 -8.768 -2.223 1.00 91.69 353 ASP A C 1
ATOM 2738 O O . ASP A 1 353 ? -4.863 -8.499 -1.151 1.00 91.69 353 ASP A O 1
ATOM 2742 N N . LEU A 1 354 ? -5.449 -7.883 -3.230 1.00 94.88 354 LEU A N 1
ATOM 2743 C CA . LEU A 1 354 ? -4.796 -6.566 -3.291 1.00 94.88 354 LEU A CA 1
ATOM 2744 C C . LEU A 1 354 ? -3.260 -6.590 -3.278 1.00 94.88 354 LEU A C 1
ATOM 2746 O O . LEU A 1 354 ? -2.660 -5.525 -3.373 1.00 94.88 354 LEU A O 1
ATOM 2750 N N . VAL A 1 355 ? -2.616 -7.759 -3.239 1.00 93.88 355 VAL A N 1
ATOM 2751 C CA . VAL A 1 355 ? -1.155 -7.902 -3.089 1.00 93.88 355 VAL A CA 1
ATOM 2752 C C . VAL A 1 355 ? -0.522 -8.640 -4.266 1.00 93.88 355 VAL A C 1
ATOM 2754 O O . VAL A 1 355 ? 0.540 -8.249 -4.746 1.00 93.88 355 VAL A O 1
ATOM 2757 N N . SER A 1 356 ? -1.179 -9.682 -4.767 1.00 93.00 356 SER A N 1
ATOM 2758 C CA . SER A 1 356 ? -0.756 -10.475 -5.917 1.00 93.00 356 SER A CA 1
ATOM 2759 C C . SER A 1 356 ? -1.395 -9.931 -7.192 1.00 93.00 356 SER A C 1
ATOM 2761 O O . SER A 1 356 ? -2.556 -10.226 -7.499 1.00 93.00 356 SER A O 1
ATOM 2763 N N . TRP A 1 357 ? -0.639 -9.134 -7.944 1.00 96.25 357 TRP A N 1
ATOM 2764 C CA . TRP A 1 357 ? -1.080 -8.513 -9.189 1.00 96.25 357 TRP A CA 1
ATOM 2765 C C . TRP A 1 357 ? -0.424 -9.154 -10.408 1.00 96.25 357 TRP A C 1
ATOM 2767 O O . TRP A 1 357 ? 0.741 -9.547 -10.392 1.00 96.25 357 TRP A O 1
ATOM 2777 N N . LYS A 1 358 ? -1.181 -9.211 -11.504 1.00 95.88 358 LYS A N 1
ATOM 2778 C CA . LYS A 1 358 ? -0.677 -9.574 -12.834 1.00 95.88 358 LYS A CA 1
ATOM 2779 C C . LYS A 1 358 ? -1.289 -8.689 -13.905 1.00 95.88 358 LYS A C 1
ATOM 2781 O O . LYS A 1 358 ? -2.459 -8.315 -13.788 1.00 95.88 358 LYS A O 1
ATOM 2786 N N . ILE A 1 359 ? -0.538 -8.407 -14.966 1.00 98.00 359 ILE A N 1
ATOM 2787 C CA . ILE A 1 359 ? -1.071 -7.740 -16.159 1.00 98.00 359 ILE A CA 1
ATOM 2788 C C . ILE A 1 359 ? -2.014 -8.719 -16.867 1.00 98.00 359 ILE A C 1
ATOM 2790 O O . ILE A 1 359 ? -1.688 -9.890 -17.050 1.00 98.00 359 ILE A O 1
ATOM 2794 N N . CYS A 1 360 ? -3.206 -8.258 -17.236 1.00 97.31 360 CYS A N 1
ATOM 2795 C CA . CYS A 1 360 ? -4.188 -9.082 -17.945 1.00 97.31 360 CYS A CA 1
ATOM 2796 C C . CYS A 1 360 ? -4.590 -8.507 -19.304 1.00 97.31 360 CYS A C 1
ATOM 2798 O O . CYS A 1 360 ? -4.947 -9.279 -20.188 1.00 97.31 360 CYS A O 1
ATOM 2800 N N . ASN A 1 361 ? -4.489 -7.190 -19.502 1.00 98.25 361 ASN A N 1
ATOM 2801 C CA . ASN A 1 361 ? -4.821 -6.539 -20.767 1.00 98.25 361 ASN A CA 1
ATOM 2802 C C . ASN A 1 361 ? -4.163 -5.150 -20.868 1.00 98.25 361 ASN A C 1
ATOM 2804 O O . ASN A 1 361 ? -3.623 -4.642 -19.887 1.00 98.25 361 ASN A O 1
ATOM 2808 N N . TYR A 1 362 ? -4.265 -4.513 -22.033 1.00 98.62 362 TYR A N 1
ATOM 2809 C CA . TYR A 1 362 ? -3.952 -3.099 -22.247 1.00 98.62 362 TYR A CA 1
ATOM 2810 C C . TYR A 1 362 ? -5.147 -2.383 -22.865 1.00 98.62 362 TYR A C 1
ATOM 2812 O O . TYR A 1 362 ? -5.902 -2.965 -23.644 1.00 98.62 362 TYR A O 1
ATOM 2820 N N . VAL A 1 363 ? -5.317 -1.103 -22.537 1.00 98.69 363 VAL A N 1
ATOM 2821 C CA . VAL A 1 363 ? -6.437 -0.311 -23.065 1.00 98.69 363 VAL A CA 1
ATOM 2822 C C . VAL A 1 363 ? -6.253 0.001 -24.553 1.00 98.69 363 VAL A C 1
ATOM 2824 O O . VAL A 1 363 ? -7.233 0.073 -25.297 1.00 98.69 363 VAL A O 1
ATOM 2827 N N . TYR A 1 364 ? -5.012 0.162 -25.016 1.00 98.25 364 TYR A N 1
ATOM 2828 C CA . TYR A 1 364 ? -4.712 0.409 -26.426 1.00 98.25 364 TYR A CA 1
ATOM 2829 C C . TYR A 1 364 ? -3.351 -0.153 -26.850 1.00 98.25 364 TYR A C 1
ATOM 2831 O O . TYR A 1 364 ? -2.399 -0.154 -26.073 1.00 98.25 364 TYR A O 1
ATOM 2839 N N . ASP A 1 365 ? -3.241 -0.530 -28.128 1.00 96.38 365 ASP A N 1
ATOM 2840 C CA . ASP A 1 365 ? -1.959 -0.879 -28.758 1.00 96.38 365 ASP A CA 1
ATOM 2841 C C . ASP A 1 365 ? -1.194 0.357 -29.241 1.00 96.38 365 ASP A C 1
ATOM 2843 O O . ASP A 1 365 ? 0.015 0.445 -29.074 1.00 96.38 365 ASP A O 1
ATOM 2847 N N . ILE A 1 366 ? -1.906 1.308 -29.858 1.00 96.62 366 ILE A N 1
ATOM 2848 C CA . ILE A 1 366 ? -1.366 2.555 -30.411 1.00 96.62 366 ILE A CA 1
ATOM 2849 C C . ILE A 1 366 ? -2.334 3.688 -30.070 1.00 96.62 366 ILE A C 1
ATOM 2851 O O . ILE A 1 366 ? -3.482 3.685 -30.525 1.00 96.62 366 ILE A O 1
ATOM 2855 N N . LEU A 1 367 ? -1.875 4.675 -29.299 1.00 96.06 367 LEU A N 1
ATOM 2856 C CA . LEU A 1 367 ? -2.713 5.812 -28.899 1.00 96.06 367 LEU A CA 1
ATOM 2857 C C . LEU A 1 367 ? -3.050 6.724 -30.093 1.00 96.06 367 LEU A C 1
ATOM 2859 O O . LEU A 1 367 ? -4.218 7.042 -30.354 1.00 96.06 367 LEU A O 1
ATOM 2863 N N . ALA A 1 368 ? -2.007 7.129 -30.825 1.00 96.12 368 ALA A N 1
ATOM 2864 C CA . ALA A 1 368 ? -2.048 8.008 -31.992 1.00 96.12 368 ALA A CA 1
ATOM 2865 C C . ALA A 1 368 ? -0.843 7.747 -32.922 1.00 96.12 368 ALA A C 1
ATOM 2867 O O . ALA A 1 368 ? 0.138 7.134 -32.512 1.00 96.12 368 ALA A O 1
ATOM 2868 N N . ASP A 1 369 ? -0.905 8.228 -34.169 1.00 95.81 369 ASP A N 1
ATOM 2869 C CA . ASP A 1 369 ? 0.075 7.929 -35.237 1.00 95.81 369 ASP A CA 1
ATOM 2870 C C . ASP A 1 369 ? 0.785 9.195 -35.778 1.00 95.81 369 ASP A C 1
ATOM 2872 O O . ASP A 1 369 ? 1.118 9.310 -36.958 1.00 95.81 369 ASP A O 1
ATOM 2876 N N . GLY A 1 370 ? 0.993 10.201 -34.921 1.00 95.94 370 GLY A N 1
ATOM 2877 C CA . GLY A 1 370 ? 1.694 11.442 -35.272 1.00 95.94 370 GLY A CA 1
ATOM 2878 C C . GLY A 1 370 ? 3.220 11.301 -35.293 1.00 95.94 370 GLY A C 1
ATOM 2879 O O . GLY A 1 370 ? 3.770 10.261 -34.937 1.00 95.94 370 GLY A O 1
ATOM 2880 N N . ASP A 1 371 ? 3.934 12.363 -35.685 1.00 96.38 371 ASP A N 1
ATOM 2881 C CA . ASP A 1 371 ? 5.409 12.377 -35.667 1.00 96.38 371 ASP A CA 1
ATOM 2882 C C . ASP A 1 371 ? 5.985 12.157 -34.258 1.00 96.38 371 ASP A C 1
ATOM 2884 O O . ASP A 1 371 ? 6.982 11.455 -34.107 1.00 96.38 371 ASP A O 1
ATOM 2888 N N . VAL A 1 372 ? 5.330 12.746 -33.251 1.00 95.81 372 VAL A N 1
ATOM 2889 C CA . VAL A 1 372 ? 5.676 12.680 -31.822 1.00 95.81 372 VAL A CA 1
ATOM 2890 C C . VAL A 1 372 ? 5.622 11.234 -31.318 1.00 95.81 372 VAL A C 1
ATOM 2892 O O . VAL A 1 372 ? 6.610 10.740 -30.789 1.00 95.81 372 VAL A O 1
ATOM 2895 N N . GLN A 1 373 ? 4.526 10.517 -31.588 1.00 97.38 373 GLN A N 1
ATOM 2896 C CA . GLN A 1 373 ? 4.335 9.123 -31.157 1.00 97.38 373 GLN A CA 1
ATOM 2897 C C . GLN A 1 373 ? 5.210 8.127 -31.928 1.00 97.38 373 GLN A C 1
ATOM 2899 O O . GLN A 1 373 ? 5.477 7.028 -31.455 1.00 97.38 373 GLN A O 1
ATOM 2904 N N . ASN A 1 374 ? 5.649 8.496 -33.131 1.00 96.50 374 ASN A N 1
ATOM 2905 C CA . ASN A 1 374 ? 6.375 7.610 -34.034 1.00 96.50 374 ASN A CA 1
ATOM 2906 C C . ASN A 1 374 ? 7.889 7.818 -34.048 1.00 96.50 374 ASN A C 1
ATOM 2908 O O . ASN A 1 374 ? 8.527 7.223 -34.918 1.00 96.50 374 ASN A O 1
ATOM 2912 N N . LEU A 1 375 ? 8.464 8.678 -33.203 1.00 96.06 375 LEU A N 1
ATOM 2913 C CA . LEU A 1 375 ? 9.886 9.045 -33.283 1.00 96.06 375 LEU A CA 1
ATOM 2914 C C . LEU A 1 375 ? 10.293 9.472 -34.708 1.00 96.06 375 LEU A C 1
ATOM 2916 O O . LEU A 1 375 ? 11.226 8.936 -35.310 1.00 96.06 375 LEU A O 1
ATOM 2920 N N . LYS A 1 376 ? 9.525 10.384 -35.319 1.00 94.31 376 LYS A N 1
ATOM 2921 C CA . LYS A 1 376 ? 9.788 10.904 -36.674 1.00 94.31 376 LYS A CA 1
ATOM 2922 C C . LYS A 1 376 ? 10.168 12.376 -36.622 1.00 94.31 376 LYS A C 1
ATOM 2924 O O . LYS A 1 376 ? 9.702 13.129 -35.773 1.00 94.31 376 LYS A O 1
ATOM 2929 N N . ASN A 1 377 ? 10.990 12.800 -37.584 1.00 92.00 377 ASN A N 1
ATOM 2930 C CA . ASN A 1 377 ? 11.382 14.203 -37.765 1.00 92.00 377 ASN A CA 1
ATOM 2931 C C . ASN A 1 377 ? 11.997 14.840 -36.500 1.00 92.00 377 ASN A C 1
ATOM 2933 O O . ASN A 1 377 ? 11.787 16.023 -36.242 1.00 92.00 377 ASN A O 1
ATOM 2937 N N . GLY A 1 378 ? 12.724 14.047 -35.702 1.00 90.06 378 GLY A N 1
ATOM 2938 C CA . GLY A 1 378 ? 13.353 14.495 -34.454 1.00 90.06 378 GLY A CA 1
ATOM 2939 C C . GLY A 1 378 ? 12.378 14.790 -33.308 1.00 90.06 378 GLY A C 1
ATOM 2940 O O . GLY A 1 378 ? 12.774 15.422 -32.334 1.00 90.06 378 GLY A O 1
ATOM 2941 N N . LYS A 1 379 ? 11.108 14.375 -33.416 1.00 95.00 379 LYS A N 1
ATOM 2942 C CA . LYS A 1 379 ? 10.092 14.541 -32.367 1.00 95.00 379 LYS A CA 1
ATOM 2943 C C . LYS A 1 379 ? 9.935 13.267 -31.544 1.00 95.00 379 LYS A C 1
ATOM 2945 O O . LYS A 1 379 ? 10.144 12.175 -32.061 1.00 95.00 379 LYS A O 1
ATOM 2950 N N . ASN A 1 380 ? 9.535 13.428 -30.288 1.00 95.75 380 ASN A N 1
ATOM 2951 C CA . ASN A 1 380 ? 9.274 12.356 -29.332 1.00 95.75 380 ASN A CA 1
ATOM 2952 C C . ASN A 1 380 ? 8.151 12.773 -28.369 1.00 95.75 380 ASN A C 1
ATOM 2954 O O . ASN A 1 380 ? 7.870 13.966 -28.242 1.00 95.75 380 ASN A O 1
ATOM 2958 N N . ASP A 1 381 ? 7.545 11.786 -27.718 1.00 96.38 381 ASP A N 1
ATOM 2959 C CA . ASP A 1 381 ? 6.486 11.875 -26.704 1.00 96.38 381 ASP A CA 1
ATOM 2960 C C . ASP A 1 381 ? 7.029 11.583 -25.286 1.00 96.38 381 ASP A C 1
ATOM 2962 O O . ASP A 1 381 ? 6.261 11.270 -24.376 1.00 96.38 381 ASP A O 1
ATOM 2966 N N . TYR A 1 382 ? 8.353 11.647 -25.074 1.00 97.56 382 TYR A N 1
ATOM 2967 C CA . TYR A 1 382 ? 8.949 11.422 -23.751 1.00 97.56 382 TYR A CA 1
ATOM 2968 C C . TYR A 1 382 ? 8.390 12.418 -22.722 1.00 97.56 382 TYR A C 1
ATOM 2970 O O . TYR A 1 382 ? 8.168 13.588 -23.046 1.00 97.56 382 TYR A O 1
ATOM 2978 N N . GLY A 1 383 ? 8.099 11.932 -21.507 1.00 95.00 383 GLY A N 1
ATOM 2979 C CA . GLY A 1 383 ? 7.431 12.707 -20.450 1.00 95.00 383 GLY A CA 1
ATOM 2980 C C . GLY A 1 383 ? 5.959 13.046 -20.738 1.00 95.00 383 GLY A C 1
ATOM 2981 O O . GLY A 1 383 ? 5.315 13.751 -19.964 1.00 95.00 383 GLY A O 1
ATOM 2982 N N . HIS A 1 384 ? 5.412 12.554 -21.851 1.00 95.62 384 HIS A N 1
ATOM 2983 C CA . HIS A 1 384 ? 4.051 12.804 -22.315 1.00 95.62 384 HIS A CA 1
ATOM 2984 C C . HIS A 1 384 ? 3.347 11.468 -22.641 1.00 95.62 384 HIS A C 1
ATOM 2986 O O . HIS A 1 384 ? 3.535 10.487 -21.931 1.00 95.62 384 HIS A O 1
ATOM 2992 N N . GLY A 1 385 ? 2.484 11.402 -23.661 1.00 95.25 385 GLY A N 1
ATOM 2993 C CA . GLY A 1 385 ? 1.637 10.225 -23.903 1.00 95.25 385 GLY A CA 1
ATOM 2994 C C . GLY A 1 385 ? 0.428 10.139 -22.960 1.00 95.25 385 GLY A C 1
ATOM 2995 O O . GLY A 1 385 ? -0.234 11.156 -22.746 1.00 95.25 385 GLY A O 1
ATOM 2996 N N . GLN A 1 386 ? 0.081 8.944 -22.469 1.00 97.06 386 GLN A N 1
ATOM 2997 C CA . GLN A 1 386 ? -1.057 8.713 -21.562 1.00 97.06 386 GLN A CA 1
ATOM 2998 C C . GLN A 1 386 ? -0.686 9.066 -20.116 1.00 97.06 386 GLN A C 1
ATOM 3000 O O . GLN A 1 386 ? 0.195 8.430 -19.553 1.00 97.06 386 GLN A O 1
ATOM 3005 N N . TRP A 1 387 ? -1.371 10.057 -19.534 1.00 97.50 387 TRP A N 1
ATOM 3006 C CA . TRP A 1 387 ? -1.251 10.479 -18.124 1.00 97.50 387 TRP A CA 1
ATOM 3007 C C . TRP A 1 387 ? -2.345 9.845 -17.252 1.00 97.50 387 TRP A C 1
ATOM 3009 O O . TRP A 1 387 ? -3.141 9.071 -17.784 1.00 97.50 387 TRP A O 1
ATOM 3019 N N . ALA A 1 388 ? -2.390 10.171 -15.951 1.00 97.75 388 ALA A N 1
ATOM 3020 C CA . ALA A 1 388 ? -3.270 9.572 -14.942 1.00 97.75 388 ALA A CA 1
ATOM 3021 C C . ALA A 1 388 ? -4.645 9.152 -15.487 1.00 97.75 388 ALA A C 1
ATOM 3023 O O . ALA A 1 388 ? -5.380 9.941 -16.096 1.00 97.75 388 ALA A O 1
ATOM 3024 N N . SER A 1 389 ? -4.939 7.865 -15.305 1.00 97.69 389 SER A N 1
ATOM 3025 C CA . SER A 1 389 ? -6.140 7.224 -15.827 1.00 97.69 389 SER A CA 1
ATOM 3026 C C . SER A 1 389 ? -7.192 7.071 -14.744 1.00 97.69 389 SER A C 1
ATOM 3028 O O . SER A 1 389 ? -6.868 6.879 -13.579 1.00 97.69 389 SER A O 1
ATOM 3030 N N . SER A 1 390 ? -8.454 7.045 -15.162 1.00 98.50 390 SER A N 1
ATOM 3031 C CA . SER A 1 390 ? -9.560 6.601 -14.327 1.00 98.50 390 SER A CA 1
ATOM 3032 C C . SER A 1 390 ? -10.232 5.369 -14.902 1.00 98.50 390 SER A C 1
ATOM 3034 O O . SER A 1 390 ? -10.551 5.353 -16.088 1.00 98.50 390 SER A O 1
ATOM 3036 N N . LEU A 1 391 ? -10.469 4.362 -14.064 1.00 98.75 391 LEU A N 1
ATOM 3037 C CA . LEU A 1 391 ? -11.120 3.095 -14.383 1.00 98.75 391 LEU A CA 1
ATOM 3038 C C . LEU A 1 391 ? -12.431 2.974 -13.604 1.00 98.75 391 LEU A C 1
ATOM 3040 O O . LEU A 1 391 ? -12.447 3.067 -12.382 1.00 98.75 391 LEU A O 1
ATOM 3044 N N . ARG A 1 392 ? -13.550 2.723 -14.285 1.00 98.56 392 ARG A N 1
ATOM 3045 C CA . ARG A 1 392 ? -14.860 2.526 -13.643 1.00 98.56 392 ARG A CA 1
ATOM 3046 C C . ARG A 1 392 ? -15.627 1.382 -14.286 1.00 98.56 392 ARG A C 1
ATOM 3048 O O . ARG A 1 392 ? -15.557 1.186 -15.496 1.00 98.56 392 ARG A O 1
ATOM 3055 N N . TYR A 1 393 ? -16.395 0.655 -13.483 1.00 98.44 393 TYR A N 1
ATOM 3056 C CA . TYR A 1 393 ? -17.340 -0.352 -13.957 1.00 98.44 393 TYR A CA 1
ATOM 3057 C C . TYR A 1 393 ? -18.766 0.141 -13.725 1.00 98.44 393 TYR A C 1
ATOM 3059 O O . TYR A 1 393 ? -19.115 0.542 -12.618 1.00 98.44 393 TYR A O 1
ATOM 3067 N N . HIS A 1 394 ? -19.587 0.126 -14.770 1.00 97.44 394 HIS A N 1
ATOM 3068 C CA . HIS A 1 394 ? -20.971 0.572 -14.702 1.00 97.44 394 HIS A CA 1
ATOM 3069 C C . HIS A 1 394 ? -21.837 -0.244 -15.665 1.00 97.44 394 HIS A C 1
ATOM 3071 O O . HIS A 1 394 ? -21.549 -0.323 -16.860 1.00 97.44 394 HIS A O 1
ATOM 3077 N N . ASN A 1 395 ? -22.905 -0.856 -15.142 1.00 95.19 395 ASN A N 1
ATOM 3078 C CA . ASN A 1 395 ? -23.909 -1.599 -15.913 1.00 95.19 395 ASN A CA 1
ATOM 3079 C C . ASN A 1 395 ? -23.323 -2.612 -16.921 1.00 95.19 395 ASN A C 1
ATOM 3081 O O . ASN A 1 395 ? -23.702 -2.632 -18.092 1.00 95.19 395 ASN A O 1
ATOM 3085 N N . GLY A 1 396 ? -22.383 -3.456 -16.482 1.00 97.00 396 GLY A N 1
ATOM 3086 C CA . GLY A 1 396 ? -21.791 -4.496 -17.338 1.00 97.00 396 GLY A CA 1
ATOM 3087 C C . GLY A 1 396 ? -20.672 -4.015 -18.262 1.00 97.00 396 GLY A C 1
ATOM 3088 O O . GLY A 1 396 ? -20.170 -4.805 -19.057 1.00 97.00 396 GLY A O 1
ATOM 3089 N N . THR A 1 397 ? -20.289 -2.739 -18.184 1.00 98.38 397 THR A N 1
ATOM 3090 C CA . THR A 1 397 ? -19.269 -2.129 -19.045 1.00 98.38 397 THR A CA 1
ATOM 3091 C C . THR A 1 397 ? -18.165 -1.501 -18.200 1.00 98.38 397 THR A C 1
ATOM 3093 O O . THR A 1 397 ? -18.433 -0.790 -17.233 1.00 98.38 397 THR A O 1
ATOM 3096 N N . TYR A 1 398 ? -16.918 -1.735 -18.589 1.00 98.81 398 TYR A N 1
ATOM 3097 C CA . TYR A 1 398 ? -15.736 -1.077 -18.048 1.00 98.81 398 TYR A CA 1
ATOM 3098 C C . TYR A 1 398 ? -15.397 0.147 -18.890 1.00 98.81 398 TYR A C 1
ATOM 3100 O O . TYR A 1 398 ? -15.423 0.080 -20.121 1.00 98.81 398 TYR A O 1
ATOM 3108 N N . TYR A 1 399 ? -15.049 1.242 -18.226 1.00 98.81 399 TYR A N 1
ATOM 3109 C CA . TYR A 1 399 ? -14.680 2.515 -18.825 1.00 98.81 399 TYR A CA 1
ATOM 3110 C C . TYR A 1 399 ? -13.307 2.941 -18.334 1.00 98.81 399 TYR A C 1
ATOM 3112 O O . TYR A 1 399 ? -13.054 2.904 -17.132 1.00 98.81 399 TYR A O 1
ATOM 3120 N N . VAL A 1 400 ? -12.460 3.393 -19.255 1.00 98.81 400 VAL A N 1
ATOM 3121 C CA . VAL A 1 400 ? -11.197 4.058 -18.931 1.00 98.81 400 VAL A CA 1
ATOM 3122 C C . VAL A 1 400 ? -11.190 5.467 -19.511 1.00 98.81 400 VAL A C 1
ATOM 3124 O O . VAL A 1 400 ? -11.513 5.646 -20.686 1.00 98.81 400 VAL A O 1
ATOM 3127 N N . PHE A 1 401 ? -10.809 6.458 -18.709 1.00 98.69 401 PHE A N 1
ATOM 3128 C CA . PHE A 1 401 ? -10.562 7.831 -19.147 1.00 98.69 401 PHE A CA 1
ATOM 3129 C C . PHE A 1 401 ? -9.113 8.228 -18.897 1.00 98.69 401 PHE A C 1
ATOM 3131 O O . PHE A 1 401 ? -8.596 7.939 -17.828 1.00 98.69 401 PHE A O 1
ATOM 3138 N N . PHE A 1 402 ? -8.495 8.956 -19.827 1.00 98.50 402 PHE A N 1
ATOM 3139 C CA . PHE A 1 402 ? -7.250 9.685 -19.558 1.00 98.50 402 PHE A CA 1
ATOM 3140 C C . PHE A 1 402 ? -7.034 10.852 -20.528 1.00 98.50 402 PHE A C 1
ATOM 3142 O O . PHE A 1 402 ? -7.607 10.905 -21.622 1.00 98.50 402 PHE A O 1
ATOM 3149 N N . GLY A 1 403 ? -6.176 11.792 -20.129 1.00 97.75 403 GLY A N 1
ATOM 3150 C CA . GLY A 1 403 ? -5.653 12.870 -20.970 1.00 97.75 403 GLY A CA 1
ATOM 3151 C C . GLY A 1 403 ? -4.274 12.556 -21.553 1.00 97.75 403 GLY A C 1
ATOM 3152 O O . GLY A 1 403 ? -3.532 11.726 -21.032 1.00 97.75 403 GLY A O 1
ATOM 3153 N N . SER A 1 404 ? -3.920 13.240 -22.643 1.00 97.38 404 SER A N 1
ATOM 3154 C CA . SER A 1 404 ? -2.586 13.165 -23.237 1.00 97.38 404 SER A CA 1
ATOM 3155 C C . SER A 1 404 ? -2.113 14.522 -23.746 1.00 97.38 404 SER A C 1
ATOM 3157 O O . SER A 1 404 ? -2.654 15.068 -24.713 1.00 97.38 404 SER A O 1
ATOM 3159 N N . TYR A 1 405 ? -1.046 15.037 -23.134 1.00 94.44 405 TYR A N 1
ATOM 3160 C CA . TYR A 1 405 ? -0.375 16.261 -23.579 1.00 94.44 405 TYR A CA 1
ATOM 3161 C C . TYR A 1 405 ? 0.220 16.122 -24.986 1.00 94.44 405 TYR A C 1
ATOM 3163 O O . TYR A 1 405 ? 0.092 17.040 -25.794 1.00 94.44 405 TYR A O 1
ATOM 3171 N N . GLY A 1 406 ? 0.773 14.950 -25.319 1.00 93.06 406 GLY A N 1
ATOM 3172 C CA . GLY A 1 406 ? 1.365 14.666 -26.632 1.00 93.06 406 GLY A CA 1
ATOM 3173 C C . GLY A 1 406 ? 0.385 14.757 -27.802 1.00 93.06 406 GLY A C 1
ATOM 3174 O O . GLY A 1 406 ? 0.772 15.072 -28.928 1.00 93.06 406 GLY A O 1
ATOM 3175 N N . THR A 1 407 ? -0.903 14.509 -27.542 1.00 95.88 407 THR A N 1
ATOM 3176 C CA . THR A 1 407 ? -1.970 14.600 -28.553 1.00 95.88 407 THR A CA 1
ATOM 3177 C C . THR A 1 407 ? -2.876 15.823 -28.381 1.00 95.88 407 THR A C 1
ATOM 3179 O O . THR A 1 407 ? -3.614 16.160 -29.308 1.00 95.88 407 THR A O 1
ATOM 3182 N N . GLY A 1 408 ? -2.831 16.495 -27.224 1.00 96.06 408 GLY A N 1
ATOM 3183 C CA . GLY A 1 408 ? -3.720 17.608 -26.871 1.00 96.06 408 GLY A CA 1
ATOM 3184 C C . GLY A 1 408 ? -5.189 17.197 -26.695 1.00 96.06 408 GLY A C 1
ATOM 3185 O O . GLY A 1 408 ? -6.087 18.027 -26.860 1.00 96.06 408 GLY A O 1
ATOM 3186 N N . LYS A 1 409 ? -5.438 15.913 -26.420 1.00 97.50 409 LYS A N 1
ATOM 3187 C CA . LYS A 1 409 ? -6.765 15.286 -26.369 1.00 97.50 409 LYS A CA 1
ATOM 3188 C C . LYS A 1 409 ? -6.942 14.460 -25.098 1.00 97.50 409 LYS A C 1
ATOM 3190 O O . LYS A 1 409 ? -5.968 14.104 -24.434 1.00 97.50 409 LYS A O 1
ATOM 3195 N N . SER A 1 410 ? -8.188 14.096 -24.831 1.00 98.38 410 SER A N 1
ATOM 3196 C CA . SER A 1 410 ? -8.566 13.083 -23.849 1.00 98.38 410 SER A CA 1
ATOM 3197 C C . SER A 1 410 ? -9.329 11.953 -24.525 1.00 98.38 410 SER A C 1
ATOM 3199 O O . SER A 1 410 ? -9.873 12.120 -25.618 1.00 98.38 410 SER A O 1
ATOM 3201 N N . TYR A 1 411 ? -9.365 10.796 -23.878 1.00 98.50 411 TYR A N 1
ATOM 3202 C CA . TYR A 1 411 ? -9.905 9.574 -24.452 1.00 98.50 411 TYR A CA 1
ATOM 3203 C C . TYR A 1 411 ? -10.847 8.893 -23.470 1.00 98.50 411 TYR A C 1
ATOM 3205 O O . TYR A 1 411 ? -10.558 8.850 -22.279 1.00 98.50 411 TYR A O 1
ATOM 3213 N N . ILE A 1 412 ? -11.948 8.346 -23.985 1.00 98.62 412 ILE A N 1
ATOM 3214 C CA . ILE A 1 412 ? -12.802 7.387 -23.277 1.00 98.62 412 ILE A CA 1
ATOM 3215 C C . ILE A 1 412 ? -12.696 6.056 -24.011 1.00 98.62 412 ILE A C 1
ATOM 3217 O O . ILE A 1 412 ? -12.989 5.977 -25.205 1.00 98.62 412 ILE A O 1
ATOM 3221 N N . TYR A 1 413 ? -12.320 5.009 -23.293 1.00 98.69 413 TYR A N 1
ATOM 3222 C CA . TYR A 1 413 ? -12.318 3.635 -23.770 1.00 98.69 413 TYR A CA 1
ATOM 3223 C C . TYR A 1 413 ? -13.404 2.841 -23.061 1.00 98.69 413 TYR A C 1
ATOM 3225 O O . TYR A 1 413 ? -13.628 3.044 -21.871 1.00 98.69 413 TYR A O 1
ATOM 3233 N N . LYS A 1 414 ? -14.069 1.927 -23.777 1.00 98.31 414 LYS A N 1
ATOM 3234 C CA . LYS A 1 414 ? -15.043 1.006 -23.173 1.00 98.31 414 LYS A CA 1
ATOM 3235 C C . LYS A 1 414 ? -14.922 -0.434 -23.660 1.00 98.31 414 LYS A C 1
ATOM 3237 O O . LYS A 1 414 ? -14.673 -0.655 -24.847 1.00 98.31 414 LYS A O 1
ATOM 3242 N N . THR A 1 415 ? -15.142 -1.390 -22.762 1.00 98.62 415 THR A N 1
ATOM 3243 C CA . THR A 1 415 ? -15.213 -2.833 -23.050 1.00 98.62 415 THR A CA 1
ATOM 3244 C C . THR A 1 415 ? -16.192 -3.523 -22.099 1.00 98.62 415 THR A C 1
ATOM 3246 O O . THR A 1 415 ? -16.396 -3.063 -20.980 1.00 98.62 415 THR A O 1
ATOM 3249 N N . ASN A 1 416 ? -16.767 -4.649 -22.519 1.00 98.19 416 ASN A N 1
ATOM 3250 C CA . ASN A 1 416 ? -17.553 -5.523 -21.635 1.00 98.19 416 ASN A CA 1
ATOM 3251 C C . ASN A 1 416 ? -16.713 -6.686 -21.079 1.00 98.19 416 ASN A C 1
ATOM 3253 O O . ASN A 1 416 ? -17.181 -7.436 -20.231 1.00 98.19 416 ASN A O 1
ATOM 3257 N N . ASP A 1 417 ? -15.484 -6.841 -21.572 1.00 98.12 417 ASP A N 1
ATOM 3258 C CA . ASP A 1 417 ? -14.516 -7.839 -21.128 1.00 98.12 417 ASP A CA 1
ATOM 3259 C C . ASP A 1 417 ? -13.175 -7.129 -20.930 1.00 98.12 417 ASP A C 1
ATOM 3261 O O . ASP A 1 417 ? -12.504 -6.746 -21.892 1.00 98.12 417 ASP A O 1
ATOM 3265 N N . ILE A 1 418 ? -12.841 -6.870 -19.668 1.00 98.44 418 ILE A N 1
ATOM 3266 C CA . ILE A 1 418 ? -11.640 -6.131 -19.280 1.00 98.44 418 ILE A CA 1
ATOM 3267 C C . ILE A 1 418 ? -10.365 -6.976 -19.428 1.00 98.44 418 ILE A C 1
ATOM 3269 O O . ILE A 1 418 ? -9.296 -6.419 -19.668 1.00 98.44 418 ILE A O 1
ATOM 3273 N N . GLU A 1 419 ? -10.469 -8.306 -19.355 1.00 98.00 419 GLU A N 1
ATOM 3274 C CA . GLU A 1 419 ? -9.318 -9.220 -19.359 1.00 98.00 419 GLU A CA 1
ATOM 3275 C C . GLU A 1 419 ? -8.923 -9.656 -20.770 1.00 98.00 419 GLU A C 1
ATOM 3277 O O . GLU A 1 419 ? -7.740 -9.826 -21.053 1.00 98.00 419 GLU A O 1
ATOM 3282 N N . HIS A 1 420 ? -9.890 -9.853 -21.666 1.00 96.12 420 HIS A N 1
ATOM 3283 C CA . HIS A 1 420 ? -9.626 -10.404 -23.002 1.00 96.12 420 HIS A CA 1
ATOM 3284 C C . HIS A 1 420 ? -10.282 -9.616 -24.138 1.00 96.12 420 HIS A C 1
ATOM 3286 O O . HIS A 1 420 ? -10.011 -9.880 -25.314 1.00 96.12 420 HIS A O 1
ATOM 3292 N N . GLY A 1 421 ? -11.142 -8.651 -23.810 1.00 93.75 421 GLY A N 1
ATOM 3293 C CA . GLY A 1 421 ? -11.857 -7.847 -24.789 1.00 93.75 421 GLY A CA 1
ATOM 3294 C C . GLY A 1 421 ? -11.006 -6.746 -25.414 1.00 93.75 421 GLY A C 1
ATOM 3295 O O . GLY A 1 421 ? -9.982 -6.313 -24.885 1.00 93.75 421 GLY A O 1
ATOM 3296 N N . THR A 1 422 ? -11.479 -6.258 -26.558 1.00 95.25 422 THR A N 1
ATOM 3297 C CA . THR A 1 422 ? -10.949 -5.065 -27.224 1.00 95.25 422 THR A CA 1
ATOM 3298 C C . THR A 1 422 ? -11.680 -3.817 -26.754 1.00 95.25 422 THR A C 1
ATOM 3300 O O . THR A 1 422 ? -12.906 -3.827 -26.614 1.00 95.25 422 THR A O 1
ATOM 3303 N N . TRP A 1 423 ? -10.962 -2.708 -26.636 1.00 98.31 423 TRP A N 1
ATOM 3304 C CA . TRP A 1 423 ? -11.538 -1.445 -26.202 1.00 98.31 423 TRP A CA 1
ATOM 3305 C C . TRP A 1 423 ? -12.033 -0.591 -27.371 1.00 98.31 423 TRP A C 1
ATOM 3307 O O . TRP A 1 423 ? -11.343 -0.388 -28.369 1.00 98.31 423 TRP A O 1
ATOM 3317 N N . THR A 1 424 ? -13.234 -0.033 -27.231 1.00 97.88 424 THR A N 1
ATOM 3318 C CA . THR A 1 424 ? -13.766 0.962 -28.170 1.00 97.88 424 THR A CA 1
ATOM 3319 C C . THR A 1 424 ? -13.317 2.355 -27.751 1.00 97.88 424 THR A C 1
ATOM 3321 O O . THR A 1 424 ? -13.678 2.805 -26.667 1.00 97.88 424 THR A O 1
ATOM 3324 N N . LYS A 1 425 ? -12.570 3.044 -28.620 1.00 97.81 425 LYS A N 1
ATOM 3325 C CA . LYS A 1 425 ? -12.020 4.386 -28.382 1.00 97.81 425 LYS A CA 1
ATOM 3326 C C . LYS A 1 425 ? -12.993 5.501 -28.779 1.00 97.81 425 LYS A C 1
ATOM 3328 O O . LYS A 1 425 ? -13.503 5.503 -29.898 1.00 97.81 425 LYS A O 1
ATOM 3333 N N . THR A 1 426 ? -13.142 6.502 -27.916 1.00 98.06 426 THR A N 1
ATOM 3334 C CA . THR A 1 426 ? -13.723 7.818 -28.222 1.00 98.06 426 THR A CA 1
ATOM 3335 C C . THR A 1 426 ? -12.711 8.912 -27.902 1.00 98.06 426 THR A C 1
ATOM 3337 O O . THR A 1 426 ? -12.082 8.881 -26.848 1.00 98.06 426 THR A O 1
ATOM 3340 N N . GLU A 1 427 ? -12.553 9.884 -28.800 1.00 97.62 427 GLU A N 1
ATOM 3341 C CA . GLU A 1 427 ? -11.648 11.023 -28.619 1.00 97.62 427 GLU A CA 1
ATOM 3342 C C . GLU A 1 427 ? -12.430 12.286 -28.253 1.00 97.62 427 GLU A C 1
ATOM 3344 O O . GLU A 1 427 ? -13.434 12.613 -28.887 1.00 97.62 427 GLU A O 1
ATOM 3349 N N . LEU A 1 428 ? -11.930 13.023 -27.266 1.00 97.19 428 LEU A N 1
ATOM 3350 C CA . LEU A 1 428 ? -12.458 14.305 -26.823 1.00 97.19 428 LEU A CA 1
ATOM 3351 C C . LEU A 1 428 ? -11.448 15.417 -27.106 1.00 97.19 428 LEU A C 1
ATOM 3353 O O . LEU A 1 428 ? -10.240 15.254 -26.924 1.00 97.19 428 LEU A O 1
ATOM 3357 N N . ASN A 1 429 ? -11.957 16.574 -27.526 1.00 94.00 429 ASN A N 1
ATOM 3358 C CA . ASN A 1 429 ? -11.128 17.760 -27.714 1.00 94.00 429 ASN A CA 1
ATOM 3359 C C . ASN A 1 429 ? -10.724 18.355 -26.359 1.00 94.00 429 ASN A C 1
ATOM 3361 O O . ASN A 1 429 ? -11.584 18.610 -25.510 1.00 94.00 429 ASN A O 1
ATOM 3365 N N . GLY A 1 430 ? -9.431 18.652 -26.217 1.00 94.19 430 GLY A N 1
ATOM 3366 C CA . GLY A 1 430 ? -8.831 19.192 -24.999 1.00 94.19 430 GLY A CA 1
ATOM 3367 C C . GLY A 1 430 ? -8.195 18.110 -24.129 1.00 94.19 430 GLY A C 1
ATOM 3368 O O . GLY A 1 430 ? -8.596 16.951 -24.177 1.00 94.19 430 GLY A O 1
ATOM 3369 N N . MET A 1 431 ? -7.199 18.511 -23.342 1.00 94.50 431 MET A N 1
ATOM 3370 C CA . MET A 1 431 ? -6.550 17.675 -22.336 1.00 94.50 431 MET A CA 1
ATOM 3371 C C . MET A 1 431 ? -7.155 18.018 -20.969 1.00 94.50 431 MET A C 1
ATOM 3373 O O . MET A 1 431 ? -7.019 19.145 -20.493 1.00 94.50 431 MET A O 1
ATOM 3377 N N . TYR A 1 432 ? -7.875 17.062 -20.383 1.00 96.88 432 TYR A N 1
ATOM 3378 C CA . TYR A 1 432 ? -8.426 17.160 -19.030 1.00 96.88 432 TYR A CA 1
ATOM 3379 C C . TYR A 1 432 ? -7.471 16.437 -18.078 1.00 96.88 432 TYR A C 1
ATOM 3381 O O . TYR A 1 432 ? -7.410 15.208 -18.089 1.00 96.88 432 TYR A O 1
ATOM 3389 N N . HIS A 1 433 ? -6.687 17.222 -17.335 1.00 96.19 433 HIS A N 1
ATOM 3390 C CA . HIS A 1 433 ? -5.628 16.742 -16.442 1.00 96.19 433 HIS A CA 1
ATOM 3391 C C . HIS A 1 433 ? -6.201 15.996 -15.241 1.00 96.19 433 HIS A C 1
ATOM 3393 O O . HIS A 1 433 ? -7.168 16.473 -14.642 1.00 96.19 433 HIS A O 1
ATOM 3399 N N . ASP A 1 434 ? -5.593 14.848 -14.938 1.00 96.19 434 ASP A N 1
ATOM 3400 C CA . ASP A 1 434 ? -5.844 13.999 -13.772 1.00 96.19 434 ASP A CA 1
ATOM 3401 C C . ASP A 1 434 ? -7.318 13.853 -13.400 1.00 96.19 434 ASP A C 1
ATOM 3403 O O . ASP A 1 434 ? -7.785 14.320 -12.358 1.00 96.19 434 ASP A O 1
ATOM 3407 N N . ALA A 1 435 ? -8.067 13.249 -14.319 1.00 96.69 435 ALA A N 1
ATOM 3408 C CA . ALA A 1 435 ? -9.511 13.202 -14.238 1.00 96.69 435 ALA A CA 1
ATOM 3409 C C . ALA A 1 435 ? -10.043 11.835 -13.799 1.00 96.69 435 ALA A C 1
ATOM 3411 O O . ALA A 1 435 ? -9.578 10.804 -14.278 1.00 96.69 435 ALA A O 1
ATOM 3412 N N . SER A 1 436 ? -11.119 11.845 -13.011 1.00 98.12 436 SER A N 1
ATOM 3413 C CA . SER A 1 436 ? -11.890 10.668 -12.626 1.00 98.12 436 SER A CA 1
ATOM 3414 C C . SER A 1 436 ? -13.297 10.680 -13.199 1.00 98.12 436 SER A C 1
ATOM 3416 O O . SER A 1 436 ? -14.038 11.661 -13.084 1.00 98.12 436 SER A O 1
ATOM 3418 N N . LEU A 1 437 ? -13.682 9.543 -13.782 1.00 98.38 437 LEU A N 1
ATOM 3419 C CA . LEU A 1 437 ? -15.058 9.273 -14.181 1.00 98.38 437 LEU A CA 1
ATOM 3420 C C . LEU A 1 437 ? -15.916 8.968 -12.954 1.00 98.38 437 LEU A C 1
ATOM 3422 O O . LEU A 1 437 ? -15.462 8.331 -11.999 1.00 98.38 437 LEU A O 1
ATOM 3426 N N . PHE A 1 438 ? -17.179 9.377 -13.017 1.00 98.44 438 PHE A N 1
ATOM 3427 C CA . PHE A 1 438 ? -18.176 9.059 -12.008 1.00 98.44 438 PHE A CA 1
ATOM 3428 C C . PHE A 1 438 ? -19.553 8.862 -12.638 1.00 98.44 438 PHE A C 1
ATOM 3430 O O . PHE A 1 438 ? -20.025 9.712 -13.394 1.00 98.44 438 PHE A O 1
ATOM 3437 N N . PHE A 1 439 ? -20.177 7.731 -12.325 1.00 98.38 439 PHE A N 1
ATOM 3438 C CA . PHE A 1 439 ? -21.544 7.399 -12.712 1.00 98.38 439 PHE A CA 1
ATOM 3439 C C . PHE A 1 439 ? -22.399 7.498 -11.454 1.00 98.38 439 PHE A C 1
ATOM 3441 O O . PHE A 1 439 ? -22.185 6.721 -10.527 1.00 98.38 439 PHE A O 1
ATOM 3448 N N . ASP A 1 440 ? -23.307 8.467 -11.404 1.00 97.25 440 ASP A N 1
ATOM 3449 C CA . ASP A 1 440 ? -24.112 8.723 -10.211 1.00 97.25 440 ASP A CA 1
ATOM 3450 C C . ASP A 1 440 ? -25.429 7.935 -10.238 1.00 97.25 440 ASP A C 1
ATOM 3452 O O . ASP A 1 440 ? -25.940 7.548 -11.295 1.00 97.25 440 ASP A O 1
ATOM 3456 N N . ASP A 1 441 ? -26.014 7.743 -9.060 1.00 93.50 441 ASP A N 1
ATOM 3457 C CA . ASP A 1 441 ? -27.268 7.007 -8.872 1.00 93.50 441 ASP A CA 1
ATOM 3458 C C . ASP A 1 441 ? -28.471 7.732 -9.497 1.00 93.50 441 ASP A C 1
ATOM 3460 O O . ASP A 1 441 ? -29.507 7.121 -9.763 1.00 93.50 441 ASP A O 1
ATOM 3464 N N . ASP A 1 442 ? -28.343 9.036 -9.764 1.00 93.50 442 ASP A N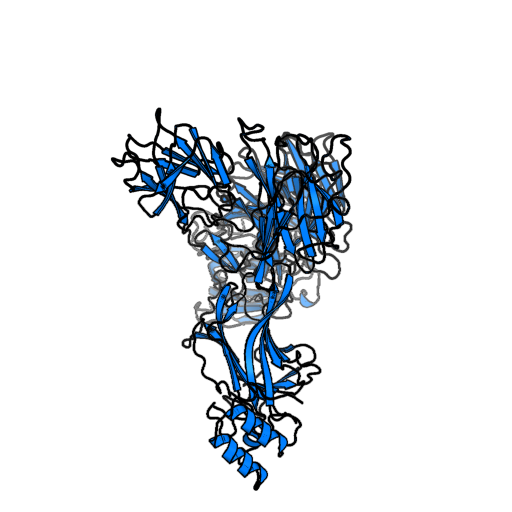 1
ATOM 3465 C CA . ASP A 1 442 ? -29.347 9.834 -10.475 1.00 93.50 442 ASP A CA 1
ATOM 3466 C C . ASP A 1 442 ? -29.323 9.626 -12.007 1.00 93.50 442 ASP A C 1
ATOM 3468 O O . ASP A 1 442 ? -30.142 10.199 -12.734 1.00 93.50 442 ASP A O 1
ATOM 3472 N N . GLY A 1 443 ? -28.401 8.791 -12.501 1.00 94.75 443 GLY A N 1
ATOM 3473 C CA . GLY A 1 443 ? -28.219 8.471 -13.914 1.00 94.75 443 GLY A CA 1
ATOM 3474 C C . GLY A 1 443 ? -27.394 9.494 -14.699 1.00 94.75 443 GLY A C 1
ATOM 3475 O O . GLY A 1 443 ? -27.338 9.406 -15.930 1.00 94.75 443 GLY A O 1
ATOM 3476 N N . ARG A 1 444 ? -26.777 10.482 -14.037 1.00 97.31 444 ARG A N 1
ATOM 3477 C CA . ARG A 1 444 ? -25.863 11.445 -14.665 1.00 97.31 444 ARG A CA 1
ATOM 3478 C C . ARG A 1 444 ? -24.418 10.963 -14.577 1.00 97.31 444 ARG A C 1
ATOM 3480 O O . ARG A 1 444 ? -24.001 10.292 -13.638 1.00 97.31 444 ARG A O 1
ATOM 3487 N N . ASN A 1 445 ? -23.641 11.367 -15.578 1.00 98.12 445 ASN A N 1
ATOM 3488 C CA . ASN A 1 445 ? -22.246 10.979 -15.739 1.00 98.12 445 ASN A CA 1
ATOM 3489 C C . ASN A 1 445 ? -21.373 12.221 -15.596 1.00 98.12 445 ASN A C 1
ATOM 3491 O O . ASN A 1 445 ? -21.593 13.215 -16.294 1.00 98.12 445 ASN A O 1
ATOM 3495 N N . TYR A 1 446 ? -20.362 12.166 -14.742 1.00 98.62 446 TYR A N 1
ATOM 3496 C CA . TYR A 1 446 ? -19.492 13.296 -14.455 1.00 98.62 446 TYR A CA 1
ATOM 3497 C C . TYR A 1 446 ? -18.028 12.949 -14.696 1.00 98.62 446 TYR A C 1
ATOM 3499 O O . TYR A 1 446 ? -17.589 11.809 -14.545 1.00 98.62 446 TYR A O 1
ATOM 3507 N N . LEU A 1 447 ? -17.276 13.976 -15.066 1.00 98.56 447 LEU A N 1
ATOM 3508 C CA . LEU A 1 447 ? -15.828 13.993 -15.105 1.00 98.56 447 LEU A CA 1
ATOM 3509 C C . LEU A 1 447 ? -15.351 14.999 -14.061 1.00 98.56 447 LEU A C 1
ATOM 3511 O O . LEU A 1 447 ? -15.625 16.194 -14.195 1.00 98.56 447 LEU A O 1
ATOM 3515 N N . ILE A 1 448 ? -14.651 14.519 -13.040 1.00 98.50 448 ILE A N 1
ATOM 3516 C CA . ILE A 1 448 ? -13.985 15.357 -12.040 1.00 98.50 448 ILE A CA 1
ATOM 3517 C C . ILE A 1 448 ? -12.532 15.484 -12.451 1.00 98.50 448 ILE A C 1
ATOM 3519 O O . ILE A 1 448 ? -11.913 14.470 -12.729 1.00 98.50 448 ILE A O 1
ATOM 3523 N N . TYR A 1 449 ? -11.995 16.693 -12.549 1.00 97.94 449 TYR A N 1
ATOM 3524 C CA . TYR A 1 449 ? -10.649 16.906 -13.085 1.00 97.94 449 TYR A CA 1
ATOM 3525 C C . TYR A 1 449 ? -10.044 18.204 -12.565 1.00 97.94 449 TYR A C 1
ATOM 3527 O O . TYR A 1 449 ? -10.770 19.112 -12.149 1.00 97.94 449 TYR A O 1
ATOM 3535 N N . GLY A 1 450 ? -8.722 18.334 -12.628 1.00 94.75 450 GLY A N 1
ATOM 3536 C CA . GLY A 1 450 ? -8.061 19.555 -12.190 1.00 94.75 450 GLY A CA 1
ATOM 3537 C C . GLY A 1 450 ? -6.582 19.383 -11.888 1.00 94.75 450 GLY A C 1
ATOM 3538 O O . GLY A 1 450 ? -6.085 18.277 -11.732 1.00 94.75 450 GLY A O 1
ATOM 3539 N N . ALA A 1 451 ? -5.895 20.516 -11.811 1.00 91.31 451 ALA A N 1
ATOM 3540 C CA . ALA A 1 451 ? -4.489 20.616 -11.447 1.00 91.31 451 ALA A CA 1
ATOM 3541 C C . ALA A 1 451 ? -4.251 21.950 -10.733 1.00 91.31 451 ALA A C 1
ATOM 3543 O O . ALA A 1 451 ? -5.099 22.852 -10.782 1.00 91.31 451 ALA A O 1
ATOM 3544 N N . GLY A 1 452 ? -3.089 22.106 -10.096 1.00 88.38 452 GLY A N 1
ATOM 3545 C CA . GLY A 1 452 ? -2.719 23.360 -9.428 1.00 88.38 452 GLY A CA 1
ATOM 3546 C C . GLY A 1 452 ? -3.682 23.749 -8.301 1.00 88.38 452 GLY A C 1
ATOM 3547 O O . GLY A 1 452 ? -3.895 24.933 -8.050 1.00 88.38 452 GLY A O 1
ATOM 3548 N N . GLY A 1 453 ? -4.318 22.759 -7.666 1.00 89.75 453 GLY A N 1
ATOM 3549 C CA . GLY A 1 453 ? -5.224 22.957 -6.540 1.00 89.75 453 GLY A CA 1
ATOM 3550 C C . GLY A 1 453 ? -6.610 23.480 -6.898 1.00 89.75 453 GLY A C 1
ATOM 3551 O O . GLY A 1 453 ? -7.312 23.921 -5.995 1.00 89.75 453 GLY A O 1
ATOM 3552 N N . THR A 1 454 ? -7.021 23.466 -8.171 1.00 96.44 454 THR A N 1
ATOM 3553 C CA . THR A 1 454 ? -8.394 23.811 -8.587 1.00 96.44 454 THR A CA 1
ATOM 3554 C C . THR A 1 454 ? -9.085 22.594 -9.189 1.00 96.44 454 THR A C 1
ATOM 3556 O O . THR A 1 454 ? -8.692 22.140 -10.264 1.00 96.44 454 THR A O 1
ATOM 3559 N N . ILE A 1 455 ? -10.144 22.108 -8.537 1.00 98.12 455 ILE A N 1
ATOM 3560 C CA . ILE A 1 455 ? -10.904 20.932 -8.977 1.00 98.12 455 ILE A CA 1
ATOM 3561 C C . ILE A 1 455 ? -12.226 21.357 -9.603 1.00 98.12 455 ILE A C 1
ATOM 3563 O O . ILE A 1 455 ? -12.933 22.236 -9.107 1.00 98.12 455 ILE A O 1
ATOM 3567 N N . ARG A 1 456 ? -12.556 20.735 -10.730 1.00 98.31 456 ARG A N 1
ATOM 3568 C CA . ARG A 1 456 ? -13.698 21.059 -11.583 1.00 98.31 456 ARG A CA 1
ATOM 3569 C C . ARG A 1 456 ? -14.517 19.815 -11.877 1.00 98.31 456 ARG A C 1
ATOM 3571 O O . ARG A 1 456 ? -14.022 18.696 -11.798 1.00 98.31 456 ARG A O 1
ATOM 3578 N N . VAL A 1 457 ? -15.766 20.037 -12.261 1.00 98.44 457 VAL A N 1
ATOM 3579 C CA . VAL A 1 457 ? -16.692 19.003 -12.722 1.00 98.44 457 VAL A CA 1
ATOM 3580 C C . VAL A 1 457 ? -17.231 19.367 -14.092 1.00 98.44 457 VAL A C 1
ATOM 3582 O O . VAL A 1 457 ? -17.546 20.531 -14.357 1.00 98.44 457 VAL A O 1
ATOM 3585 N N . LYS A 1 458 ? -17.384 18.356 -14.946 1.00 97.88 458 LYS A N 1
ATOM 3586 C CA . LYS A 1 458 ? -18.097 18.470 -16.213 1.00 97.88 458 LYS A CA 1
ATOM 3587 C C . LYS A 1 458 ? -19.008 17.275 -16.453 1.00 97.88 458 LYS A C 1
ATOM 3589 O O . LYS A 1 458 ? -18.624 16.145 -16.181 1.00 97.88 458 LYS A O 1
ATOM 3594 N N . GLU A 1 459 ? -20.206 17.507 -16.973 1.00 98.44 459 GLU A N 1
ATOM 3595 C CA . GLU A 1 459 ? -21.177 16.444 -17.246 1.00 98.44 459 GLU A CA 1
ATOM 3596 C C . GLU A 1 459 ? -20.978 15.838 -18.642 1.00 98.44 459 GLU A C 1
ATOM 3598 O O . GLU A 1 459 ? -20.929 16.537 -19.662 1.00 98.44 459 GLU A O 1
ATOM 3603 N N . LEU A 1 460 ? -20.890 14.513 -18.685 1.00 98.38 460 LEU A N 1
ATOM 3604 C CA . LEU A 1 460 ? -20.811 13.705 -19.895 1.00 98.38 460 LEU A CA 1
ATOM 3605 C C . LEU A 1 460 ? -22.216 13.356 -20.404 1.00 98.38 460 LEU A C 1
ATOM 3607 O O . LEU A 1 460 ? -23.191 13.309 -19.654 1.00 98.38 460 LEU A O 1
ATOM 3611 N N . ASN A 1 461 ? -22.334 13.123 -21.710 1.00 97.56 461 ASN A N 1
ATOM 3612 C CA . ASN A 1 461 ? -23.564 12.596 -22.293 1.00 97.56 461 ASN A CA 1
ATOM 3613 C C . ASN A 1 461 ? -23.771 11.114 -21.907 1.00 97.56 461 ASN A C 1
ATOM 3615 O O . ASN A 1 461 ? -22.833 10.427 -21.502 1.00 97.56 461 ASN A O 1
ATOM 3619 N N . SER A 1 462 ? -25.003 10.611 -22.040 1.00 95.12 462 SER A N 1
ATOM 3620 C CA . SER A 1 462 ? -25.357 9.216 -21.714 1.00 95.12 462 SER A CA 1
ATOM 3621 C C . SER A 1 462 ? -24.552 8.190 -22.510 1.00 95.12 462 SER A C 1
ATOM 3623 O O . SER A 1 462 ? -24.257 7.111 -22.011 1.00 95.12 462 SER A O 1
ATOM 3625 N N . GLU A 1 463 ? -24.153 8.543 -23.734 1.00 95.25 463 GLU A N 1
ATOM 3626 C CA . GLU A 1 463 ? -23.435 7.641 -24.638 1.00 95.25 463 GLU A CA 1
ATOM 3627 C C . GLU A 1 463 ? -21.937 7.532 -24.335 1.00 95.25 463 GLU A C 1
ATOM 3629 O O . GLU A 1 463 ? -21.239 6.729 -24.964 1.00 95.25 463 GLU A O 1
ATOM 3634 N N . MET A 1 464 ? -21.438 8.345 -23.396 1.00 96.81 464 MET A N 1
ATOM 3635 C CA . MET A 1 464 ? -20.024 8.452 -23.036 1.00 96.81 464 MET A CA 1
ATOM 3636 C C . MET A 1 464 ? -19.137 8.776 -24.246 1.00 96.81 464 MET A C 1
ATOM 3638 O O . MET A 1 464 ? -18.045 8.235 -24.407 1.00 96.81 464 MET A O 1
ATOM 3642 N N . THR A 1 465 ? -19.626 9.661 -25.122 1.00 95.88 465 THR A N 1
ATOM 3643 C CA . THR A 1 465 ? -18.920 10.088 -26.346 1.00 95.88 465 THR A CA 1
ATOM 3644 C C . THR A 1 465 ? -18.524 11.562 -26.358 1.00 95.88 465 THR A C 1
ATOM 3646 O O . THR A 1 465 ? -17.873 12.026 -27.291 1.00 95.88 465 THR A O 1
ATOM 3649 N N . GLY A 1 466 ? -18.926 12.320 -25.340 1.00 96.31 466 GLY A N 1
ATOM 3650 C CA . GLY A 1 466 ? -18.691 13.754 -25.257 1.00 96.31 466 GLY A CA 1
ATOM 3651 C C . GLY A 1 466 ? -19.372 14.379 -24.052 1.00 96.31 466 GLY A C 1
ATOM 3652 O O . GLY A 1 466 ? -19.994 13.693 -23.243 1.00 96.31 466 GLY A O 1
ATOM 3653 N N . PHE A 1 467 ? -19.268 15.699 -23.951 1.00 97.50 467 PHE A N 1
ATOM 3654 C CA . PHE A 1 467 ? -19.929 16.466 -22.899 1.00 97.50 467 PHE A CA 1
ATOM 3655 C C . PHE A 1 467 ? -21.380 16.767 -23.264 1.00 97.50 467 PHE A C 1
ATOM 3657 O O . PHE A 1 467 ? -21.715 16.962 -24.435 1.00 97.50 467 PHE A O 1
ATOM 3664 N N . LYS A 1 468 ? -22.248 16.802 -22.255 1.00 97.56 468 LYS A N 1
ATOM 3665 C CA . LYS A 1 468 ? -23.668 17.103 -22.426 1.00 97.56 468 LYS A CA 1
ATOM 3666 C C . LYS A 1 468 ? -23.871 18.599 -22.662 1.00 97.56 468 LYS A C 1
ATOM 3668 O O . LYS A 1 468 ? -23.399 19.430 -21.888 1.00 97.56 468 LYS A O 1
ATOM 3673 N N . GLU A 1 469 ? -24.607 18.953 -23.711 1.00 95.94 469 GLU A N 1
ATOM 3674 C CA . GLU A 1 469 ? -24.981 20.346 -23.969 1.00 95.94 469 GLU A CA 1
ATOM 3675 C C . GLU A 1 469 ? -25.870 20.881 -22.835 1.00 95.94 469 GLU A C 1
ATOM 3677 O O . GLU A 1 469 ? -26.864 20.254 -22.466 1.00 95.94 469 GLU A O 1
ATOM 3682 N N . GLY A 1 470 ? -25.487 22.021 -22.250 1.00 95.75 470 GLY A N 1
ATOM 3683 C CA . GLY A 1 470 ? -26.161 22.585 -21.076 1.00 95.75 470 GLY A CA 1
ATOM 3684 C C . GLY A 1 470 ? -26.000 21.766 -19.787 1.00 95.75 470 GLY A C 1
ATOM 3685 O O . GLY A 1 470 ? -26.695 22.050 -18.813 1.00 95.75 470 GLY A O 1
ATOM 3686 N N . GLY A 1 471 ? -25.123 20.755 -19.778 1.00 96.69 471 GLY A N 1
ATOM 3687 C CA . GLY A 1 471 ? -24.774 19.993 -18.582 1.00 96.69 471 GLY A CA 1
ATOM 3688 C C . GLY A 1 471 ? -23.932 20.798 -17.590 1.00 96.69 471 GLY A C 1
ATOM 3689 O O . GLY A 1 471 ? -23.517 21.924 -17.872 1.00 96.69 471 GLY A O 1
ATOM 3690 N N . ALA A 1 472 ? -23.674 20.217 -16.418 1.00 97.25 472 ALA A N 1
ATOM 3691 C CA . ALA A 1 472 ? -22.816 20.846 -15.416 1.00 97.25 472 ALA A CA 1
ATOM 3692 C C . ALA A 1 472 ? -21.404 21.116 -15.976 1.00 97.25 472 ALA A C 1
ATOM 3694 O O . ALA A 1 472 ? -20.804 20.242 -16.595 1.00 97.25 472 ALA A O 1
ATOM 3695 N N . ASP A 1 473 ? -20.884 22.321 -15.744 1.00 97.50 473 ASP A N 1
ATOM 3696 C CA . ASP A 1 473 ? -19.500 22.733 -16.014 1.00 97.50 473 ASP A CA 1
ATOM 3697 C C . ASP A 1 473 ? -19.158 23.828 -14.994 1.00 97.50 473 ASP A C 1
ATOM 3699 O O . ASP A 1 473 ? -19.627 24.966 -15.107 1.00 97.50 473 ASP A O 1
ATOM 3703 N N . LYS A 1 474 ? -18.462 23.459 -13.914 1.00 96.56 474 LYS A N 1
ATOM 3704 C CA . LYS A 1 474 ? -18.128 24.390 -12.826 1.00 96.56 474 LYS A CA 1
ATOM 3705 C C . LYS A 1 474 ? -16.846 23.998 -12.104 1.00 96.56 474 LYS A C 1
ATOM 3707 O O . LYS A 1 474 ? -16.443 22.839 -12.080 1.00 96.56 474 LYS A O 1
ATOM 3712 N N . GLU A 1 475 ? -16.247 24.983 -11.451 1.00 97.88 475 GLU A N 1
ATOM 3713 C CA . GLU A 1 475 ? -15.294 24.752 -10.370 1.00 97.88 475 GLU A CA 1
ATOM 3714 C C . GLU A 1 475 ? -16.038 24.227 -9.137 1.00 97.88 475 GLU A C 1
ATOM 3716 O O . GLU A 1 475 ? -17.088 24.763 -8.773 1.00 97.88 475 GLU A O 1
ATOM 3721 N N . LEU A 1 476 ? -15.525 23.155 -8.535 1.00 98.00 476 LEU A N 1
ATOM 3722 C CA . LEU A 1 476 ? -16.049 22.591 -7.295 1.00 98.00 476 LEU A CA 1
ATOM 3723 C C . LEU A 1 476 ? -15.440 23.304 -6.089 1.00 98.00 476 LEU A C 1
ATOM 3725 O O . LEU A 1 476 ? -16.173 23.834 -5.258 1.00 98.00 476 LEU A O 1
ATOM 3729 N N . PHE A 1 477 ? -14.109 23.330 -6.014 1.00 97.25 477 PHE A N 1
ATOM 3730 C CA . PHE A 1 477 ? -13.360 23.967 -4.936 1.00 97.25 477 PHE A CA 1
ATOM 3731 C C . PHE A 1 477 ? -11.905 24.221 -5.343 1.00 97.25 477 PHE A C 1
ATOM 3733 O O . PHE A 1 477 ? -11.407 23.683 -6.339 1.00 97.25 477 PHE A O 1
ATOM 3740 N N . SER A 1 478 ? -11.215 25.006 -4.514 1.00 95.25 478 SER A N 1
ATOM 3741 C CA . SER A 1 478 ? -9.763 25.128 -4.528 1.00 95.25 478 SER A CA 1
ATOM 3742 C C . SER A 1 478 ? -9.185 24.756 -3.165 1.00 95.25 478 SER A C 1
ATOM 3744 O O . SER A 1 478 ? -9.782 25.063 -2.135 1.00 95.25 478 SER A O 1
ATOM 3746 N N . THR A 1 479 ? -8.031 24.093 -3.158 1.00 93.50 479 THR A N 1
ATOM 3747 C CA . THR A 1 479 ? -7.377 23.611 -1.932 1.00 93.50 479 THR A CA 1
ATOM 3748 C C . THR A 1 479 ? -6.711 24.721 -1.118 1.00 93.50 479 THR A C 1
ATOM 3750 O O . THR A 1 479 ? -6.527 24.573 0.087 1.00 93.50 479 THR A O 1
ATOM 3753 N N . GLY A 1 480 ? -6.320 25.826 -1.765 1.00 90.12 480 GLY A N 1
ATOM 3754 C CA . GLY A 1 480 ? -5.614 26.943 -1.131 1.00 90.12 480 GLY A CA 1
ATOM 3755 C C . GLY A 1 480 ? -4.175 26.650 -0.677 1.00 90.12 480 GLY A C 1
ATOM 3756 O O . GLY A 1 480 ? -3.592 27.488 0.010 1.00 90.12 480 GLY A O 1
ATOM 3757 N N . LEU A 1 481 ? -3.602 25.497 -1.040 1.00 89.56 481 LEU A N 1
ATOM 3758 C CA . LEU A 1 481 ? -2.217 25.128 -0.716 1.00 89.56 481 LEU A CA 1
ATOM 3759 C C . LEU A 1 481 ? -1.215 25.791 -1.676 1.00 89.56 481 LEU A C 1
ATOM 3761 O O . LEU A 1 481 ? -1.578 26.205 -2.779 1.00 89.56 481 LEU A O 1
ATOM 3765 N N . ASP A 1 482 ? 0.051 25.883 -1.277 1.00 85.00 482 ASP A N 1
ATOM 3766 C CA . ASP A 1 482 ? 1.162 26.266 -2.153 1.00 85.00 482 ASP A CA 1
ATOM 3767 C C . ASP A 1 482 ? 1.829 25.029 -2.791 1.00 85.00 482 ASP A C 1
ATOM 3769 O O . ASP A 1 482 ? 1.465 23.894 -2.492 1.00 85.00 482 ASP A O 1
ATOM 3773 N N . GLY A 1 483 ? 2.786 25.232 -3.703 1.00 85.19 483 GLY A N 1
ATOM 3774 C CA . GLY A 1 483 ? 3.452 24.126 -4.401 1.00 85.19 483 GLY A CA 1
ATOM 3775 C C . GLY A 1 483 ? 2.544 23.407 -5.409 1.00 85.19 483 GLY A C 1
ATOM 3776 O O . GLY A 1 483 ? 1.833 24.048 -6.186 1.00 85.19 483 GLY A O 1
ATOM 3777 N N . LEU A 1 484 ? 2.606 22.072 -5.435 1.00 85.06 484 LEU A N 1
ATOM 3778 C CA . LEU A 1 484 ? 1.664 21.245 -6.194 1.00 85.06 484 LEU A CA 1
ATOM 3779 C C . LEU A 1 484 ? 0.410 21.081 -5.341 1.00 85.06 484 LEU A C 1
ATOM 3781 O O . LEU A 1 484 ? 0.333 20.246 -4.450 1.00 85.06 484 LEU A O 1
ATOM 3785 N N . SER A 1 485 ? -0.565 21.947 -5.568 1.00 86.81 485 SER A N 1
ATOM 3786 C CA . SER A 1 485 ? -1.609 22.189 -4.575 1.00 86.81 485 SER A CA 1
ATOM 3787 C C . SER A 1 485 ? -2.818 21.255 -4.660 1.00 86.81 485 SER A C 1
ATOM 3789 O O . SER A 1 485 ? -3.806 21.521 -3.993 1.00 86.81 485 SER A O 1
ATOM 3791 N N . GLY A 1 486 ? -2.823 20.207 -5.481 1.00 89.94 486 GLY A N 1
ATOM 3792 C CA . GLY A 1 486 ? -4.001 19.352 -5.679 1.00 89.94 486 GLY A CA 1
ATOM 3793 C C . GLY A 1 486 ? -4.179 18.944 -7.137 1.00 89.94 486 GLY A C 1
ATOM 3794 O O . GLY A 1 486 ? -4.487 19.798 -7.974 1.00 89.94 486 GLY A O 1
ATOM 3795 N N . GLU A 1 487 ? -3.992 17.658 -7.410 1.00 95.75 487 GLU A N 1
ATOM 3796 C CA . GLU A 1 487 ? -4.253 16.964 -8.681 1.00 95.75 487 GLU A CA 1
ATOM 3797 C C . GLU A 1 487 ? -4.552 15.477 -8.399 1.00 95.75 487 GLU A C 1
ATOM 3799 O O . GLU A 1 487 ? -4.856 15.133 -7.255 1.00 95.75 487 GLU A O 1
ATOM 3804 N N . GLY A 1 488 ? -4.499 14.598 -9.405 1.00 96.50 488 GLY A N 1
ATOM 3805 C CA . GLY A 1 488 ? -4.751 13.163 -9.230 1.00 96.50 488 GLY A CA 1
ATOM 3806 C C . GLY A 1 488 ? -6.149 12.857 -8.699 1.00 96.50 488 GLY A C 1
ATOM 3807 O O . GLY A 1 488 ? -6.264 12.164 -7.697 1.00 96.50 488 GLY A O 1
ATOM 3808 N N . ALA A 1 489 ? -7.208 13.420 -9.292 1.00 97.81 489 ALA A N 1
ATOM 3809 C CA . ALA A 1 489 ? -8.553 13.267 -8.742 1.00 97.81 489 ALA A CA 1
ATOM 3810 C C . ALA A 1 489 ? -9.057 11.825 -8.854 1.00 97.81 489 ALA A C 1
ATOM 3812 O O . ALA A 1 489 ? -9.166 11.310 -9.962 1.00 97.81 489 ALA A O 1
ATOM 3813 N N . HIS A 1 490 ? -9.483 11.233 -7.733 1.00 98.12 490 HIS A N 1
ATOM 3814 C CA . HIS A 1 490 ? -10.292 10.007 -7.693 1.00 98.12 490 HIS A CA 1
ATOM 3815 C C . HIS A 1 490 ? -11.599 10.291 -6.957 1.00 98.12 490 HIS A C 1
ATOM 3817 O O . HIS A 1 490 ? -11.581 10.636 -5.779 1.00 98.12 490 HIS A O 1
ATOM 3823 N N . ILE A 1 491 ? -12.744 10.152 -7.634 1.00 98.12 491 ILE A N 1
ATOM 3824 C CA . ILE A 1 491 ? -14.062 10.327 -7.002 1.00 98.12 491 ILE A CA 1
ATOM 3825 C C . ILE A 1 491 ? -14.755 8.990 -6.742 1.00 98.12 491 ILE A C 1
ATOM 3827 O O . ILE A 1 491 ? -14.746 8.102 -7.601 1.00 98.12 491 ILE A O 1
ATOM 3831 N N . GLN A 1 492 ? -15.385 8.882 -5.570 1.00 97.00 492 GLN A N 1
ATOM 3832 C CA . GLN A 1 492 ? -16.251 7.779 -5.154 1.00 97.00 492 GLN A CA 1
ATOM 3833 C C . GLN A 1 492 ? -17.457 8.304 -4.366 1.00 97.00 492 GLN A C 1
ATOM 3835 O O . GLN A 1 492 ? -17.408 9.395 -3.800 1.00 97.00 492 GLN A O 1
ATOM 3840 N N . LYS A 1 493 ? -18.530 7.515 -4.299 1.00 97.38 493 LYS A N 1
ATOM 3841 C CA . LYS A 1 493 ? -19.682 7.769 -3.427 1.00 97.38 493 LYS A CA 1
ATOM 3842 C C . LYS A 1 493 ? -19.808 6.622 -2.437 1.00 97.38 493 LYS A C 1
ATOM 3844 O O . LYS A 1 493 ? -19.881 5.471 -2.856 1.00 97.38 493 LYS A O 1
ATOM 3849 N N . ILE A 1 494 ? -19.780 6.938 -1.147 1.00 96.06 494 ILE A N 1
ATOM 3850 C CA . ILE A 1 494 ? -19.792 5.961 -0.054 1.00 96.06 494 ILE A CA 1
ATOM 3851 C C . ILE A 1 494 ? -20.797 6.458 0.986 1.00 96.06 494 ILE A C 1
ATOM 3853 O O . ILE A 1 494 ? -20.667 7.567 1.508 1.00 96.06 494 ILE A O 1
ATOM 3857 N N . GLY A 1 495 ? -21.835 5.660 1.244 1.00 93.81 495 GLY A N 1
ATOM 3858 C CA . GLY A 1 495 ? -22.981 6.103 2.038 1.00 93.81 495 GLY A CA 1
ATOM 3859 C C . GLY A 1 495 ? -23.607 7.381 1.463 1.00 93.81 495 GLY A C 1
ATOM 3860 O O . GLY A 1 495 ? -23.908 7.458 0.272 1.00 93.81 495 GLY A O 1
ATOM 3861 N N . ASP A 1 496 ? -23.758 8.399 2.309 1.00 94.19 496 ASP A N 1
ATOM 3862 C CA . ASP A 1 496 ? -24.377 9.685 1.957 1.00 94.19 496 ASP A CA 1
ATOM 3863 C C . ASP A 1 496 ? -23.417 10.700 1.305 1.00 94.19 496 ASP A C 1
ATOM 3865 O O . ASP A 1 496 ? -23.838 11.813 0.975 1.00 94.19 496 ASP A O 1
ATOM 3869 N N . TYR A 1 497 ? -22.128 10.376 1.163 1.00 98.12 497 TYR A N 1
ATOM 3870 C CA . TYR A 1 497 ? -21.100 11.341 0.769 1.00 98.12 497 TYR A CA 1
ATOM 3871 C C . TYR A 1 497 ? -20.415 10.979 -0.553 1.00 98.12 497 TYR A C 1
ATOM 3873 O O . TYR A 1 497 ? -20.117 9.821 -0.842 1.00 98.12 497 TYR A O 1
ATOM 3881 N N . TYR A 1 498 ? -20.091 12.015 -1.323 1.00 98.69 498 TYR A N 1
ATOM 3882 C CA . TYR A 1 498 ? -19.112 11.995 -2.404 1.00 98.69 498 TYR A CA 1
ATOM 3883 C C . TYR A 1 498 ? -17.744 12.336 -1.827 1.00 98.69 498 TYR A C 1
ATOM 3885 O O . TYR A 1 498 ? -17.615 13.371 -1.177 1.00 98.69 498 TYR A O 1
ATOM 3893 N N . TYR A 1 499 ? -16.736 11.522 -2.115 1.00 98.62 499 TYR A N 1
ATOM 3894 C CA . TYR A 1 499 ? -15.346 11.700 -1.703 1.00 98.62 499 TYR A CA 1
ATOM 3895 C C . TYR A 1 499 ? -14.473 11.919 -2.935 1.00 98.62 499 TYR A C 1
ATOM 3897 O O . TYR A 1 499 ? -14.577 11.162 -3.896 1.00 98.62 499 TYR A O 1
ATOM 3905 N N . ILE A 1 500 ? -13.625 12.944 -2.909 1.00 98.56 500 ILE A N 1
ATOM 3906 C CA . ILE A 1 500 ? -12.625 13.252 -3.932 1.00 98.56 500 ILE A CA 1
ATOM 3907 C C . ILE A 1 500 ? -11.250 13.187 -3.270 1.00 98.56 500 ILE A C 1
ATOM 3909 O O . ILE A 1 500 ? -10.925 14.027 -2.428 1.00 98.56 500 ILE A O 1
ATOM 3913 N N . PHE A 1 501 ? -10.465 12.188 -3.656 1.00 98.38 501 PHE A N 1
ATOM 3914 C CA . PHE A 1 501 ? -9.080 12.004 -3.236 1.00 98.38 501 PHE A CA 1
ATOM 3915 C C . PHE A 1 501 ? -8.151 12.768 -4.174 1.00 98.38 501 PHE A C 1
ATOM 3917 O O . PHE A 1 501 ? -8.427 12.844 -5.374 1.00 98.38 501 PHE A O 1
ATOM 3924 N N . LEU A 1 502 ? -7.114 13.386 -3.611 1.00 98.12 502 LEU A N 1
ATOM 3925 C CA . LEU A 1 502 ? -6.150 14.211 -4.333 1.00 98.12 502 LEU A CA 1
ATOM 3926 C C . LEU A 1 502 ? -4.764 14.066 -3.723 1.00 98.12 502 LEU A C 1
ATOM 3928 O O . LEU A 1 502 ? -4.604 14.072 -2.503 1.00 98.12 502 LEU A O 1
ATOM 3932 N N . ILE A 1 503 ? -3.760 14.125 -4.582 1.00 97.31 503 ILE A N 1
ATOM 3933 C CA . ILE A 1 503 ? -2.373 14.353 -4.192 1.00 97.31 503 ILE A CA 1
ATOM 3934 C C . ILE A 1 503 ? -2.104 15.851 -4.051 1.00 97.31 503 ILE A C 1
ATOM 3936 O O . ILE A 1 503 ? -2.495 16.650 -4.905 1.00 97.31 503 ILE A O 1
ATOM 3940 N N . ALA A 1 504 ? -1.355 16.232 -3.019 1.00 96.00 504 ALA A N 1
ATOM 3941 C CA . ALA A 1 504 ? -0.693 17.529 -2.954 1.00 96.00 504 ALA A CA 1
ATOM 3942 C C . ALA A 1 504 ? 0.775 17.387 -2.533 1.00 96.00 504 ALA A C 1
ATOM 3944 O O . ALA A 1 504 ? 1.160 16.442 -1.852 1.00 96.00 504 ALA A O 1
ATOM 3945 N N . TRP A 1 505 ? 1.598 18.358 -2.914 1.00 94.00 505 TRP A N 1
ATOM 3946 C CA . TRP A 1 505 ? 2.976 18.510 -2.464 1.00 94.00 505 TRP A CA 1
ATOM 3947 C C . TRP A 1 505 ? 3.244 19.979 -2.087 1.00 94.00 505 TRP A C 1
ATOM 3949 O O . TRP A 1 505 ? 3.795 20.745 -2.890 1.00 94.00 505 TRP A O 1
ATOM 3959 N N . PRO A 1 506 ? 2.805 20.396 -0.881 1.00 90.75 506 PRO A N 1
ATOM 3960 C CA . PRO A 1 506 ? 3.085 21.724 -0.337 1.00 90.75 506 PRO A CA 1
ATOM 3961 C C . PRO A 1 506 ? 4.582 22.033 -0.235 1.00 90.75 506 PRO A C 1
ATOM 3963 O O . PRO A 1 506 ? 5.416 21.129 -0.089 1.00 90.75 506 PRO A O 1
ATOM 3966 N N . SER A 1 507 ? 4.949 23.315 -0.243 1.00 87.00 507 SER A N 1
ATOM 3967 C CA . SER A 1 507 ? 6.363 23.706 -0.160 1.00 87.00 507 SER A CA 1
ATOM 3968 C C . SER A 1 507 ? 7.016 23.192 1.130 1.00 87.00 507 SER A C 1
ATOM 3970 O O . SER A 1 507 ? 6.473 23.353 2.220 1.00 87.00 507 SER A O 1
ATOM 3972 N N . ASN A 1 508 ? 8.234 22.649 1.024 1.00 81.62 508 ASN A N 1
ATOM 3973 C CA . ASN A 1 508 ? 9.006 22.085 2.146 1.00 81.62 508 ASN A CA 1
ATOM 3974 C C . ASN A 1 508 ? 8.349 20.878 2.848 1.00 81.62 508 ASN A C 1
ATOM 3976 O O . ASN A 1 508 ? 8.721 20.560 3.977 1.00 81.62 508 ASN A O 1
ATOM 3980 N N . SER A 1 509 ? 7.400 20.208 2.195 1.00 81.44 509 SER A N 1
ATOM 3981 C CA . SER A 1 509 ? 6.801 18.954 2.668 1.00 81.44 509 SER A CA 1
ATOM 3982 C C . SER A 1 509 ? 7.141 17.786 1.733 1.00 81.44 509 SER A C 1
ATOM 3984 O O . SER A 1 509 ? 7.799 17.981 0.708 1.00 81.44 509 SER A O 1
ATOM 3986 N N . GLY A 1 510 ? 6.730 16.567 2.090 1.00 86.31 510 GLY A N 1
ATOM 3987 C CA . GLY A 1 510 ? 6.599 15.459 1.140 1.00 86.31 510 GLY A CA 1
ATOM 3988 C C . GLY A 1 510 ? 5.237 15.495 0.439 1.00 86.31 510 GLY A C 1
ATOM 3989 O O . GLY A 1 510 ? 4.396 16.340 0.739 1.00 86.31 510 GLY A O 1
ATOM 3990 N N . ARG A 1 511 ? 4.999 14.567 -0.489 1.00 93.38 511 ARG A N 1
ATOM 3991 C CA . ARG A 1 511 ? 3.648 14.335 -1.017 1.00 93.38 511 ARG A CA 1
ATOM 3992 C C . ARG A 1 511 ? 2.693 13.903 0.112 1.00 93.38 511 ARG A C 1
ATOM 3994 O O . ARG A 1 511 ? 3.083 13.103 0.963 1.00 93.38 511 ARG A O 1
ATOM 4001 N N . ILE A 1 512 ? 1.463 14.409 0.088 1.00 95.44 512 ILE A N 1
ATOM 4002 C CA . ILE A 1 512 ? 0.389 14.111 1.047 1.00 95.44 512 ILE A CA 1
ATOM 4003 C C . ILE A 1 512 ? -0.899 13.718 0.321 1.00 95.44 512 ILE A C 1
ATOM 4005 O O . ILE A 1 512 ? -1.168 14.216 -0.776 1.00 95.44 512 ILE A O 1
ATOM 4009 N N . GLU A 1 513 ? -1.717 12.881 0.960 1.00 97.69 513 GLU A N 1
ATOM 4010 C CA . GLU A 1 513 ? -3.038 12.501 0.455 1.00 97.69 513 GLU A CA 1
ATOM 4011 C C . GLU A 1 513 ? -4.125 13.355 1.108 1.00 97.69 513 GLU A C 1
ATOM 4013 O O . GLU A 1 513 ? -4.266 13.414 2.336 1.00 97.69 513 GLU A O 1
ATOM 4018 N N . LEU A 1 514 ? -4.921 14.014 0.274 1.00 97.38 514 LEU A N 1
ATOM 4019 C CA . LEU A 1 514 ? -6.072 14.807 0.671 1.00 97.38 514 LEU A CA 1
ATOM 4020 C C . LEU A 1 514 ? -7.360 14.068 0.324 1.00 97.38 514 LEU A C 1
ATOM 4022 O O . LEU A 1 514 ? -7.462 13.413 -0.707 1.00 97.38 514 LEU A O 1
ATOM 4026 N N . CYS A 1 515 ? -8.384 14.260 1.146 1.00 98.19 515 CYS A N 1
ATOM 4027 C CA . CYS A 1 515 ? -9.744 13.843 0.853 1.00 98.19 515 CYS A CA 1
ATOM 4028 C C . CYS A 1 515 ? -10.680 15.035 1.035 1.00 98.19 515 CYS A C 1
ATOM 4030 O O . CYS A 1 515 ? -10.628 15.733 2.051 1.00 98.19 515 CYS A O 1
ATOM 4032 N N . TYR A 1 516 ? -11.535 15.266 0.047 1.00 98.44 516 TYR A N 1
ATOM 4033 C CA . TYR A 1 516 ? -12.605 16.251 0.090 1.00 98.44 516 TYR A CA 1
ATOM 4034 C C . TYR A 1 516 ? -13.944 15.538 0.031 1.00 98.44 516 TYR A C 1
ATOM 4036 O O . TYR A 1 516 ? -14.136 14.701 -0.846 1.00 98.44 516 TYR A O 1
ATOM 4044 N N . ARG A 1 517 ? -14.895 15.889 0.901 1.00 98.25 517 ARG A N 1
ATOM 4045 C CA . ARG A 1 517 ? -16.228 15.275 0.889 1.00 98.25 517 ARG A CA 1
ATOM 4046 C C . ARG A 1 517 ? -17.376 16.274 0.818 1.00 98.25 517 ARG A C 1
ATOM 4048 O O . ARG A 1 517 ? -17.268 17.395 1.314 1.00 98.25 517 ARG A O 1
ATOM 4055 N N . SER A 1 518 ? -18.490 15.848 0.228 1.00 98.50 518 SER A N 1
ATOM 4056 C CA . SER A 1 518 ? -19.759 16.585 0.202 1.00 98.50 518 SER A CA 1
ATOM 4057 C C . SER A 1 518 ? -20.952 15.633 0.139 1.00 98.50 518 SER A C 1
ATOM 4059 O O . SER A 1 518 ? -20.819 14.530 -0.374 1.00 98.50 518 SER A O 1
ATOM 4061 N N . LYS A 1 519 ? -22.130 16.057 0.610 1.00 97.19 519 LYS A N 1
ATOM 4062 C CA . LYS A 1 519 ? -23.398 15.324 0.396 1.00 97.19 519 LYS A CA 1
ATOM 4063 C C . LYS A 1 519 ? -24.059 15.640 -0.952 1.00 97.19 519 LYS A C 1
ATOM 4065 O O . LYS A 1 519 ? -25.054 15.025 -1.319 1.00 97.19 519 LYS A O 1
ATOM 4070 N N . ASP A 1 520 ? -23.523 16.612 -1.686 1.00 97.06 520 ASP A N 1
ATOM 4071 C CA . ASP A 1 520 ? -23.984 17.014 -3.014 1.00 97.06 520 ASP A CA 1
ATOM 4072 C C . ASP A 1 520 ? -22.765 17.134 -3.934 1.00 97.06 520 ASP A C 1
ATOM 4074 O O . ASP A 1 520 ? -21.853 17.911 -3.655 1.00 97.06 520 ASP A O 1
ATOM 4078 N N . ILE A 1 521 ? -22.750 16.387 -5.040 1.00 97.06 521 ILE A N 1
ATOM 4079 C CA . ILE A 1 521 ? -21.642 16.381 -6.004 1.00 97.06 521 ILE A CA 1
ATOM 4080 C C . ILE A 1 521 ? -21.369 17.767 -6.604 1.00 97.06 521 ILE A C 1
ATOM 4082 O O . ILE A 1 521 ? -20.239 18.090 -6.963 1.00 97.06 521 ILE A O 1
ATOM 4086 N N . LEU A 1 522 ? -22.396 18.617 -6.701 1.00 97.19 522 LEU A N 1
ATOM 4087 C CA . LEU A 1 522 ? -22.264 20.003 -7.152 1.00 97.19 522 LEU A CA 1
ATOM 4088 C C . LEU A 1 522 ? -22.251 20.994 -5.981 1.00 97.19 522 LEU A C 1
ATOM 4090 O O . LEU A 1 522 ? -22.284 22.205 -6.219 1.00 97.19 522 LEU A O 1
ATOM 4094 N N . GLY A 1 523 ? -22.206 20.504 -4.746 1.00 95.50 523 GLY A N 1
ATOM 4095 C CA . GLY A 1 523 ? -22.273 21.285 -3.522 1.00 95.50 523 GLY A CA 1
ATOM 4096 C C . GLY A 1 523 ? -20.936 21.889 -3.101 1.00 95.50 523 GLY A C 1
ATOM 4097 O O . GLY A 1 523 ? -20.020 22.090 -3.902 1.00 95.50 523 GLY A O 1
ATOM 4098 N N . ASN A 1 524 ? -20.852 22.206 -1.810 1.00 96.50 524 ASN A N 1
ATOM 4099 C CA . ASN A 1 524 ? -19.621 22.654 -1.168 1.00 96.50 524 ASN A CA 1
ATOM 4100 C C . ASN A 1 524 ? -18.892 21.448 -0.582 1.00 96.50 524 ASN A C 1
ATOM 4102 O O . ASN A 1 524 ? -19.524 20.597 0.047 1.00 96.50 524 ASN A O 1
ATOM 4106 N N . TYR A 1 525 ? -17.577 21.411 -0.758 1.00 98.19 525 TYR A N 1
ATOM 4107 C CA . TYR A 1 525 ? -16.723 20.357 -0.229 1.00 98.19 525 TYR A CA 1
ATOM 4108 C C . TYR A 1 525 ? -15.951 20.854 0.991 1.00 98.19 525 TYR A C 1
ATOM 4110 O O . TYR A 1 525 ? -15.431 21.970 0.994 1.00 98.19 525 TYR A O 1
ATOM 4118 N N . GLU A 1 526 ? -15.855 20.008 2.010 1.00 97.62 526 GLU A N 1
ATOM 4119 C CA . GLU A 1 526 ? -14.887 20.160 3.097 1.00 97.62 526 GLU A CA 1
ATOM 4120 C C . GLU A 1 526 ? -13.699 19.227 2.850 1.00 97.62 526 GLU A C 1
ATOM 4122 O O . GLU A 1 526 ? -13.891 18.142 2.309 1.00 97.62 526 GLU A O 1
ATOM 4127 N N . GLY A 1 527 ? -12.484 19.654 3.204 1.00 96.94 527 GLY A N 1
ATOM 4128 C CA . GLY A 1 527 ? -11.242 18.935 2.907 1.00 96.94 527 GLY A CA 1
ATOM 4129 C C . GLY A 1 527 ? -10.414 18.620 4.148 1.00 96.94 527 GLY A C 1
ATOM 4130 O O . GLY A 1 527 ? -10.401 19.392 5.108 1.00 96.94 527 GLY A O 1
ATOM 4131 N N . ARG A 1 528 ? -9.697 17.496 4.112 1.00 95.62 528 ARG A N 1
ATOM 4132 C CA . ARG A 1 528 ? -8.800 17.034 5.176 1.00 95.62 528 ARG A CA 1
ATOM 4133 C C . ARG A 1 528 ? -7.610 16.277 4.578 1.00 95.62 528 ARG A C 1
ATOM 4135 O O . ARG A 1 528 ? -7.774 15.530 3.619 1.00 95.62 528 ARG A O 1
ATOM 4142 N N . THR A 1 529 ? -6.428 16.431 5.173 1.00 96.12 529 THR A N 1
ATOM 4143 C CA . THR A 1 529 ? -5.292 15.527 4.929 1.00 96.12 529 THR A CA 1
ATOM 4144 C C . THR A 1 529 ? -5.563 14.192 5.611 1.00 96.12 529 THR A C 1
ATOM 4146 O O . THR A 1 529 ? -5.783 14.165 6.822 1.00 96.12 529 THR A O 1
ATOM 4149 N N . ILE A 1 530 ? -5.574 13.106 4.842 1.00 96.88 530 ILE A N 1
ATOM 4150 C CA . ILE A 1 530 ? -5.877 11.755 5.335 1.00 96.88 530 ILE A CA 1
ATOM 4151 C C . ILE A 1 530 ? -4.650 10.841 5.406 1.00 96.88 530 ILE A C 1
ATOM 4153 O O . ILE A 1 530 ? -4.727 9.816 6.076 1.00 96.88 530 ILE A O 1
ATOM 4157 N N . LEU A 1 531 ? -3.536 11.223 4.768 1.00 96.75 531 LEU A N 1
ATOM 4158 C CA . LEU A 1 531 ? -2.230 10.571 4.890 1.00 96.75 531 LEU A CA 1
ATOM 4159 C C . LEU A 1 531 ? -1.105 11.603 4.721 1.00 96.75 531 LEU A C 1
ATOM 4161 O O . LEU A 1 531 ? -1.112 12.384 3.770 1.00 96.75 531 LEU A O 1
ATOM 4165 N N . ASP A 1 532 ? -0.121 11.574 5.617 1.00 93.69 532 ASP A N 1
ATOM 4166 C CA . ASP A 1 532 ? 1.140 12.315 5.493 1.00 93.69 532 ASP A CA 1
ATOM 4167 C C . ASP A 1 532 ? 2.284 11.391 5.923 1.00 93.69 532 ASP A C 1
ATOM 4169 O O . ASP A 1 532 ? 2.670 11.313 7.096 1.00 93.69 532 ASP A O 1
ATOM 4173 N N . SER A 1 533 ? 2.775 10.606 4.965 1.00 88.88 533 SER A N 1
ATOM 4174 C CA . SER A 1 533 ? 3.672 9.487 5.237 1.00 88.88 533 SER A CA 1
ATOM 4175 C C . SER A 1 533 ? 4.772 9.380 4.191 1.00 88.88 533 SER A C 1
ATOM 4177 O O . SER A 1 533 ? 4.703 8.565 3.274 1.00 88.88 533 SER A O 1
ATOM 4179 N N . GLU A 1 534 ? 5.812 10.200 4.349 1.00 83.12 534 GLU A N 1
ATOM 4180 C CA . GLU A 1 534 ? 7.057 10.111 3.567 1.00 83.12 534 GLU A CA 1
ATOM 4181 C C . GLU A 1 534 ? 6.861 10.164 2.043 1.00 83.12 534 GLU A C 1
ATOM 4183 O O . GLU A 1 534 ? 7.621 9.570 1.276 1.00 83.12 534 GLU A O 1
ATOM 4188 N N . GLY A 1 535 ? 5.837 10.882 1.590 1.00 89.69 535 GLY A N 1
ATOM 4189 C CA . GLY A 1 535 ? 5.544 11.022 0.172 1.00 89.69 535 GLY A CA 1
ATOM 4190 C C . GLY A 1 535 ? 4.662 9.926 -0.432 1.00 89.69 535 GLY A C 1
ATOM 4191 O O . GLY A 1 535 ? 4.547 9.882 -1.655 1.00 89.69 535 GLY A O 1
ATOM 4192 N N . ALA A 1 536 ? 4.061 9.052 0.383 1.00 94.69 536 ALA A N 1
ATOM 4193 C CA . ALA A 1 536 ? 3.022 8.131 -0.070 1.00 94.69 536 ALA A CA 1
ATOM 4194 C C . ALA A 1 536 ? 1.696 8.875 -0.275 1.00 94.69 536 ALA A C 1
ATOM 4196 O O . ALA A 1 536 ? 1.150 9.430 0.680 1.00 94.69 536 ALA A O 1
ATOM 4197 N N . ALA A 1 537 ? 1.209 8.904 -1.514 1.00 96.88 537 ALA A N 1
ATOM 4198 C CA . ALA A 1 537 ? -0.008 9.604 -1.919 1.00 96.88 537 ALA A CA 1
ATOM 4199 C C . ALA A 1 537 ? -0.378 9.240 -3.371 1.00 96.88 537 ALA A C 1
ATOM 4201 O O . ALA A 1 537 ? 0.300 8.436 -4.009 1.00 96.88 537 ALA A O 1
ATOM 4202 N N . GLN A 1 538 ? -1.430 9.871 -3.883 1.00 96.06 538 GLN A N 1
ATOM 4203 C CA . GLN A 1 538 ? -2.024 9.690 -5.199 1.00 96.06 538 GLN A CA 1
ATOM 4204 C C . GLN A 1 538 ? -2.553 8.269 -5.426 1.00 96.06 538 GLN A C 1
ATOM 4206 O O . GLN A 1 538 ? -1.808 7.318 -5.679 1.00 96.06 538 GLN A O 1
ATOM 4211 N N . GLY A 1 539 ? -3.873 8.151 -5.366 1.00 93.69 539 GLY A N 1
ATOM 4212 C CA . GLY A 1 539 ? -4.613 6.922 -5.591 1.00 93.69 539 GLY A CA 1
ATOM 4213 C C . GLY A 1 539 ? -6.012 7.047 -5.001 1.00 93.69 539 GLY A C 1
ATOM 4214 O O . GLY A 1 539 ? -6.620 8.117 -5.004 1.00 93.69 539 GLY A O 1
ATOM 4215 N N . GLY A 1 540 ? -6.536 5.949 -4.473 1.00 92.12 540 GLY A N 1
ATOM 4216 C CA . GLY A 1 540 ? -7.853 5.949 -3.852 1.00 92.12 540 GLY A CA 1
ATOM 4217 C C . GLY A 1 540 ? -7.997 4.861 -2.805 1.00 92.12 540 GLY A C 1
ATOM 4218 O O . GLY A 1 540 ? -7.059 4.120 -2.508 1.00 92.12 540 GLY A O 1
ATOM 4219 N N . ILE A 1 541 ? -9.200 4.766 -2.245 1.00 97.12 541 ILE A N 1
ATOM 4220 C CA . ILE A 1 541 ? -9.562 3.687 -1.325 1.00 97.12 541 ILE A CA 1
ATOM 4221 C C . ILE A 1 541 ? -10.348 2.595 -2.039 1.00 97.12 541 ILE A C 1
ATOM 4223 O O . ILE A 1 541 ? -11.020 2.843 -3.038 1.00 97.12 541 ILE A O 1
ATOM 4227 N N . ILE A 1 542 ? -10.277 1.387 -1.506 1.00 97.38 542 ILE A N 1
ATOM 4228 C CA . ILE A 1 542 ? -11.015 0.232 -1.982 1.00 97.38 542 ILE A CA 1
ATOM 4229 C C . ILE A 1 542 ? -11.476 -0.608 -0.798 1.00 97.38 542 ILE A C 1
ATOM 4231 O O . ILE A 1 542 ? -10.753 -0.751 0.191 1.00 97.38 542 ILE A O 1
ATOM 4235 N N . ASP A 1 543 ? -12.686 -1.141 -0.894 1.00 92.75 543 ASP A N 1
ATOM 4236 C CA . ASP A 1 543 ? -13.236 -2.058 0.089 1.00 92.75 543 ASP A CA 1
ATOM 4237 C C . ASP A 1 543 ? -12.956 -3.513 -0.290 1.00 92.75 543 ASP A C 1
ATOM 4239 O O . ASP A 1 543 ? -12.794 -3.866 -1.461 1.00 92.75 543 ASP A O 1
ATOM 4243 N N . THR A 1 544 ? -12.912 -4.376 0.712 1.00 85.88 544 THR A N 1
ATOM 4244 C CA . THR A 1 544 ? -12.817 -5.823 0.546 1.00 85.88 544 THR A CA 1
ATOM 4245 C C . THR A 1 544 ? -14.188 -6.483 0.727 1.00 85.88 544 THR A C 1
ATOM 4247 O O . THR A 1 544 ? -15.096 -5.880 1.304 1.00 85.88 544 THR A O 1
ATOM 4250 N N . PRO A 1 545 ? -14.391 -7.731 0.253 1.00 79.25 545 PRO A N 1
ATOM 4251 C CA . PRO A 1 545 ? -15.646 -8.453 0.472 1.00 79.25 545 PRO A CA 1
ATOM 4252 C C . PRO A 1 545 ? -16.045 -8.599 1.951 1.00 79.25 545 PRO A C 1
ATOM 4254 O O . PRO A 1 545 ? -17.235 -8.669 2.234 1.00 79.25 545 PRO A O 1
ATOM 4257 N N . ASP A 1 546 ? -15.073 -8.617 2.870 1.00 69.44 546 ASP A N 1
ATOM 4258 C CA . ASP A 1 546 ? -15.262 -8.647 4.329 1.00 69.44 546 ASP A CA 1
ATOM 4259 C C . ASP A 1 546 ? -15.403 -7.246 4.963 1.00 69.44 546 ASP A C 1
ATOM 4261 O O . ASP A 1 546 ? -15.281 -7.094 6.174 1.00 69.44 546 ASP A O 1
ATOM 4265 N N . GLY A 1 547 ? -15.642 -6.201 4.163 1.00 79.56 547 GLY A N 1
ATOM 4266 C CA . GLY A 1 547 ? -15.984 -4.858 4.647 1.00 79.56 547 GLY A CA 1
ATOM 4267 C C . GLY A 1 547 ? -14.814 -4.020 5.175 1.00 79.56 547 GLY A C 1
ATOM 4268 O O . GLY A 1 547 ? -15.029 -2.898 5.642 1.00 79.56 547 GLY A O 1
ATOM 4269 N N . LYS A 1 548 ? -13.572 -4.514 5.086 1.00 83.94 548 LYS A N 1
ATOM 4270 C CA . LYS A 1 548 ? -12.373 -3.720 5.394 1.00 83.94 548 LYS A CA 1
ATOM 4271 C C . LYS A 1 548 ? -12.090 -2.740 4.262 1.00 83.94 548 LYS A C 1
ATOM 4273 O O . LYS A 1 548 ? -12.457 -2.971 3.115 1.00 83.94 548 LYS A O 1
ATOM 4278 N N . TRP A 1 549 ? -11.396 -1.655 4.583 1.00 94.06 549 TRP A N 1
ATOM 4279 C CA . TRP A 1 549 ? -11.001 -0.640 3.613 1.00 94.06 549 TRP A CA 1
ATOM 4280 C C . TRP A 1 549 ? -9.488 -0.482 3.579 1.00 94.06 549 TRP A C 1
ATOM 4282 O O . TRP A 1 549 ? -8.823 -0.505 4.618 1.00 94.06 549 TRP A O 1
ATOM 4292 N N . TYR A 1 550 ? -8.958 -0.270 2.380 1.00 96.94 550 TYR A N 1
ATOM 4293 C CA . TYR A 1 550 ? -7.544 -0.018 2.146 1.00 96.94 550 TYR A CA 1
ATOM 4294 C C . TYR A 1 550 ? -7.368 1.140 1.167 1.00 96.94 550 TYR A C 1
ATOM 4296 O O . TYR A 1 550 ? -8.097 1.250 0.190 1.00 96.94 550 TYR A O 1
ATOM 4304 N N . GLY A 1 551 ? -6.392 2.003 1.417 1.00 97.25 551 GLY A N 1
ATOM 4305 C CA . GLY A 1 551 ? -5.832 2.921 0.442 1.00 97.25 551 GLY A CA 1
ATOM 4306 C C . GLY A 1 551 ? -4.780 2.195 -0.383 1.00 97.25 551 GLY A C 1
ATOM 4307 O O . GLY A 1 551 ? -3.877 1.574 0.178 1.00 97.25 551 GLY A O 1
ATOM 4308 N N . LEU A 1 552 ? -4.888 2.284 -1.703 1.00 97.38 552 LEU A N 1
ATOM 4309 C CA . LEU A 1 552 ? -3.815 1.910 -2.613 1.00 97.38 552 LEU A CA 1
ATOM 4310 C C . LEU A 1 552 ? -3.290 3.212 -3.215 1.00 97.38 552 LEU A C 1
ATOM 4312 O O . LEU A 1 552 ? -4.001 3.891 -3.954 1.00 97.38 552 LEU A O 1
ATOM 4316 N N . VAL A 1 553 ? -2.075 3.584 -2.826 1.00 97.62 553 VAL A N 1
ATOM 4317 C CA . VAL A 1 553 ? -1.389 4.824 -3.231 1.00 97.62 553 VAL A CA 1
ATOM 4318 C C . VAL A 1 553 ? 0.041 4.482 -3.644 1.00 97.62 553 VAL A C 1
ATOM 4320 O O . VAL A 1 553 ? 0.452 3.334 -3.479 1.00 97.62 553 VAL A O 1
ATOM 4323 N N . PHE A 1 554 ? 0.826 5.420 -4.174 1.00 96.44 554 PHE A N 1
ATOM 4324 C CA . PHE A 1 554 ? 2.229 5.147 -4.512 1.00 96.44 554 PHE A CA 1
ATOM 4325 C C . PHE A 1 554 ? 3.214 6.048 -3.766 1.00 96.44 554 PHE A C 1
ATOM 4327 O O . PHE A 1 554 ? 2.866 7.111 -3.258 1.00 96.44 554 PHE A O 1
ATOM 4334 N N . LYS A 1 555 ? 4.479 5.620 -3.719 1.00 92.62 555 LYS A N 1
ATOM 4335 C CA . LYS A 1 555 ? 5.614 6.391 -3.198 1.00 92.62 555 LYS A CA 1
ATOM 4336 C C . LYS A 1 555 ? 6.651 6.588 -4.303 1.00 92.62 555 LYS A C 1
ATOM 4338 O O . LYS A 1 555 ? 6.991 5.641 -5.013 1.00 92.62 555 LYS A O 1
ATOM 4343 N N . ASP A 1 556 ? 7.175 7.805 -4.436 1.00 90.44 556 ASP A N 1
ATOM 4344 C CA . ASP A 1 556 ? 8.341 8.067 -5.289 1.00 90.44 556 ASP A CA 1
ATOM 4345 C C . ASP A 1 556 ? 9.555 7.321 -4.700 1.00 90.44 556 ASP A C 1
ATOM 4347 O O . ASP A 1 556 ? 9.876 7.509 -3.524 1.00 90.44 556 ASP A O 1
ATOM 4351 N N . HIS A 1 557 ? 10.210 6.466 -5.496 1.00 87.81 557 HIS A N 1
ATOM 4352 C CA . HIS A 1 557 ? 11.192 5.488 -5.009 1.00 87.81 557 HIS A CA 1
ATOM 4353 C C . HIS A 1 557 ? 12.499 5.487 -5.818 1.00 87.81 557 HIS A C 1
ATOM 4355 O O . HIS A 1 557 ? 13.061 4.447 -6.148 1.00 87.81 557 HIS A O 1
ATOM 4361 N N . GLY A 1 558 ? 13.004 6.667 -6.176 1.00 88.38 558 GLY A N 1
ATOM 4362 C CA . GLY A 1 558 ? 14.259 6.776 -6.924 1.00 88.38 558 GLY A CA 1
ATOM 4363 C C . GLY A 1 558 ? 14.175 6.149 -8.320 1.00 88.38 558 GLY A C 1
ATOM 4364 O O . GLY A 1 558 ? 13.173 6.288 -9.021 1.00 88.38 558 GLY A O 1
ATOM 4365 N N . ALA A 1 559 ? 15.250 5.495 -8.756 1.00 93.25 559 ALA A N 1
ATOM 4366 C CA . ALA A 1 559 ? 15.413 4.994 -10.118 1.00 93.25 559 ALA A CA 1
ATOM 4367 C C . ALA A 1 559 ? 14.438 3.868 -10.497 1.00 93.25 559 ALA A C 1
ATOM 4369 O O . ALA A 1 559 ? 14.116 3.749 -11.679 1.00 93.25 559 ALA A O 1
ATOM 4370 N N . VAL A 1 560 ? 13.939 3.069 -9.543 1.00 93.88 560 VAL A N 1
ATOM 4371 C CA . VAL A 1 560 ? 12.942 2.028 -9.867 1.00 93.88 560 VAL A CA 1
ATOM 4372 C C . VAL A 1 560 ? 11.614 2.643 -10.313 1.00 93.88 560 VAL A C 1
ATOM 4374 O O . VAL A 1 560 ? 10.895 2.028 -11.090 1.00 93.88 560 VAL A O 1
ATOM 4377 N N . GLY A 1 561 ? 11.325 3.880 -9.897 1.00 94.94 561 GLY A N 1
ATOM 4378 C CA . GLY A 1 561 ? 10.129 4.623 -10.270 1.00 94.94 561 GLY A CA 1
ATOM 4379 C C . GLY A 1 561 ? 9.185 4.847 -9.099 1.00 94.94 561 GLY A C 1
ATOM 4380 O O . GLY A 1 561 ? 9.618 5.125 -7.980 1.00 94.94 561 GLY A O 1
ATOM 4381 N N . ARG A 1 562 ? 7.884 4.787 -9.373 1.00 95.06 562 ARG A N 1
ATOM 4382 C CA . ARG A 1 562 ? 6.813 5.072 -8.414 1.00 95.06 562 ARG A CA 1
ATOM 4383 C C . ARG A 1 562 ? 6.124 3.770 -8.019 1.00 95.06 562 ARG A C 1
ATOM 4385 O O . ARG A 1 562 ? 5.525 3.113 -8.868 1.00 95.06 562 ARG A O 1
ATOM 4392 N N . VAL A 1 563 ? 6.244 3.393 -6.746 1.00 94.44 563 VAL A N 1
ATOM 4393 C CA . VAL A 1 563 ? 5.900 2.048 -6.253 1.00 94.44 563 VAL A CA 1
ATOM 4394 C C . VAL A 1 563 ? 4.600 2.058 -5.438 1.00 94.44 563 VAL A C 1
ATOM 4396 O O . VAL A 1 563 ? 4.483 2.864 -4.510 1.00 94.44 563 VAL A O 1
ATOM 4399 N N . PRO A 1 564 ? 3.618 1.195 -5.748 1.00 97.06 564 PRO A N 1
ATOM 4400 C CA . PRO A 1 564 ? 2.398 1.036 -4.959 1.00 97.06 564 PRO A CA 1
ATOM 4401 C C . PRO A 1 564 ? 2.633 0.537 -3.529 1.00 97.06 564 PRO A C 1
ATOM 4403 O O . PRO A 1 564 ? 3.347 -0.443 -3.302 1.00 97.06 564 PRO A O 1
ATOM 4406 N N . VAL A 1 565 ? 1.951 1.166 -2.574 1.00 95.62 565 VAL A N 1
ATOM 4407 C CA . VAL A 1 565 ? 1.870 0.777 -1.163 1.00 95.62 565 VAL A CA 1
ATOM 4408 C C . VAL A 1 565 ? 0.408 0.567 -0.761 1.00 95.62 565 VAL A C 1
ATOM 4410 O O . VAL A 1 565 ? -0.478 1.315 -1.182 1.00 95.62 565 VAL A O 1
ATOM 4413 N N . LEU A 1 566 ? 0.157 -0.450 0.063 1.00 96.31 566 LEU A N 1
ATOM 4414 C CA . LEU A 1 566 ? -1.160 -0.760 0.615 1.00 96.31 566 LEU A CA 1
ATOM 4415 C C . LEU A 1 566 ? -1.273 -0.209 2.035 1.00 96.31 566 LEU A C 1
ATOM 4417 O O . LEU A 1 566 ? -0.412 -0.454 2.881 1.00 96.31 566 LEU A O 1
ATOM 4421 N N . VAL A 1 567 ? -2.342 0.529 2.305 1.00 96.81 567 VAL A N 1
ATOM 4422 C CA . VAL A 1 567 ? -2.509 1.285 3.546 1.00 96.81 567 VAL A CA 1
ATOM 4423 C C . VAL A 1 567 ? -3.867 0.943 4.158 1.00 96.81 567 VAL A C 1
ATOM 4425 O O . VAL A 1 567 ? -4.870 1.107 3.475 1.00 96.81 567 VAL A O 1
ATOM 4428 N N . PRO A 1 568 ? -3.972 0.478 5.412 1.00 94.00 568 PRO A N 1
ATOM 4429 C CA . PRO A 1 568 ? -5.280 0.245 6.023 1.00 94.00 568 PRO A CA 1
ATOM 4430 C C . PRO A 1 568 ? -6.046 1.566 6.178 1.00 94.00 568 PRO A C 1
ATOM 4432 O O . PRO A 1 568 ? -5.445 2.609 6.439 1.00 94.00 568 PRO A O 1
ATOM 4435 N N . VAL A 1 569 ? -7.370 1.530 6.025 1.00 95.69 569 VAL A N 1
ATOM 4436 C CA . VAL A 1 569 ? -8.254 2.693 6.197 1.00 95.69 569 VAL A CA 1
ATOM 4437 C C . VAL A 1 569 ? -9.209 2.444 7.353 1.00 95.69 569 VAL A C 1
ATOM 4439 O O . VAL A 1 569 ? -9.879 1.415 7.416 1.00 95.69 569 VAL A O 1
ATOM 4442 N N . THR A 1 570 ? -9.307 3.424 8.248 1.00 88.25 570 THR A N 1
ATOM 4443 C CA . THR A 1 570 ? -10.303 3.451 9.324 1.00 88.25 570 THR A CA 1
ATOM 4444 C C . THR A 1 570 ? -11.274 4.603 9.111 1.00 88.25 570 THR A C 1
ATOM 4446 O O . THR A 1 570 ? -10.889 5.690 8.681 1.00 88.25 570 THR A O 1
ATOM 4449 N N . TRP A 1 571 ? -12.550 4.375 9.412 1.00 89.12 571 TRP A N 1
ATOM 4450 C CA . TRP A 1 571 ? -13.581 5.400 9.296 1.00 89.12 571 TRP A CA 1
ATOM 4451 C C . TRP A 1 571 ? -13.755 6.131 10.625 1.00 89.12 571 TRP A C 1
ATOM 4453 O O . TRP A 1 571 ? -14.032 5.513 11.649 1.00 89.12 571 TRP A O 1
ATOM 4463 N N . GLN A 1 572 ? -13.606 7.456 10.613 1.00 84.88 572 GLN A N 1
ATOM 4464 C CA . GLN A 1 572 ? -13.783 8.303 11.795 1.00 84.88 572 GLN A CA 1
ATOM 4465 C C . GLN A 1 572 ? -14.681 9.489 11.457 1.00 84.88 572 GLN A C 1
ATOM 4467 O O . GLN A 1 572 ? -14.277 10.375 10.703 1.00 84.88 572 GLN A O 1
ATOM 4472 N N . ASN A 1 573 ? -15.891 9.536 12.020 1.00 88.56 573 ASN A N 1
ATOM 4473 C CA . ASN A 1 573 ? -16.884 10.575 11.710 1.00 88.56 573 ASN A CA 1
ATOM 4474 C C . ASN A 1 573 ? -17.084 10.742 10.190 1.00 88.56 573 ASN A C 1
ATOM 4476 O O . ASN A 1 573 ? -16.960 11.854 9.671 1.00 88.56 573 ASN A O 1
ATOM 4480 N N . ASP A 1 574 ? -17.294 9.632 9.477 1.00 93.31 574 ASP A N 1
ATOM 4481 C CA . ASP A 1 574 ? -17.414 9.536 8.012 1.00 93.31 574 ASP A CA 1
ATOM 4482 C C . ASP A 1 574 ? -16.173 10.005 7.214 1.00 93.31 574 ASP A C 1
ATOM 4484 O O . ASP A 1 574 ? -16.293 10.371 6.040 1.00 93.31 574 ASP A O 1
ATOM 4488 N N . TRP A 1 575 ? -14.983 10.071 7.825 1.00 95.88 575 TRP A N 1
ATOM 4489 C CA . TRP A 1 575 ? -13.712 10.328 7.131 1.00 95.88 575 TRP A CA 1
ATOM 4490 C C . TRP A 1 575 ? -12.887 9.045 6.977 1.00 95.88 575 TRP A C 1
ATOM 4492 O O . TRP A 1 575 ? -12.688 8.365 7.984 1.00 95.88 575 TRP A O 1
ATOM 4502 N N . PRO A 1 576 ? -12.345 8.754 5.780 1.00 96.19 576 PRO A N 1
ATOM 4503 C CA . PRO A 1 576 ? -11.444 7.627 5.564 1.00 96.19 576 PRO A CA 1
ATOM 4504 C C . PRO A 1 576 ? -10.015 8.015 5.966 1.00 96.19 576 PRO A C 1
ATOM 4506 O O . PRO A 1 576 ? -9.272 8.599 5.179 1.00 96.19 576 PRO A O 1
ATOM 4509 N N . ILE A 1 577 ? -9.633 7.734 7.207 1.00 94.25 577 ILE A N 1
ATOM 4510 C CA . ILE A 1 577 ? -8.283 7.999 7.711 1.00 94.25 577 ILE A CA 1
ATOM 4511 C C . ILE A 1 577 ? -7.369 6.847 7.290 1.00 94.25 577 ILE A C 1
ATOM 4513 O O . ILE A 1 577 ? -7.626 5.695 7.646 1.00 94.25 577 ILE A O 1
ATOM 4517 N N . MET A 1 578 ? -6.321 7.154 6.523 1.00 95.00 578 MET A N 1
ATOM 4518 C CA . MET A 1 578 ? -5.353 6.171 6.040 1.00 95.00 578 MET A CA 1
ATOM 4519 C C . MET A 1 578 ? -4.193 6.007 7.026 1.00 95.00 578 MET A C 1
ATOM 4521 O O . MET A 1 578 ? -3.646 6.976 7.551 1.00 95.00 578 MET A O 1
ATOM 4525 N N . GLY A 1 579 ? -3.758 4.763 7.186 1.00 87.56 579 GLY A N 1
ATOM 4526 C CA . GLY A 1 579 ? -2.521 4.401 7.863 1.00 87.56 579 GLY A CA 1
ATOM 4527 C C . GLY A 1 579 ? -2.701 4.081 9.339 1.00 87.56 579 GLY A C 1
ATOM 4528 O O . GLY A 1 579 ? -3.716 4.396 9.959 1.00 87.56 579 GLY A O 1
ATOM 4529 N N . ILE A 1 580 ? -1.674 3.455 9.906 1.00 78.12 580 ILE A N 1
ATOM 4530 C CA . ILE A 1 580 ? -1.550 3.270 11.351 1.00 78.12 580 ILE A CA 1
ATOM 4531 C C . ILE A 1 580 ? -0.878 4.540 11.867 1.00 78.12 580 ILE A C 1
ATOM 4533 O O . ILE A 1 580 ? 0.205 4.896 11.407 1.00 78.12 580 ILE A O 1
ATOM 4537 N N . ASN A 1 581 ? -1.586 5.300 12.705 1.00 75.06 581 ASN A N 1
ATOM 4538 C CA . ASN A 1 581 ? -1.156 6.623 13.173 1.00 75.06 581 ASN A CA 1
ATOM 4539 C C . ASN A 1 581 ? -0.771 7.598 12.046 1.00 75.06 581 ASN A C 1
ATOM 4541 O O . ASN A 1 581 ? 0.165 8.391 12.155 1.00 75.06 581 ASN A O 1
ATOM 4545 N N . GLY A 1 582 ? -1.523 7.548 10.940 1.00 79.06 582 GLY A N 1
ATOM 4546 C CA . GLY A 1 582 ? -1.305 8.413 9.779 1.00 79.06 582 GLY A CA 1
ATOM 4547 C C . GLY A 1 582 ? -0.064 8.055 8.959 1.00 79.06 582 GLY A C 1
ATOM 4548 O O . GLY A 1 582 ? 0.369 8.868 8.138 1.00 79.06 582 GLY A O 1
ATOM 4549 N N . LYS A 1 583 ? 0.520 6.868 9.177 1.00 86.19 583 LYS A N 1
ATOM 4550 C CA . LYS A 1 583 ? 1.686 6.353 8.453 1.00 86.19 583 LYS A CA 1
ATOM 4551 C C . LYS A 1 583 ? 1.362 5.083 7.677 1.00 86.19 583 LYS A C 1
ATOM 4553 O O . LYS A 1 583 ? 0.538 4.262 8.083 1.00 86.19 583 LYS A O 1
ATOM 4558 N N . VAL A 1 584 ? 2.034 4.923 6.541 1.00 88.94 584 VAL A N 1
ATOM 4559 C CA . VAL A 1 584 ? 2.055 3.663 5.797 1.00 88.94 584 VAL A CA 1
ATOM 4560 C C . VAL A 1 584 ? 2.792 2.635 6.653 1.00 88.94 584 VAL A C 1
ATOM 4562 O O . VAL A 1 584 ? 3.951 2.873 6.990 1.00 88.94 584 VAL A O 1
ATOM 4565 N N . PRO A 1 585 ? 2.161 1.509 7.018 1.00 84.06 585 PRO A N 1
ATOM 4566 C CA . PRO A 1 585 ? 2.834 0.511 7.827 1.00 84.06 585 PRO A CA 1
ATOM 4567 C C . PRO A 1 585 ? 3.868 -0.247 6.984 1.00 84.06 585 PRO A C 1
ATOM 4569 O O . PRO A 1 585 ? 3.634 -0.539 5.807 1.00 84.06 585 PRO A O 1
ATOM 4572 N N . ALA A 1 586 ? 5.005 -0.598 7.591 1.00 82.81 586 ALA A N 1
ATOM 4573 C CA . ALA A 1 586 ? 6.053 -1.376 6.926 1.00 82.81 586 ALA A CA 1
ATOM 4574 C C . ALA A 1 586 ? 5.573 -2.784 6.535 1.00 82.81 586 ALA A C 1
ATOM 4576 O O . ALA A 1 586 ? 5.996 -3.336 5.521 1.00 82.81 586 ALA A O 1
ATOM 4577 N N . THR A 1 587 ? 4.667 -3.350 7.336 1.00 83.69 587 THR A N 1
ATOM 4578 C CA . THR A 1 587 ? 4.004 -4.629 7.068 1.00 83.69 587 THR A CA 1
ATOM 4579 C C . THR A 1 587 ? 2.505 -4.519 7.299 1.00 83.69 587 THR A C 1
ATOM 4581 O O . THR A 1 587 ? 2.056 -3.722 8.121 1.00 83.69 587 THR A O 1
ATOM 4584 N N . ILE A 1 588 ? 1.726 -5.315 6.578 1.00 83.62 588 ILE A N 1
ATOM 4585 C CA . ILE A 1 588 ? 0.273 -5.370 6.689 1.00 83.62 588 ILE A CA 1
ATOM 4586 C C . ILE A 1 588 ? -0.189 -6.821 6.754 1.00 83.62 588 ILE A C 1
ATOM 4588 O O . ILE A 1 588 ? 0.340 -7.683 6.056 1.00 83.62 588 ILE A O 1
ATOM 4592 N N . GLU A 1 589 ? -1.180 -7.085 7.599 1.00 82.12 589 GLU A N 1
ATOM 4593 C CA . GLU A 1 589 ? -1.838 -8.387 7.660 1.00 82.12 589 GLU A CA 1
ATOM 4594 C C . GLU A 1 589 ? -2.948 -8.447 6.612 1.00 82.12 589 GLU A C 1
ATOM 4596 O O . GLU A 1 589 ? -3.855 -7.605 6.595 1.00 82.12 589 GLU A O 1
ATOM 4601 N N . ILE A 1 590 ? -2.890 -9.463 5.756 1.00 81.50 590 ILE A N 1
ATOM 4602 C CA . ILE A 1 590 ? -3.954 -9.794 4.810 1.00 81.50 590 ILE A CA 1
ATOM 4603 C C . ILE A 1 590 ? -4.515 -11.180 5.112 1.00 81.50 590 ILE A C 1
ATOM 4605 O O . ILE A 1 590 ? -3.827 -12.065 5.620 1.00 81.50 590 ILE A O 1
ATOM 4609 N N . ASN A 1 591 ? -5.794 -11.371 4.802 1.00 71.75 591 ASN A N 1
ATOM 4610 C CA . ASN A 1 591 ? -6.432 -12.672 4.945 1.00 71.75 591 ASN A CA 1
ATOM 4611 C C . ASN A 1 591 ? -6.020 -13.579 3.771 1.00 71.75 591 ASN A C 1
ATOM 4613 O O . ASN A 1 591 ? -6.127 -13.183 2.611 1.00 71.75 591 ASN A O 1
ATOM 4617 N N . GLY A 1 592 ? -5.653 -14.820 4.071 1.00 71.62 592 GLY A N 1
ATOM 4618 C CA . GLY A 1 592 ? -5.258 -15.831 3.098 1.00 71.62 592 GLY A CA 1
ATOM 4619 C C . GLY A 1 592 ? -3.782 -15.770 2.707 1.00 71.62 592 GLY A C 1
ATOM 4620 O O . GLY A 1 592 ? -3.013 -14.929 3.169 1.00 71.62 592 GLY A O 1
ATOM 4621 N N . ASN A 1 593 ? -3.393 -16.696 1.833 1.00 75.12 593 ASN A N 1
ATOM 4622 C CA . ASN A 1 593 ? -2.068 -16.730 1.221 1.00 75.12 593 ASN A CA 1
ATOM 4623 C C . ASN A 1 593 ? -2.006 -15.801 0.003 1.00 75.12 593 ASN A C 1
ATOM 4625 O O . ASN A 1 593 ? -2.996 -15.639 -0.712 1.00 75.12 593 ASN A O 1
ATOM 4629 N N . TYR A 1 594 ? -0.816 -15.270 -0.270 1.00 84.19 594 TYR A N 1
ATOM 4630 C CA . TYR A 1 594 ? -0.520 -14.452 -1.444 1.00 84.19 594 TYR A CA 1
ATOM 4631 C C . TYR A 1 594 ? 0.657 -15.041 -2.225 1.00 84.19 594 TYR A C 1
ATOM 4633 O O . TYR A 1 594 ? 1.506 -15.738 -1.673 1.00 84.19 594 TYR A O 1
ATOM 4641 N N . ASN A 1 595 ? 0.706 -14.753 -3.524 1.00 82.81 595 ASN A N 1
ATOM 4642 C CA . ASN A 1 595 ? 1.808 -15.156 -4.401 1.00 82.81 595 ASN A CA 1
ATOM 4643 C C . ASN A 1 595 ? 2.815 -14.027 -4.618 1.00 82.81 595 ASN A C 1
ATOM 4645 O O . ASN A 1 595 ? 3.949 -14.292 -5.002 1.00 82.81 595 ASN A O 1
ATOM 4649 N N . GLY A 1 596 ? 2.395 -12.777 -4.408 1.00 84.56 596 GLY A N 1
ATOM 4650 C CA . GLY A 1 596 ? 3.196 -11.616 -4.755 1.00 84.56 596 GLY A CA 1
ATOM 4651 C C . GLY A 1 596 ? 2.958 -11.115 -6.171 1.00 84.56 596 GLY A C 1
ATOM 4652 O O . GLY A 1 596 ? 2.237 -11.728 -6.961 1.00 84.56 596 GLY A O 1
ATOM 4653 N N . THR A 1 597 ? 3.564 -9.972 -6.480 1.00 87.62 597 THR A N 1
ATOM 4654 C CA . THR A 1 597 ? 3.465 -9.334 -7.791 1.00 87.62 597 THR A CA 1
ATOM 4655 C C . THR A 1 597 ? 4.771 -9.473 -8.558 1.00 87.62 597 THR A C 1
ATOM 4657 O O . THR A 1 597 ? 5.822 -9.067 -8.070 1.00 87.62 597 THR A O 1
ATOM 4660 N N . PHE A 1 598 ? 4.666 -9.982 -9.785 1.00 83.00 598 PHE A N 1
ATOM 4661 C CA . PHE A 1 598 ? 5.773 -10.151 -10.721 1.00 83.00 598 PHE A CA 1
ATOM 4662 C C . PHE A 1 598 ? 5.341 -9.573 -12.073 1.00 83.00 598 PHE A C 1
ATOM 4664 O O . PHE A 1 598 ? 4.565 -10.195 -12.797 1.00 83.00 598 PHE A O 1
ATOM 4671 N N . LEU A 1 599 ? 5.780 -8.352 -12.394 1.00 91.50 599 LEU A N 1
ATOM 4672 C CA . LEU A 1 599 ? 5.357 -7.628 -13.612 1.00 91.50 599 LEU A CA 1
ATOM 4673 C C . LEU A 1 599 ? 6.340 -7.776 -14.775 1.00 91.50 599 LEU A C 1
ATOM 4675 O O . LEU A 1 599 ? 6.196 -7.117 -15.807 1.00 91.50 599 LEU A O 1
ATOM 4679 N N . VAL A 1 600 ? 7.349 -8.609 -14.563 1.00 93.19 600 VAL A N 1
ATOM 4680 C CA . VAL A 1 600 ? 8.440 -8.904 -15.481 1.00 93.19 600 VAL A CA 1
ATOM 4681 C C . VAL A 1 600 ? 8.554 -10.419 -15.589 1.00 93.19 600 VAL A C 1
ATOM 4683 O O . VAL A 1 600 ? 8.358 -11.120 -14.590 1.00 93.19 600 VAL A O 1
ATOM 4686 N N . THR A 1 601 ? 8.867 -10.936 -16.772 1.00 91.00 601 THR A N 1
ATOM 4687 C CA . THR A 1 601 ? 8.973 -12.377 -17.024 1.00 91.00 601 THR A CA 1
ATOM 4688 C C . THR A 1 601 ? 10.115 -12.712 -17.979 1.00 91.00 601 THR A C 1
ATOM 4690 O O . THR A 1 601 ? 10.518 -11.873 -18.791 1.00 91.00 601 THR A O 1
ATOM 4693 N N . ASP A 1 602 ? 10.609 -13.944 -17.867 1.00 94.44 602 ASP A N 1
ATOM 4694 C CA . ASP A 1 602 ? 11.536 -14.540 -18.826 1.00 94.44 602 ASP A CA 1
ATOM 4695 C C . ASP A 1 602 ? 10.829 -14.762 -20.170 1.00 94.44 602 ASP A C 1
ATOM 4697 O O . ASP A 1 602 ? 9.627 -15.033 -20.220 1.00 94.44 602 ASP A O 1
ATOM 4701 N N . ASP A 1 603 ? 11.570 -14.688 -21.272 1.00 97.12 603 ASP A N 1
ATOM 4702 C CA . ASP A 1 603 ? 11.033 -14.937 -22.609 1.00 97.12 603 ASP A CA 1
ATOM 4703 C C . ASP A 1 603 ? 12.074 -15.624 -23.503 1.00 97.12 603 ASP A C 1
ATOM 4705 O O . ASP A 1 603 ? 13.121 -15.058 -23.814 1.00 97.12 603 ASP A O 1
ATOM 4709 N N . ASP A 1 604 ? 11.774 -16.842 -23.953 1.00 96.19 604 ASP A N 1
ATOM 4710 C CA . ASP A 1 604 ? 12.589 -17.609 -24.909 1.00 96.19 604 ASP A CA 1
ATOM 4711 C C . ASP A 1 604 ? 12.231 -17.300 -26.378 1.00 96.19 604 ASP A C 1
ATOM 4713 O O . ASP A 1 604 ? 12.699 -17.954 -27.312 1.00 96.19 604 ASP A O 1
ATOM 4717 N N . PHE A 1 605 ? 11.322 -16.345 -26.588 1.00 97.81 605 PHE A N 1
ATOM 4718 C CA . PHE A 1 605 ? 10.772 -15.937 -27.872 1.00 97.81 605 PHE A CA 1
ATOM 4719 C C . PHE A 1 605 ? 10.187 -17.087 -28.718 1.00 97.81 605 PHE A C 1
ATOM 4721 O O . PHE A 1 605 ? 10.096 -16.992 -29.950 1.00 97.81 605 PHE A O 1
ATOM 4728 N N . SER A 1 606 ? 9.717 -18.165 -28.082 1.00 94.88 606 SER A N 1
ATOM 4729 C CA . SER A 1 606 ? 9.067 -19.305 -28.740 1.00 94.88 606 SER A CA 1
ATOM 4730 C C . SER A 1 606 ? 7.569 -19.073 -28.976 1.00 94.88 606 SER A C 1
ATOM 4732 O O . SER A 1 606 ? 6.713 -19.741 -28.398 1.00 94.88 606 SER A O 1
ATOM 4734 N N . TYR A 1 607 ? 7.229 -18.164 -29.890 1.00 96.19 607 TYR A N 1
ATOM 4735 C CA . TYR A 1 607 ? 5.833 -17.832 -30.196 1.00 96.19 607 TYR A CA 1
ATOM 4736 C C . TYR A 1 607 ? 5.279 -18.551 -31.438 1.00 96.19 607 TYR A C 1
ATOM 4738 O O . TYR A 1 607 ? 5.937 -18.655 -32.475 1.00 96.19 607 TYR A O 1
ATOM 4746 N N . ASP A 1 608 ? 4.006 -18.961 -31.376 1.00 94.31 608 ASP A N 1
ATOM 4747 C CA . ASP A 1 608 ? 3.263 -19.502 -32.531 1.00 94.31 608 ASP A CA 1
ATOM 4748 C C . ASP A 1 608 ? 2.710 -18.405 -33.462 1.00 94.31 608 ASP A C 1
ATOM 4750 O O . ASP A 1 608 ? 2.329 -18.665 -34.606 1.00 94.31 608 ASP A O 1
ATOM 4754 N N . SER A 1 609 ? 2.645 -17.162 -32.981 1.00 96.50 609 SER A N 1
ATOM 4755 C CA . SER A 1 609 ? 2.168 -16.001 -33.735 1.00 96.50 609 SER A CA 1
ATOM 4756 C C . SER A 1 609 ? 2.987 -14.762 -33.387 1.00 96.50 609 SER A C 1
ATOM 4758 O O . SER A 1 609 ? 3.610 -14.709 -32.334 1.00 96.50 609 SER A O 1
ATOM 4760 N N . ASN A 1 610 ? 3.008 -13.756 -34.264 1.00 95.88 610 ASN A N 1
ATOM 4761 C CA . ASN A 1 610 ? 3.815 -12.551 -34.059 1.00 95.88 610 ASN A CA 1
ATOM 4762 C C . ASN A 1 610 ? 3.174 -11.583 -33.041 1.00 95.88 610 ASN A C 1
ATOM 4764 O O . ASN A 1 610 ? 2.778 -10.475 -33.401 1.00 95.88 610 ASN A O 1
ATOM 4768 N N . LYS A 1 611 ? 3.020 -12.033 -31.792 1.00 94.12 611 LYS A N 1
ATOM 4769 C CA . LYS A 1 611 ? 2.393 -11.325 -30.671 1.00 94.12 611 LYS A CA 1
ATOM 4770 C C . LYS A 1 611 ? 3.209 -11.591 -29.408 1.00 94.12 611 LYS A C 1
ATOM 4772 O O . LYS A 1 611 ? 3.324 -12.742 -29.021 1.00 94.12 611 LYS A O 1
ATOM 4777 N N . LEU A 1 612 ? 3.737 -10.537 -28.794 1.00 97.12 612 LEU A N 1
ATOM 4778 C CA . LEU A 1 612 ? 4.530 -10.618 -27.565 1.00 97.12 612 LEU A CA 1
ATOM 4779 C C . LEU A 1 612 ? 3.648 -10.844 -26.326 1.00 97.12 612 LEU A C 1
ATOM 4781 O O . LEU A 1 612 ? 2.447 -10.548 -26.354 1.00 97.12 612 LEU A O 1
ATOM 4785 N N . ALA A 1 613 ? 4.256 -11.353 -25.253 1.00 96.25 613 ALA A N 1
ATOM 4786 C CA . ALA A 1 613 ? 3.670 -11.401 -23.916 1.00 96.25 613 ALA A CA 1
ATOM 4787 C C . ALA A 1 613 ? 3.316 -9.993 -23.393 1.00 96.25 613 ALA A C 1
ATOM 4789 O O . ALA A 1 613 ? 3.770 -8.981 -23.932 1.00 96.25 613 ALA A O 1
ATOM 4790 N N . LEU A 1 614 ? 2.460 -9.921 -22.370 1.00 96.94 614 LEU A N 1
ATOM 4791 C CA . LEU A 1 614 ? 1.882 -8.657 -21.894 1.00 96.94 614 LEU A CA 1
ATOM 4792 C C . LEU A 1 614 ? 2.892 -7.792 -21.132 1.00 96.94 614 LEU A C 1
ATOM 4794 O O . LEU A 1 614 ? 2.727 -6.586 -21.032 1.00 96.94 614 LEU A O 1
ATOM 4798 N N . GLU A 1 615 ? 3.947 -8.387 -20.603 1.00 97.44 615 GLU A N 1
ATOM 4799 C CA . GLU A 1 615 ? 4.989 -7.710 -19.839 1.00 97.44 615 GLU A CA 1
ATOM 4800 C C . GLU A 1 615 ? 5.825 -6.773 -20.733 1.00 97.44 615 GLU A C 1
ATOM 4802 O O . GLU A 1 615 ? 6.417 -5.797 -20.262 1.00 97.44 615 GLU A O 1
ATOM 4807 N N . TRP A 1 616 ? 5.822 -7.029 -22.045 1.00 98.56 616 TRP A N 1
ATOM 4808 C CA . TRP A 1 616 ? 6.541 -6.257 -23.046 1.00 98.56 616 TRP A CA 1
ATOM 4809 C C . TRP A 1 616 ? 5.806 -4.983 -23.476 1.00 98.56 616 TRP A C 1
ATOM 4811 O O . TRP A 1 616 ? 4.660 -5.006 -23.923 1.00 98.56 616 TRP A O 1
ATOM 4821 N N . GLN A 1 617 ? 6.526 -3.860 -23.469 1.00 98.75 617 GLN A N 1
ATOM 4822 C CA . GLN A 1 617 ? 6.089 -2.612 -24.092 1.00 98.75 617 GLN A CA 1
ATOM 4823 C C . GLN A 1 617 ? 7.209 -2.007 -24.942 1.00 98.75 617 GLN A C 1
ATOM 4825 O O . GLN A 1 617 ? 8.372 -1.960 -24.542 1.00 98.75 617 GLN A O 1
ATOM 4830 N N . TRP A 1 618 ? 6.860 -1.486 -26.109 1.00 98.81 618 TRP A N 1
ATOM 4831 C CA . TRP A 1 618 ? 7.741 -0.711 -26.970 1.00 98.81 618 TRP A CA 1
ATOM 4832 C C . TRP A 1 618 ? 7.915 0.705 -26.437 1.00 98.81 618 TRP A C 1
ATOM 4834 O O . TRP A 1 618 ? 6.948 1.356 -26.040 1.00 98.81 618 TRP A O 1
ATOM 4844 N N . ASN A 1 619 ? 9.143 1.209 -26.487 1.00 98.50 619 ASN A N 1
ATOM 4845 C CA . ASN A 1 619 ? 9.399 2.637 -26.402 1.00 98.50 619 ASN A CA 1
ATOM 4846 C C . ASN A 1 619 ? 8.838 3.314 -27.665 1.00 98.50 619 ASN A C 1
ATOM 4848 O O . ASN A 1 619 ? 9.382 3.109 -28.755 1.00 98.50 619 ASN A O 1
ATOM 4852 N N . HIS A 1 620 ? 7.778 4.117 -27.508 1.00 98.50 620 HIS A N 1
ATOM 4853 C CA . HIS A 1 620 ? 7.002 4.704 -28.607 1.00 98.50 620 HIS A CA 1
ATOM 4854 C C . HIS A 1 620 ? 6.330 3.654 -29.511 1.00 98.50 620 HIS A C 1
ATOM 4856 O O . HIS A 1 620 ? 6.354 2.454 -29.237 1.00 98.50 620 HIS A O 1
ATOM 4862 N N . ASN A 1 621 ? 5.670 4.100 -30.584 1.00 98.44 621 ASN A N 1
ATOM 4863 C CA . ASN A 1 621 ? 5.039 3.191 -31.538 1.00 98.44 621 ASN A CA 1
ATOM 4864 C C . ASN A 1 621 ? 6.097 2.334 -32.266 1.00 98.44 621 ASN A C 1
ATOM 4866 O O . ASN A 1 621 ? 7.017 2.896 -32.882 1.00 98.44 621 ASN A O 1
ATOM 4870 N N . PRO A 1 622 ? 5.944 0.997 -32.304 1.00 98.00 622 PRO A N 1
ATOM 4871 C CA . PRO A 1 622 ? 6.806 0.145 -33.111 1.00 98.00 622 PRO A CA 1
ATOM 4872 C C . PRO A 1 622 ? 6.520 0.296 -34.614 1.00 98.00 622 PRO A C 1
ATOM 4874 O O . PRO A 1 622 ? 5.383 0.473 -35.055 1.00 98.00 622 PRO A O 1
ATOM 4877 N N . ASP A 1 623 ? 7.550 0.119 -35.439 1.00 97.56 623 ASP A N 1
ATOM 4878 C CA . ASP A 1 623 ? 7.392 -0.317 -36.825 1.00 97.56 623 ASP A CA 1
ATOM 4879 C C . ASP A 1 623 ? 7.191 -1.837 -36.837 1.00 97.56 623 ASP A C 1
ATOM 4881 O O . ASP A 1 623 ? 8.149 -2.617 -36.794 1.00 97.56 623 ASP A O 1
ATOM 4885 N N . ASN A 1 624 ? 5.928 -2.256 -36.934 1.00 97.50 624 ASN A N 1
ATOM 4886 C CA . ASN A 1 624 ? 5.526 -3.666 -36.961 1.00 97.50 624 ASN A CA 1
ATOM 4887 C C . ASN A 1 624 ? 6.063 -4.457 -38.162 1.00 97.50 624 ASN A C 1
ATOM 4889 O O . ASN A 1 624 ? 5.949 -5.677 -38.201 1.00 97.50 624 ASN A O 1
ATOM 4893 N N . THR A 1 625 ? 6.670 -3.791 -39.146 1.00 97.38 625 THR A N 1
ATOM 4894 C CA . THR A 1 625 ? 7.350 -4.463 -40.257 1.00 97.38 625 THR A CA 1
ATOM 4895 C C . THR A 1 625 ? 8.837 -4.711 -39.981 1.00 97.38 625 THR A C 1
ATOM 4897 O O . THR A 1 625 ? 9.525 -5.274 -40.837 1.00 97.38 625 THR A O 1
ATOM 4900 N N . ALA A 1 626 ? 9.360 -4.239 -38.847 1.00 98.00 626 ALA A N 1
ATOM 4901 C CA . ALA A 1 626 ? 10.777 -4.271 -38.489 1.00 98.00 626 ALA A CA 1
ATOM 4902 C C . ALA A 1 626 ? 11.081 -5.114 -37.241 1.00 98.00 626 ALA A C 1
ATOM 4904 O O . ALA A 1 626 ? 12.215 -5.106 -36.772 1.00 98.00 626 ALA A O 1
ATOM 4905 N N . TRP A 1 627 ? 10.115 -5.870 -36.721 1.00 98.56 627 TRP A N 1
ATOM 4906 C CA . TRP A 1 627 ? 10.356 -6.865 -35.680 1.00 98.56 627 TRP A CA 1
ATOM 4907 C C . TRP A 1 627 ? 9.604 -8.162 -35.978 1.00 98.56 627 TRP A C 1
ATOM 4909 O O . TRP A 1 627 ? 8.587 -8.150 -36.677 1.00 98.56 627 TRP A O 1
ATOM 4919 N N . SER A 1 628 ? 10.111 -9.285 -35.475 1.00 98.56 628 SER A N 1
ATOM 4920 C CA . SER A 1 628 ? 9.404 -10.559 -35.555 1.00 98.56 628 SER A CA 1
ATOM 4921 C C . SER A 1 628 ? 9.904 -11.575 -34.527 1.00 98.56 628 SER A C 1
ATOM 4923 O O . SER A 1 628 ? 11.108 -11.766 -34.418 1.00 98.56 628 SER A O 1
ATOM 4925 N N . VAL A 1 629 ? 8.988 -12.335 -33.928 1.00 98.50 629 VAL A N 1
ATOM 4926 C CA . VAL A 1 629 ? 9.264 -13.531 -33.097 1.00 98.50 629 VAL A CA 1
ATOM 4927 C C . VAL A 1 629 ? 8.939 -14.860 -33.800 1.00 98.50 629 VAL A C 1
ATOM 4929 O O . VAL A 1 629 ? 9.038 -15.933 -33.222 1.00 98.50 629 VAL A O 1
ATOM 4932 N N . THR A 1 630 ? 8.527 -14.809 -35.073 1.00 97.88 630 THR A N 1
ATOM 4933 C CA . THR A 1 630 ? 8.117 -16.003 -35.848 1.00 97.88 630 THR A CA 1
ATOM 4934 C C . THR A 1 630 ? 8.973 -16.268 -37.087 1.00 97.88 630 THR A C 1
ATOM 4936 O O . THR A 1 630 ? 9.051 -17.399 -37.561 1.00 97.88 630 THR A O 1
ATOM 4939 N N . GLU A 1 631 ? 9.653 -15.247 -37.616 1.00 97.25 631 GLU A N 1
ATOM 4940 C CA . GLU A 1 631 ? 10.544 -15.348 -38.777 1.00 97.25 631 GLU A CA 1
ATOM 4941 C C . GLU A 1 631 ? 11.740 -16.284 -38.523 1.00 97.25 631 GLU A C 1
ATOM 4943 O O . GLU A 1 631 ? 12.151 -17.025 -39.418 1.00 97.25 631 GLU A O 1
ATOM 4948 N N . ARG A 1 632 ? 12.277 -16.284 -37.298 1.00 97.81 632 ARG A N 1
ATOM 4949 C CA . ARG A 1 632 ? 13.249 -17.263 -36.797 1.00 97.81 632 ARG A CA 1
ATOM 4950 C C . ARG A 1 632 ? 12.683 -17.809 -35.488 1.00 97.81 632 ARG A C 1
ATOM 4952 O O . ARG A 1 632 ? 12.592 -17.074 -34.518 1.00 97.81 632 ARG A O 1
ATOM 4959 N N . LYS A 1 633 ? 12.255 -19.072 -35.484 1.00 96.44 633 LYS A N 1
ATOM 4960 C CA . LYS A 1 633 ? 11.642 -19.701 -34.304 1.00 96.44 633 LYS A CA 1
ATOM 4961 C C . LYS A 1 633 ? 12.606 -19.669 -33.110 1.00 96.44 633 LYS A C 1
ATOM 4963 O O . LYS A 1 633 ? 13.747 -20.093 -33.287 1.00 96.44 633 LYS A O 1
ATOM 4968 N N . GLY A 1 634 ? 12.118 -19.232 -31.946 1.00 96.06 634 GLY A N 1
ATOM 4969 C CA . GLY A 1 634 ? 12.904 -19.098 -30.711 1.00 96.06 634 GLY A CA 1
ATOM 4970 C C . GLY A 1 634 ? 13.834 -17.884 -30.710 1.00 96.06 634 GLY A C 1
ATOM 4971 O O . GLY A 1 634 ? 14.873 -17.932 -30.079 1.00 96.06 634 GLY A O 1
ATOM 4972 N N . TYR A 1 635 ? 13.548 -16.858 -31.523 1.00 98.62 635 TYR A N 1
ATOM 4973 C CA . TYR A 1 635 ? 14.345 -15.633 -31.566 1.00 98.62 635 TYR A CA 1
ATOM 4974 C C . TYR A 1 635 ? 13.461 -14.407 -31.809 1.00 98.62 635 TYR A C 1
ATOM 4976 O O . TYR A 1 635 ? 12.636 -14.393 -32.728 1.00 98.62 635 TYR A O 1
ATOM 4984 N N . LEU A 1 636 ? 13.732 -13.321 -31.087 1.00 98.81 636 LEU A N 1
ATOM 4985 C CA . LEU A 1 636 ? 13.293 -11.980 -31.463 1.00 98.81 636 LEU A CA 1
ATOM 4986 C C . LEU A 1 636 ? 14.253 -11.404 -32.509 1.00 98.81 636 LEU A C 1
ATOM 4988 O O . LEU A 1 636 ? 15.420 -11.139 -32.233 1.00 98.81 636 LEU A O 1
ATOM 4992 N N . ARG A 1 637 ? 13.751 -11.143 -33.714 1.00 98.81 637 ARG A N 1
ATOM 4993 C CA . ARG A 1 637 ? 14.480 -10.447 -34.779 1.00 98.81 637 ARG A CA 1
ATOM 4994 C C . ARG A 1 637 ? 14.115 -8.970 -34.809 1.00 98.81 637 ARG A C 1
ATOM 4996 O O . ARG A 1 637 ? 12.946 -8.645 -35.008 1.00 98.81 637 ARG A O 1
ATOM 5003 N N . LEU A 1 638 ? 15.110 -8.085 -34.741 1.00 98.81 638 LEU A N 1
ATOM 5004 C CA . LEU A 1 638 ? 14.962 -6.632 -34.900 1.00 98.81 638 LEU A CA 1
ATOM 5005 C C . LEU A 1 638 ? 15.685 -6.156 -36.165 1.00 98.81 638 LEU A C 1
ATOM 5007 O O . LEU A 1 638 ? 16.888 -6.354 -36.322 1.00 98.81 638 LEU A O 1
ATOM 5011 N N . ARG A 1 639 ? 14.948 -5.548 -37.101 1.00 98.62 639 ARG A N 1
ATOM 5012 C CA . ARG A 1 639 ? 15.447 -5.096 -38.409 1.00 98.62 639 ARG A CA 1
ATOM 5013 C C . ARG A 1 639 ? 15.646 -3.586 -38.426 1.00 98.62 639 ARG A C 1
ATOM 5015 O O . ARG A 1 639 ? 14.697 -2.826 -38.244 1.00 98.62 639 ARG A O 1
ATOM 5022 N N . ASN A 1 640 ? 16.835 -3.147 -38.817 1.00 98.12 640 ASN A N 1
ATOM 5023 C CA . ASN A 1 640 ? 17.175 -1.728 -38.846 1.00 98.12 640 ASN A CA 1
ATOM 5024 C C . ASN A 1 640 ? 16.615 -1.066 -40.107 1.00 98.12 640 ASN A C 1
ATOM 5026 O O . ASN A 1 640 ? 17.275 -1.036 -41.145 1.00 98.12 640 ASN A O 1
ATOM 5030 N N . LYS A 1 641 ? 15.375 -0.566 -40.049 1.00 96.88 641 LYS A N 1
ATOM 5031 C CA . LYS A 1 641 ? 14.697 0.097 -41.184 1.00 96.88 641 LYS A CA 1
ATOM 5032 C C . LYS A 1 641 ? 14.811 1.619 -41.194 1.00 96.88 641 LYS A C 1
ATOM 5034 O O . LYS A 1 641 ? 14.613 2.227 -42.246 1.00 96.88 641 LYS A O 1
ATOM 5039 N N . SER A 1 642 ? 15.164 2.223 -40.067 1.00 94.25 642 SER A N 1
ATOM 5040 C CA . SER A 1 642 ? 15.410 3.657 -39.926 1.00 94.25 642 SER A CA 1
ATOM 5041 C C . SER A 1 642 ? 16.807 3.912 -39.380 1.00 94.25 642 SER A C 1
ATOM 5043 O O . SER A 1 642 ? 17.394 3.048 -38.727 1.00 94.25 642 SER A O 1
ATOM 5045 N N . LEU A 1 643 ? 17.327 5.105 -39.665 1.00 96.38 643 LEU A N 1
ATOM 5046 C CA . LEU A 1 643 ? 18.525 5.593 -38.998 1.00 96.38 643 LEU A CA 1
ATOM 5047 C C . LEU A 1 643 ? 18.155 6.159 -37.626 1.00 96.38 643 LEU A C 1
ATOM 5049 O O . LEU A 1 643 ? 17.097 6.773 -37.493 1.00 96.38 643 LEU A O 1
ATOM 5053 N N . ALA A 1 644 ? 19.040 5.968 -36.658 1.00 96.44 644 ALA A N 1
ATOM 5054 C CA . ALA A 1 644 ? 18.985 6.579 -35.337 1.00 96.44 644 ALA A CA 1
ATOM 5055 C C . ALA A 1 644 ? 20.405 6.946 -34.897 1.00 96.44 644 ALA A C 1
ATOM 5057 O O . ALA A 1 644 ? 21.386 6.385 -35.396 1.00 96.44 644 ALA A O 1
ATOM 5058 N N . THR A 1 645 ? 20.518 7.914 -33.998 1.00 94.12 645 THR A N 1
ATOM 5059 C CA . THR A 1 645 ? 21.813 8.360 -33.469 1.00 94.12 645 THR A CA 1
ATOM 5060 C C . THR A 1 645 ? 22.140 7.705 -32.135 1.00 94.12 645 THR A C 1
ATOM 5062 O O . THR A 1 645 ? 23.313 7.526 -31.806 1.00 94.12 645 THR A O 1
ATOM 5065 N N . ASN A 1 646 ? 21.112 7.338 -31.374 1.00 96.44 646 ASN A N 1
ATOM 5066 C CA . ASN A 1 646 ? 21.214 6.690 -30.080 1.00 96.44 646 ASN A CA 1
ATOM 5067 C C . ASN A 1 646 ? 19.916 5.918 -29.769 1.00 96.44 646 ASN A C 1
ATOM 5069 O O . ASN A 1 646 ? 19.054 5.748 -30.624 1.00 96.44 646 ASN A O 1
ATOM 5073 N N . ILE A 1 647 ? 19.774 5.398 -28.549 1.00 97.44 647 ILE A N 1
ATOM 5074 C CA . ILE A 1 647 ? 18.592 4.603 -28.184 1.00 97.44 647 ILE A CA 1
ATOM 5075 C C . ILE A 1 647 ? 17.315 5.451 -28.024 1.00 97.44 647 ILE A C 1
ATOM 5077 O O . ILE A 1 647 ? 16.217 4.936 -28.221 1.00 97.44 647 ILE A O 1
ATOM 5081 N N . LEU A 1 648 ? 17.424 6.751 -27.714 1.00 97.44 648 LEU A N 1
ATOM 5082 C CA . LEU A 1 648 ? 16.258 7.614 -27.488 1.00 97.44 648 LEU A CA 1
ATOM 5083 C C . LEU A 1 648 ? 15.525 7.983 -28.788 1.00 97.44 648 LEU A C 1
ATOM 5085 O O . LEU A 1 648 ? 14.336 8.291 -28.735 1.00 97.44 648 LEU A O 1
ATOM 5089 N N . ASP A 1 649 ? 16.182 7.926 -29.948 1.00 95.00 649 ASP A N 1
ATOM 5090 C CA . ASP A 1 649 ? 15.560 8.100 -31.270 1.00 95.00 649 ASP A CA 1
ATOM 5091 C C . ASP A 1 649 ? 15.460 6.785 -32.072 1.00 95.00 649 ASP A C 1
ATOM 5093 O O . ASP A 1 649 ? 15.020 6.783 -33.226 1.00 95.00 649 ASP A O 1
ATOM 5097 N N . ALA A 1 650 ? 15.807 5.649 -31.454 1.00 96.81 650 ALA A N 1
ATOM 5098 C CA . ALA A 1 650 ? 15.704 4.323 -32.049 1.00 96.81 650 ALA A CA 1
ATOM 5099 C C . ALA A 1 650 ? 14.303 3.716 -31.877 1.00 96.81 650 ALA A C 1
ATOM 5101 O O . ALA A 1 650 ? 13.857 3.390 -30.773 1.00 96.81 650 ALA A O 1
ATOM 5102 N N . LYS A 1 651 ? 13.632 3.485 -33.009 1.00 97.38 651 LYS A N 1
ATOM 5103 C CA . LYS A 1 651 ? 12.395 2.694 -33.067 1.00 97.38 651 LYS A CA 1
ATOM 5104 C C . LYS A 1 651 ? 12.639 1.241 -32.675 1.00 97.38 651 LYS A C 1
ATOM 5106 O O . LYS A 1 651 ? 13.742 0.729 -32.837 1.00 97.38 651 LYS A O 1
ATOM 5111 N N . ASN A 1 652 ? 11.567 0.563 -32.269 1.00 98.25 652 ASN A N 1
ATOM 5112 C CA . ASN A 1 652 ? 11.571 -0.860 -31.915 1.00 98.25 652 ASN A CA 1
ATOM 5113 C C . ASN A 1 652 ? 12.560 -1.187 -30.784 1.00 98.25 652 ASN A C 1
ATOM 5115 O O . ASN A 1 652 ? 13.137 -2.271 -30.750 1.00 98.25 652 ASN A O 1
ATOM 5119 N N . THR A 1 653 ? 12.731 -0.252 -29.851 1.00 98.81 653 THR A N 1
ATOM 5120 C CA . THR A 1 653 ? 13.339 -0.540 -28.552 1.00 98.81 653 THR A CA 1
ATOM 5121 C C . THR A 1 653 ? 12.270 -1.203 -27.683 1.00 98.81 653 THR A C 1
ATOM 5123 O O . THR A 1 653 ? 11.256 -0.579 -27.363 1.00 98.81 653 THR A O 1
ATOM 5126 N N . LEU A 1 654 ? 12.458 -2.483 -27.371 1.00 98.88 654 LEU A N 1
ATOM 5127 C CA . LEU A 1 654 ? 11.514 -3.318 -26.631 1.00 98.88 654 LEU A CA 1
ATOM 5128 C C . LEU A 1 654 ? 11.865 -3.320 -25.141 1.00 98.88 654 LEU A C 1
ATOM 5130 O O . LEU A 1 654 ? 13.035 -3.487 -24.814 1.00 98.88 654 LEU A O 1
ATOM 5134 N N . THR A 1 655 ? 10.892 -3.143 -24.244 1.00 98.88 655 THR A N 1
ATOM 5135 C CA . THR A 1 655 ? 11.156 -2.925 -22.810 1.00 98.88 655 THR A CA 1
ATOM 5136 C C . THR A 1 655 ? 10.273 -3.763 -21.886 1.00 98.88 655 THR A C 1
ATOM 5138 O O . THR A 1 655 ? 9.090 -3.937 -22.177 1.00 98.88 655 THR A O 1
ATOM 5141 N N . GLN A 1 656 ? 10.818 -4.196 -20.747 1.00 98.56 656 GLN A N 1
ATOM 5142 C CA . GLN A 1 656 ? 10.045 -4.564 -19.549 1.00 98.56 656 GLN A CA 1
ATOM 5143 C C . GLN A 1 656 ? 10.439 -3.642 -18.385 1.00 98.56 656 GLN A C 1
ATOM 5145 O O . GLN A 1 656 ? 11.468 -2.963 -18.437 1.00 98.56 656 GLN A O 1
ATOM 5150 N N . ARG A 1 657 ? 9.609 -3.586 -17.339 1.00 98.44 657 ARG A N 1
ATOM 5151 C CA . ARG A 1 657 ? 9.938 -2.856 -16.102 1.00 98.44 657 ARG A CA 1
ATOM 5152 C C . ARG A 1 657 ? 11.159 -3.471 -15.403 1.00 98.44 657 ARG A C 1
ATOM 5154 O O . ARG A 1 657 ? 11.546 -4.593 -15.709 1.00 98.44 657 ARG A O 1
ATOM 5161 N N . THR A 1 658 ? 11.751 -2.740 -14.463 1.00 97.44 658 THR A N 1
ATOM 5162 C CA . THR A 1 658 ? 12.679 -3.301 -13.468 1.00 97.44 658 THR A CA 1
ATOM 5163 C C . THR A 1 658 ? 12.000 -3.422 -12.107 1.00 97.44 658 THR A C 1
ATOM 5165 O O . THR A 1 658 ? 11.008 -2.735 -11.844 1.00 97.44 658 THR A O 1
ATOM 5168 N N . GLU A 1 659 ? 12.542 -4.270 -11.237 1.00 94.12 659 GLU A N 1
ATOM 5169 C CA . GLU A 1 659 ? 11.998 -4.563 -9.913 1.00 94.12 659 GLU A CA 1
ATOM 5170 C C . GLU A 1 659 ? 13.081 -4.420 -8.834 1.00 94.12 659 GLU A C 1
ATOM 5172 O O . GLU A 1 659 ? 14.249 -4.755 -9.051 1.00 94.12 659 GLU A O 1
ATOM 5177 N N . GLY A 1 660 ? 12.693 -3.871 -7.682 1.00 90.06 660 GLY A N 1
ATOM 5178 C CA . GLY A 1 660 ? 13.541 -3.758 -6.498 1.00 90.06 660 GLY A CA 1
ATOM 5179 C C . GLY A 1 660 ? 13.559 -5.026 -5.635 1.00 90.06 660 GLY A C 1
ATOM 5180 O O . GLY A 1 660 ? 12.752 -5.929 -5.850 1.00 90.06 660 GLY A O 1
ATOM 5181 N N . PRO A 1 661 ? 14.472 -5.099 -4.649 1.00 87.25 661 PRO A N 1
ATOM 5182 C CA . PRO A 1 661 ? 15.615 -4.199 -4.447 1.00 87.25 661 PRO A CA 1
ATOM 5183 C C . PRO A 1 661 ? 16.778 -4.500 -5.412 1.00 87.25 661 PRO A C 1
ATOM 5185 O O . PRO A 1 661 ? 17.671 -3.677 -5.604 1.00 87.25 661 PRO A O 1
ATOM 5188 N N . PHE A 1 662 ? 16.778 -5.667 -6.057 1.00 89.38 662 PHE A N 1
ATOM 5189 C CA . PHE A 1 662 ? 17.796 -6.072 -7.022 1.00 89.38 662 PHE A CA 1
ATOM 5190 C C . PHE A 1 662 ? 17.177 -6.922 -8.128 1.00 89.38 662 PHE A C 1
ATOM 5192 O O . PHE A 1 662 ? 16.398 -7.838 -7.852 1.0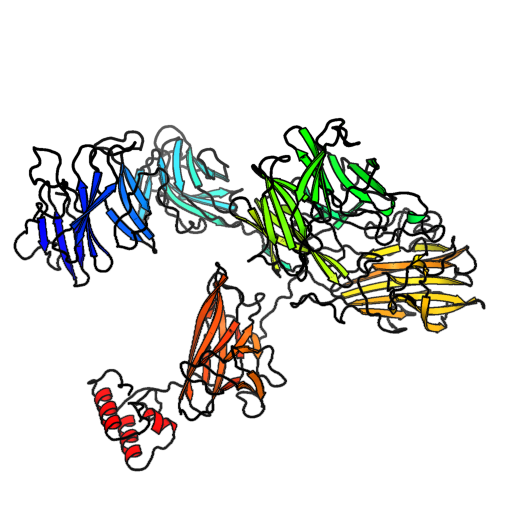0 89.38 662 PHE A O 1
ATOM 5199 N N . CYS A 1 663 ? 17.596 -6.672 -9.365 1.00 94.62 663 CYS A N 1
ATOM 5200 C CA . CYS A 1 663 ? 17.261 -7.521 -10.500 1.00 94.62 663 CYS A CA 1
ATOM 5201 C C . CYS A 1 663 ? 18.389 -7.561 -11.535 1.00 94.62 663 CYS A C 1
ATOM 5203 O O . CYS A 1 663 ? 19.184 -6.627 -11.631 1.00 94.62 663 CYS A O 1
ATOM 5205 N N . SER A 1 664 ? 18.426 -8.600 -12.362 1.00 97.25 664 SER A N 1
ATOM 5206 C CA . SER A 1 664 ? 19.327 -8.716 -13.506 1.00 97.25 664 SER A CA 1
ATOM 5207 C C . SER A 1 664 ? 18.545 -9.024 -14.772 1.00 97.25 664 SER A C 1
ATOM 5209 O O . SER A 1 664 ? 17.544 -9.732 -14.744 1.00 97.25 664 SER A O 1
ATOM 5211 N N . SER A 1 665 ? 18.993 -8.481 -15.897 1.00 98.38 665 SER A N 1
ATOM 5212 C CA . SER A 1 665 ? 18.461 -8.808 -17.218 1.00 98.38 665 SER A CA 1
ATOM 5213 C C . SER A 1 665 ? 19.570 -9.329 -18.103 1.00 98.38 665 SER A C 1
ATOM 5215 O O . SER A 1 665 ? 20.639 -8.719 -18.177 1.00 98.38 665 SER A O 1
ATOM 5217 N N . ILE A 1 666 ? 19.305 -10.435 -18.787 1.00 98.75 666 ILE A N 1
ATOM 5218 C CA . ILE A 1 666 ? 20.285 -11.159 -19.585 1.00 98.75 666 ILE A CA 1
ATOM 5219 C C . ILE A 1 666 ? 19.694 -11.436 -20.961 1.00 98.75 666 ILE A C 1
ATOM 5221 O O . ILE A 1 666 ? 18.555 -11.870 -21.081 1.00 98.75 666 ILE A O 1
ATOM 5225 N N . ILE A 1 667 ? 20.481 -11.211 -22.009 1.00 98.88 667 ILE A N 1
ATOM 5226 C CA . ILE A 1 667 ? 20.131 -11.624 -23.369 1.00 98.88 667 ILE A CA 1
ATOM 5227 C C . ILE A 1 667 ? 21.291 -12.354 -24.026 1.00 98.88 667 ILE A C 1
ATOM 5229 O O . ILE A 1 667 ? 22.456 -12.117 -23.696 1.00 98.88 667 ILE A O 1
ATOM 5233 N N . LYS A 1 668 ? 20.986 -13.156 -25.043 1.00 98.81 668 LYS A N 1
ATOM 5234 C CA . LYS A 1 668 ? 21.977 -13.642 -26.005 1.00 98.81 668 LYS A CA 1
ATOM 5235 C C . LYS A 1 668 ? 21.704 -13.049 -27.385 1.00 98.81 668 LYS A C 1
ATOM 5237 O O . LYS A 1 668 ? 20.648 -13.271 -27.969 1.00 98.81 668 LYS A O 1
ATOM 5242 N N . LEU A 1 669 ? 22.668 -12.291 -27.896 1.00 98.88 669 LEU A N 1
ATOM 5243 C CA . LEU A 1 669 ? 22.613 -11.559 -29.159 1.00 98.88 669 LEU A CA 1
ATOM 5244 C C . LEU A 1 669 ? 23.414 -12.289 -30.245 1.00 98.88 669 LEU A C 1
ATOM 5246 O O . LEU A 1 669 ? 24.599 -12.558 -30.058 1.00 98.88 669 LEU A O 1
ATOM 5250 N N . ASP A 1 670 ? 22.800 -12.520 -31.406 1.00 98.81 670 ASP A N 1
ATOM 5251 C CA . ASP A 1 670 ? 23.449 -12.941 -32.653 1.00 98.81 670 ASP A CA 1
ATOM 5252 C C . ASP A 1 670 ? 23.576 -11.746 -33.617 1.00 98.81 670 ASP A C 1
ATOM 5254 O O . ASP A 1 670 ? 22.605 -11.241 -34.190 1.00 98.81 670 ASP A O 1
ATOM 5258 N N . ALA A 1 671 ? 24.821 -11.308 -33.811 1.00 98.50 671 ALA A N 1
ATOM 5259 C CA . ALA A 1 671 ? 25.215 -10.168 -34.633 1.00 98.50 671 ALA A CA 1
ATOM 5260 C C . ALA A 1 671 ? 25.612 -10.555 -36.074 1.00 98.50 671 ALA A C 1
ATOM 5262 O O . ALA A 1 671 ? 26.219 -9.752 -36.788 1.00 98.50 671 ALA A O 1
ATOM 5263 N N . SER A 1 672 ? 25.322 -11.782 -36.532 1.00 98.38 672 SER A N 1
ATOM 5264 C CA . SER A 1 672 ? 25.780 -12.294 -37.838 1.00 98.38 672 SER A CA 1
ATOM 5265 C C . SER A 1 672 ? 25.349 -11.436 -39.033 1.00 98.38 672 SER A C 1
ATOM 5267 O O . SER A 1 672 ? 26.072 -11.367 -40.026 1.00 98.38 672 SER A O 1
ATOM 5269 N N . ASN A 1 673 ? 24.174 -10.803 -38.953 1.00 98.31 673 ASN A N 1
ATOM 5270 C CA . ASN A 1 673 ? 23.558 -10.056 -40.056 1.00 98.31 673 ASN A CA 1
ATOM 5271 C C . ASN A 1 673 ? 23.471 -8.544 -39.804 1.00 98.31 673 ASN A C 1
ATOM 5273 O O . ASN A 1 673 ? 22.811 -7.820 -40.559 1.00 98.31 673 ASN A O 1
ATOM 5277 N N . MET A 1 674 ? 24.155 -8.064 -38.769 1.00 98.62 674 MET A N 1
ATOM 5278 C CA . MET A 1 674 ? 24.373 -6.639 -38.564 1.00 98.62 674 MET A CA 1
ATOM 5279 C C . MET A 1 674 ? 25.374 -6.110 -39.605 1.00 98.62 674 MET A C 1
ATOM 5281 O O . MET A 1 674 ? 26.276 -6.819 -40.057 1.00 98.62 674 MET A O 1
ATOM 5285 N N . LYS A 1 675 ? 25.208 -4.853 -40.011 1.00 98.12 675 LYS A N 1
ATOM 5286 C CA . LYS A 1 675 ? 26.024 -4.149 -41.010 1.00 98.12 675 LYS A CA 1
ATOM 5287 C C . LYS A 1 675 ? 26.814 -3.016 -40.368 1.00 98.12 675 LYS A C 1
ATOM 5289 O O . LYS A 1 675 ? 26.461 -2.553 -39.295 1.00 98.12 675 LYS A O 1
ATOM 5294 N N . ALA A 1 676 ? 27.848 -2.530 -41.057 1.00 97.75 676 ALA A N 1
ATOM 5295 C CA . ALA A 1 676 ? 28.636 -1.379 -40.614 1.00 97.75 676 ALA A CA 1
ATOM 5296 C C . ALA A 1 676 ? 27.742 -0.190 -40.202 1.00 97.75 676 ALA A C 1
ATOM 5298 O O . ALA A 1 676 ? 26.919 0.293 -40.988 1.00 97.75 676 ALA A O 1
ATOM 5299 N N . GLY A 1 677 ? 27.924 0.272 -38.965 1.00 97.12 677 GLY A N 1
ATOM 5300 C CA . GLY A 1 677 ? 27.121 1.306 -38.319 1.00 97.12 677 GLY A CA 1
ATOM 5301 C C . GLY A 1 677 ? 25.885 0.804 -37.564 1.00 97.12 677 GLY A C 1
ATOM 5302 O O . GLY A 1 677 ? 25.185 1.641 -36.994 1.00 97.12 677 GLY A O 1
ATOM 5303 N N . ASP A 1 678 ? 25.593 -0.497 -37.544 1.00 98.69 678 ASP A N 1
ATOM 5304 C CA . ASP A 1 678 ? 24.538 -1.069 -36.702 1.00 98.69 678 ASP A CA 1
ATOM 5305 C C . ASP A 1 678 ? 24.996 -1.190 -35.247 1.00 98.69 678 ASP A C 1
ATOM 5307 O O . ASP A 1 678 ? 26.130 -1.590 -34.984 1.00 98.69 678 ASP A O 1
ATOM 5311 N N . TYR A 1 679 ? 24.076 -0.902 -34.329 1.00 98.75 679 TYR A N 1
ATOM 5312 C CA . TYR A 1 679 ? 24.192 -1.072 -32.884 1.00 98.75 679 TYR A CA 1
ATOM 5313 C C . TYR A 1 679 ? 23.037 -1.953 -32.401 1.00 98.75 679 TYR A C 1
ATOM 5315 O O . TYR A 1 679 ? 21.898 -1.756 -32.825 1.00 98.75 679 TYR A O 1
ATOM 5323 N N . ALA A 1 680 ? 23.308 -2.918 -31.524 1.00 98.88 680 ALA A N 1
ATOM 5324 C CA . ALA A 1 680 ? 22.285 -3.751 -30.895 1.00 98.88 680 ALA A CA 1
ATOM 5325 C C . ALA A 1 680 ? 22.730 -4.212 -29.506 1.00 98.88 680 ALA A C 1
ATOM 5327 O O . ALA A 1 680 ? 23.922 -4.424 -29.287 1.00 98.88 680 ALA A O 1
ATOM 5328 N N . GLY A 1 681 ? 21.796 -4.391 -28.575 1.00 98.75 681 GLY A N 1
ATOM 5329 C CA . GLY A 1 681 ? 22.140 -4.870 -27.239 1.00 98.75 681 GLY A CA 1
ATOM 5330 C C . GLY A 1 681 ? 21.044 -4.681 -26.202 1.00 98.75 681 GLY A C 1
ATOM 5331 O O . GLY A 1 681 ? 19.861 -4.629 -26.537 1.00 98.75 681 GLY A O 1
ATOM 5332 N N . LEU A 1 682 ? 21.483 -4.574 -24.949 1.00 98.81 682 LEU A N 1
ATOM 5333 C CA . LEU A 1 682 ? 20.668 -4.422 -23.749 1.00 98.81 682 LEU A CA 1
ATOM 5334 C C . LEU A 1 682 ? 20.969 -3.076 -23.069 1.00 98.81 682 LEU A C 1
ATOM 5336 O O . LEU A 1 682 ? 22.095 -2.574 -23.126 1.00 98.81 682 LEU A O 1
ATOM 5340 N N . SER A 1 683 ? 19.967 -2.466 -22.448 1.00 98.88 683 SER A N 1
ATOM 5341 C CA . SER A 1 683 ? 20.073 -1.143 -21.832 1.00 98.88 683 SER A CA 1
ATOM 5342 C C . SER A 1 683 ? 19.381 -1.088 -20.474 1.00 98.88 683 SER A C 1
ATOM 5344 O O . SER A 1 683 ? 18.294 -1.642 -20.311 1.00 98.88 683 SER A O 1
ATOM 5346 N N . ALA A 1 684 ? 19.993 -0.359 -19.540 1.00 98.69 684 ALA A N 1
ATOM 5347 C CA . ALA A 1 684 ? 19.300 0.292 -18.436 1.00 98.69 684 ALA A CA 1
ATOM 5348 C C . ALA A 1 684 ? 18.659 1.577 -18.985 1.00 98.69 684 ALA A C 1
ATOM 5350 O O . ALA A 1 684 ? 19.310 2.622 -19.057 1.00 98.69 684 ALA A O 1
ATOM 5351 N N . PHE A 1 685 ? 17.407 1.486 -19.432 1.00 98.69 685 PHE A N 1
ATOM 5352 C CA . PHE A 1 685 ? 16.736 2.523 -20.210 1.00 98.69 685 PHE A CA 1
ATOM 5353 C C . PHE A 1 685 ? 16.034 3.558 -19.329 1.00 98.69 685 PHE A C 1
ATOM 5355 O O . PHE A 1 685 ? 15.075 3.253 -18.624 1.00 98.69 685 PHE A O 1
ATOM 5362 N N . GLN A 1 686 ? 16.518 4.795 -19.421 1.00 97.56 686 GLN A N 1
ATOM 5363 C CA . GLN A 1 686 ? 15.935 6.039 -18.911 1.00 97.56 686 GLN A CA 1
ATOM 5364 C C . GLN A 1 686 ? 16.639 7.195 -19.673 1.00 97.56 686 GLN A C 1
ATOM 5366 O O . GLN A 1 686 ? 17.441 6.941 -20.572 1.00 97.56 686 GLN A O 1
ATOM 5371 N N . TYR A 1 687 ? 16.409 8.472 -19.353 1.00 97.00 687 TYR A N 1
ATOM 5372 C CA . TYR A 1 687 ? 17.154 9.590 -19.941 1.00 97.00 687 TYR A CA 1
ATOM 5373 C C . TYR A 1 687 ? 18.672 9.416 -19.770 1.00 97.00 687 TYR A C 1
ATOM 5375 O O . TYR A 1 687 ? 19.442 9.531 -20.728 1.00 97.00 687 TYR A O 1
ATOM 5383 N N . LYS A 1 688 ? 19.098 9.078 -18.547 1.00 96.00 688 LYS A N 1
ATOM 5384 C CA . LYS A 1 688 ? 20.483 8.732 -18.215 1.00 96.00 688 LYS A CA 1
ATOM 5385 C C . LYS A 1 688 ? 20.702 7.230 -18.404 1.00 96.00 688 LYS A C 1
ATOM 5387 O O . LYS A 1 688 ? 20.944 6.504 -17.439 1.00 96.00 688 LYS A O 1
ATOM 5392 N N . TYR A 1 689 ? 20.530 6.769 -19.641 1.00 98.31 689 TYR A N 1
ATOM 5393 C CA . TYR A 1 689 ? 20.678 5.359 -19.980 1.00 98.31 689 TYR A CA 1
ATOM 5394 C C . TYR A 1 689 ? 22.135 4.892 -19.896 1.00 98.31 689 TYR A C 1
ATOM 5396 O O . TYR A 1 689 ? 23.070 5.675 -20.100 1.00 98.31 689 TYR A O 1
ATOM 5404 N N . GLY A 1 690 ? 22.303 3.588 -19.676 1.00 98.50 690 GLY A N 1
ATOM 5405 C CA . GLY A 1 690 ? 23.547 2.858 -19.906 1.00 98.50 690 GLY A CA 1
ATOM 5406 C C . GLY A 1 690 ? 23.280 1.663 -20.814 1.00 98.50 690 GLY A C 1
ATOM 5407 O O . GLY A 1 690 ? 22.328 0.919 -20.603 1.00 98.50 690 GLY A O 1
ATOM 5408 N N . ASN A 1 691 ? 24.099 1.503 -21.845 1.00 98.56 691 ASN A N 1
ATOM 5409 C CA . ASN A 1 691 ? 23.960 0.494 -22.885 1.00 98.56 691 ASN A CA 1
ATOM 5410 C C . ASN A 1 691 ? 25.129 -0.478 -22.809 1.00 98.56 691 ASN A C 1
ATOM 5412 O O . ASN A 1 691 ? 26.271 -0.034 -22.731 1.00 98.56 691 ASN A O 1
ATOM 5416 N N . VAL A 1 692 ? 24.851 -1.771 -22.950 1.00 98.88 692 VAL A N 1
ATOM 5417 C CA . VAL A 1 692 ? 25.846 -2.800 -23.255 1.00 98.88 692 VAL A CA 1
ATOM 5418 C C . VAL A 1 692 ? 25.423 -3.526 -24.525 1.00 98.88 692 VAL A C 1
ATOM 5420 O O . VAL A 1 692 ? 24.254 -3.875 -24.695 1.00 98.88 692 VAL A O 1
ATOM 5423 N N . GLY A 1 693 ? 26.327 -3.688 -25.483 1.00 98.69 693 GLY A N 1
ATOM 5424 C CA . GLY A 1 693 ? 25.923 -4.169 -26.800 1.00 98.69 693 GLY A CA 1
ATOM 5425 C C . GLY A 1 693 ? 27.065 -4.470 -27.745 1.00 98.69 693 GLY A C 1
ATOM 5426 O O . GLY A 1 693 ? 28.234 -4.424 -27.374 1.00 98.69 693 GLY A O 1
ATOM 5427 N N . VAL A 1 694 ? 26.698 -4.755 -28.990 1.00 98.88 694 VAL A N 1
ATOM 5428 C CA . VAL A 1 694 ? 27.615 -4.919 -30.113 1.00 98.88 694 VAL A CA 1
ATOM 5429 C C . VAL A 1 694 ? 27.364 -3.811 -31.123 1.00 98.88 694 VAL A C 1
ATOM 5431 O O . VAL A 1 694 ? 26.213 -3.497 -31.434 1.00 98.88 694 VAL A O 1
ATOM 5434 N N . TYR A 1 695 ? 28.436 -3.243 -31.665 1.00 98.56 695 TYR A N 1
ATOM 5435 C CA . TYR A 1 695 ? 28.362 -2.432 -32.872 1.00 98.56 695 TYR A CA 1
ATOM 5436 C C . TYR A 1 695 ? 29.297 -2.956 -33.958 1.00 98.56 695 TYR A C 1
ATOM 5438 O O . TYR A 1 695 ? 30.306 -3.609 -33.676 1.00 98.56 695 TYR A O 1
ATOM 5446 N N . ILE A 1 696 ? 28.948 -2.690 -35.216 1.00 98.50 696 ILE A N 1
ATOM 5447 C CA . ILE A 1 696 ? 29.779 -3.054 -36.368 1.00 98.50 696 ILE A CA 1
ATOM 5448 C C . ILE A 1 696 ? 30.526 -1.812 -36.845 1.00 98.50 696 ILE A C 1
ATOM 5450 O O . ILE A 1 696 ? 29.909 -0.848 -37.305 1.00 98.50 696 ILE A O 1
ATOM 5454 N N . ALA A 1 697 ? 31.850 -1.828 -36.746 1.00 97.19 697 ALA A N 1
ATOM 5455 C CA . ALA A 1 697 ? 32.697 -0.737 -37.203 1.00 97.19 697 ALA A CA 1
ATOM 5456 C C . ALA A 1 697 ? 32.719 -0.628 -38.742 1.00 97.19 697 ALA A C 1
ATOM 5458 O O . ALA A 1 697 ? 32.243 -1.503 -39.468 1.00 97.19 697 ALA A O 1
ATOM 5459 N N . ASP A 1 698 ? 33.304 0.456 -39.256 1.00 95.81 698 ASP A N 1
ATOM 5460 C CA . ASP A 1 698 ? 33.361 0.732 -40.702 1.00 95.81 698 ASP A CA 1
ATOM 5461 C C . ASP A 1 698 ? 34.170 -0.290 -41.500 1.00 95.81 698 ASP A C 1
ATOM 5463 O O . ASP A 1 698 ? 33.900 -0.513 -42.679 1.00 95.81 698 ASP A O 1
ATOM 5467 N N . ASP A 1 699 ? 35.148 -0.926 -40.860 1.00 95.75 699 ASP A N 1
ATOM 5468 C CA . ASP A 1 699 ? 35.935 -2.013 -41.442 1.00 95.75 699 ASP A CA 1
ATOM 5469 C C . ASP A 1 699 ? 35.227 -3.380 -41.365 1.00 95.75 699 ASP A C 1
ATOM 5471 O O . ASP A 1 699 ? 35.761 -4.381 -41.845 1.00 95.75 699 ASP A O 1
ATOM 5475 N N . GLY A 1 700 ? 34.018 -3.424 -40.795 1.00 94.88 700 GLY A N 1
ATOM 5476 C CA . GLY A 1 700 ? 33.221 -4.632 -40.600 1.00 94.88 700 GLY A CA 1
ATOM 5477 C C . GLY A 1 700 ? 33.564 -5.425 -39.337 1.00 94.88 700 GLY A C 1
ATOM 5478 O O . GLY A 1 700 ? 32.960 -6.478 -39.116 1.00 94.88 700 GLY A O 1
ATOM 5479 N N . SER A 1 701 ? 34.507 -4.959 -38.509 1.00 97.06 701 SER A N 1
ATOM 5480 C CA . SER A 1 701 ? 34.804 -5.592 -37.220 1.00 97.06 701 SER A CA 1
ATOM 5481 C C . SER A 1 701 ? 33.641 -5.431 -36.235 1.00 97.06 701 SER A C 1
ATOM 5483 O O . SER A 1 701 ? 32.923 -4.429 -36.248 1.00 97.06 701 SER A O 1
ATOM 5485 N N . LYS A 1 702 ? 33.430 -6.448 -35.393 1.00 98.62 702 LYS A N 1
ATOM 5486 C CA . LYS A 1 702 ? 32.414 -6.445 -34.334 1.00 98.62 702 LYS A CA 1
ATOM 5487 C C . LYS A 1 702 ? 33.052 -5.988 -33.028 1.00 98.62 702 LYS A C 1
ATOM 5489 O O . LYS A 1 702 ? 34.097 -6.514 -32.646 1.00 98.62 702 LYS A O 1
ATOM 5494 N N . LYS A 1 703 ? 32.416 -5.049 -32.339 1.00 98.62 703 LYS A N 1
ATOM 5495 C CA . LYS A 1 703 ? 32.910 -4.466 -31.090 1.00 98.62 703 LYS A CA 1
ATOM 5496 C C . LYS A 1 703 ? 31.864 -4.620 -30.001 1.00 98.62 703 LYS A C 1
ATOM 5498 O O . LYS A 1 703 ? 30.739 -4.172 -30.198 1.00 98.62 703 LYS A O 1
ATOM 5503 N N . ILE A 1 704 ? 32.231 -5.232 -28.878 1.00 98.88 704 ILE A N 1
ATOM 5504 C CA . ILE A 1 704 ? 31.416 -5.183 -27.656 1.00 98.88 704 ILE A CA 1
ATOM 5505 C C . ILE A 1 704 ? 31.683 -3.828 -27.012 1.00 98.88 704 ILE A C 1
ATOM 5507 O O . ILE A 1 704 ? 32.841 -3.421 -26.935 1.00 98.88 704 ILE A O 1
ATOM 5511 N N . TYR A 1 705 ? 30.649 -3.127 -26.565 1.00 98.75 705 TYR A N 1
ATOM 5512 C CA . TYR A 1 705 ? 30.792 -1.802 -25.975 1.00 98.75 705 TYR A CA 1
ATOM 5513 C C . TYR A 1 705 ? 29.897 -1.610 -24.754 1.00 98.75 705 TYR A C 1
ATOM 5515 O O . TYR A 1 705 ? 28.829 -2.218 -24.657 1.00 98.75 705 TYR A O 1
ATOM 5523 N N . MET A 1 706 ? 30.324 -0.703 -23.875 1.00 98.69 706 MET A N 1
ATOM 5524 C CA . MET A 1 706 ? 29.474 -0.031 -22.899 1.00 98.69 706 MET A CA 1
ATOM 5525 C C . MET A 1 706 ? 29.438 1.471 -23.210 1.00 98.69 706 MET A C 1
ATOM 5527 O O . MET A 1 706 ? 30.478 2.083 -23.476 1.00 98.69 706 MET A O 1
ATOM 5531 N N . ALA A 1 707 ? 28.249 2.073 -23.216 1.00 98.38 707 ALA A N 1
ATOM 5532 C CA . ALA A 1 707 ? 28.077 3.511 -23.423 1.00 98.38 707 ALA A CA 1
ATOM 5533 C C . ALA A 1 707 ? 27.018 4.114 -22.499 1.00 98.38 707 ALA A C 1
ATOM 5535 O O . ALA A 1 707 ? 26.024 3.470 -22.180 1.00 98.38 707 ALA A O 1
ATOM 5536 N N . GLU A 1 708 ? 27.180 5.391 -22.169 1.00 97.81 708 GLU A N 1
ATOM 5537 C CA . GLU A 1 708 ? 26.184 6.193 -21.449 1.00 97.81 708 GLU A CA 1
ATOM 5538 C C . GLU A 1 708 ? 25.601 7.286 -22.358 1.00 97.81 708 GLU A C 1
ATOM 5540 O O . GLU A 1 708 ? 26.170 7.613 -23.410 1.00 97.81 708 GLU A O 1
ATOM 5545 N N . ASN A 1 709 ? 24.502 7.915 -21.929 1.00 97.31 709 ASN A N 1
ATOM 5546 C CA . ASN A 1 709 ? 24.069 9.177 -22.529 1.00 97.31 709 ASN A CA 1
ATOM 5547 C C . ASN A 1 709 ? 25.094 10.289 -22.241 1.00 97.31 709 ASN A C 1
ATOM 5549 O O . ASN A 1 709 ? 25.226 10.768 -21.111 1.00 97.31 709 ASN A O 1
ATOM 5553 N N . GLY A 1 710 ? 25.790 10.742 -23.285 1.00 94.50 710 GLY A N 1
ATOM 5554 C CA . GLY A 1 710 ? 26.904 11.678 -23.178 1.00 94.50 710 GLY A CA 1
ATOM 5555 C C . GLY A 1 710 ? 26.560 13.084 -22.677 1.00 94.50 710 GLY A C 1
ATOM 5556 O O . GLY A 1 710 ? 27.483 13.809 -22.301 1.00 94.50 710 GLY A O 1
ATOM 5557 N N . ILE A 1 711 ? 25.278 13.470 -22.654 1.00 93.12 711 ILE A N 1
ATOM 5558 C CA . ILE A 1 711 ? 24.828 14.806 -22.218 1.00 93.12 711 ILE A CA 1
ATOM 5559 C C . ILE A 1 711 ? 24.013 14.789 -20.914 1.00 93.12 711 ILE A C 1
ATOM 5561 O O . ILE A 1 711 ? 23.772 15.845 -20.318 1.00 93.12 711 ILE A O 1
ATOM 5565 N N . ALA A 1 712 ? 23.628 13.604 -20.424 1.00 84.50 712 ALA A N 1
ATOM 5566 C CA . ALA A 1 712 ? 22.713 13.483 -19.291 1.00 84.50 712 ALA A CA 1
ATOM 5567 C C . ALA A 1 712 ? 23.291 14.078 -17.997 1.00 84.50 712 ALA A C 1
ATOM 5569 O O . ALA A 1 712 ? 22.602 14.808 -17.289 1.00 84.50 712 ALA A O 1
ATOM 5570 N N . SER A 1 713 ? 24.582 13.863 -17.727 1.00 83.31 713 SER A N 1
ATOM 5571 C CA . SER A 1 713 ? 25.260 14.421 -16.543 1.00 83.31 713 SER A CA 1
ATOM 5572 C C . SER A 1 713 ? 25.378 15.952 -16.556 1.00 83.31 713 SER A C 1
ATOM 5574 O O . SER A 1 713 ? 25.625 16.550 -15.512 1.00 83.31 713 SER A O 1
ATOM 5576 N N . SER A 1 714 ? 25.205 16.593 -17.716 1.00 85.94 714 SER A N 1
ATOM 5577 C CA . SER A 1 714 ? 25.148 18.055 -17.866 1.00 85.94 714 SER A CA 1
ATOM 5578 C C . SER A 1 714 ? 23.721 18.608 -17.954 1.00 85.94 714 SER A C 1
ATOM 5580 O O . SER A 1 714 ? 23.559 19.815 -18.109 1.00 85.94 714 SER A O 1
ATOM 5582 N N . GLY A 1 715 ? 22.697 17.752 -17.861 1.00 85.06 715 GLY A N 1
ATOM 5583 C CA . GLY A 1 715 ? 21.292 18.158 -17.918 1.00 85.06 715 GLY A CA 1
ATOM 5584 C C . GLY A 1 715 ? 20.824 18.652 -19.290 1.00 85.06 715 GLY A C 1
ATOM 5585 O O . GLY A 1 715 ? 19.880 19.433 -19.336 1.00 85.06 715 GLY A O 1
ATOM 5586 N N . GLY A 1 716 ? 21.474 18.231 -20.383 1.00 90.38 716 GLY A N 1
ATOM 5587 C CA . GLY A 1 716 ? 21.127 18.671 -21.742 1.00 90.38 716 GLY A CA 1
ATOM 5588 C C . GLY A 1 716 ? 19.753 18.194 -22.219 1.00 90.38 716 GLY A C 1
ATOM 5589 O O . GLY A 1 716 ? 19.055 17.438 -21.539 1.00 90.38 716 GLY A O 1
ATOM 5590 N N . GLU A 1 717 ? 19.358 18.605 -23.417 1.00 91.44 717 GLU A N 1
ATOM 5591 C CA . GLU A 1 717 ? 18.065 18.218 -23.995 1.00 91.44 717 GLU A CA 1
ATOM 5592 C C . GLU A 1 717 ? 18.114 16.829 -24.651 1.00 91.44 717 GLU A C 1
ATOM 5594 O O . GLU A 1 717 ? 19.167 16.361 -25.088 1.00 91.44 717 GLU A O 1
ATOM 5599 N N . ILE A 1 718 ? 16.958 16.162 -24.786 1.00 92.81 718 ILE A N 1
ATOM 5600 C CA . ILE A 1 718 ? 16.873 14.833 -25.432 1.00 92.81 718 ILE A CA 1
ATOM 5601 C C . ILE A 1 718 ? 17.484 14.861 -26.840 1.00 92.81 718 ILE A C 1
ATOM 5603 O O . ILE A 1 718 ? 18.229 13.954 -27.205 1.00 92.81 718 ILE A O 1
ATOM 5607 N N . SER A 1 719 ? 17.237 15.924 -27.610 1.00 91.88 719 SER A N 1
ATOM 5608 C CA . SER A 1 719 ? 17.754 16.091 -28.976 1.00 91.88 719 SER A CA 1
ATOM 5609 C C . SER A 1 719 ? 19.280 16.199 -29.078 1.00 91.88 719 SER A C 1
ATOM 5611 O O . SER A 1 719 ? 19.818 16.115 -30.177 1.00 91.88 719 SER A O 1
ATOM 5613 N N . GLU A 1 720 ? 19.972 16.420 -27.961 1.00 93.69 720 GLU A N 1
ATOM 5614 C CA . GLU A 1 720 ? 21.434 16.534 -27.884 1.00 93.69 720 GLU A CA 1
ATOM 5615 C C . GLU A 1 720 ? 22.096 15.225 -27.430 1.00 93.69 720 GLU A C 1
ATOM 5617 O O . GLU A 1 720 ? 23.322 15.151 -27.324 1.00 93.69 720 GLU A O 1
ATOM 5622 N N . SER A 1 721 ? 21.296 14.194 -27.143 1.00 95.56 721 SER A N 1
ATOM 5623 C CA . SER A 1 721 ? 21.790 12.911 -26.647 1.00 95.56 721 SER A CA 1
ATOM 5624 C C . SER A 1 721 ? 22.624 12.189 -27.704 1.00 95.56 721 SER A C 1
ATOM 5626 O O . SER A 1 721 ? 22.338 12.222 -28.900 1.00 95.56 721 SER A O 1
ATOM 5628 N N . TYR A 1 722 ? 23.674 11.514 -27.249 1.00 95.44 722 TYR A N 1
ATOM 5629 C CA . TYR A 1 722 ? 24.537 10.681 -28.079 1.00 95.44 722 TYR A CA 1
ATOM 5630 C C . TYR A 1 722 ? 25.175 9.593 -27.218 1.00 95.44 722 TYR A C 1
ATOM 5632 O O . TYR A 1 722 ? 25.326 9.751 -26.004 1.00 95.44 722 TYR A O 1
ATOM 5640 N N . ASN A 1 723 ? 25.597 8.497 -27.848 1.00 95.44 723 ASN A N 1
ATOM 5641 C CA . ASN A 1 723 ? 26.351 7.463 -27.146 1.00 95.44 723 ASN A CA 1
ATOM 5642 C C . ASN A 1 723 ? 27.773 7.932 -26.864 1.00 95.44 723 ASN A C 1
ATOM 5644 O O . ASN A 1 723 ? 28.604 8.035 -27.770 1.00 95.44 723 ASN A O 1
ATOM 5648 N N . LYS A 1 724 ? 28.072 8.146 -25.586 1.00 97.38 724 LYS A N 1
ATOM 5649 C CA . LYS A 1 724 ? 29.441 8.276 -25.106 1.00 97.38 724 LYS A CA 1
ATOM 5650 C C . LYS A 1 724 ? 29.948 6.882 -24.756 1.00 97.38 724 LYS A C 1
ATOM 5652 O O . LYS A 1 724 ? 29.644 6.370 -23.683 1.00 97.38 724 LYS A O 1
ATOM 5657 N N . ILE A 1 725 ? 30.696 6.272 -25.676 1.00 98.06 725 ILE A N 1
ATOM 5658 C CA . ILE A 1 725 ? 31.358 4.985 -25.430 1.00 98.06 725 ILE A CA 1
ATOM 5659 C C . ILE A 1 725 ? 32.354 5.172 -24.284 1.00 98.06 725 ILE A C 1
ATOM 5661 O O . ILE A 1 725 ? 33.232 6.034 -24.352 1.00 98.06 725 ILE A O 1
ATOM 5665 N N . ILE A 1 726 ? 32.176 4.386 -23.226 1.00 98.38 726 ILE A N 1
ATOM 5666 C CA . ILE A 1 726 ? 33.053 4.369 -22.055 1.00 98.38 726 ILE A CA 1
ATOM 5667 C C . ILE A 1 726 ? 34.170 3.357 -22.269 1.00 98.38 726 ILE A C 1
ATOM 5669 O O . ILE A 1 726 ? 35.339 3.665 -22.046 1.00 98.38 726 ILE A O 1
ATOM 5673 N N . GLU A 1 727 ? 33.804 2.164 -22.729 1.00 98.62 727 GLU A N 1
ATOM 5674 C CA . GLU A 1 727 ? 34.728 1.072 -22.992 1.00 98.62 727 GLU A CA 1
ATOM 5675 C C . GLU A 1 727 ? 34.245 0.255 -24.192 1.00 98.62 727 GLU A C 1
ATOM 5677 O O . GLU A 1 727 ? 33.042 0.089 -24.404 1.00 98.62 727 GLU A O 1
ATOM 5682 N N . GLU A 1 728 ? 35.191 -0.255 -24.977 1.00 98.38 728 GLU A N 1
ATOM 5683 C CA . GLU A 1 728 ? 34.930 -1.187 -26.068 1.00 98.38 728 GLU A CA 1
ATOM 5684 C C . GLU A 1 728 ? 36.050 -2.223 -26.201 1.00 98.38 728 GLU A C 1
ATOM 5686 O O . GLU A 1 728 ? 37.218 -1.941 -25.922 1.00 98.38 728 GLU A O 1
ATOM 5691 N N . VAL A 1 729 ? 35.697 -3.420 -26.671 1.00 98.38 729 VAL A N 1
ATOM 5692 C CA . VAL A 1 729 ? 36.627 -4.525 -26.936 1.00 98.38 729 VAL A CA 1
ATOM 5693 C C . VAL A 1 729 ? 36.278 -5.235 -28.243 1.00 98.38 729 VAL A C 1
ATOM 5695 O O . VAL A 1 729 ? 35.132 -5.221 -28.697 1.00 98.38 729 VAL A O 1
ATOM 5698 N N . ASP A 1 730 ? 37.269 -5.877 -28.860 1.00 98.31 730 ASP A N 1
ATOM 5699 C CA . ASP A 1 730 ? 37.042 -6.722 -30.035 1.00 98.31 730 ASP A CA 1
ATOM 5700 C C . ASP A 1 730 ? 36.175 -7.936 -29.684 1.00 98.31 730 ASP A C 1
ATOM 5702 O O . ASP A 1 730 ? 36.475 -8.690 -28.755 1.00 98.31 730 ASP A O 1
ATOM 5706 N N . MET A 1 731 ? 35.116 -8.153 -30.464 1.00 98.12 731 MET A N 1
ATOM 5707 C CA . MET A 1 731 ? 34.284 -9.346 -30.360 1.00 98.12 731 MET A CA 1
ATOM 5708 C C . MET A 1 731 ? 34.832 -10.458 -31.255 1.00 98.12 731 MET A C 1
ATOM 5710 O O . MET A 1 731 ? 35.102 -10.250 -32.441 1.00 98.12 731 MET A O 1
ATOM 5714 N N . THR A 1 732 ? 34.918 -11.672 -30.717 1.00 94.88 732 THR A N 1
ATOM 5715 C CA . THR A 1 732 ? 35.195 -12.877 -31.511 1.00 94.88 732 THR A CA 1
ATOM 5716 C C . THR A 1 732 ? 33.906 -13.648 -31.800 1.00 94.88 732 THR A C 1
ATOM 5718 O O . THR A 1 732 ? 33.034 -13.756 -30.949 1.00 94.88 732 THR A O 1
ATOM 5721 N N . GLY A 1 733 ? 33.755 -14.188 -33.011 1.00 96.75 733 GLY A N 1
ATOM 5722 C CA . GLY A 1 733 ? 32.527 -14.891 -33.401 1.00 96.75 733 GLY A CA 1
ATOM 5723 C C . GLY A 1 733 ? 31.353 -13.953 -33.713 1.00 96.75 733 GLY A C 1
ATOM 5724 O O . GLY A 1 733 ? 31.550 -12.814 -34.138 1.00 96.75 733 GLY A O 1
ATOM 5725 N N . ASN A 1 734 ? 30.128 -14.469 -33.577 1.00 97.94 734 ASN A N 1
ATOM 5726 C CA . ASN A 1 734 ? 28.894 -13.745 -33.916 1.00 97.94 734 ASN A CA 1
ATOM 5727 C C . ASN A 1 734 ? 27.880 -13.673 -32.773 1.00 97.94 734 ASN A C 1
ATOM 5729 O O . ASN A 1 734 ? 26.994 -12.830 -32.836 1.00 97.94 734 ASN A O 1
ATOM 5733 N N . GLU A 1 735 ? 28.005 -14.527 -31.761 1.00 98.62 735 GLU A N 1
ATOM 5734 C CA . GLU A 1 735 ? 27.069 -14.598 -30.642 1.00 98.62 735 GLU A CA 1
ATOM 5735 C C . GLU A 1 735 ? 27.734 -14.095 -29.364 1.00 98.62 735 GLU A C 1
ATOM 5737 O O . GLU A 1 735 ? 28.916 -14.365 -29.135 1.00 98.62 735 GLU A O 1
ATOM 5742 N N . ILE A 1 736 ? 26.981 -13.371 -28.541 1.00 98.81 736 ILE A N 1
ATOM 5743 C CA . ILE A 1 736 ? 27.443 -12.885 -27.242 1.00 98.81 736 ILE A CA 1
ATOM 5744 C C . ILE A 1 736 ? 26.286 -12.814 -26.250 1.00 98.81 736 ILE A C 1
ATOM 5746 O O . ILE A 1 736 ? 25.165 -12.467 -26.619 1.00 98.81 736 ILE A O 1
ATOM 5750 N N . TYR A 1 737 ? 26.564 -13.115 -24.988 1.00 98.81 737 TYR A N 1
ATOM 5751 C CA . TYR A 1 737 ? 25.649 -12.879 -23.880 1.00 98.81 737 TYR A CA 1
ATOM 5752 C C . TYR A 1 737 ? 25.912 -11.493 -23.298 1.00 98.81 737 TYR A C 1
ATOM 5754 O O . TYR A 1 737 ? 27.069 -11.102 -23.131 1.00 98.81 737 TYR A O 1
ATOM 5762 N N . LEU A 1 738 ? 24.856 -10.756 -22.980 1.00 98.94 738 LEU A N 1
ATOM 5763 C CA . LEU A 1 738 ? 24.915 -9.408 -22.418 1.00 98.94 738 LEU A CA 1
ATOM 5764 C C . LEU A 1 738 ? 24.053 -9.365 -21.162 1.00 98.94 738 LEU A C 1
ATOM 5766 O O . LEU A 1 738 ? 22.957 -9.920 -21.169 1.00 98.94 738 LEU A O 1
ATOM 5770 N N . LYS A 1 739 ? 24.537 -8.702 -20.111 1.00 98.75 739 LYS A N 1
ATOM 5771 C CA . LYS A 1 739 ? 23.845 -8.619 -18.823 1.00 98.75 739 LYS A CA 1
ATOM 5772 C C . LYS A 1 739 ? 23.890 -7.217 -18.237 1.00 98.75 739 LYS A C 1
ATOM 5774 O O . LYS A 1 739 ? 24.922 -6.545 -18.317 1.00 98.75 739 LYS A O 1
ATOM 5779 N N . VAL A 1 740 ? 22.778 -6.811 -17.631 1.00 98.81 740 VAL A N 1
ATOM 5780 C CA . VAL A 1 740 ? 22.653 -5.588 -16.833 1.00 98.81 740 VAL A CA 1
ATOM 5781 C C . VAL A 1 740 ? 22.148 -5.966 -15.446 1.00 98.81 740 VAL A C 1
ATOM 5783 O O . VAL A 1 740 ? 21.031 -6.458 -15.321 1.00 98.81 740 VAL A O 1
ATOM 5786 N N . ASP A 1 741 ? 22.962 -5.720 -14.422 1.00 97.94 741 ASP A N 1
ATOM 5787 C CA . ASP A 1 741 ? 22.573 -5.877 -13.017 1.00 97.94 741 ASP A CA 1
ATOM 5788 C C . ASP A 1 741 ? 22.106 -4.523 -12.478 1.00 97.94 741 ASP A C 1
ATOM 5790 O O . ASP A 1 741 ? 22.860 -3.551 -12.541 1.00 97.94 741 ASP A O 1
ATOM 5794 N N . PHE A 1 742 ? 20.897 -4.465 -11.928 1.00 96.44 742 PHE A N 1
ATOM 5795 C CA . PHE A 1 742 ? 20.303 -3.290 -11.300 1.00 96.44 742 PHE A CA 1
ATOM 5796 C C . PHE A 1 742 ? 20.268 -3.470 -9.787 1.00 96.44 742 PHE A C 1
ATOM 5798 O O . PHE A 1 742 ? 19.810 -4.492 -9.278 1.00 96.44 742 PHE A O 1
ATOM 5805 N N . LYS A 1 743 ? 20.692 -2.437 -9.068 1.00 91.38 743 LYS A N 1
ATOM 5806 C CA . LYS A 1 743 ? 20.540 -2.325 -7.623 1.00 91.38 743 LYS A CA 1
ATOM 5807 C C . LYS A 1 743 ? 19.747 -1.066 -7.307 1.00 91.38 743 LYS A C 1
ATOM 5809 O O . LYS A 1 743 ? 20.146 0.024 -7.717 1.00 91.38 743 LYS A O 1
ATOM 5814 N N . PHE A 1 744 ? 18.654 -1.241 -6.581 1.00 88.12 744 PHE A N 1
ATOM 5815 C CA . PHE A 1 744 ? 17.797 -0.190 -6.050 1.00 88.12 744 PHE A CA 1
ATOM 5816 C C . PHE A 1 744 ? 17.928 -0.146 -4.523 1.00 88.12 744 PHE A C 1
ATOM 5818 O O . PHE A 1 744 ? 18.426 -1.082 -3.897 1.00 88.12 744 PHE A O 1
ATOM 5825 N N . ASN A 1 745 ? 17.558 0.980 -3.929 1.00 69.62 745 ASN A N 1
ATOM 5826 C CA . ASN A 1 745 ? 17.734 1.233 -2.501 1.00 69.62 745 ASN A CA 1
ATOM 5827 C C . ASN A 1 745 ? 16.742 0.471 -1.594 1.00 69.62 745 ASN A C 1
ATOM 5829 O O . ASN A 1 745 ? 15.593 0.287 -1.985 1.00 69.62 745 ASN A O 1
ATOM 5833 N N . ASP A 1 746 ? 17.160 0.120 -0.367 1.00 59.12 746 ASP A N 1
ATOM 5834 C CA . ASP A 1 746 ? 16.284 -0.431 0.689 1.00 59.12 746 ASP A CA 1
ATOM 5835 C C . ASP A 1 746 ? 15.543 0.678 1.467 1.00 59.12 746 ASP A C 1
ATOM 5837 O O . ASP A 1 746 ? 16.015 1.813 1.584 1.00 59.12 746 ASP A O 1
ATOM 5841 N N . VAL A 1 747 ? 14.388 0.339 2.053 1.00 49.25 747 VAL A N 1
ATOM 5842 C CA . VAL A 1 747 ? 13.483 1.274 2.752 1.00 49.25 747 VAL A CA 1
ATOM 5843 C C . VAL A 1 747 ? 13.820 1.398 4.243 1.00 49.25 747 VAL A C 1
ATOM 5845 O O . VAL A 1 747 ? 13.011 1.034 5.085 1.00 49.25 747 VAL A O 1
ATOM 5848 N N . ASN A 1 748 ? 14.993 1.926 4.600 1.00 43.81 748 ASN A N 1
ATOM 5849 C CA . ASN A 1 748 ? 15.264 2.318 5.992 1.00 43.81 748 ASN A CA 1
ATOM 5850 C C . ASN A 1 748 ? 15.335 3.856 6.116 1.00 43.81 748 ASN A C 1
ATOM 5852 O O . ASN A 1 748 ? 16.380 4.485 5.972 1.00 43.81 748 ASN A O 1
ATOM 5856 N N . GLU A 1 749 ? 14.148 4.429 6.348 1.00 41.03 749 GLU A N 1
ATOM 5857 C CA . GLU A 1 749 ? 13.836 5.686 7.063 1.00 41.03 749 GLU A CA 1
ATOM 5858 C C . GLU A 1 749 ? 14.213 7.061 6.495 1.00 41.03 749 GLU A C 1
ATOM 5860 O O . GLU A 1 749 ? 13.975 8.080 7.142 1.00 41.03 749 GLU A O 1
ATOM 5865 N N . SER A 1 750 ? 14.699 7.190 5.266 1.00 39.66 750 SER A N 1
ATOM 5866 C CA . SER A 1 750 ? 14.719 8.505 4.608 1.00 39.66 750 SER A CA 1
ATOM 5867 C C . SER A 1 750 ? 14.743 8.330 3.106 1.00 39.66 750 SER A C 1
ATOM 5869 O O . SER A 1 750 ? 15.689 7.767 2.564 1.00 39.66 750 SER A O 1
ATOM 5871 N N . ASN A 1 751 ? 13.713 8.840 2.430 1.00 44.03 751 ASN A N 1
ATOM 5872 C CA . ASN A 1 751 ? 13.508 8.768 0.983 1.00 44.03 751 ASN A CA 1
ATOM 5873 C C . ASN A 1 751 ? 14.527 9.639 0.209 1.00 44.03 751 ASN A C 1
ATOM 5875 O O . ASN A 1 751 ? 14.184 10.589 -0.491 1.00 44.03 751 ASN A O 1
ATOM 5879 N N . ILE A 1 752 ? 15.815 9.364 0.403 1.00 43.78 752 ILE A N 1
ATOM 5880 C CA . ILE A 1 752 ? 16.932 10.166 -0.061 1.00 43.78 752 ILE A CA 1
ATOM 5881 C C . ILE A 1 752 ? 17.933 9.232 -0.757 1.00 43.78 752 ILE A C 1
ATOM 5883 O O . ILE A 1 752 ? 18.859 8.685 -0.161 1.00 43.78 752 ILE A O 1
ATOM 5887 N N . SER A 1 753 ? 17.738 9.072 -2.068 1.00 47.28 753 SER A N 1
ATOM 5888 C CA . SER A 1 753 ? 18.613 8.343 -2.999 1.00 47.28 753 SER A CA 1
ATOM 5889 C C . SER A 1 753 ? 19.938 9.087 -3.253 1.00 47.28 753 SER A C 1
ATOM 5891 O O . SER A 1 753 ? 20.294 9.408 -4.391 1.00 47.28 753 SER A O 1
ATOM 5893 N N . TYR A 1 754 ? 20.720 9.375 -2.214 1.00 46.38 754 TYR A N 1
ATOM 5894 C CA . TYR A 1 754 ? 22.095 9.818 -2.425 1.00 46.38 754 TYR A CA 1
ATOM 5895 C C . TYR A 1 754 ? 23.013 8.592 -2.426 1.00 46.38 754 TYR A C 1
ATOM 5897 O O . TYR A 1 754 ? 23.674 8.308 -1.434 1.00 46.38 754 TYR A O 1
ATOM 5905 N N . ASN A 1 755 ? 23.075 7.926 -3.596 1.00 53.06 755 ASN A N 1
ATOM 5906 C CA . ASN A 1 755 ? 24.208 7.112 -4.086 1.00 53.06 755 ASN A CA 1
ATOM 5907 C C . ASN A 1 755 ? 24.085 5.565 -4.119 1.00 53.06 755 ASN A C 1
ATOM 5909 O O . ASN A 1 755 ? 25.117 4.918 -4.289 1.00 53.06 755 ASN A O 1
ATOM 5913 N N . ILE A 1 756 ? 22.894 4.956 -4.022 1.00 68.56 756 ILE A N 1
ATOM 5914 C CA . ILE A 1 756 ? 22.752 3.474 -4.018 1.00 68.56 756 ILE A CA 1
ATOM 5915 C C . ILE A 1 756 ? 22.069 2.905 -5.280 1.00 68.56 756 ILE A C 1
ATOM 5917 O O . ILE A 1 756 ? 22.318 1.750 -5.617 1.00 68.56 756 ILE A O 1
ATOM 5921 N N . ASP A 1 757 ? 21.321 3.714 -6.039 1.00 88.50 757 ASP A N 1
ATOM 5922 C CA . ASP A 1 757 ? 20.717 3.276 -7.306 1.00 88.50 757 ASP A CA 1
ATOM 5923 C C . ASP A 1 757 ? 21.783 3.132 -8.407 1.00 88.50 757 ASP A C 1
ATOM 5925 O O . ASP A 1 757 ? 22.264 4.125 -8.974 1.00 88.50 757 ASP A O 1
ATOM 5929 N N . LYS A 1 758 ? 22.177 1.888 -8.702 1.00 92.75 758 LYS A N 1
ATOM 5930 C CA . LYS A 1 758 ? 23.292 1.553 -9.602 1.00 92.75 758 LYS A CA 1
ATOM 5931 C C . LYS A 1 758 ? 22.930 0.513 -10.655 1.00 92.75 758 LYS A C 1
ATOM 5933 O O . LYS A 1 758 ? 22.161 -0.404 -10.386 1.00 92.75 758 LYS A O 1
ATOM 5938 N N . ALA A 1 759 ? 23.553 0.625 -11.828 1.00 97.31 759 ALA A N 1
ATOM 5939 C CA . ALA A 1 759 ? 23.544 -0.436 -12.830 1.00 97.31 759 ALA A CA 1
ATOM 5940 C C . ALA A 1 759 ? 24.966 -0.815 -13.262 1.00 97.31 759 ALA A C 1
ATOM 5942 O O . ALA A 1 759 ? 25.798 0.059 -13.518 1.00 97.31 759 ALA A O 1
ATOM 5943 N N . ASN A 1 760 ? 25.230 -2.118 -13.364 1.00 98.12 760 ASN A N 1
ATOM 5944 C CA . ASN A 1 760 ? 26.500 -2.679 -13.821 1.00 98.12 760 ASN A CA 1
ATOM 5945 C C . ASN A 1 760 ? 26.304 -3.515 -15.090 1.00 98.12 760 ASN A C 1
ATOM 5947 O O . ASN A 1 760 ? 25.286 -4.184 -15.256 1.00 98.12 760 ASN A O 1
ATOM 5951 N N . PHE A 1 761 ? 27.298 -3.484 -15.977 1.00 98.81 761 PHE A N 1
ATOM 5952 C CA . PHE A 1 761 ? 27.199 -4.024 -17.332 1.00 98.81 761 PHE A CA 1
ATOM 5953 C C . PHE A 1 761 ? 28.234 -5.117 -17.563 1.00 98.81 761 PHE A C 1
ATOM 5955 O O . PHE A 1 761 ? 29.399 -4.980 -17.177 1.00 98.81 761 PHE A O 1
ATOM 5962 N N . TYR A 1 762 ? 27.812 -6.202 -18.209 1.00 98.75 762 TYR A N 1
ATOM 5963 C CA . TYR A 1 762 ? 28.657 -7.369 -18.427 1.00 98.75 762 TYR A CA 1
ATOM 5964 C C . TYR A 1 762 ? 28.431 -7.991 -19.803 1.00 98.75 762 TYR A C 1
ATOM 5966 O O . TYR A 1 762 ? 27.346 -7.900 -20.380 1.00 98.75 762 TYR A O 1
ATOM 5974 N N . TYR A 1 763 ? 29.451 -8.695 -20.287 1.00 98.81 763 TYR A N 1
ATOM 5975 C CA . TYR A 1 763 ? 29.346 -9.598 -21.429 1.00 98.81 763 TYR A CA 1
ATOM 5976 C C . TYR A 1 763 ? 29.913 -10.983 -21.096 1.00 98.81 763 TYR A C 1
ATOM 5978 O O . TYR A 1 763 ? 30.729 -11.134 -20.184 1.00 98.81 763 TYR A O 1
ATOM 5986 N N . SER A 1 764 ? 29.491 -12.006 -21.837 1.00 98.44 764 SER A N 1
ATOM 5987 C CA . SER A 1 764 ? 30.020 -13.367 -21.724 1.00 98.44 764 SER A CA 1
ATOM 5988 C C . SER A 1 764 ? 29.970 -14.100 -23.063 1.00 98.44 764 SER A C 1
ATOM 5990 O O . SER A 1 764 ? 29.077 -13.873 -23.876 1.00 98.44 764 SER A O 1
ATOM 5992 N N . TYR A 1 765 ? 30.925 -15.001 -23.291 1.00 97.88 765 TYR A N 1
ATOM 5993 C CA . TYR A 1 765 ? 30.942 -15.889 -24.459 1.00 97.88 765 TYR A CA 1
ATOM 5994 C C . TYR A 1 765 ? 30.262 -17.241 -24.205 1.00 97.88 765 TYR A C 1
ATOM 5996 O O . TYR A 1 765 ? 29.968 -17.956 -25.160 1.00 97.88 765 TYR A O 1
ATOM 6004 N N . ASP A 1 766 ? 30.024 -17.602 -22.942 1.00 92.56 766 ASP A N 1
ATOM 6005 C CA . ASP A 1 766 ? 29.471 -18.905 -22.551 1.00 92.56 766 ASP A CA 1
ATOM 6006 C C . ASP A 1 766 ? 28.225 -18.809 -21.653 1.00 92.56 766 ASP A C 1
ATOM 6008 O O . ASP A 1 766 ? 27.641 -19.837 -21.319 1.00 92.56 766 ASP A O 1
ATOM 6012 N N . GLY A 1 767 ? 27.815 -17.594 -21.273 1.00 86.69 767 GLY A N 1
ATOM 6013 C CA . GLY A 1 767 ? 26.653 -17.336 -20.417 1.00 86.69 767 GLY A CA 1
ATOM 6014 C C . GLY A 1 767 ? 26.887 -17.603 -18.925 1.00 86.69 767 GLY A C 1
ATOM 6015 O O . GLY A 1 767 ? 25.971 -17.438 -18.130 1.00 86.69 767 GLY A O 1
ATOM 6016 N N . SER A 1 768 ? 28.101 -17.991 -18.527 1.00 84.12 768 SER A N 1
ATOM 6017 C CA . SER A 1 768 ? 28.453 -18.339 -17.141 1.00 84.12 768 SER A CA 1
ATOM 6018 C C . SER A 1 768 ? 29.627 -17.524 -16.590 1.00 84.12 768 SER A C 1
ATOM 6020 O O . SER A 1 768 ? 29.617 -17.117 -15.430 1.00 84.12 768 SER A O 1
ATOM 6022 N N . ASN A 1 769 ? 30.626 -17.232 -17.425 1.00 91.50 769 ASN A N 1
ATOM 6023 C CA . ASN A 1 769 ? 31.787 -16.424 -17.079 1.00 91.50 769 ASN A CA 1
ATOM 6024 C C . ASN A 1 769 ? 31.553 -14.988 -17.549 1.00 91.50 769 ASN A C 1
ATOM 6026 O O . ASN A 1 769 ? 31.723 -14.673 -18.730 1.00 91.50 769 ASN A O 1
ATOM 6030 N N . TRP A 1 770 ? 31.135 -14.130 -16.622 1.00 95.62 770 TRP A N 1
ATOM 6031 C CA . TRP A 1 770 ? 30.789 -12.735 -16.889 1.00 95.62 770 TRP A CA 1
ATOM 6032 C C . TRP A 1 770 ? 31.994 -11.807 -16.734 1.00 95.62 770 TRP A C 1
ATOM 6034 O O . TRP A 1 770 ? 32.686 -11.830 -15.717 1.00 95.62 770 TRP A O 1
ATOM 6044 N N . ILE A 1 771 ? 32.218 -10.959 -17.736 1.00 98.25 771 ILE A N 1
ATOM 6045 C CA . ILE A 1 771 ? 33.258 -9.928 -17.741 1.00 98.25 771 ILE A CA 1
ATOM 6046 C C . ILE A 1 771 ? 32.570 -8.568 -17.640 1.00 98.25 771 ILE A C 1
ATOM 6048 O O . ILE A 1 771 ? 31.731 -8.238 -18.476 1.00 98.25 771 ILE A O 1
ATOM 6052 N N . ASN A 1 772 ? 32.913 -7.794 -16.610 1.00 98.44 772 ASN A N 1
ATOM 6053 C CA . ASN A 1 772 ? 32.440 -6.419 -16.452 1.00 98.44 772 ASN A CA 1
ATOM 6054 C C . ASN A 1 772 ? 33.042 -5.519 -17.545 1.00 98.44 772 ASN A C 1
ATOM 6056 O O . ASN A 1 772 ? 34.205 -5.699 -17.908 1.00 98.44 772 ASN A O 1
ATOM 6060 N N . ILE A 1 773 ? 32.255 -4.580 -18.070 1.00 98.38 773 ILE A N 1
ATOM 6061 C CA . ILE A 1 773 ? 32.686 -3.637 -19.108 1.00 98.38 773 ILE A CA 1
ATOM 6062 C C . ILE A 1 773 ? 32.158 -2.232 -18.806 1.00 98.38 773 ILE A C 1
ATOM 6064 O O . ILE A 1 773 ? 30.967 -2.050 -18.559 1.00 98.38 773 ILE A O 1
ATOM 6068 N N . GLY A 1 774 ? 33.033 -1.229 -18.874 1.00 97.69 774 GLY A N 1
ATOM 6069 C CA . GLY A 1 774 ? 32.703 0.159 -18.566 1.00 97.69 774 GLY A CA 1
ATOM 6070 C C . GLY A 1 774 ? 32.686 0.462 -17.066 1.00 97.69 774 GLY A C 1
ATOM 6071 O O . GLY A 1 774 ? 33.288 -0.233 -16.251 1.00 97.69 774 GLY A O 1
ATOM 6072 N N . ASN A 1 775 ? 32.025 1.558 -16.696 1.00 94.69 775 ASN A N 1
ATOM 6073 C CA . ASN A 1 775 ? 31.846 1.969 -15.305 1.00 94.69 775 ASN A CA 1
ATOM 6074 C C . ASN A 1 775 ? 30.457 1.587 -14.778 1.00 94.69 775 ASN A C 1
ATOM 6076 O O . ASN A 1 775 ? 29.514 1.384 -15.541 1.00 94.69 775 ASN A O 1
ATOM 6080 N N . GLU A 1 776 ? 30.317 1.578 -13.454 1.00 95.00 776 GLU A N 1
ATOM 6081 C CA . GLU A 1 776 ? 29.010 1.532 -12.802 1.00 95.00 776 GLU A CA 1
ATOM 6082 C C . GLU A 1 776 ? 28.220 2.814 -13.119 1.00 95.00 776 GLU A C 1
ATOM 6084 O O . GLU A 1 776 ? 28.689 3.937 -12.877 1.00 95.00 776 GLU A O 1
ATOM 6089 N N . LEU A 1 777 ? 27.007 2.653 -13.649 1.00 95.31 777 LEU A N 1
ATOM 6090 C CA . LEU A 1 777 ? 26.095 3.755 -13.927 1.00 95.31 777 LEU A CA 1
ATOM 6091 C C . LEU A 1 777 ? 25.408 4.177 -12.629 1.00 95.31 777 LEU A C 1
ATOM 6093 O O . LEU A 1 777 ? 24.742 3.380 -11.974 1.00 95.31 777 LEU A O 1
ATOM 6097 N N . SER A 1 778 ? 25.501 5.463 -12.293 1.00 92.62 778 SER A N 1
ATOM 6098 C CA . SER A 1 778 ? 24.674 6.051 -11.231 1.00 92.62 778 SER A CA 1
ATOM 6099 C C . SER A 1 778 ? 23.313 6.432 -11.799 1.00 92.62 778 SER A C 1
ATOM 6101 O O . SER A 1 778 ? 23.206 7.468 -12.470 1.00 92.62 778 SER A O 1
ATOM 6103 N N . MET A 1 779 ? 22.317 5.582 -11.558 1.00 93.25 779 MET A N 1
ATOM 6104 C CA . MET A 1 779 ? 20.961 5.749 -12.066 1.00 93.25 779 MET A CA 1
ATOM 6105 C C . MET A 1 779 ? 20.275 6.961 -11.425 1.00 93.25 779 MET A C 1
ATOM 6107 O O . MET A 1 779 ? 20.623 7.394 -10.328 1.00 93.25 779 MET A O 1
ATOM 6111 N N . SER A 1 780 ? 19.314 7.547 -12.136 1.00 90.62 780 SER A N 1
ATOM 6112 C CA . SER A 1 780 ? 18.522 8.680 -11.641 1.00 90.62 780 SER A CA 1
ATOM 6113 C C . SER A 1 780 ? 17.154 8.728 -12.309 1.00 90.62 780 SER A C 1
ATOM 6115 O O . SER A 1 780 ? 17.104 8.634 -13.532 1.00 90.62 780 SER A O 1
ATOM 6117 N N . TYR A 1 781 ? 16.072 8.940 -11.561 1.00 92.00 781 TYR A N 1
ATOM 6118 C CA . TYR A 1 781 ? 14.751 9.220 -12.136 1.00 92.00 781 TYR A CA 1
ATOM 6119 C C . TYR A 1 781 ? 14.730 10.637 -12.734 1.00 92.00 781 TYR A C 1
ATOM 6121 O O . TYR A 1 781 ? 14.853 11.614 -11.997 1.00 92.00 781 TYR A O 1
ATOM 6129 N N . ASP A 1 782 ? 14.618 10.769 -14.061 1.00 93.50 782 ASP A N 1
ATOM 6130 C CA . ASP A 1 782 ? 14.603 12.072 -14.746 1.00 93.50 782 ASP A CA 1
ATOM 6131 C C . ASP A 1 782 ? 13.210 12.361 -15.321 1.00 93.50 782 ASP A C 1
ATOM 6133 O O . ASP A 1 782 ? 12.615 11.550 -16.037 1.00 93.50 782 ASP A O 1
ATOM 6137 N N . LEU A 1 783 ? 12.692 13.553 -15.026 1.00 93.25 783 LEU A N 1
ATOM 6138 C CA . LEU A 1 783 ? 11.353 13.983 -15.431 1.00 93.25 783 LEU A CA 1
ATOM 6139 C C . LEU A 1 783 ? 11.204 14.164 -16.949 1.00 93.25 783 LEU A C 1
ATOM 6141 O O . LEU A 1 783 ? 10.080 14.253 -17.430 1.00 93.25 783 LEU A O 1
ATOM 6145 N N . LYS A 1 784 ? 12.304 14.186 -17.717 1.00 94.38 784 LYS A N 1
ATOM 6146 C CA . LYS A 1 784 ? 12.247 14.188 -19.188 1.00 94.38 784 LYS A CA 1
ATOM 6147 C C . LYS A 1 784 ? 11.584 12.935 -19.746 1.00 94.38 784 LYS A C 1
ATOM 6149 O O . LYS A 1 784 ? 10.950 13.017 -20.792 1.00 94.38 784 LYS A O 1
ATOM 6154 N N . LEU A 1 785 ? 11.745 11.790 -19.078 1.00 95.56 785 LEU A N 1
ATOM 6155 C CA . LEU A 1 785 ? 11.015 10.566 -19.411 1.00 95.56 785 LEU A CA 1
ATOM 6156 C C . LEU A 1 785 ? 9.857 10.329 -18.440 1.00 95.56 785 LEU A C 1
ATOM 6158 O O . LEU A 1 785 ? 8.804 9.891 -18.886 1.00 95.56 785 LEU A O 1
ATOM 6162 N N . PHE A 1 786 ? 10.005 10.678 -17.157 1.00 95.19 786 PHE A N 1
ATOM 6163 C CA . PHE A 1 786 ? 8.940 10.540 -16.150 1.00 95.19 786 PHE A CA 1
ATOM 6164 C C . PHE A 1 786 ? 8.496 9.080 -15.918 1.00 95.19 786 PHE A C 1
ATOM 6166 O O . PHE A 1 786 ? 7.340 8.803 -15.602 1.00 95.19 786 PHE A O 1
ATOM 6173 N N . THR A 1 787 ? 9.420 8.135 -16.085 1.00 97.31 787 THR A N 1
ATOM 6174 C CA . THR A 1 787 ? 9.207 6.708 -15.816 1.00 97.31 787 THR A CA 1
ATOM 6175 C C . THR A 1 787 ? 10.414 6.137 -15.085 1.00 97.31 787 THR A C 1
ATOM 6177 O O . THR A 1 787 ? 11.529 6.649 -15.230 1.00 97.31 787 THR A O 1
ATOM 6180 N N . GLY A 1 788 ? 10.201 5.054 -14.340 1.00 97.12 788 GLY A N 1
ATOM 6181 C CA . GLY A 1 788 ? 11.283 4.258 -13.768 1.00 97.12 788 GLY A CA 1
ATOM 6182 C C . GLY A 1 788 ? 12.207 3.687 -14.845 1.00 97.12 788 GLY A C 1
ATOM 6183 O O . GLY A 1 788 ? 11.873 3.675 -16.039 1.00 97.12 788 GLY A O 1
ATOM 6184 N N . TYR A 1 789 ? 13.381 3.215 -14.426 1.00 98.25 789 TYR A N 1
ATOM 6185 C CA . TYR A 1 789 ? 14.276 2.483 -15.317 1.00 98.25 789 TYR A CA 1
ATOM 6186 C C . TYR A 1 789 ? 13.592 1.225 -15.856 1.00 98.25 789 TYR A C 1
ATOM 6188 O O . TYR A 1 789 ? 12.732 0.613 -15.223 1.00 98.25 789 TYR A O 1
ATOM 6196 N N . ARG A 1 790 ? 13.974 0.851 -17.075 1.00 98.75 790 ARG A N 1
ATOM 6197 C CA . ARG A 1 790 ? 13.489 -0.353 -17.743 1.00 98.75 790 ARG A CA 1
ATOM 6198 C C . ARG A 1 790 ? 14.637 -1.139 -18.339 1.00 98.75 790 ARG A C 1
ATOM 6200 O O . ARG A 1 790 ? 15.599 -0.549 -18.830 1.00 98.75 790 ARG A O 1
ATOM 6207 N N . SER A 1 791 ? 14.503 -2.455 -18.372 1.00 98.69 791 SER A N 1
ATOM 6208 C CA . SER A 1 791 ? 15.367 -3.288 -19.201 1.00 98.69 791 SER A CA 1
ATOM 6209 C C . SER A 1 791 ? 14.926 -3.138 -20.645 1.00 98.69 791 SER A C 1
ATOM 6211 O O . SER A 1 791 ? 13.746 -3.336 -20.942 1.00 98.69 791 SER A O 1
ATOM 6213 N N . ALA A 1 792 ? 15.841 -2.764 -21.541 1.00 98.81 792 ALA A N 1
ATOM 6214 C CA . ALA A 1 792 ? 15.496 -2.529 -22.939 1.00 98.81 792 ALA A CA 1
ATOM 6215 C C . ALA A 1 792 ? 16.416 -3.237 -23.933 1.00 98.81 792 ALA A C 1
ATOM 6217 O O . ALA A 1 792 ? 17.633 -3.067 -23.906 1.00 98.81 792 ALA A O 1
ATOM 6218 N N . ILE A 1 793 ? 15.806 -3.971 -24.858 1.00 98.94 793 ILE A N 1
ATOM 6219 C CA . ILE A 1 793 ? 16.445 -4.602 -26.010 1.00 98.94 793 ILE A CA 1
ATOM 6220 C C . ILE A 1 793 ? 16.307 -3.655 -27.203 1.00 98.94 793 ILE A C 1
ATOM 6222 O O . ILE A 1 793 ? 15.203 -3.216 -27.525 1.00 98.94 793 ILE A O 1
ATOM 6226 N N . TYR A 1 794 ? 17.408 -3.345 -27.885 1.00 98.81 794 TYR A N 1
ATOM 6227 C CA . TYR A 1 794 ? 17.396 -2.418 -29.021 1.00 98.81 794 TYR A CA 1
ATOM 6228 C C . TYR A 1 794 ? 18.219 -2.927 -30.204 1.00 98.81 794 TYR A C 1
ATOM 6230 O O . TYR A 1 794 ? 19.181 -3.681 -30.048 1.00 98.81 794 TYR A O 1
ATOM 6238 N N . SER A 1 795 ? 17.871 -2.446 -31.400 1.00 98.62 795 SER A N 1
ATOM 6239 C CA . SER A 1 795 ? 18.726 -2.503 -32.586 1.00 98.62 795 SER A CA 1
ATOM 6240 C C . SER A 1 795 ? 18.435 -1.318 -33.508 1.00 98.62 795 SER A C 1
ATOM 6242 O O . SER A 1 795 ? 17.273 -1.018 -33.776 1.00 98.62 795 SER A O 1
ATOM 6244 N N . TYR A 1 796 ? 19.473 -0.621 -33.972 1.00 98.50 796 TYR A N 1
ATOM 6245 C CA . TYR A 1 796 ? 19.341 0.478 -34.933 1.00 98.50 796 TYR A CA 1
ATOM 6246 C C . TYR A 1 796 ? 20.597 0.660 -35.789 1.00 98.50 796 TYR A C 1
ATOM 6248 O O . TYR A 1 796 ? 21.687 0.213 -35.436 1.00 98.50 796 TYR A O 1
ATOM 6256 N N . ALA A 1 797 ? 20.438 1.350 -36.921 1.00 98.19 797 ALA A N 1
ATOM 6257 C CA . ALA A 1 797 ? 21.528 1.713 -37.823 1.00 98.19 797 ALA A CA 1
ATOM 6258 C C . ALA A 1 797 ? 21.889 3.196 -37.679 1.00 98.19 797 ALA A C 1
ATOM 6260 O O . ALA A 1 797 ? 21.008 4.050 -37.677 1.00 98.19 797 ALA A O 1
ATOM 6261 N N . THR A 1 798 ? 23.178 3.526 -37.671 1.00 97.38 798 THR A N 1
ATOM 6262 C CA . THR A 1 798 ? 23.666 4.922 -37.720 1.00 97.38 798 THR A CA 1
ATOM 6263 C C . THR A 1 798 ? 24.048 5.371 -39.134 1.00 97.38 798 THR A C 1
ATOM 6265 O O . THR A 1 798 ? 24.133 6.567 -39.407 1.00 97.38 798 THR A O 1
ATOM 6268 N N . LYS A 1 799 ? 24.277 4.422 -40.058 1.00 94.88 799 LYS A N 1
ATOM 6269 C CA . LYS A 1 799 ? 24.795 4.696 -41.414 1.00 94.88 799 LYS A CA 1
ATOM 6270 C C . LYS A 1 799 ? 23.939 4.111 -42.527 1.00 94.88 799 LYS A C 1
ATOM 6272 O O . LYS A 1 799 ? 23.458 4.850 -43.383 1.00 94.88 799 LYS A O 1
ATOM 6277 N N . THR A 1 800 ? 23.772 2.788 -42.541 1.00 93.75 800 THR A N 1
ATOM 6278 C CA . THR A 1 800 ? 23.078 2.072 -43.622 1.00 93.75 800 THR A CA 1
ATOM 6279 C C . THR A 1 800 ? 22.050 1.114 -43.049 1.00 93.75 800 THR A C 1
ATOM 6281 O O . THR A 1 800 ? 22.378 0.275 -42.221 1.00 93.75 800 THR A O 1
ATOM 6284 N N . THR A 1 801 ? 20.814 1.196 -43.531 1.00 96.44 801 THR A N 1
ATOM 6285 C CA . THR A 1 801 ? 19.719 0.333 -43.081 1.00 96.44 801 THR A CA 1
ATOM 6286 C C . THR A 1 801 ? 19.764 -1.072 -43.709 1.00 96.44 801 THR A C 1
ATOM 6288 O O . THR A 1 801 ? 20.496 -1.381 -44.660 1.00 96.44 801 THR A O 1
ATOM 6291 N N . GLY A 1 802 ? 18.945 -1.968 -43.164 1.00 94.75 802 GLY A N 1
ATOM 6292 C CA . GLY A 1 802 ? 18.699 -3.315 -43.669 1.00 94.75 802 GLY A CA 1
ATOM 6293 C C . GLY A 1 802 ? 19.573 -4.411 -43.062 1.00 94.75 802 GLY A C 1
ATOM 6294 O O . GLY A 1 802 ? 19.526 -5.529 -43.573 1.00 94.75 802 GLY A O 1
ATOM 6295 N N . GLY A 1 803 ? 20.392 -4.113 -42.050 1.00 98.00 803 GLY A N 1
ATOM 6296 C CA . GLY A 1 803 ? 20.914 -5.135 -41.137 1.00 98.00 803 GLY A CA 1
ATOM 6297 C C . GLY A 1 803 ? 19.865 -5.546 -40.100 1.00 98.00 803 GLY A C 1
ATOM 6298 O O . GLY A 1 803 ? 18.781 -4.952 -40.035 1.00 98.00 803 GLY A O 1
ATOM 6299 N N . TYR A 1 804 ? 20.147 -6.603 -39.344 1.00 98.69 804 TYR A N 1
ATOM 6300 C CA . TYR A 1 804 ? 19.288 -7.048 -38.247 1.00 98.69 804 TYR A CA 1
ATOM 6301 C C . TYR A 1 804 ? 20.071 -7.787 -37.161 1.00 98.69 804 TYR A C 1
ATOM 6303 O O . TYR A 1 804 ? 21.090 -8.419 -37.447 1.00 98.69 804 TYR A O 1
ATOM 6311 N N . ALA A 1 805 ? 19.544 -7.719 -35.943 1.00 98.69 805 ALA A N 1
ATOM 6312 C CA . ALA A 1 805 ? 19.984 -8.478 -34.781 1.00 98.69 805 ALA A CA 1
ATOM 6313 C C . ALA A 1 805 ? 18.937 -9.544 -34.431 1.00 98.69 805 ALA A C 1
ATOM 6315 O O . ALA A 1 805 ? 17.736 -9.270 -34.511 1.00 98.69 805 ALA A O 1
ATOM 6316 N N . ASP A 1 806 ? 19.396 -10.734 -34.048 1.00 98.88 806 ASP A N 1
ATOM 6317 C CA . ASP A 1 806 ? 18.547 -11.792 -33.496 1.00 98.88 806 ASP A CA 1
ATOM 6318 C C . ASP A 1 806 ? 18.871 -11.968 -32.008 1.00 98.88 806 ASP A C 1
ATOM 6320 O O . ASP A 1 806 ? 20.041 -12.051 -31.637 1.00 98.88 806 ASP A O 1
ATOM 6324 N N . ILE A 1 807 ? 17.844 -12.026 -31.165 1.00 98.88 807 ILE A N 1
ATOM 6325 C CA . ILE A 1 807 ? 17.947 -12.220 -29.718 1.00 98.88 807 ILE A CA 1
ATOM 6326 C C . ILE A 1 807 ? 17.348 -13.579 -29.385 1.00 98.88 807 ILE A C 1
ATOM 6328 O O . ILE A 1 807 ? 16.200 -13.823 -29.740 1.00 98.88 807 ILE A O 1
ATOM 6332 N N . ASP A 1 808 ? 18.137 -14.457 -28.772 1.00 98.50 808 ASP A N 1
ATOM 6333 C CA . ASP A 1 808 ? 17.758 -15.845 -28.453 1.00 98.50 808 ASP A CA 1
ATOM 6334 C C . ASP A 1 808 ? 16.725 -15.883 -27.320 1.00 98.50 808 ASP A C 1
ATOM 6336 O O . ASP A 1 808 ? 15.662 -16.469 -27.453 1.00 98.50 808 ASP A O 1
ATOM 6340 N N . PHE A 1 809 ? 17.007 -15.171 -26.230 1.00 98.50 809 PHE A N 1
ATOM 6341 C CA . PHE A 1 809 ? 16.159 -15.122 -25.043 1.00 98.50 809 PHE A CA 1
ATOM 6342 C C . PHE A 1 809 ? 16.340 -13.802 -24.287 1.00 98.50 809 PHE A C 1
ATOM 6344 O O . PHE A 1 809 ? 17.301 -13.058 -24.530 1.00 98.50 809 PHE A O 1
ATOM 6351 N N . PHE A 1 810 ? 15.423 -13.549 -23.359 1.00 98.56 810 PHE A N 1
ATOM 6352 C CA . PHE A 1 810 ? 15.519 -12.584 -22.275 1.00 98.56 810 PHE A CA 1
ATOM 6353 C C . PHE A 1 810 ? 15.299 -13.317 -20.947 1.00 98.56 810 PHE A C 1
ATOM 6355 O O . PHE A 1 810 ? 14.185 -13.757 -20.682 1.00 98.56 810 PHE A O 1
ATOM 6362 N N . ASP A 1 811 ? 16.342 -13.424 -20.127 1.00 97.56 811 ASP A N 1
ATOM 6363 C CA . ASP A 1 811 ? 16.255 -14.002 -18.782 1.00 97.56 811 ASP A CA 1
ATOM 6364 C C . ASP A 1 811 ? 16.278 -12.872 -17.748 1.00 97.56 811 ASP A C 1
ATOM 6366 O O . ASP A 1 811 ? 17.045 -11.906 -17.873 1.00 97.56 811 ASP A O 1
ATOM 6370 N N . TYR A 1 812 ? 15.441 -12.997 -16.723 1.00 94.56 812 TYR A N 1
ATOM 6371 C CA . TYR A 1 812 ? 15.231 -12.000 -15.690 1.00 94.56 812 TYR A CA 1
ATOM 6372 C C . TYR A 1 812 ? 15.366 -12.594 -14.285 1.00 94.56 812 TYR A C 1
ATOM 6374 O O . TYR A 1 812 ? 14.490 -13.290 -13.770 1.00 94.56 812 TYR A O 1
ATOM 6382 N N . GLU A 1 813 ? 16.458 -12.243 -13.615 1.00 92.19 813 GLU A N 1
ATOM 6383 C CA . GLU A 1 813 ? 16.721 -12.644 -12.233 1.00 92.19 813 GLU A CA 1
ATOM 6384 C C . GLU A 1 813 ? 16.252 -11.540 -11.277 1.00 92.19 813 GLU A C 1
ATOM 6386 O O . GLU A 1 813 ? 16.433 -10.356 -11.562 1.00 92.19 813 GLU A O 1
ATOM 6391 N N . ARG A 1 814 ? 15.679 -11.892 -10.121 1.00 88.75 814 ARG A N 1
ATOM 6392 C CA . ARG A 1 814 ? 15.231 -10.915 -9.113 1.00 88.75 814 ARG A CA 1
ATOM 6393 C C . ARG A 1 814 ? 15.477 -11.402 -7.692 1.00 88.75 814 ARG A C 1
ATOM 6395 O O . ARG A 1 814 ? 15.530 -12.605 -7.448 1.00 88.75 814 ARG A O 1
ATOM 6402 N N . ALA A 1 815 ? 15.622 -10.461 -6.767 1.00 84.19 815 ALA A N 1
ATOM 6403 C CA . ALA A 1 815 ? 15.605 -10.753 -5.340 1.00 84.19 815 ALA A CA 1
ATOM 6404 C C . ALA A 1 815 ? 14.169 -11.001 -4.843 1.00 84.19 815 ALA A C 1
ATOM 6406 O O . ALA A 1 815 ? 13.217 -10.407 -5.346 1.00 84.19 815 ALA A O 1
ATOM 6407 N N . GLU A 1 816 ? 14.024 -11.854 -3.831 1.00 74.31 816 GLU A N 1
ATOM 6408 C CA . GLU A 1 816 ? 12.781 -11.985 -3.060 1.00 74.31 816 GLU A CA 1
ATOM 6409 C C . GLU A 1 816 ? 12.587 -10.735 -2.190 1.00 74.31 816 GLU A C 1
ATOM 6411 O O . GLU A 1 816 ? 13.556 -10.255 -1.598 1.00 74.31 816 GLU A O 1
ATOM 6416 N N . TRP A 1 817 ? 11.368 -10.184 -2.117 1.00 66.62 817 TRP A N 1
ATOM 6417 C CA . TRP A 1 817 ? 11.186 -8.854 -1.512 1.00 66.62 817 TRP A CA 1
ATOM 6418 C C . TRP A 1 817 ? 9.831 -8.581 -0.831 1.00 66.62 817 TRP A C 1
ATOM 6420 O O . TRP A 1 817 ? 9.715 -7.614 -0.082 1.00 66.62 817 TRP A O 1
ATOM 6430 N N . ASN A 1 818 ? 8.812 -9.420 -1.041 1.00 57.78 818 ASN A N 1
ATOM 6431 C CA . ASN A 1 818 ? 7.464 -9.224 -0.480 1.00 57.78 818 ASN A CA 1
ATOM 6432 C C . ASN A 1 818 ? 7.151 -10.108 0.737 1.00 57.78 818 ASN A C 1
ATOM 6434 O O . ASN A 1 818 ? 6.168 -9.848 1.428 1.00 57.78 818 ASN A O 1
ATOM 6438 N N . GLN A 1 819 ? 7.993 -11.105 1.016 1.00 56.12 819 GLN A N 1
ATOM 6439 C CA . GLN A 1 819 ? 7.973 -11.846 2.267 1.00 56.12 819 GLN A CA 1
ATOM 6440 C C . GLN A 1 819 ? 8.765 -11.035 3.292 1.00 56.12 819 GLN A C 1
ATOM 6442 O O . GLN A 1 819 ? 9.947 -10.767 3.047 1.00 56.12 819 GLN A O 1
ATOM 6447 N N . PRO A 1 820 ? 8.169 -10.628 4.427 1.00 52.41 820 PRO A N 1
ATOM 6448 C CA . PRO A 1 820 ? 8.940 -9.983 5.474 1.00 52.41 820 PRO A CA 1
ATOM 6449 C C . PRO A 1 820 ? 10.072 -10.930 5.864 1.00 52.41 820 PRO A C 1
ATOM 6451 O O . PRO A 1 820 ? 9.822 -12.073 6.244 1.00 52.41 820 PRO A O 1
ATOM 6454 N N . GLU A 1 821 ? 11.323 -10.474 5.760 1.00 53.34 821 GLU A N 1
ATOM 6455 C CA . GLU A 1 821 ? 12.446 -11.249 6.281 1.00 53.34 821 GLU A CA 1
ATOM 6456 C C . GLU A 1 821 ? 12.158 -11.518 7.764 1.00 53.34 821 GLU A C 1
ATOM 6458 O O . GLU A 1 821 ? 12.031 -10.594 8.576 1.00 53.34 821 GLU A O 1
ATOM 6463 N N . GLU A 1 822 ? 11.920 -12.780 8.101 1.00 56.91 822 GLU A N 1
ATOM 6464 C CA . GLU A 1 822 ? 11.576 -13.168 9.458 1.00 56.91 822 GLU A CA 1
ATOM 6465 C C . GLU A 1 822 ? 12.819 -12.922 10.319 1.00 56.91 822 GLU A C 1
ATOM 6467 O O . GLU A 1 822 ? 13.808 -13.653 10.208 1.00 56.91 822 GLU A O 1
ATOM 6472 N N . ILE A 1 823 ? 12.800 -11.875 11.154 1.00 63.38 823 ILE A N 1
ATOM 6473 C CA . ILE A 1 823 ? 13.890 -11.606 12.095 1.00 63.38 823 ILE A CA 1
ATOM 6474 C C . ILE A 1 823 ? 13.807 -12.673 13.184 1.00 63.38 823 ILE A C 1
ATOM 6476 O O . ILE A 1 823 ? 13.129 -12.523 14.202 1.00 63.38 823 ILE A O 1
ATOM 6480 N N . LYS A 1 824 ? 14.472 -13.797 12.924 1.00 76.38 824 LYS A N 1
ATOM 6481 C CA . LYS A 1 824 ? 14.547 -14.920 13.850 1.00 76.38 824 LYS A CA 1
ATOM 6482 C C . LYS A 1 824 ? 15.524 -14.591 14.966 1.00 76.38 824 LYS A C 1
ATOM 6484 O O . LYS A 1 824 ? 16.598 -14.047 14.695 1.00 76.38 824 LYS A O 1
ATOM 6489 N N . PRO A 1 825 ? 15.209 -14.973 16.212 1.00 80.19 825 PRO A N 1
ATOM 6490 C CA . PRO A 1 825 ? 16.216 -14.942 17.246 1.00 80.19 825 PRO A CA 1
ATOM 6491 C C . PRO A 1 825 ? 17.347 -15.913 16.875 1.00 80.19 825 PRO A C 1
ATOM 6493 O O . PRO A 1 825 ? 17.125 -16.939 16.223 1.00 80.19 825 PRO A O 1
ATOM 6496 N N . ASN A 1 826 ? 18.570 -15.616 17.305 1.00 80.69 826 ASN A N 1
ATOM 6497 C CA . ASN A 1 826 ? 19.691 -16.540 17.155 1.00 80.69 826 ASN A CA 1
ATOM 6498 C C . ASN A 1 826 ? 19.461 -17.836 17.973 1.00 80.69 826 ASN A C 1
ATOM 6500 O O . ASN A 1 826 ? 18.470 -17.988 18.690 1.00 80.69 826 ASN A O 1
ATOM 6504 N N . SER A 1 827 ? 20.405 -18.780 17.932 1.00 87.00 827 SER A N 1
ATOM 6505 C CA . SER A 1 827 ? 20.292 -20.056 18.664 1.00 87.00 827 SER A CA 1
ATOM 6506 C C . SER A 1 827 ? 20.188 -19.923 20.193 1.00 87.00 827 SER A C 1
ATOM 6508 O O . SER A 1 827 ? 19.911 -20.913 20.864 1.00 87.00 827 SER A O 1
ATOM 6510 N N . LEU A 1 828 ? 20.445 -18.734 20.745 1.00 82.50 828 LEU A N 1
ATOM 6511 C CA . LEU A 1 828 ? 20.321 -18.411 22.168 1.00 82.50 828 LEU A CA 1
ATOM 6512 C C . LEU A 1 828 ? 18.993 -17.708 22.500 1.00 82.50 828 LEU A C 1
ATOM 6514 O O . LEU A 1 828 ? 18.755 -17.380 23.659 1.00 82.50 828 LEU A O 1
ATOM 6518 N N . GLY A 1 829 ? 18.129 -17.483 21.506 1.00 87.50 829 GLY A N 1
ATOM 6519 C CA . GLY A 1 829 ? 16.867 -16.770 21.680 1.00 87.50 829 GLY A CA 1
ATOM 6520 C C . GLY A 1 829 ? 16.986 -15.247 21.553 1.00 87.50 829 GLY A C 1
ATOM 6521 O O . GLY A 1 829 ? 16.042 -14.554 21.919 1.00 87.50 829 GLY A O 1
ATOM 6522 N N . TRP A 1 830 ? 18.111 -14.706 21.068 1.00 91.94 830 TRP A N 1
ATOM 6523 C CA . TRP A 1 830 ? 18.364 -13.258 21.053 1.00 91.94 830 TRP A CA 1
ATOM 6524 C C . TRP A 1 830 ? 18.049 -12.634 19.695 1.00 91.94 830 TRP A C 1
ATOM 6526 O O . TRP A 1 830 ? 18.535 -13.108 18.669 1.00 91.94 830 TRP A O 1
ATOM 6536 N N . TYR A 1 831 ? 17.279 -11.550 19.704 1.00 86.75 831 TYR A N 1
ATOM 6537 C CA . TYR A 1 831 ? 16.974 -10.728 18.532 1.00 86.75 831 TYR A CA 1
ATOM 6538 C C . TYR A 1 831 ? 18.044 -9.665 18.276 1.00 86.75 831 TYR A C 1
ATOM 6540 O O . TYR A 1 831 ? 18.346 -9.357 17.129 1.00 86.75 831 TYR A O 1
ATOM 6548 N N . PHE A 1 832 ? 18.646 -9.129 19.338 1.00 92.62 832 PHE A N 1
ATOM 6549 C CA . PHE A 1 832 ? 19.856 -8.315 19.255 1.00 92.62 832 PHE A CA 1
ATOM 6550 C C . PHE A 1 832 ? 20.759 -8.576 20.463 1.00 92.62 832 PHE A C 1
ATOM 6552 O O . PHE A 1 832 ? 20.283 -8.974 21.528 1.00 92.62 832 PHE A O 1
ATOM 6559 N N . SER A 1 833 ? 22.058 -8.335 20.282 1.00 94.38 833 SER A N 1
ATOM 6560 C CA . SER A 1 833 ? 23.092 -8.427 21.314 1.00 94.38 833 SER A CA 1
ATOM 6561 C C . SER A 1 833 ? 24.135 -7.362 21.026 1.00 94.38 833 SER A C 1
ATOM 6563 O O . SER A 1 833 ? 24.829 -7.462 20.016 1.00 94.38 833 SER A O 1
ATOM 6565 N N . ASN A 1 834 ? 24.207 -6.335 21.869 1.00 96.00 834 ASN A N 1
ATOM 6566 C CA . ASN A 1 834 ? 25.109 -5.207 21.675 1.00 96.00 834 ASN A CA 1
ATOM 6567 C C . ASN A 1 834 ? 26.193 -5.180 22.757 1.00 96.00 834 ASN A C 1
ATOM 6569 O O . ASN A 1 834 ? 25.886 -4.937 23.925 1.00 96.00 834 ASN A O 1
ATOM 6573 N N . GLY A 1 835 ? 27.433 -5.456 22.347 1.00 93.69 835 GLY A N 1
ATOM 6574 C CA . GLY A 1 835 ? 28.642 -5.437 23.186 1.00 93.69 835 GLY A CA 1
ATOM 6575 C C . GLY A 1 835 ? 29.594 -4.278 22.856 1.00 93.69 835 GLY A C 1
ATOM 6576 O O . GLY A 1 835 ? 30.597 -4.074 23.525 1.00 93.69 835 GLY A O 1
ATOM 6577 N N . PHE A 1 836 ? 29.290 -3.477 21.827 1.00 96.88 836 PHE A N 1
ATOM 6578 C CA . PHE A 1 836 ? 29.960 -2.200 21.540 1.00 96.88 836 PHE A CA 1
ATOM 6579 C C . PHE A 1 836 ? 31.459 -2.282 21.206 1.00 96.88 836 PHE A C 1
ATOM 6581 O O . PHE A 1 836 ? 32.198 -1.311 21.390 1.00 96.88 836 PHE A O 1
ATOM 6588 N N . GLU A 1 837 ? 31.925 -3.411 20.668 1.00 94.50 837 GLU A N 1
ATOM 6589 C CA . GLU A 1 837 ? 33.351 -3.647 20.380 1.00 94.50 837 GLU A CA 1
ATOM 6590 C C . GLU A 1 837 ? 33.913 -2.793 19.230 1.00 94.50 837 GLU A C 1
ATOM 6592 O O . GLU A 1 837 ? 35.111 -2.518 19.197 1.00 94.50 837 GLU A O 1
ATOM 6597 N N . ASN A 1 838 ? 33.065 -2.344 18.297 1.00 88.38 838 ASN A N 1
ATOM 6598 C CA . ASN A 1 838 ? 33.497 -1.576 17.120 1.00 88.38 838 ASN A CA 1
ATOM 6599 C C . ASN A 1 838 ? 32.877 -0.174 17.046 1.00 88.38 838 ASN A C 1
ATOM 6601 O O . ASN A 1 838 ? 33.553 0.777 16.650 1.00 88.38 838 ASN A O 1
ATOM 6605 N N . ASP A 1 839 ? 31.602 -0.042 17.409 1.00 93.38 839 ASP A N 1
ATOM 6606 C CA . ASP A 1 839 ? 30.834 1.200 17.347 1.00 93.38 839 ASP A CA 1
ATOM 6607 C C . ASP A 1 839 ? 29.723 1.218 18.418 1.00 93.38 839 ASP A C 1
ATOM 6609 O O . ASP A 1 839 ? 29.824 0.538 19.439 1.00 93.38 839 ASP A O 1
ATOM 6613 N N . THR A 1 840 ? 28.704 2.063 18.244 1.00 92.31 840 THR A N 1
ATOM 6614 C CA . THR A 1 840 ? 27.597 2.211 19.199 1.00 92.31 840 THR A CA 1
ATOM 6615 C C . THR A 1 840 ? 26.406 1.292 18.916 1.00 92.31 840 THR A C 1
ATOM 6617 O O . THR A 1 840 ? 25.452 1.329 19.686 1.00 92.31 840 THR A O 1
ATOM 6620 N N . GLU A 1 841 ? 26.424 0.493 17.845 1.00 90.44 841 GLU A N 1
ATOM 6621 C CA . GLU A 1 841 ? 25.391 -0.501 17.499 1.00 90.44 841 GLU A CA 1
ATOM 6622 C C . GLU A 1 841 ? 23.944 0.054 17.570 1.00 90.44 841 GLU A C 1
ATOM 6624 O O . GLU A 1 841 ? 23.028 -0.521 18.173 1.00 90.44 841 GLU A O 1
ATOM 6629 N N . ASP A 1 842 ? 23.767 1.234 16.965 1.00 91.88 842 ASP A N 1
ATOM 6630 C CA . ASP A 1 842 ? 22.559 2.083 16.917 1.00 91.88 842 ASP A CA 1
ATOM 6631 C C . ASP A 1 842 ? 22.059 2.637 18.258 1.00 91.88 842 ASP A C 1
ATOM 6633 O O . ASP A 1 842 ? 20.983 3.241 18.328 1.00 91.88 842 ASP A O 1
ATOM 6637 N N . TRP A 1 843 ? 22.822 2.480 19.338 1.00 96.94 843 TRP A N 1
ATOM 6638 C CA . TRP A 1 843 ? 22.537 3.210 20.565 1.00 96.94 843 TRP A CA 1
ATOM 6639 C C . TRP A 1 843 ? 22.865 4.690 20.385 1.00 96.94 843 TRP A C 1
ATOM 6641 O O . TRP A 1 843 ? 23.901 5.068 19.832 1.00 96.94 843 TRP A O 1
ATOM 6651 N N . THR A 1 844 ? 21.971 5.540 20.882 1.00 97.12 844 THR A N 1
ATOM 6652 C CA . THR A 1 844 ? 22.064 6.998 20.804 1.00 97.12 844 THR A CA 1
ATOM 6653 C C . THR A 1 844 ? 21.946 7.626 22.187 1.00 97.12 844 THR A C 1
ATOM 6655 O O . THR A 1 844 ? 21.485 7.009 23.151 1.00 97.12 844 THR A O 1
ATOM 6658 N N . GLY A 1 845 ? 22.406 8.870 22.304 1.00 95.56 845 GLY A N 1
ATOM 6659 C CA . GLY A 1 845 ? 22.281 9.642 23.532 1.00 95.56 845 GLY A CA 1
ATOM 6660 C C . GLY A 1 845 ? 20.857 10.156 23.731 1.00 95.56 845 GLY A C 1
ATOM 6661 O O . GLY A 1 845 ? 20.246 10.706 22.816 1.00 95.56 845 GLY A O 1
ATOM 6662 N N . ARG A 1 846 ? 20.330 9.998 24.945 1.00 95.69 846 ARG A N 1
ATOM 6663 C CA . ARG A 1 846 ? 19.018 10.502 25.351 1.00 95.69 846 ARG A CA 1
ATOM 6664 C C . ARG A 1 846 ? 19.143 11.848 26.062 1.00 95.69 846 ARG A C 1
ATOM 6666 O O . ARG A 1 846 ? 19.860 11.978 27.059 1.00 95.69 846 ARG A O 1
ATOM 6673 N N . GLY A 1 847 ? 18.387 12.842 25.595 1.00 94.50 847 GLY A N 1
ATOM 6674 C CA . GLY A 1 847 ? 18.450 14.210 26.112 1.00 94.50 847 GLY A CA 1
ATOM 6675 C C . GLY A 1 847 ? 19.787 14.869 25.768 1.00 94.50 847 GLY A C 1
ATOM 6676 O O . GLY A 1 847 ? 20.132 14.952 24.597 1.00 94.50 847 GLY A O 1
ATOM 6677 N N . THR A 1 848 ? 20.542 15.344 26.766 1.00 95.50 848 THR A N 1
ATOM 6678 C CA . THR A 1 848 ? 21.874 15.945 26.527 1.00 95.50 848 THR A CA 1
ATOM 6679 C C . THR A 1 848 ? 23.017 14.930 26.508 1.00 95.50 848 THR A C 1
ATOM 6681 O O . THR A 1 848 ? 24.168 15.325 26.324 1.00 95.50 848 THR A O 1
ATOM 6684 N N . ALA A 1 849 ? 22.733 13.650 26.764 1.00 96.56 849 ALA A N 1
ATOM 6685 C CA . ALA A 1 849 ? 23.768 12.631 26.835 1.00 96.56 849 ALA A CA 1
ATOM 6686 C C . ALA A 1 849 ? 24.423 12.392 25.466 1.00 96.56 849 ALA A C 1
ATOM 6688 O O . ALA A 1 849 ? 23.770 12.463 24.431 1.00 96.56 849 ALA A O 1
ATOM 6689 N N . ASN A 1 850 ? 25.708 12.049 25.484 1.00 97.19 850 ASN A N 1
ATOM 6690 C CA . ASN A 1 850 ? 26.469 11.553 24.344 1.00 97.19 850 ASN A CA 1
ATOM 6691 C C . ASN A 1 850 ? 26.857 10.097 24.608 1.00 97.19 850 ASN A C 1
ATOM 6693 O O . ASN A 1 850 ? 27.143 9.745 25.756 1.00 97.19 850 ASN A O 1
ATOM 6697 N N . VAL A 1 851 ? 26.920 9.285 23.553 1.00 97.25 851 VAL A N 1
ATOM 6698 C CA . VAL A 1 851 ? 27.350 7.883 23.629 1.00 97.25 851 VAL A CA 1
ATOM 6699 C C . VAL A 1 851 ? 28.512 7.617 22.676 1.00 97.25 851 VAL A C 1
ATOM 6701 O O . VAL A 1 851 ? 28.561 8.182 21.585 1.00 97.25 851 VAL A O 1
ATOM 6704 N N . ALA A 1 852 ? 29.459 6.784 23.100 1.00 97.25 852 ALA A N 1
ATOM 6705 C CA . ALA A 1 852 ? 30.581 6.338 22.279 1.00 97.25 852 ALA A CA 1
ATOM 6706 C C . ALA A 1 852 ? 31.093 4.977 22.765 1.00 97.25 852 ALA A C 1
ATOM 6708 O O . ALA A 1 852 ? 31.120 4.735 23.971 1.00 97.25 852 ALA A O 1
ATOM 6709 N N . SER A 1 853 ? 31.550 4.119 21.850 1.00 96.12 853 SER A N 1
ATOM 6710 C CA . SER A 1 853 ? 32.316 2.922 22.226 1.00 96.12 853 SER A CA 1
ATOM 6711 C C . SER A 1 853 ? 33.622 3.330 22.923 1.00 96.12 853 SER A C 1
ATOM 6713 O O . SER A 1 853 ? 34.301 4.269 22.494 1.00 96.12 853 SER A O 1
ATOM 6715 N N . SER A 1 854 ? 33.961 2.658 24.023 1.00 95.38 854 SER A N 1
ATOM 6716 C CA . SER A 1 854 ? 35.086 3.002 24.893 1.00 95.38 854 SER A CA 1
ATOM 6717 C C . SER A 1 854 ? 35.845 1.769 25.363 1.00 95.38 854 SER A C 1
ATOM 6719 O O . SER A 1 854 ? 35.266 0.879 25.971 1.00 95.38 854 SER A O 1
ATOM 6721 N N . ALA A 1 855 ? 37.168 1.783 25.189 1.00 94.69 855 ALA A N 1
ATOM 6722 C CA . ALA A 1 855 ? 38.083 0.736 25.656 1.00 94.69 855 ALA A CA 1
ATOM 6723 C C . ALA A 1 855 ? 38.494 0.879 27.139 1.00 94.69 855 ALA A C 1
ATOM 6725 O O . ALA A 1 855 ? 39.429 0.223 27.598 1.00 94.69 855 ALA A O 1
ATOM 6726 N N . ASN A 1 856 ? 37.877 1.800 27.891 1.00 90.69 856 ASN A N 1
ATOM 6727 C CA . ASN A 1 856 ? 38.255 2.052 29.288 1.00 90.69 856 ASN A CA 1
ATOM 6728 C C . ASN A 1 856 ? 37.866 0.893 30.216 1.00 90.69 856 ASN A C 1
ATOM 6730 O O . ASN A 1 856 ? 38.550 0.630 31.204 1.00 90.69 856 ASN A O 1
ATOM 6734 N N . THR A 1 857 ? 36.740 0.244 29.929 1.00 92.56 857 THR A N 1
ATOM 6735 C CA . THR A 1 857 ? 36.208 -0.904 30.666 1.00 92.56 857 THR A CA 1
ATOM 6736 C C . THR A 1 857 ? 35.273 -1.674 29.736 1.00 92.56 857 THR A C 1
ATOM 6738 O O . THR A 1 857 ? 34.606 -1.058 28.912 1.00 92.56 857 THR A O 1
ATOM 6741 N N . GLY A 1 858 ? 35.197 -2.991 29.904 1.00 91.25 858 GLY A N 1
ATOM 6742 C CA . GLY A 1 858 ? 34.199 -3.874 29.292 1.00 91.25 858 GLY A CA 1
ATOM 6743 C C . GLY A 1 858 ? 33.735 -4.892 30.332 1.00 91.25 858 GLY A C 1
ATOM 6744 O O . GLY A 1 858 ? 34.479 -5.187 31.277 1.00 91.25 858 GLY A O 1
ATOM 6745 N N . TYR A 1 859 ? 32.493 -5.352 30.240 1.00 92.94 859 TYR A N 1
ATOM 6746 C CA . TYR A 1 859 ? 32.005 -6.500 31.001 1.00 92.94 859 TYR A CA 1
ATOM 6747 C C . TYR A 1 859 ? 32.377 -7.789 30.261 1.00 92.94 859 TYR A C 1
ATOM 6749 O O . TYR A 1 859 ? 33.016 -8.670 30.843 1.00 92.94 859 TYR A O 1
ATOM 6757 N N . VAL A 1 860 ? 32.055 -7.856 28.968 1.00 89.75 860 VAL A N 1
ATOM 6758 C CA . VAL A 1 860 ? 32.508 -8.893 28.033 1.00 89.75 860 VAL A CA 1
ATOM 6759 C C . VAL A 1 860 ? 33.269 -8.204 26.904 1.00 89.75 860 VAL A C 1
ATOM 6761 O O . VAL A 1 860 ? 32.883 -7.142 26.451 1.00 89.75 860 VAL A O 1
ATOM 6764 N N . GLY A 1 861 ? 34.382 -8.791 26.460 1.00 92.00 861 GLY A N 1
ATOM 6765 C CA . GLY A 1 861 ? 35.235 -8.140 25.463 1.00 92.00 861 GLY A CA 1
ATOM 6766 C C . GLY A 1 861 ? 36.133 -7.059 26.068 1.00 92.00 861 GLY A C 1
ATOM 6767 O O . GLY A 1 861 ? 36.556 -7.169 27.223 1.00 92.00 861 GLY A O 1
ATOM 6768 N N . ASN A 1 862 ? 36.519 -6.072 25.257 1.00 94.12 862 ASN A N 1
ATOM 6769 C CA . ASN A 1 862 ? 37.449 -5.014 25.669 1.00 94.12 862 ASN A CA 1
ATOM 6770 C C . ASN A 1 862 ? 36.811 -3.622 25.684 1.00 94.12 862 ASN A C 1
ATOM 6772 O O . ASN A 1 862 ? 37.467 -2.676 26.131 1.00 94.12 862 ASN A O 1
ATOM 6776 N N . HIS A 1 863 ? 35.595 -3.471 25.165 1.00 96.88 863 HIS A N 1
ATOM 6777 C CA . HIS A 1 863 ? 34.913 -2.191 25.053 1.00 96.88 863 HIS A CA 1
ATOM 6778 C C . HIS A 1 863 ? 33.565 -2.214 25.785 1.00 96.88 863 HIS A C 1
ATOM 6780 O O . HIS A 1 863 ? 33.103 -3.236 26.272 1.00 96.88 863 HIS A O 1
ATOM 6786 N N . SER A 1 864 ? 32.971 -1.036 25.936 1.00 97.50 864 SER A N 1
ATOM 6787 C CA . SER A 1 864 ? 31.583 -0.840 26.357 1.00 97.50 864 SER A CA 1
ATOM 6788 C C . SER A 1 864 ? 31.081 0.504 25.835 1.00 97.50 864 SER A C 1
ATOM 6790 O O . SER A 1 864 ? 31.868 1.347 25.384 1.00 97.50 864 SER A O 1
ATOM 6792 N N . LEU A 1 865 ? 29.775 0.754 25.907 1.00 98.19 865 LEU A N 1
ATOM 6793 C CA . LEU A 1 865 ? 29.212 2.047 25.536 1.00 98.19 865 LEU A CA 1
ATOM 6794 C C . LEU A 1 865 ? 29.351 3.038 26.695 1.00 98.19 865 LEU A C 1
ATOM 6796 O O . LEU A 1 865 ? 28.695 2.907 27.727 1.00 98.19 865 LEU A O 1
ATOM 6800 N N . PHE A 1 866 ? 30.167 4.072 26.515 1.00 98.12 866 PHE A N 1
ATOM 6801 C CA . PHE A 1 866 ? 30.320 5.155 27.479 1.00 98.12 866 PHE A CA 1
ATOM 6802 C C . PHE A 1 866 ? 29.259 6.237 27.279 1.00 98.12 866 PHE A C 1
ATOM 6804 O O . PHE A 1 866 ? 29.178 6.857 26.218 1.00 98.12 866 PHE A O 1
ATOM 6811 N N . VAL A 1 867 ? 28.492 6.506 28.331 1.00 97.81 867 VAL A N 1
ATOM 6812 C CA . VAL A 1 867 ? 27.430 7.511 28.392 1.00 97.81 867 VAL A CA 1
ATOM 6813 C C . VAL A 1 867 ? 27.921 8.720 29.179 1.00 97.81 867 VAL A C 1
ATOM 6815 O O . VAL A 1 867 ? 28.245 8.628 30.366 1.00 97.81 867 VAL A O 1
ATOM 6818 N N . SER A 1 868 ? 27.967 9.879 28.524 1.00 96.44 868 SER A N 1
ATOM 6819 C CA . SER A 1 868 ? 28.556 11.103 29.077 1.00 96.44 868 SER A CA 1
ATOM 6820 C C . SER A 1 868 ? 27.743 12.360 28.765 1.00 96.44 868 SER A C 1
ATOM 6822 O O . SER A 1 868 ? 26.743 12.293 28.060 1.00 96.44 868 SER A O 1
ATOM 6824 N N . GLY A 1 869 ? 28.130 13.525 29.297 1.00 95.00 869 GLY A N 1
ATOM 6825 C CA . GLY A 1 869 ? 27.449 14.802 29.001 1.00 95.00 869 GLY A CA 1
ATOM 6826 C C . GLY A 1 869 ? 26.038 14.915 29.596 1.00 95.00 869 GLY A C 1
ATOM 6827 O O . GLY A 1 869 ? 25.214 15.714 29.144 1.00 95.00 869 GLY A O 1
ATOM 6828 N N . ARG A 1 870 ? 25.741 14.102 30.609 1.00 94.50 870 ARG A N 1
ATOM 6829 C CA . ARG A 1 870 ? 24.441 14.063 31.278 1.00 94.50 870 ARG A CA 1
ATOM 6830 C C . ARG A 1 870 ? 24.258 15.315 32.137 1.00 94.50 870 ARG A C 1
ATOM 6832 O O . ARG A 1 870 ? 25.149 15.685 32.897 1.00 94.50 870 ARG A O 1
ATOM 6839 N N . THR A 1 871 ? 23.097 15.959 32.037 1.00 94.81 871 THR A N 1
ATOM 6840 C CA . THR A 1 871 ? 22.753 17.150 32.840 1.00 94.81 871 THR A CA 1
ATOM 6841 C C . THR A 1 871 ? 21.598 16.900 33.810 1.00 94.81 871 THR A C 1
ATOM 6843 O O . THR A 1 871 ? 21.344 17.710 34.697 1.00 94.81 871 THR A O 1
ATOM 6846 N N . SER A 1 872 ? 20.905 15.770 33.678 1.00 95.12 872 SER A N 1
ATOM 6847 C CA . SER A 1 872 ? 19.797 15.325 34.525 1.00 95.12 872 SER A CA 1
ATOM 6848 C C . SER A 1 872 ? 19.748 13.797 34.586 1.00 95.12 872 SER A C 1
ATOM 6850 O O . SER A 1 872 ? 20.294 13.122 33.710 1.00 95.12 872 SER A O 1
ATOM 6852 N N . SER A 1 873 ? 19.066 13.248 35.595 1.00 92.94 873 SER A N 1
ATOM 6853 C CA . SER A 1 873 ? 19.025 11.802 35.847 1.00 92.94 873 SER A CA 1
ATOM 6854 C C . SER A 1 873 ? 18.357 10.981 34.744 1.00 92.94 873 SER A C 1
ATOM 6856 O O . SER A 1 873 ? 18.789 9.865 34.473 1.00 92.94 873 SER A O 1
ATOM 6858 N N . TRP A 1 874 ? 17.417 11.579 34.010 1.00 93.56 874 TRP A N 1
ATOM 6859 C CA . TRP A 1 874 ? 16.753 10.962 32.857 1.00 93.56 874 TRP A CA 1
ATOM 6860 C C . TRP A 1 874 ? 17.573 10.995 31.550 1.00 93.56 874 TRP A C 1
ATOM 6862 O O . TRP A 1 874 ? 17.173 10.402 30.547 1.00 93.56 874 TRP A O 1
ATOM 6872 N N . ASN A 1 875 ? 18.711 11.705 31.508 1.00 97.00 875 ASN A N 1
ATOM 6873 C CA . ASN A 1 875 ? 19.620 11.633 30.357 1.00 97.00 875 ASN A CA 1
ATOM 6874 C C . ASN A 1 875 ? 20.394 10.315 30.408 1.00 97.00 875 ASN A C 1
ATOM 6876 O O . ASN A 1 875 ? 20.843 9.919 31.481 1.00 97.00 875 ASN A O 1
ATOM 6880 N N . GLY A 1 876 ? 20.611 9.660 29.273 1.00 96.75 876 GLY A N 1
ATOM 6881 C CA . GLY A 1 876 ? 21.163 8.305 29.266 1.00 96.75 876 GLY A CA 1
ATOM 6882 C C . GLY A 1 876 ? 21.447 7.768 27.869 1.00 96.75 876 GLY A C 1
ATOM 6883 O O . GLY A 1 876 ? 21.666 8.549 26.947 1.00 96.75 876 GLY A O 1
ATOM 6884 N N . ALA A 1 877 ? 21.431 6.447 27.711 1.00 97.56 877 ALA A N 1
ATOM 6885 C CA . ALA A 1 877 ? 21.543 5.783 26.412 1.00 97.56 877 ALA A CA 1
ATOM 6886 C C . ALA A 1 877 ? 20.191 5.183 26.014 1.00 97.56 877 ALA A C 1
ATOM 6888 O O . ALA A 1 877 ? 19.459 4.705 26.881 1.00 97.56 877 ALA A O 1
ATOM 6889 N N . GLN A 1 878 ? 19.862 5.212 24.724 1.00 97.94 878 GLN A N 1
ATOM 6890 C CA . GLN A 1 878 ? 18.620 4.651 24.190 1.00 97.94 878 GLN A CA 1
ATOM 6891 C C . GLN A 1 878 ? 18.838 3.916 22.861 1.00 97.94 878 GLN A C 1
ATOM 6893 O O . GLN A 1 878 ? 19.751 4.262 22.113 1.00 97.94 878 GLN A O 1
ATOM 6898 N N . LYS A 1 879 ? 17.964 2.957 22.543 1.00 96.19 879 LYS A N 1
ATOM 6899 C CA . LYS A 1 879 ? 17.902 2.232 21.265 1.00 96.19 879 LYS A CA 1
ATOM 6900 C C . LYS A 1 879 ? 16.448 2.078 20.819 1.00 96.19 879 LYS A C 1
ATOM 6902 O O . LYS A 1 879 ? 15.599 1.704 21.628 1.00 96.19 879 LYS A O 1
ATOM 6907 N N . ALA A 1 880 ? 16.173 2.352 19.544 1.00 90.00 880 ALA A N 1
ATOM 6908 C CA . ALA A 1 880 ? 14.873 2.059 18.941 1.00 90.00 880 ALA A CA 1
ATOM 6909 C C . ALA A 1 880 ? 14.669 0.537 18.852 1.00 90.00 880 ALA A C 1
ATOM 6911 O O . ALA A 1 880 ? 15.569 -0.191 18.425 1.00 90.00 880 ALA A O 1
ATOM 6912 N N . LEU A 1 881 ? 13.502 0.049 19.265 1.00 86.94 881 LEU A N 1
ATOM 6913 C CA . LEU A 1 881 ? 13.127 -1.352 19.117 1.00 86.94 881 LEU A CA 1
ATOM 6914 C C . LEU A 1 881 ? 12.437 -1.559 17.770 1.00 86.94 881 LEU A C 1
ATOM 6916 O O . LEU A 1 881 ? 11.516 -0.829 17.421 1.00 86.94 881 LEU A O 1
ATOM 6920 N N . SER A 1 882 ? 12.863 -2.586 17.031 1.00 79.00 882 SER A N 1
ATOM 6921 C CA . SER A 1 882 ? 12.235 -2.939 15.758 1.00 79.00 882 SER A CA 1
ATOM 6922 C C . SER A 1 882 ? 10.806 -3.432 15.979 1.00 79.00 882 SER A C 1
ATOM 6924 O O . SER A 1 882 ? 10.585 -4.450 16.644 1.00 79.00 882 SER A O 1
ATOM 6926 N N . ASP A 1 883 ? 9.848 -2.750 15.361 1.00 71.69 883 ASP A N 1
ATOM 6927 C CA . ASP A 1 883 ? 8.432 -3.117 15.324 1.00 71.69 883 ASP A CA 1
ATOM 6928 C C . ASP A 1 883 ? 8.178 -4.459 14.616 1.00 71.69 883 ASP A C 1
ATOM 6930 O O . ASP A 1 883 ? 7.142 -5.083 14.830 1.00 71.69 883 ASP A O 1
ATOM 6934 N N . ARG A 1 884 ? 9.126 -4.952 13.810 1.00 65.94 884 ARG A N 1
ATOM 6935 C CA . ARG A 1 884 ? 9.092 -6.281 13.176 1.00 65.94 884 ARG A CA 1
ATOM 6936 C C . ARG A 1 884 ? 9.254 -7.415 14.186 1.00 65.94 884 ARG A C 1
ATOM 6938 O O . ARG A 1 884 ? 8.723 -8.496 13.960 1.00 65.94 884 ARG A O 1
ATOM 6945 N N . VAL A 1 885 ? 9.947 -7.162 15.296 1.00 79.50 885 VAL A N 1
ATOM 6946 C CA . VAL A 1 885 ? 10.225 -8.147 16.353 1.00 79.50 885 VAL A CA 1
ATOM 6947 C C . VAL A 1 885 ? 9.379 -7.883 17.589 1.00 79.50 885 VAL A C 1
ATOM 6949 O O . VAL A 1 885 ? 8.674 -8.767 18.069 1.00 79.50 885 VAL A O 1
ATOM 6952 N N . PHE A 1 886 ? 9.466 -6.670 18.131 1.00 84.81 886 PHE A N 1
ATOM 6953 C CA . PHE A 1 886 ? 8.928 -6.336 19.441 1.00 84.81 886 PHE A CA 1
ATOM 6954 C C . PHE A 1 886 ? 7.494 -5.838 19.293 1.00 84.81 886 PHE A C 1
ATOM 6956 O O . PHE A 1 886 ? 7.250 -4.668 19.033 1.00 84.81 886 PHE A O 1
ATOM 6963 N N . LYS A 1 887 ? 6.532 -6.752 19.422 1.00 85.19 887 LYS A N 1
ATOM 6964 C CA . LYS A 1 887 ? 5.095 -6.467 19.287 1.00 85.19 887 LYS A CA 1
ATOM 6965 C C . LYS A 1 887 ? 4.422 -6.113 20.627 1.00 85.19 887 LYS A C 1
ATOM 6967 O O . LYS A 1 887 ? 4.647 -6.826 21.611 1.00 85.19 887 LYS A O 1
ATOM 6972 N N . PRO A 1 888 ? 3.542 -5.096 20.668 1.00 83.88 888 PRO A N 1
ATOM 6973 C CA . PRO A 1 888 ? 2.664 -4.813 21.806 1.00 83.88 888 PRO A CA 1
ATOM 6974 C C . PRO A 1 888 ? 1.863 -6.028 22.266 1.00 83.88 888 PRO A C 1
ATOM 6976 O O . PRO A 1 888 ? 1.385 -6.812 21.453 1.00 83.88 888 PRO A O 1
ATOM 6979 N N . GLY A 1 889 ? 1.695 -6.184 23.578 1.00 82.00 889 GLY A N 1
ATOM 6980 C CA . GLY A 1 889 ? 0.964 -7.304 24.173 1.00 82.00 889 GLY A CA 1
ATOM 6981 C C . GLY A 1 889 ? 1.764 -8.604 24.313 1.00 82.00 889 GLY A C 1
ATOM 6982 O O . GLY A 1 889 ? 1.324 -9.479 25.060 1.00 82.00 889 GLY A O 1
ATOM 6983 N N . ASN A 1 890 ? 2.938 -8.720 23.685 1.00 86.31 890 ASN A N 1
ATOM 6984 C CA . ASN A 1 890 ? 3.817 -9.883 23.817 1.00 86.31 890 ASN A CA 1
ATOM 6985 C C . ASN A 1 890 ? 4.864 -9.695 24.926 1.00 86.31 890 ASN A C 1
ATOM 6987 O O . ASN A 1 890 ? 5.189 -8.574 25.327 1.00 86.31 890 ASN A O 1
ATOM 6991 N N . GLU A 1 891 ? 5.403 -10.816 25.407 1.00 95.19 891 GLU A N 1
ATOM 6992 C CA . GLU A 1 891 ? 6.469 -10.859 26.412 1.00 95.19 891 GLU A CA 1
ATOM 6993 C C . GLU A 1 891 ? 7.847 -11.054 25.771 1.00 95.19 891 GLU A C 1
ATOM 6995 O O . GLU A 1 891 ? 8.031 -11.914 24.906 1.00 95.19 891 GLU A O 1
ATOM 7000 N N . TYR A 1 892 ? 8.826 -10.281 26.243 1.00 96.69 892 TYR A N 1
ATOM 7001 C CA . TYR A 1 892 ? 10.224 -10.340 25.811 1.00 96.69 892 TYR A CA 1
ATOM 7002 C C . TYR A 1 892 ? 11.172 -10.321 27.013 1.00 96.69 892 TYR A C 1
ATOM 7004 O O . TYR A 1 892 ? 10.819 -9.868 28.105 1.00 96.69 892 TYR A O 1
ATOM 7012 N N . SER A 1 893 ? 12.390 -10.809 26.794 1.00 97.38 893 SER A N 1
ATOM 7013 C CA . SER A 1 893 ? 13.478 -10.736 27.761 1.00 97.38 893 SER A CA 1
ATOM 7014 C C . SER A 1 893 ? 14.401 -9.581 27.387 1.00 97.38 893 SER A C 1
ATOM 7016 O O . SER A 1 893 ? 14.881 -9.516 26.256 1.00 97.38 893 SER A O 1
ATOM 7018 N N . PHE A 1 894 ? 14.642 -8.667 28.324 1.00 98.12 894 PHE A N 1
ATOM 7019 C CA . PHE A 1 894 ? 15.600 -7.574 28.163 1.00 98.12 894 PHE A CA 1
ATOM 7020 C C . PHE A 1 894 ? 16.673 -7.644 29.241 1.00 98.12 894 PHE A C 1
ATOM 7022 O O . PHE A 1 894 ? 16.373 -7.914 30.409 1.00 98.12 894 PHE A O 1
ATOM 7029 N N . SER A 1 895 ? 17.918 -7.351 28.868 1.00 97.25 895 SER A N 1
ATOM 7030 C CA . SER A 1 895 ? 19.021 -7.220 29.814 1.00 97.25 895 SER A CA 1
ATOM 7031 C C . SER A 1 895 ? 20.063 -6.201 29.368 1.00 97.25 895 SER A C 1
ATOM 7033 O O . SER A 1 895 ? 20.275 -6.012 28.177 1.00 97.25 895 SER A O 1
ATOM 7035 N N . VAL A 1 896 ? 20.723 -5.565 30.336 1.00 97.75 896 VAL A N 1
ATOM 7036 C CA . VAL A 1 896 ? 21.928 -4.759 30.129 1.00 97.75 896 VAL A CA 1
ATOM 7037 C C . VAL A 1 896 ? 22.803 -4.799 31.383 1.00 97.75 896 VAL A C 1
ATOM 7039 O O . VAL A 1 896 ? 22.279 -4.837 32.500 1.00 97.75 896 VAL A O 1
ATOM 7042 N N . ASN A 1 897 ? 24.125 -4.766 31.228 1.00 97.44 897 ASN A N 1
ATOM 7043 C CA . ASN A 1 897 ? 25.054 -4.561 32.338 1.00 97.44 897 ASN A CA 1
ATOM 7044 C C . ASN A 1 897 ? 25.429 -3.085 32.420 1.00 97.44 897 ASN A C 1
ATOM 7046 O O . ASN A 1 897 ? 25.739 -2.463 31.410 1.00 97.44 897 ASN A O 1
ATOM 7050 N N . VAL A 1 898 ? 25.400 -2.521 33.624 1.00 96.50 898 VAL A N 1
ATOM 7051 C CA . VAL A 1 898 ? 25.725 -1.120 33.893 1.00 96.50 898 VAL A CA 1
ATOM 7052 C C . VAL A 1 898 ? 26.890 -1.026 34.870 1.00 96.50 898 VAL A C 1
ATOM 7054 O O . VAL A 1 898 ? 26.998 -1.821 35.805 1.00 96.50 898 VAL A O 1
ATO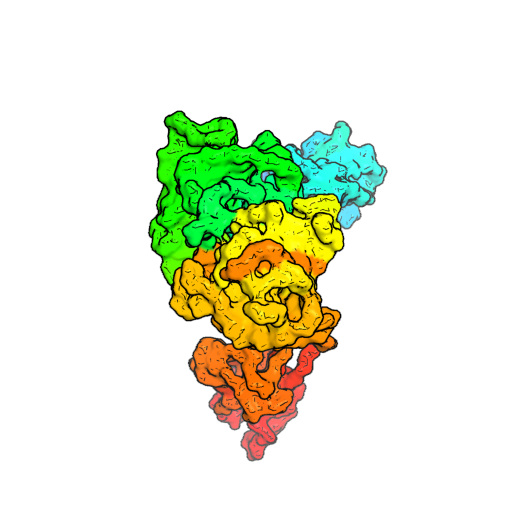M 7057 N N . LYS A 1 899 ? 27.756 -0.037 34.666 1.00 94.12 899 LYS A N 1
ATOM 7058 C CA . LYS A 1 899 ? 28.841 0.326 35.583 1.00 94.12 899 LYS A CA 1
ATOM 7059 C C . LYS A 1 899 ? 29.006 1.830 35.588 1.00 94.12 899 LYS A C 1
ATOM 7061 O O . LYS A 1 899 ? 28.885 2.472 34.553 1.00 94.12 899 LYS A O 1
ATOM 7066 N N . PHE A 1 900 ? 29.322 2.418 36.730 1.00 91.62 900 PHE A N 1
ATOM 7067 C CA . PHE A 1 900 ? 29.554 3.855 36.817 1.00 91.62 900 PHE A CA 1
ATOM 7068 C C . PHE A 1 900 ? 30.767 4.168 37.680 1.00 91.62 900 PHE A C 1
ATOM 7070 O O . PHE A 1 900 ? 31.140 3.404 38.572 1.00 91.62 900 PHE A O 1
ATOM 7077 N N . ASP A 1 901 ? 31.347 5.333 37.410 1.00 82.00 901 ASP A N 1
ATOM 7078 C CA . ASP A 1 901 ? 32.407 5.924 38.208 1.00 82.00 901 ASP A CA 1
ATOM 7079 C C . ASP A 1 901 ? 31.963 7.323 38.629 1.00 82.00 901 ASP A C 1
ATOM 7081 O O . ASP A 1 901 ? 31.755 8.206 37.797 1.00 82.00 901 ASP A O 1
ATOM 7085 N N . SER A 1 902 ? 31.799 7.533 39.934 1.00 78.75 902 SER A N 1
ATOM 7086 C CA . SER A 1 902 ? 31.431 8.840 40.483 1.00 78.75 902 SER A CA 1
ATOM 7087 C C . SER A 1 902 ? 32.045 9.097 41.860 1.00 78.75 902 SER A C 1
ATOM 7089 O O . SER A 1 902 ? 32.812 8.278 42.373 1.00 78.75 902 SER A O 1
ATOM 7091 N N . GLU A 1 903 ? 31.731 10.242 42.469 1.00 72.38 903 GLU A N 1
ATOM 7092 C CA . GLU A 1 903 ? 32.033 10.499 43.883 1.00 72.38 903 GLU A CA 1
ATOM 7093 C C . GLU A 1 903 ? 31.116 9.701 44.830 1.00 72.38 903 GLU A C 1
ATOM 7095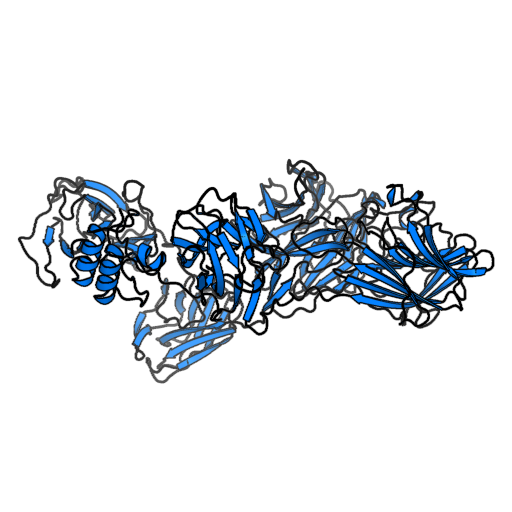 O O . GLU A 1 903 ? 31.564 9.320 45.910 1.00 72.38 903 GLU A O 1
ATOM 7100 N N . LYS A 1 904 ? 29.881 9.372 44.415 1.00 74.06 904 LYS A N 1
ATOM 7101 C CA . LYS A 1 904 ? 28.973 8.489 45.167 1.00 74.06 904 LYS A CA 1
ATOM 7102 C C . LYS A 1 904 ? 29.455 7.033 45.099 1.00 74.06 904 LYS A C 1
ATOM 7104 O O . LYS A 1 904 ? 29.948 6.579 44.063 1.00 74.06 904 LYS A O 1
ATOM 7109 N N . ILE A 1 905 ? 29.287 6.295 46.201 1.00 75.12 905 ILE A N 1
ATOM 7110 C CA . ILE A 1 905 ? 29.646 4.867 46.287 1.00 75.12 905 ILE A CA 1
ATOM 7111 C C . ILE A 1 905 ? 28.578 3.990 45.618 1.00 75.12 905 ILE A C 1
ATOM 7113 O O . ILE A 1 905 ? 28.922 2.969 45.024 1.00 75.12 905 ILE A O 1
ATOM 7117 N N . THR A 1 906 ? 27.312 4.412 45.647 1.00 80.50 906 THR A N 1
ATOM 7118 C CA . THR A 1 906 ? 26.189 3.729 44.993 1.00 80.50 906 THR A CA 1
ATOM 7119 C C . THR A 1 906 ? 25.345 4.694 44.156 1.00 80.50 906 THR A C 1
ATOM 7121 O O . THR A 1 906 ? 25.324 5.901 44.412 1.00 80.50 906 THR A O 1
ATOM 7124 N N . ASP A 1 907 ? 24.669 4.173 43.130 1.00 86.31 907 ASP A N 1
ATOM 7125 C CA . ASP A 1 907 ? 23.677 4.909 42.334 1.00 86.31 907 ASP A CA 1
ATOM 7126 C C . ASP A 1 907 ? 22.581 3.943 41.859 1.00 86.31 907 ASP A C 1
ATOM 7128 O O . ASP A 1 907 ? 22.848 2.766 41.600 1.00 86.31 907 ASP A O 1
ATOM 7132 N N . LYS A 1 908 ? 21.336 4.413 41.767 1.00 89.69 908 LYS A N 1
ATOM 7133 C CA . LYS A 1 908 ? 20.199 3.581 41.353 1.00 89.69 908 LYS A CA 1
ATOM 7134 C C . LYS A 1 908 ? 19.947 3.765 39.861 1.00 89.69 908 LYS A C 1
ATOM 7136 O O . LYS A 1 908 ? 19.747 4.888 39.403 1.00 89.69 908 LYS A O 1
ATOM 7141 N N . PHE A 1 909 ? 19.900 2.658 39.129 1.00 94.31 909 PHE A N 1
ATOM 7142 C CA . PHE A 1 909 ? 19.673 2.619 37.688 1.00 94.31 909 PHE A CA 1
ATOM 7143 C C . PHE A 1 909 ? 18.308 2.034 37.336 1.00 94.31 909 PHE A C 1
ATOM 7145 O O . PHE A 1 909 ? 17.786 1.171 38.045 1.00 94.31 909 PHE A O 1
ATOM 7152 N N . PHE A 1 910 ? 17.772 2.479 36.200 1.00 95.88 910 PHE A N 1
ATOM 7153 C CA . PHE A 1 910 ? 16.561 1.948 35.588 1.00 95.88 910 PHE A CA 1
ATOM 7154 C C . PHE A 1 910 ? 16.802 1.573 34.134 1.00 95.88 910 PHE A C 1
ATOM 7156 O O . PHE A 1 910 ? 17.457 2.306 33.394 1.00 95.88 910 PHE A O 1
ATOM 7163 N N . MET A 1 911 ? 16.178 0.475 33.725 1.00 97.94 911 MET A N 1
ATOM 7164 C CA . MET A 1 911 ? 15.906 0.142 32.337 1.00 97.94 911 MET A CA 1
ATOM 7165 C C . MET A 1 911 ? 14.409 0.338 32.100 1.00 97.94 911 MET A C 1
ATOM 7167 O O . MET A 1 911 ? 13.580 -0.192 32.848 1.00 97.94 911 MET A O 1
ATOM 7171 N N . LYS A 1 912 ? 14.058 1.133 31.091 1.00 98.00 912 LYS A N 1
ATOM 7172 C CA . LYS A 1 912 ? 12.679 1.536 30.800 1.00 98.00 912 LYS A CA 1
ATOM 7173 C C . LYS A 1 912 ? 12.380 1.455 29.306 1.00 98.00 912 LYS A C 1
ATOM 7175 O O . LYS A 1 912 ? 13.290 1.478 28.479 1.00 98.00 912 LYS A O 1
ATOM 7180 N N . LEU A 1 913 ? 11.092 1.377 28.992 1.00 97.88 913 LEU A N 1
ATOM 7181 C CA . LEU A 1 913 ? 10.552 1.496 27.643 1.00 97.88 913 LEU A CA 1
ATOM 7182 C C . LEU A 1 913 ? 9.842 2.846 27.512 1.00 97.88 913 LEU A C 1
ATOM 7184 O O . LEU A 1 913 ? 8.865 3.086 28.220 1.00 97.88 913 LEU A O 1
ATOM 7188 N N . GLU A 1 914 ? 10.304 3.711 26.614 1.00 97.06 914 GLU A N 1
ATOM 7189 C CA . GLU A 1 914 ? 9.492 4.821 26.103 1.00 97.06 914 GLU A CA 1
ATOM 7190 C C . GLU A 1 914 ? 8.643 4.303 24.942 1.00 97.06 914 GLU A C 1
ATOM 7192 O O . GLU A 1 914 ? 9.147 3.545 24.116 1.00 97.06 914 GLU A O 1
ATOM 7197 N N . TYR A 1 915 ? 7.373 4.699 24.885 1.00 94.81 915 TYR A N 1
ATOM 7198 C CA . TYR A 1 915 ? 6.478 4.395 23.768 1.00 94.81 915 TYR A CA 1
ATOM 7199 C C . TYR A 1 915 ? 5.379 5.456 23.642 1.00 94.81 915 TYR A C 1
ATOM 7201 O O . TYR A 1 915 ? 5.065 6.147 24.614 1.00 94.81 915 TYR A O 1
ATOM 7209 N N . SER A 1 916 ? 4.776 5.574 22.466 1.00 84.44 916 SER A N 1
ATOM 7210 C CA . SER A 1 916 ? 3.533 6.313 22.229 1.00 84.44 916 SER A CA 1
ATOM 7211 C C . SER A 1 916 ? 2.339 5.397 22.519 1.00 84.44 916 SER A C 1
ATOM 7213 O O . SER A 1 916 ? 2.302 4.270 22.028 1.00 84.44 916 SER A O 1
ATOM 7215 N N . ASP A 1 917 ? 1.379 5.837 23.339 1.00 79.06 917 ASP A N 1
ATOM 7216 C CA . ASP A 1 917 ? 0.103 5.126 23.508 1.00 79.06 917 ASP A CA 1
ATOM 7217 C C . ASP A 1 917 ? -0.831 5.323 22.300 1.00 79.06 917 ASP A C 1
ATOM 7219 O O . ASP A 1 917 ? -0.540 6.105 21.397 1.00 79.06 917 ASP A O 1
ATOM 7223 N N . ALA A 1 918 ? -1.989 4.653 22.303 1.00 65.88 918 ALA A N 1
ATOM 7224 C CA . ALA A 1 918 ? -2.980 4.727 21.223 1.00 65.88 918 ALA A CA 1
ATOM 7225 C C . ALA A 1 918 ? -3.512 6.149 20.924 1.00 65.88 918 ALA A C 1
ATOM 7227 O O . ALA A 1 918 ? -4.167 6.355 19.907 1.00 65.88 918 ALA A O 1
ATOM 7228 N N . ASN A 1 919 ? -3.246 7.133 21.791 1.00 67.31 919 ASN A N 1
ATOM 7229 C CA . ASN A 1 919 ? -3.590 8.540 21.575 1.00 67.31 919 ASN A CA 1
ATOM 7230 C C . ASN A 1 919 ? -2.379 9.383 21.123 1.00 67.31 919 ASN A C 1
ATOM 7232 O O . ASN A 1 919 ? -2.453 10.614 21.116 1.00 67.31 919 ASN A O 1
ATOM 7236 N N . GLY A 1 920 ? -1.248 8.748 20.802 1.00 66.00 920 GLY A N 1
ATOM 7237 C CA . GLY A 1 920 ? 0.007 9.400 20.429 1.00 66.00 920 GLY A CA 1
ATOM 7238 C C . GLY A 1 920 ? 0.733 10.075 21.598 1.00 66.00 920 GLY A C 1
ATOM 7239 O O . GLY A 1 920 ? 1.597 10.927 21.378 1.00 66.00 920 GLY A O 1
ATOM 7240 N N . LYS A 1 921 ? 0.385 9.762 22.856 1.00 80.06 921 LYS A N 1
ATOM 7241 C CA . LYS A 1 921 ? 1.031 10.361 24.031 1.00 80.06 921 LYS A CA 1
ATOM 7242 C C . LYS A 1 921 ? 2.184 9.488 24.517 1.00 80.06 921 LYS A C 1
ATOM 7244 O O . LYS A 1 921 ? 2.027 8.287 24.705 1.00 80.06 921 LYS A O 1
ATOM 7249 N N . LYS A 1 922 ? 3.330 10.117 24.804 1.00 91.94 922 LYS A N 1
ATOM 7250 C CA . LYS A 1 922 ? 4.501 9.424 25.357 1.00 91.94 922 LYS A CA 1
ATOM 7251 C C . LYS A 1 922 ? 4.233 8.861 26.751 1.00 91.94 922 LYS A C 1
ATOM 7253 O O . LYS A 1 922 ? 3.818 9.588 27.657 1.00 91.94 922 LYS A O 1
ATOM 7258 N N . GLN A 1 923 ? 4.563 7.591 26.913 1.00 96.25 923 GLN A N 1
ATOM 7259 C CA . GLN A 1 923 ? 4.492 6.804 28.132 1.00 96.25 923 GLN A CA 1
ATOM 7260 C C . GLN A 1 923 ? 5.856 6.179 28.435 1.00 96.25 923 GLN A C 1
ATOM 7262 O O . GLN A 1 923 ? 6.701 6.029 27.554 1.00 96.25 923 GLN A O 1
ATOM 7267 N N . TYR A 1 924 ? 6.061 5.811 29.700 1.00 95.88 924 TYR A N 1
ATOM 7268 C CA . TYR A 1 924 ? 7.325 5.267 30.194 1.00 95.88 924 TYR A CA 1
ATOM 7269 C C . TYR A 1 924 ? 7.057 4.043 31.066 1.00 95.88 924 TYR A C 1
ATOM 7271 O O . TYR A 1 924 ? 6.690 4.176 32.235 1.00 95.88 924 TYR A O 1
ATOM 7279 N N . ALA A 1 925 ? 7.217 2.847 30.504 1.00 95.94 925 ALA A N 1
ATOM 7280 C CA . ALA A 1 925 ? 7.069 1.604 31.251 1.00 95.94 925 ALA A CA 1
ATOM 7281 C C . ALA A 1 925 ? 8.388 1.207 31.926 1.00 95.94 925 ALA A C 1
ATOM 7283 O O . ALA A 1 925 ? 9.473 1.328 31.356 1.00 95.94 925 ALA A O 1
ATOM 7284 N N . HIS A 1 926 ? 8.286 0.731 33.164 1.00 95.38 926 HIS A N 1
ATOM 7285 C CA . HIS A 1 926 ? 9.426 0.255 33.944 1.00 95.38 926 HIS A CA 1
ATOM 7286 C C . HIS A 1 926 ? 9.723 -1.206 33.596 1.00 95.38 926 HIS A C 1
ATOM 7288 O O . HIS A 1 926 ? 8.830 -2.044 33.703 1.00 95.38 926 HIS A O 1
ATOM 7294 N N . ILE A 1 927 ? 10.955 -1.497 33.161 1.00 96.69 927 ILE A N 1
ATOM 7295 C CA . ILE A 1 927 ? 11.386 -2.855 32.804 1.00 96.69 927 ILE A CA 1
ATOM 7296 C C . ILE A 1 927 ? 12.154 -3.489 33.966 1.00 96.69 927 ILE A C 1
ATOM 7298 O O . ILE A 1 927 ? 11.796 -4.583 34.402 1.00 96.69 927 ILE A O 1
ATOM 7302 N N . ALA A 1 928 ? 13.214 -2.829 34.444 1.00 95.38 928 ALA A N 1
ATOM 7303 C CA . ALA A 1 928 ? 14.073 -3.322 35.521 1.00 95.38 928 ALA A CA 1
ATOM 7304 C C . ALA A 1 928 ? 14.757 -2.172 36.279 1.00 95.38 928 ALA A C 1
ATOM 7306 O O . ALA A 1 928 ? 14.929 -1.075 35.748 1.00 95.38 928 ALA A O 1
ATOM 7307 N N . GLU A 1 929 ? 15.185 -2.429 37.516 1.00 94.00 929 GLU A N 1
ATOM 7308 C CA . GLU A 1 929 ? 15.962 -1.491 38.335 1.00 94.00 929 GLU A CA 1
ATOM 7309 C C . GLU A 1 929 ? 17.017 -2.208 39.185 1.00 94.00 929 GLU A C 1
ATOM 7311 O O . GLU A 1 929 ? 16.895 -3.403 39.456 1.00 94.00 929 GLU A O 1
ATOM 7316 N N . GLY A 1 930 ? 18.034 -1.471 39.633 1.00 87.81 930 GLY A N 1
ATOM 7317 C CA . GLY A 1 930 ? 19.079 -1.990 40.517 1.00 87.81 930 GLY A CA 1
ATOM 7318 C C . GLY A 1 930 ? 19.938 -0.885 41.133 1.00 87.81 930 GLY A C 1
ATOM 7319 O O . GLY A 1 930 ? 19.957 0.240 40.635 1.00 87.81 930 GLY A O 1
ATOM 7320 N N . ILE A 1 931 ? 20.654 -1.200 42.218 1.00 86.25 931 ILE A N 1
ATOM 7321 C CA . ILE A 1 931 ? 21.592 -0.283 42.891 1.00 86.25 931 ILE A CA 1
ATOM 7322 C C . ILE A 1 931 ? 23.018 -0.686 42.527 1.00 86.25 931 ILE A C 1
ATOM 7324 O O . ILE A 1 931 ? 23.496 -1.737 42.947 1.00 86.25 931 ILE A O 1
ATOM 7328 N N . ALA A 1 932 ? 23.668 0.113 41.685 1.00 85.56 932 ALA A N 1
ATOM 7329 C CA . ALA A 1 932 ? 25.022 -0.149 41.223 1.00 85.56 932 ALA A CA 1
ATOM 7330 C C . ALA A 1 932 ? 26.006 0.273 42.306 1.00 85.56 932 ALA A C 1
ATOM 7332 O O . ALA A 1 932 ? 25.794 1.292 42.969 1.00 85.56 932 ALA A O 1
ATOM 7333 N N . VAL A 1 933 ? 27.117 -0.450 42.423 1.00 81.81 933 VAL A N 1
ATOM 7334 C CA . VAL A 1 933 ? 28.263 -0.008 43.214 1.00 81.81 933 VAL A CA 1
ATOM 7335 C C . VAL A 1 933 ? 29.336 0.539 42.285 1.00 81.81 933 VAL A C 1
ATOM 7337 O O . VAL A 1 933 ? 29.608 -0.017 41.223 1.00 81.81 933 VAL A O 1
ATOM 7340 N N . LYS A 1 934 ? 29.945 1.652 42.691 1.00 84.31 934 LYS A N 1
ATOM 7341 C CA . LYS A 1 934 ? 31.035 2.295 41.963 1.00 84.31 934 LYS A CA 1
ATOM 7342 C C . LYS A 1 934 ? 32.117 1.283 41.582 1.00 84.31 934 LYS A C 1
ATOM 7344 O O . LYS A 1 934 ? 32.638 0.577 42.443 1.00 84.31 934 LYS A O 1
ATOM 7349 N N . GLY A 1 935 ? 32.515 1.296 40.312 1.00 85.31 935 GLY A N 1
ATOM 7350 C CA . GLY A 1 935 ? 33.602 0.462 39.796 1.00 85.31 935 GLY A CA 1
ATOM 7351 C C . GLY A 1 935 ? 33.217 -0.990 39.480 1.00 85.31 935 GLY A C 1
ATOM 7352 O O . GLY A 1 935 ? 33.976 -1.659 38.775 1.00 85.31 935 GLY A O 1
ATOM 7353 N N . GLU A 1 936 ? 32.040 -1.447 39.905 1.00 88.12 936 GLU A N 1
ATOM 7354 C CA . GLU A 1 936 ? 31.538 -2.803 39.683 1.00 88.12 936 GLU A CA 1
ATOM 7355 C C . GLU A 1 936 ? 30.464 -2.824 38.587 1.00 88.12 936 GLU A C 1
ATOM 7357 O O . GLU A 1 936 ? 29.761 -1.837 38.353 1.00 88.12 936 GLU A O 1
ATOM 7362 N N . TRP A 1 937 ? 30.352 -3.958 37.893 1.00 92.69 937 TRP A N 1
ATOM 7363 C CA . TRP A 1 937 ? 29.277 -4.201 36.933 1.00 92.69 937 TRP A CA 1
ATOM 7364 C C . TRP A 1 937 ? 28.051 -4.768 37.646 1.00 92.69 937 TRP A C 1
ATOM 7366 O O . TRP A 1 937 ? 28.174 -5.612 38.530 1.00 92.69 937 TRP A O 1
ATOM 7376 N N . MET A 1 938 ? 26.863 -4.346 37.225 1.00 92.81 938 MET A N 1
ATOM 7377 C CA . MET A 1 938 ? 25.593 -4.870 37.718 1.00 92.81 938 MET A CA 1
ATOM 7378 C C . MET A 1 938 ? 24.602 -5.033 36.569 1.00 92.81 938 MET A C 1
ATOM 7380 O O . MET A 1 938 ? 24.536 -4.197 35.673 1.00 92.81 938 MET A O 1
ATOM 7384 N N . GLN A 1 939 ? 23.830 -6.115 36.589 1.00 95.00 939 GLN A N 1
ATOM 7385 C CA . GLN A 1 939 ? 22.872 -6.435 35.540 1.00 95.00 939 GLN A CA 1
ATOM 7386 C C . GLN A 1 939 ? 21.479 -5.894 35.876 1.00 95.00 939 GLN A C 1
ATOM 7388 O O . GLN A 1 939 ? 20.891 -6.243 36.899 1.00 95.00 939 GLN A O 1
ATOM 7393 N N . LEU A 1 940 ? 20.902 -5.131 34.951 1.00 95.69 940 LEU A N 1
ATOM 7394 C CA . LEU A 1 940 ? 19.465 -4.890 34.876 1.00 95.69 940 LEU A CA 1
ATOM 7395 C C . LEU A 1 940 ? 18.866 -5.957 33.959 1.00 95.69 940 LEU A C 1
ATOM 7397 O O . LEU A 1 940 ? 19.352 -6.165 32.846 1.00 95.69 940 LEU A O 1
ATOM 7401 N N . SER A 1 941 ? 17.830 -6.665 34.407 1.00 95.12 941 SER A N 1
ATOM 7402 C CA . SER A 1 941 ? 17.168 -7.671 33.572 1.00 95.12 941 SER A CA 1
ATOM 7403 C C . SER A 1 941 ? 15.700 -7.863 33.931 1.00 95.12 941 SER A C 1
ATOM 7405 O O . SER A 1 941 ? 15.305 -7.729 35.089 1.00 95.12 941 SER A O 1
ATOM 7407 N N . ASN A 1 942 ? 14.897 -8.194 32.923 1.00 96.12 942 ASN A N 1
ATOM 7408 C CA . ASN A 1 942 ? 13.538 -8.683 33.091 1.00 96.12 942 ASN A CA 1
ATOM 7409 C C . ASN A 1 942 ? 13.272 -9.756 32.028 1.00 96.12 942 ASN A C 1
ATOM 7411 O O . ASN A 1 942 ? 13.208 -9.413 30.846 1.00 96.12 942 ASN A O 1
ATOM 7415 N N . PRO A 1 943 ? 13.128 -11.035 32.418 1.00 94.62 943 PRO A N 1
ATOM 7416 C CA . PRO A 1 943 ? 12.946 -12.117 31.459 1.00 94.62 943 PRO A CA 1
ATOM 7417 C C . PRO A 1 943 ? 11.547 -12.152 30.830 1.00 94.62 943 PRO A C 1
ATOM 7419 O O . PRO A 1 943 ? 11.385 -12.793 29.799 1.00 94.62 943 PRO A O 1
ATOM 7422 N N . ASN A 1 944 ? 10.542 -11.505 31.431 1.00 95.31 944 ASN A N 1
ATOM 7423 C CA . ASN A 1 944 ? 9.139 -11.586 31.007 1.00 95.31 944 ASN A CA 1
ATOM 7424 C C . ASN A 1 944 ? 8.496 -10.193 30.993 1.00 95.31 944 ASN A C 1
ATOM 7426 O O . ASN A 1 944 ? 7.428 -9.973 31.567 1.00 95.31 944 ASN A O 1
ATOM 7430 N N . PHE A 1 945 ? 9.169 -9.216 30.386 1.00 97.38 945 PHE A N 1
ATOM 7431 C CA . PHE A 1 945 ? 8.590 -7.890 30.244 1.00 97.38 945 PHE A CA 1
ATOM 7432 C C . PHE A 1 945 ? 7.515 -7.921 29.158 1.00 97.38 945 PHE A C 1
ATOM 7434 O O . PHE A 1 945 ? 7.812 -8.125 27.979 1.00 97.38 945 PHE A O 1
ATOM 7441 N N . LYS A 1 946 ? 6.261 -7.707 29.561 1.00 96.88 946 LYS A N 1
ATOM 7442 C CA . LYS A 1 946 ? 5.138 -7.579 28.637 1.00 96.88 946 LYS A CA 1
ATOM 7443 C C . LYS A 1 946 ? 5.076 -6.157 28.098 1.00 96.88 946 LYS A C 1
ATOM 7445 O O . LYS A 1 946 ? 4.812 -5.223 28.856 1.00 96.88 946 LYS A O 1
ATOM 7450 N N . ILE A 1 947 ? 5.291 -5.994 26.794 1.00 93.88 947 ILE A N 1
ATOM 7451 C CA . ILE A 1 947 ? 5.145 -4.686 26.149 1.00 93.88 947 ILE A CA 1
ATOM 7452 C C . ILE A 1 947 ? 3.672 -4.254 26.269 1.00 93.88 947 ILE A C 1
ATOM 7454 O O . ILE A 1 947 ? 2.787 -5.061 25.960 1.00 93.88 947 ILE A O 1
ATOM 7458 N N . PRO A 1 948 ? 3.377 -3.019 26.720 1.00 91.81 948 PRO A N 1
ATOM 7459 C CA . PRO A 1 948 ? 2.004 -2.533 26.849 1.00 91.81 948 PRO A CA 1
ATOM 7460 C C . PRO A 1 948 ? 1.209 -2.665 25.545 1.00 91.81 948 PRO A C 1
ATOM 7462 O O . PRO A 1 948 ? 1.757 -2.504 24.457 1.00 91.81 948 PRO A O 1
ATOM 7465 N N . LEU A 1 949 ? -0.085 -2.980 25.648 1.00 81.12 949 LEU A N 1
ATOM 7466 C CA . LEU A 1 949 ? -0.963 -3.088 24.481 1.00 81.12 949 LEU A CA 1
ATOM 7467 C C . LEU A 1 949 ? -1.093 -1.717 23.794 1.00 81.12 949 LEU A C 1
ATOM 7469 O O . LEU A 1 949 ? -1.287 -0.713 24.476 1.00 81.12 949 LEU A O 1
ATOM 7473 N N . GLY A 1 950 ? -0.991 -1.681 22.462 1.00 73.50 950 GLY A N 1
ATOM 7474 C CA . GLY A 1 950 ? -1.051 -0.436 21.685 1.00 73.50 950 GLY A CA 1
ATOM 7475 C C . GLY A 1 950 ? 0.181 0.469 21.815 1.00 73.50 950 GLY A C 1
ATOM 7476 O O . GLY A 1 950 ? 0.068 1.661 21.556 1.00 73.50 950 GLY A O 1
ATOM 7477 N N . ALA A 1 951 ? 1.326 -0.065 22.259 1.00 78.56 951 ALA A N 1
ATOM 7478 C CA . ALA A 1 951 ? 2.583 0.676 22.308 1.00 78.56 951 ALA A CA 1
ATOM 7479 C C . ALA A 1 951 ? 3.218 0.843 20.916 1.00 78.56 951 ALA A C 1
ATOM 7481 O O . ALA A 1 951 ? 3.417 -0.133 20.201 1.00 78.56 951 ALA A O 1
ATOM 7482 N N . GLU A 1 952 ? 3.606 2.061 20.556 1.00 79.19 952 GLU A N 1
ATOM 7483 C CA . GLU A 1 952 ? 4.306 2.368 19.299 1.00 79.19 952 GLU A CA 1
ATOM 7484 C C . GLU A 1 952 ? 5.539 3.251 19.551 1.00 79.19 952 GLU A C 1
ATOM 7486 O O . GLU A 1 952 ? 5.778 3.650 20.691 1.00 79.19 952 GLU A O 1
ATOM 7491 N N . ASP A 1 953 ? 6.360 3.525 18.529 1.00 83.00 953 ASP A N 1
ATOM 7492 C CA . ASP A 1 953 ? 7.593 4.333 18.642 1.00 83.00 953 ASP A CA 1
ATOM 7493 C C . ASP A 1 953 ? 8.491 3.911 19.820 1.00 83.00 953 ASP A C 1
ATOM 7495 O O . ASP A 1 953 ? 8.877 4.713 20.675 1.00 83.00 953 ASP A O 1
ATOM 7499 N N . MET A 1 954 ? 8.758 2.611 19.925 1.00 93.06 954 MET A N 1
ATOM 7500 C CA . MET A 1 954 ? 9.337 2.020 21.127 1.00 93.06 954 MET A CA 1
ATOM 7501 C C . MET A 1 954 ? 10.845 2.255 21.238 1.00 93.06 954 MET A C 1
ATOM 7503 O O . MET A 1 954 ? 11.615 1.831 20.376 1.00 93.06 954 MET A O 1
ATOM 7507 N N . TYR A 1 955 ? 11.287 2.830 22.358 1.00 96.56 955 TYR A N 1
ATOM 7508 C CA . TYR A 1 955 ? 12.703 2.982 22.697 1.00 96.56 955 TYR A CA 1
ATOM 7509 C C . TYR A 1 955 ? 13.029 2.314 24.028 1.00 96.56 955 TYR A C 1
ATOM 7511 O O . TYR A 1 955 ? 12.483 2.672 25.074 1.00 96.56 955 TYR A O 1
ATOM 7519 N N . LEU A 1 956 ? 13.988 1.392 24.005 1.00 97.69 956 LEU A N 1
ATOM 7520 C CA . LEU A 1 956 ? 14.641 0.897 25.211 1.00 97.69 956 LEU A CA 1
ATOM 7521 C C . LEU A 1 956 ? 15.646 1.949 25.679 1.00 97.69 956 LEU A C 1
ATOM 7523 O O . LEU A 1 956 ? 16.458 2.408 24.876 1.00 97.69 956 LEU A O 1
ATOM 7527 N N . TYR A 1 957 ? 15.627 2.337 26.953 1.00 97.38 957 TYR A N 1
ATOM 7528 C CA . TYR A 1 957 ? 16.585 3.317 27.460 1.00 97.38 957 TYR A CA 1
ATOM 7529 C C . TYR A 1 957 ? 16.993 3.086 28.915 1.00 97.38 957 TYR A C 1
ATOM 7531 O O . TYR A 1 957 ? 16.240 2.527 29.717 1.00 97.38 957 TYR A O 1
ATOM 7539 N N . ILE A 1 958 ? 18.211 3.534 29.233 1.00 98.00 958 ILE A N 1
ATOM 7540 C CA . ILE A 1 958 ? 18.865 3.374 30.536 1.00 98.00 958 ILE A CA 1
ATOM 7541 C C . ILE A 1 958 ? 19.087 4.742 31.175 1.00 98.00 958 ILE A C 1
ATOM 7543 O O . ILE A 1 958 ? 19.657 5.634 30.547 1.00 98.00 958 ILE A O 1
ATOM 7547 N N . GLU A 1 959 ? 18.668 4.901 32.428 1.00 95.94 959 GLU A N 1
ATOM 7548 C CA . GLU A 1 959 ? 18.787 6.147 33.196 1.00 95.94 959 GLU A CA 1
ATOM 7549 C C . GLU A 1 959 ? 19.164 5.888 34.665 1.00 95.94 959 GLU A C 1
ATOM 7551 O O . GLU A 1 959 ? 19.194 4.743 35.118 1.00 95.94 959 GLU A O 1
ATOM 7556 N N . THR A 1 960 ? 19.433 6.955 35.421 1.00 93.69 960 THR A N 1
ATOM 7557 C CA . THR A 1 960 ? 19.624 6.896 36.884 1.00 93.69 960 THR A CA 1
ATOM 7558 C C . THR A 1 960 ? 18.434 7.526 37.609 1.00 93.69 960 THR A C 1
ATOM 7560 O O . THR A 1 960 ? 17.646 8.251 37.008 1.00 93.69 960 THR A O 1
ATOM 7563 N N . TYR A 1 961 ? 18.285 7.267 38.911 1.00 87.81 961 TYR A N 1
ATOM 7564 C CA . TYR A 1 961 ? 17.194 7.821 39.722 1.00 87.81 961 TYR A CA 1
ATOM 7565 C C . TYR A 1 961 ? 17.320 9.333 39.924 1.00 87.81 961 TYR A C 1
ATOM 7567 O O . TYR A 1 961 ? 16.450 10.099 39.506 1.00 87.81 961 TYR A O 1
ATOM 7575 N N . ASP A 1 962 ? 18.428 9.767 40.527 1.00 83.81 962 ASP A N 1
ATOM 7576 C CA . ASP A 1 962 ? 18.650 11.165 40.911 1.00 83.81 962 ASP A CA 1
ATOM 7577 C C . ASP A 1 962 ? 20.044 11.703 40.542 1.00 83.81 962 ASP A C 1
ATOM 7579 O O . ASP A 1 962 ? 20.251 12.917 40.517 1.00 83.81 962 ASP A O 1
ATOM 7583 N N . GLY A 1 963 ? 20.996 10.825 40.207 1.00 80.81 963 GLY A N 1
ATOM 7584 C CA . GLY A 1 963 ? 22.351 11.202 39.811 1.00 80.81 963 GLY A CA 1
ATOM 7585 C C . GLY A 1 963 ? 22.444 11.655 38.357 1.00 80.81 963 GLY A C 1
ATOM 7586 O O . GLY A 1 963 ? 21.611 11.303 37.534 1.00 80.81 963 GLY A O 1
ATOM 7587 N N . ASN A 1 964 ? 23.490 12.395 38.002 1.00 87.75 964 ASN A N 1
ATOM 7588 C CA . ASN A 1 964 ? 23.840 12.741 36.615 1.00 87.75 964 ASN A CA 1
ATOM 7589 C C . ASN A 1 964 ? 25.245 12.232 36.238 1.00 87.75 964 ASN A C 1
ATOM 7591 O O . ASN A 1 964 ? 25.882 12.747 35.323 1.00 87.75 964 ASN A O 1
ATOM 7595 N N . ASN A 1 965 ? 25.729 11.214 36.953 1.00 89.50 965 ASN A N 1
ATOM 7596 C CA . ASN A 1 965 ? 27.057 10.634 36.779 1.00 89.50 965 ASN A CA 1
ATOM 7597 C C . ASN A 1 965 ? 27.215 9.981 35.404 1.00 89.50 965 ASN A C 1
ATOM 7599 O O . ASN A 1 965 ? 26.287 9.344 34.910 1.00 89.50 965 ASN A O 1
ATOM 7603 N N . ASN A 1 966 ? 28.395 10.071 34.798 1.00 94.50 966 ASN A N 1
ATOM 7604 C CA . ASN A 1 966 ? 28.677 9.288 33.596 1.00 94.50 966 ASN A CA 1
ATOM 7605 C C . ASN A 1 966 ? 28.700 7.791 33.943 1.00 94.50 966 ASN A C 1
ATOM 7607 O O . ASN A 1 966 ? 29.108 7.406 35.041 1.00 94.50 966 ASN A O 1
ATOM 7611 N N . PHE A 1 967 ? 28.280 6.950 33.006 1.00 97.00 967 PHE A N 1
ATOM 7612 C CA . PHE A 1 967 ? 28.228 5.504 33.204 1.00 97.00 967 PHE A CA 1
ATOM 7613 C C . PHE A 1 967 ? 28.550 4.761 31.910 1.00 97.00 967 PHE A C 1
ATOM 7615 O O . PHE A 1 967 ? 28.642 5.359 30.842 1.00 97.00 967 PHE A O 1
ATOM 7622 N N . TYR A 1 968 ? 28.751 3.460 32.025 1.00 98.12 968 TYR A N 1
ATOM 7623 C CA . TYR A 1 968 ? 29.018 2.525 30.950 1.00 98.12 968 TYR A CA 1
ATOM 7624 C C . TYR A 1 968 ? 27.883 1.509 30.893 1.00 98.12 968 TYR A C 1
ATOM 7626 O O . TYR A 1 968 ? 27.377 1.102 31.946 1.00 98.12 968 TYR A O 1
ATOM 7634 N N . ILE A 1 969 ? 27.501 1.100 29.685 1.00 98.12 969 ILE A N 1
ATOM 7635 C CA . ILE A 1 969 ? 26.627 -0.054 29.472 1.00 98.12 969 ILE A CA 1
ATOM 7636 C C . ILE A 1 969 ? 27.298 -1.075 28.565 1.00 98.12 969 ILE A C 1
ATOM 7638 O O . ILE A 1 969 ? 28.045 -0.700 27.663 1.00 98.12 969 ILE A O 1
ATOM 7642 N N . ASP A 1 970 ? 27.029 -2.349 28.811 1.00 97.50 970 ASP A N 1
ATOM 7643 C CA . ASP A 1 970 ? 27.576 -3.453 28.032 1.00 97.50 970 ASP A CA 1
ATOM 7644 C C . ASP A 1 970 ? 26.616 -4.652 28.005 1.00 97.50 970 ASP A C 1
ATOM 7646 O O . ASP A 1 970 ? 25.756 -4.784 28.885 1.00 97.50 970 ASP A O 1
ATOM 7650 N N . GLU A 1 971 ? 26.758 -5.513 26.998 1.00 96.31 971 GLU A N 1
ATOM 7651 C CA . GLU A 1 971 ? 25.912 -6.686 26.745 1.00 96.31 971 GLU A CA 1
ATOM 7652 C C . GLU A 1 971 ? 24.410 -6.349 26.830 1.00 96.31 971 GLU A C 1
ATOM 7654 O O . GLU A 1 971 ? 23.648 -6.937 27.606 1.00 96.31 971 GLU A O 1
ATOM 7659 N N . ALA A 1 972 ? 23.977 -5.349 26.055 1.00 97.38 972 ALA A N 1
ATOM 7660 C CA . ALA A 1 972 ? 22.570 -4.982 25.956 1.00 97.38 972 ALA A CA 1
ATOM 7661 C C . ALA A 1 972 ? 21.845 -5.938 24.994 1.00 97.38 972 ALA A C 1
ATOM 7663 O O . ALA A 1 972 ? 22.136 -5.975 23.798 1.00 97.38 972 ALA A O 1
ATOM 7664 N N . ILE A 1 973 ? 20.903 -6.724 25.515 1.00 96.88 973 ILE A N 1
ATOM 7665 C CA . ILE A 1 973 ? 20.287 -7.858 24.815 1.00 96.88 973 ILE A CA 1
ATOM 7666 C C . ILE A 1 973 ? 18.761 -7.754 24.867 1.00 96.88 973 ILE A C 1
ATOM 7668 O O . ILE A 1 973 ? 18.175 -7.499 25.923 1.00 96.88 973 ILE A O 1
ATOM 7672 N N . GLY A 1 974 ? 18.121 -8.014 23.724 1.00 95.25 974 GLY A N 1
ATOM 7673 C CA . GLY A 1 974 ? 16.682 -8.239 23.600 1.00 95.25 974 GLY A CA 1
ATOM 7674 C C . GLY A 1 974 ? 16.413 -9.623 23.018 1.00 95.25 974 GLY A C 1
ATOM 7675 O O . GLY A 1 974 ? 16.988 -9.996 21.996 1.00 95.25 974 GLY A O 1
ATOM 7676 N N . ALA A 1 975 ? 15.556 -10.397 23.673 1.00 94.44 975 ALA A N 1
ATOM 7677 C CA . ALA A 1 975 ? 15.372 -11.821 23.421 1.00 94.44 975 ALA A CA 1
ATOM 7678 C C . ALA A 1 975 ? 13.908 -12.261 23.580 1.00 94.44 975 ALA A C 1
ATOM 7680 O O . ALA A 1 975 ? 13.048 -11.504 24.035 1.00 94.44 975 ALA A O 1
ATOM 7681 N N . VAL A 1 976 ? 13.626 -13.510 23.211 1.00 92.56 976 VAL A N 1
ATOM 7682 C CA . VAL A 1 976 ? 12.321 -14.157 23.416 1.00 92.56 976 VAL A CA 1
ATOM 7683 C C . VAL A 1 976 ? 11.944 -14.135 24.907 1.00 92.56 976 VAL A C 1
ATOM 7685 O O . VAL A 1 976 ? 12.810 -14.337 25.764 1.00 92.56 976 VAL A O 1
ATOM 7688 N N . GLY A 1 977 ? 10.665 -13.909 25.228 1.00 93.19 977 GLY A N 1
ATOM 7689 C CA . GLY A 1 977 ? 10.152 -13.984 26.601 1.00 93.19 977 GLY A CA 1
ATOM 7690 C C . GLY A 1 977 ? 10.530 -15.297 27.298 1.00 93.19 977 GLY A C 1
ATOM 7691 O O . GLY A 1 977 ? 10.570 -16.362 26.684 1.00 93.19 977 GLY A O 1
ATOM 7692 N N . GLY A 1 978 ? 10.882 -15.215 28.577 1.00 89.31 978 GLY A N 1
ATOM 7693 C CA . GLY A 1 978 ? 11.370 -16.328 29.391 1.00 89.31 978 GLY A CA 1
ATOM 7694 C C . GLY A 1 978 ? 12.852 -16.676 29.202 1.00 89.31 978 GLY A C 1
ATOM 7695 O O . GLY A 1 978 ? 13.379 -17.488 29.966 1.00 89.31 978 GLY A O 1
ATOM 7696 N N . THR A 1 979 ? 13.556 -16.070 28.238 1.00 88.62 979 THR A N 1
ATOM 7697 C CA . THR A 1 979 ? 14.992 -16.320 28.019 1.00 88.62 979 THR A CA 1
ATOM 7698 C C . THR A 1 979 ? 15.814 -15.777 29.184 1.00 88.62 979 THR A C 1
ATOM 7700 O O . THR A 1 979 ? 15.847 -14.569 29.426 1.00 88.62 979 THR A O 1
ATOM 7703 N N . GLY A 1 980 ? 16.519 -16.661 29.891 1.00 83.94 980 GLY A N 1
ATOM 7704 C CA . GLY A 1 980 ? 17.462 -16.267 30.933 1.00 83.94 980 GLY A CA 1
ATOM 7705 C C . GLY A 1 980 ? 18.755 -15.742 30.316 1.00 83.94 980 GLY A C 1
ATOM 7706 O O . GLY A 1 980 ? 19.481 -16.498 29.674 1.00 83.94 980 GLY A O 1
ATOM 7707 N N . ILE A 1 981 ? 19.046 -14.458 30.515 1.00 88.88 981 ILE A N 1
ATOM 7708 C CA . ILE A 1 981 ? 20.270 -13.818 30.027 1.00 88.88 981 ILE A CA 1
ATOM 7709 C C . ILE A 1 981 ? 21.258 -13.736 31.191 1.00 88.88 981 ILE A C 1
ATOM 7711 O O . ILE A 1 981 ? 20.953 -13.154 32.233 1.00 88.88 981 ILE A O 1
ATOM 7715 N N . LEU A 1 982 ? 22.433 -14.347 31.036 1.00 85.19 982 LEU A N 1
ATOM 7716 C CA . LEU A 1 982 ? 23.496 -14.278 32.039 1.00 85.19 982 LEU A CA 1
ATOM 7717 C C . LEU A 1 982 ? 24.183 -12.908 31.979 1.00 85.19 982 LEU A C 1
ATOM 7719 O O . LEU A 1 982 ? 24.490 -12.419 30.899 1.00 85.19 982 LEU A O 1
ATOM 7723 N N . GLY A 1 983 ? 24.451 -12.318 33.140 1.00 86.88 983 GLY A N 1
ATOM 7724 C CA . GLY A 1 983 ? 25.192 -11.065 33.272 1.00 86.88 983 GLY A CA 1
ATOM 7725 C C . GLY A 1 983 ? 25.829 -10.952 34.652 1.00 86.88 983 GLY A C 1
ATOM 7726 O O . GLY A 1 983 ? 25.949 -11.946 35.373 1.00 86.88 983 GLY A O 1
ATOM 7727 N N . ALA A 1 984 ? 26.224 -9.740 35.044 1.00 84.50 984 ALA A N 1
ATOM 7728 C CA . ALA A 1 984 ? 26.903 -9.473 36.314 1.00 84.50 984 ALA A CA 1
ATOM 7729 C C . ALA A 1 984 ? 26.048 -9.786 37.564 1.00 84.50 984 ALA A C 1
ATOM 7731 O O . ALA A 1 984 ? 26.557 -9.772 38.683 1.00 84.50 984 ALA A O 1
ATOM 7732 N N . GLY A 1 985 ? 24.763 -10.111 37.379 1.00 75.06 985 GLY A N 1
ATOM 7733 C CA . GLY A 1 985 ? 23.797 -10.352 38.443 1.00 75.06 985 GLY A CA 1
ATOM 7734 C C . GLY A 1 985 ? 23.265 -9.056 39.055 1.00 75.06 985 GLY A C 1
ATOM 7735 O O . GLY A 1 985 ? 23.796 -7.966 38.836 1.00 75.06 985 GLY A O 1
ATOM 7736 N N . VAL A 1 986 ? 22.184 -9.170 39.829 1.00 63.91 986 VAL A N 1
ATOM 7737 C CA . VAL A 1 986 ? 21.636 -8.043 40.594 1.00 63.91 986 VAL A CA 1
ATOM 7738 C C . VAL A 1 986 ? 22.377 -7.979 41.923 1.00 63.91 986 VAL A C 1
ATOM 7740 O O . VAL A 1 986 ? 22.165 -8.823 42.796 1.00 63.91 986 VAL A O 1
ATOM 7743 N N . GLN A 1 987 ? 23.247 -6.987 42.093 1.00 61.88 987 GLN A N 1
ATOM 7744 C CA . GLN A 1 987 ? 23.879 -6.748 43.385 1.00 61.88 987 GLN A CA 1
ATOM 7745 C C . GLN A 1 987 ? 22.825 -6.163 44.337 1.00 61.88 987 GLN A C 1
ATOM 7747 O O . GLN A 1 987 ? 22.342 -5.047 44.147 1.00 61.88 987 GLN A O 1
ATOM 7752 N N . LYS A 1 988 ? 22.410 -6.938 45.345 1.00 58.50 988 LYS A N 1
ATOM 7753 C CA . LYS A 1 988 ? 21.533 -6.440 46.411 1.00 58.50 988 LYS A CA 1
ATOM 7754 C C . LYS A 1 988 ? 22.391 -5.698 47.427 1.00 58.50 988 LYS A C 1
ATOM 7756 O O . LYS A 1 988 ? 23.003 -6.313 48.286 1.00 58.50 988 LYS A O 1
ATOM 7761 N N . PHE A 1 989 ? 22.447 -4.379 47.304 1.00 70.19 989 PHE A N 1
ATOM 7762 C CA . PHE A 1 989 ? 23.011 -3.520 48.336 1.00 70.19 989 PHE A CA 1
ATOM 7763 C C . PHE A 1 989 ? 21.921 -3.214 49.371 1.00 70.19 989 PHE A C 1
ATOM 7765 O O . PHE A 1 989 ? 20.958 -2.508 49.064 1.00 70.19 989 PHE A O 1
ATOM 7772 N N . ILE A 1 990 ? 22.042 -3.785 50.571 1.00 78.25 990 ILE A N 1
ATOM 7773 C CA . ILE A 1 990 ? 21.125 -3.558 51.692 1.00 78.25 990 ILE A CA 1
ATOM 7774 C C . ILE A 1 990 ? 21.877 -2.721 52.734 1.00 78.25 990 ILE A C 1
ATOM 7776 O O . ILE A 1 990 ? 22.948 -3.108 53.191 1.00 78.25 990 ILE A O 1
ATOM 7780 N N . LEU A 1 991 ? 21.337 -1.556 53.104 1.00 82.69 991 LEU A N 1
ATOM 7781 C CA . LEU A 1 991 ? 21.892 -0.771 54.214 1.00 82.69 991 LEU A CA 1
ATOM 7782 C C . LEU A 1 991 ? 21.862 -1.626 55.481 1.00 82.69 991 LEU A C 1
ATOM 7784 O O . LEU A 1 991 ? 20.871 -2.295 55.740 1.00 82.69 991 LEU A O 1
ATOM 7788 N N . GLY A 1 992 ? 22.938 -1.618 56.251 1.00 86.06 992 GLY A N 1
ATOM 7789 C CA . GLY A 1 992 ? 23.115 -2.416 57.458 1.00 86.06 992 GLY A CA 1
ATOM 7790 C C . GLY A 1 992 ? 23.618 -3.841 57.218 1.00 86.06 992 GLY A C 1
ATOM 7791 O O . GLY A 1 992 ? 24.034 -4.461 58.189 1.00 86.06 992 GLY A O 1
ATOM 7792 N N . ASP A 1 993 ? 23.622 -4.341 55.978 1.00 89.06 993 ASP A N 1
ATOM 7793 C CA . ASP A 1 993 ? 24.181 -5.647 55.592 1.00 89.06 993 ASP A CA 1
ATOM 7794 C C . ASP A 1 993 ? 25.640 -5.458 55.154 1.00 89.06 993 ASP A C 1
ATOM 7796 O O . ASP A 1 993 ? 25.955 -5.130 54.008 1.00 89.06 993 ASP A O 1
ATOM 7800 N N . ILE A 1 994 ? 26.543 -5.565 56.120 1.00 89.31 994 ILE A N 1
ATOM 7801 C CA . ILE A 1 994 ? 27.961 -5.229 55.977 1.00 89.31 994 ILE A CA 1
ATOM 7802 C C . ILE A 1 994 ? 28.742 -6.427 55.426 1.00 89.31 994 ILE A C 1
ATOM 7804 O O . ILE A 1 994 ? 29.824 -6.246 54.857 1.00 89.31 994 ILE A O 1
ATOM 7808 N N . ASN A 1 995 ? 28.217 -7.645 55.594 1.00 85.44 995 ASN A N 1
ATOM 7809 C CA . ASN A 1 995 ? 28.818 -8.872 55.075 1.00 85.44 995 ASN A CA 1
ATOM 7810 C C . ASN A 1 995 ? 28.278 -9.297 53.689 1.00 85.44 995 ASN A C 1
ATOM 7812 O O . ASN A 1 995 ? 28.888 -10.168 53.061 1.00 85.44 995 ASN A O 1
ATOM 7816 N N . PHE A 1 996 ? 27.213 -8.653 53.201 1.00 79.56 996 PHE A N 1
ATOM 7817 C CA . PHE A 1 996 ? 26.542 -8.888 51.917 1.00 79.56 996 PHE A CA 1
ATOM 7818 C C . PHE A 1 996 ? 25.895 -10.270 51.776 1.00 79.56 996 PHE A C 1
ATOM 7820 O O . PHE A 1 996 ? 25.823 -10.812 50.667 1.00 79.56 996 PHE A O 1
ATOM 7827 N N . ASP A 1 997 ? 25.436 -10.864 52.877 1.00 80.81 997 ASP A N 1
ATOM 7828 C CA . ASP A 1 997 ? 24.742 -12.155 52.868 1.00 80.81 997 ASP A CA 1
ATOM 7829 C C . ASP A 1 997 ? 23.225 -12.035 52.618 1.00 80.81 997 ASP A C 1
ATOM 7831 O O . ASP A 1 997 ? 22.540 -13.042 52.394 1.00 80.81 997 ASP A O 1
ATOM 7835 N N . GLY A 1 998 ? 22.714 -10.802 52.551 1.00 77.88 998 GLY A N 1
ATOM 7836 C CA . GLY A 1 998 ? 21.322 -10.476 52.285 1.00 77.88 998 GLY A CA 1
ATOM 7837 C C . GLY A 1 998 ? 20.452 -10.360 53.538 1.00 77.88 998 GLY A C 1
ATOM 7838 O O . GLY A 1 998 ? 19.234 -10.196 53.392 1.00 77.88 998 GLY A O 1
ATOM 7839 N N . VAL A 1 999 ? 21.021 -10.462 54.745 1.00 84.50 999 VAL A N 1
ATOM 7840 C CA . VAL A 1 999 ? 20.304 -10.401 56.023 1.00 84.50 999 VAL A CA 1
ATOM 7841 C C . VAL A 1 999 ? 21.030 -9.468 56.991 1.00 84.50 999 VAL A C 1
ATOM 7843 O O . VAL A 1 999 ? 22.173 -9.700 57.328 1.00 84.50 999 VAL A O 1
ATOM 7846 N N . ILE A 1 1000 ? 20.336 -8.455 57.521 1.00 90.31 1000 ILE A N 1
ATOM 7847 C CA . ILE A 1 1000 ? 20.902 -7.574 58.556 1.00 90.31 1000 ILE A CA 1
ATOM 7848 C C . ILE A 1 1000 ? 20.786 -8.263 59.918 1.00 90.31 1000 ILE A C 1
ATOM 7850 O O . ILE A 1 1000 ? 19.686 -8.351 60.482 1.00 90.31 1000 ILE A O 1
ATOM 7854 N N . ASP A 1 1001 ? 21.900 -8.734 60.471 1.00 91.06 1001 ASP A N 1
ATOM 7855 C CA . ASP A 1 1001 ? 21.905 -9.455 61.738 1.00 91.06 1001 ASP A CA 1
ATOM 7856 C C . ASP A 1 1001 ? 23.089 -9.121 62.673 1.00 91.06 1001 ASP A C 1
ATOM 7858 O O . ASP A 1 1001 ? 23.790 -8.111 62.566 1.00 91.06 1001 ASP A O 1
ATOM 7862 N N . ALA A 1 1002 ? 23.261 -9.938 63.717 1.00 89.94 1002 ALA A N 1
ATOM 7863 C CA . ALA A 1 1002 ? 24.296 -9.716 64.719 1.00 89.94 1002 ALA A CA 1
ATOM 7864 C C . ALA A 1 1002 ? 25.727 -9.799 64.153 1.00 89.94 1002 ALA A C 1
ATOM 7866 O O . ALA A 1 1002 ? 26.633 -9.222 64.763 1.00 89.94 1002 ALA A O 1
ATOM 7867 N N . TYR A 1 1003 ? 25.946 -10.498 63.037 1.00 91.81 1003 TYR A N 1
ATOM 7868 C CA . TYR A 1 1003 ? 27.234 -10.561 62.353 1.00 91.81 1003 TYR A CA 1
ATOM 7869 C C . TYR A 1 1003 ? 27.575 -9.221 61.703 1.00 91.81 1003 TYR A C 1
ATOM 7871 O O . TYR A 1 1003 ? 28.704 -8.751 61.880 1.00 91.81 1003 TYR A O 1
ATOM 7879 N N . ASP A 1 1004 ? 26.607 -8.537 61.092 1.00 92.75 1004 ASP A N 1
ATOM 7880 C CA . ASP A 1 1004 ? 26.811 -7.178 60.582 1.00 92.75 1004 ASP A CA 1
ATOM 7881 C C . ASP A 1 1004 ? 27.136 -6.216 61.705 1.00 92.75 1004 ASP A C 1
ATOM 7883 O O . ASP A 1 1004 ? 28.102 -5.471 61.617 1.00 92.75 1004 ASP A O 1
ATOM 7887 N N . MET A 1 1005 ? 26.429 -6.297 62.835 1.00 91.75 1005 MET A N 1
ATOM 7888 C CA . MET A 1 1005 ? 26.726 -5.456 63.998 1.00 91.75 1005 MET A CA 1
ATOM 7889 C C . MET A 1 1005 ? 28.160 -5.647 64.528 1.00 91.75 1005 MET A C 1
ATOM 7891 O O . MET A 1 1005 ? 28.765 -4.712 65.067 1.00 91.75 1005 MET A O 1
ATOM 7895 N N . ILE A 1 1006 ? 28.725 -6.854 64.410 1.00 91.06 1006 ILE A N 1
ATOM 7896 C CA . ILE A 1 1006 ? 30.124 -7.123 64.775 1.00 91.06 1006 ILE A CA 1
ATOM 7897 C C . ILE A 1 1006 ? 31.064 -6.420 63.793 1.00 91.06 1006 ILE A C 1
ATOM 7899 O O . ILE A 1 1006 ? 31.984 -5.727 64.237 1.00 91.06 1006 ILE A O 1
ATOM 7903 N N . LEU A 1 1007 ? 30.811 -6.551 62.491 1.00 91.19 1007 LEU A N 1
ATOM 7904 C CA . LEU A 1 1007 ? 31.611 -5.917 61.441 1.00 91.19 1007 LEU A CA 1
ATOM 7905 C C . LEU A 1 1007 ? 31.496 -4.390 61.475 1.00 91.19 1007 LEU A C 1
ATOM 7907 O O . LEU A 1 1007 ? 32.510 -3.706 61.380 1.00 91.19 1007 LEU A O 1
ATOM 7911 N N . ALA A 1 1008 ? 30.304 -3.857 61.738 1.00 88.69 1008 ALA A N 1
ATOM 7912 C CA . ALA A 1 1008 ? 30.032 -2.446 61.977 1.00 88.69 1008 ALA A CA 1
ATOM 7913 C C . ALA A 1 1008 ? 30.937 -1.908 63.100 1.00 88.69 1008 ALA A C 1
ATOM 7915 O O . ALA A 1 1008 ? 31.663 -0.917 62.949 1.00 88.69 1008 ALA A O 1
ATOM 7916 N N . ARG A 1 1009 ? 30.950 -2.591 64.251 1.00 90.19 1009 ARG A N 1
ATOM 7917 C CA . ARG A 1 1009 ? 31.779 -2.197 65.402 1.00 90.19 1009 ARG A CA 1
ATOM 7918 C C . ARG A 1 1009 ? 33.268 -2.303 65.105 1.00 90.19 1009 ARG A C 1
ATOM 7920 O O . ARG A 1 1009 ? 34.032 -1.452 65.557 1.00 90.19 1009 ARG A O 1
ATOM 7927 N N . GLN A 1 1010 ? 33.679 -3.335 64.374 1.00 87.94 1010 GLN A N 1
ATOM 7928 C CA . GLN A 1 1010 ? 35.064 -3.511 63.952 1.00 87.94 1010 GLN A CA 1
ATOM 7929 C C . GLN A 1 1010 ? 35.494 -2.391 62.991 1.00 87.94 1010 GLN A C 1
ATOM 7931 O O . GLN A 1 1010 ? 36.551 -1.793 63.195 1.00 87.94 1010 GLN A O 1
ATOM 7936 N N . GLY A 1 1011 ? 34.636 -2.022 62.038 1.00 84.50 1011 GLY A N 1
ATOM 7937 C CA . GLY A 1 1011 ? 34.839 -0.912 61.109 1.00 84.50 1011 GLY A CA 1
ATOM 7938 C C . GLY A 1 1011 ? 35.049 0.431 61.813 1.00 84.50 1011 GLY A C 1
ATOM 7939 O O . GLY A 1 1011 ? 35.999 1.145 61.487 1.00 84.50 1011 GLY A O 1
ATOM 7940 N N . CYS A 1 1012 ? 34.263 0.729 62.861 1.00 81.56 1012 CYS A N 1
ATOM 7941 C CA . CYS A 1 1012 ? 34.448 1.923 63.707 1.00 81.56 1012 CYS A CA 1
ATOM 7942 C C . CYS A 1 1012 ? 35.817 1.974 64.410 1.00 81.56 1012 CYS A C 1
ATOM 7944 O O . CYS A 1 1012 ? 36.288 3.054 64.764 1.00 81.56 1012 CYS A O 1
ATOM 7946 N N . LEU A 1 1013 ? 36.423 0.818 64.698 1.00 83.94 1013 LEU A N 1
ATOM 7947 C CA . LEU A 1 1013 ? 37.640 0.722 65.508 1.00 83.94 1013 LEU A CA 1
ATOM 7948 C C . LEU A 1 1013 ? 38.916 0.655 64.667 1.00 83.94 1013 LEU A C 1
ATOM 7950 O O . LEU A 1 1013 ? 39.952 1.158 65.104 1.00 83.94 1013 LEU A O 1
ATOM 7954 N N . SER A 1 1014 ? 38.869 0.009 63.500 1.00 77.56 1014 SER A N 1
ATOM 7955 C CA . SER A 1 1014 ? 40.072 -0.346 62.739 1.00 77.56 1014 SER A CA 1
ATOM 7956 C C . SER A 1 1014 ? 39.941 -0.216 61.220 1.00 77.56 1014 SER A C 1
ATOM 7958 O O . SER A 1 1014 ? 40.818 -0.723 60.528 1.00 77.56 1014 SER A O 1
ATOM 7960 N N . SER A 1 1015 ? 38.923 0.500 60.720 1.00 78.50 1015 SER A N 1
ATOM 7961 C CA . SER A 1 1015 ? 38.495 0.601 59.308 1.00 78.50 1015 SER A CA 1
ATOM 7962 C C . SER A 1 1015 ? 37.796 -0.652 58.764 1.00 78.50 1015 SER A C 1
ATOM 7964 O O . SER A 1 1015 ? 37.936 -1.738 59.325 1.00 78.50 1015 SER A O 1
ATOM 7966 N N . PHE A 1 1016 ? 36.980 -0.471 57.721 1.00 82.25 1016 PHE A N 1
ATOM 7967 C CA . PHE A 1 1016 ? 36.243 -1.547 57.054 1.00 82.25 1016 PHE A CA 1
ATOM 7968 C C . PHE A 1 1016 ? 37.104 -2.281 56.030 1.00 82.25 1016 PHE A C 1
ATOM 7970 O O . PHE A 1 1016 ? 37.976 -1.686 55.399 1.00 82.25 1016 PHE A O 1
ATOM 7977 N N . ASP A 1 1017 ? 36.780 -3.554 55.806 1.00 76.00 1017 ASP A N 1
ATOM 7978 C CA . ASP A 1 1017 ? 37.470 -4.410 54.836 1.00 76.00 1017 ASP A CA 1
ATOM 7979 C C . ASP A 1 1017 ? 37.216 -3.991 53.374 1.00 76.00 1017 ASP A C 1
ATOM 7981 O O . ASP A 1 1017 ? 37.966 -4.373 52.476 1.00 76.00 1017 ASP A O 1
ATOM 7985 N N . SER A 1 1018 ? 36.182 -3.181 53.119 1.00 75.25 1018 SER A N 1
ATOM 7986 C CA . SER A 1 1018 ? 35.928 -2.564 51.816 1.00 75.25 1018 SER A CA 1
ATOM 7987 C C . SER A 1 1018 ? 35.165 -1.240 51.942 1.00 75.25 1018 SER A C 1
ATOM 7989 O O . SER A 1 1018 ? 34.466 -0.989 52.924 1.00 75.25 1018 SER A O 1
ATOM 7991 N N . THR A 1 1019 ? 35.248 -0.404 50.905 1.00 72.00 1019 THR A N 1
ATOM 7992 C CA . THR A 1 1019 ? 34.410 0.800 50.753 1.00 72.00 1019 THR A CA 1
ATOM 7993 C C . THR A 1 1019 ? 32.920 0.468 50.664 1.00 72.00 1019 THR A C 1
ATOM 7995 O O . THR A 1 1019 ? 32.085 1.284 51.035 1.00 72.00 1019 THR A O 1
ATOM 7998 N N . LEU A 1 1020 ? 32.591 -0.739 50.200 1.00 73.69 1020 LEU A N 1
ATOM 7999 C CA . LEU A 1 1020 ? 31.233 -1.273 50.125 1.00 73.69 1020 LEU A CA 1
ATOM 8000 C C . LEU A 1 1020 ? 30.686 -1.531 51.530 1.00 73.69 1020 LEU A C 1
ATOM 8002 O O . LEU A 1 1020 ? 29.594 -1.083 51.854 1.00 73.69 1020 LEU A O 1
ATOM 8006 N N . ALA A 1 1021 ? 31.477 -2.196 52.379 1.00 80.12 1021 ALA A N 1
ATOM 8007 C CA . ALA A 1 1021 ? 31.132 -2.469 53.774 1.00 80.12 1021 ALA A CA 1
ATOM 8008 C C . ALA A 1 1021 ? 30.984 -1.166 54.570 1.00 80.12 1021 ALA A C 1
ATOM 8010 O O . ALA A 1 1021 ? 30.087 -1.040 55.395 1.00 80.12 1021 ALA A O 1
ATOM 8011 N N . GLN A 1 1022 ? 31.817 -0.167 54.265 1.00 83.25 1022 GLN A N 1
ATOM 8012 C CA . GLN A 1 1022 ? 31.683 1.173 54.828 1.00 83.25 1022 GLN A CA 1
ATOM 8013 C C . GLN A 1 1022 ? 30.376 1.859 54.403 1.00 83.25 1022 GLN A C 1
ATOM 8015 O O . GLN A 1 1022 ? 29.715 2.458 55.242 1.00 83.25 1022 GLN A O 1
ATOM 8020 N N . ALA A 1 1023 ? 29.994 1.762 53.126 1.00 79.06 1023 ALA A N 1
ATOM 8021 C CA . ALA A 1 1023 ? 28.748 2.342 52.628 1.00 79.06 1023 ALA A CA 1
ATOM 8022 C C . ALA A 1 1023 ? 27.507 1.616 53.160 1.00 79.06 1023 ALA A C 1
ATOM 8024 O O . ALA A 1 1023 ? 26.504 2.257 53.441 1.00 79.06 1023 ALA A O 1
ATOM 8025 N N . ALA A 1 1024 ? 27.561 0.290 53.304 1.00 85.44 1024 ALA A N 1
ATOM 8026 C CA . ALA A 1 1024 ? 26.478 -0.470 53.917 1.00 85.44 1024 ALA A CA 1
ATOM 8027 C C . ALA A 1 1024 ? 26.330 -0.123 55.403 1.00 85.44 1024 ALA A C 1
ATOM 8029 O O . ALA A 1 1024 ? 25.225 -0.146 55.932 1.00 85.44 1024 ALA A O 1
ATOM 8030 N N . ALA A 1 1025 ? 27.427 0.223 56.076 1.00 87.75 1025 ALA A N 1
ATOM 8031 C CA . ALA A 1 1025 ? 27.399 0.584 57.482 1.00 87.75 1025 ALA A CA 1
ATOM 8032 C C . ALA A 1 1025 ? 26.876 2.008 57.747 1.00 87.75 1025 ALA A C 1
ATOM 8034 O O . ALA A 1 1025 ? 26.317 2.222 58.816 1.00 87.75 1025 ALA A O 1
ATOM 8035 N N . ASP A 1 1026 ? 27.036 2.949 56.809 1.00 87.25 1026 ASP A N 1
ATOM 8036 C CA . ASP A 1 1026 ? 26.475 4.316 56.841 1.00 87.25 1026 ASP A CA 1
ATOM 8037 C C . ASP A 1 1026 ? 24.958 4.278 56.568 1.00 87.25 1026 ASP A C 1
ATOM 8039 O O . ASP A 1 1026 ? 24.474 4.578 55.474 1.00 87.25 1026 ASP A O 1
ATOM 8043 N N . VAL A 1 1027 ? 24.205 3.778 57.550 1.00 86.62 1027 VAL A N 1
ATOM 8044 C CA . VAL A 1 1027 ? 22.779 3.468 57.405 1.00 86.62 1027 VAL A CA 1
ATOM 8045 C C . VAL A 1 1027 ? 21.891 4.702 57.429 1.00 86.62 1027 VAL A C 1
ATOM 8047 O O . VAL A 1 1027 ? 20.767 4.617 56.936 1.00 86.62 1027 VAL A O 1
ATOM 8050 N N . ASP A 1 1028 ? 22.372 5.828 57.965 1.00 84.31 1028 ASP A N 1
ATOM 8051 C CA . ASP A 1 1028 ? 21.676 7.113 57.856 1.00 84.31 1028 ASP A CA 1
ATOM 8052 C C . ASP A 1 1028 ? 22.061 7.925 56.605 1.00 84.31 1028 ASP A C 1
ATOM 8054 O O . ASP A 1 1028 ? 21.407 8.922 56.288 1.00 84.31 1028 ASP A O 1
ATOM 8058 N N . GLN A 1 1029 ? 23.059 7.447 55.851 1.00 77.81 1029 GLN A N 1
ATOM 8059 C CA . GLN A 1 1029 ? 23.555 8.019 54.599 1.00 77.81 1029 GLN A CA 1
ATOM 8060 C C . GLN A 1 1029 ? 24.074 9.458 54.726 1.00 77.81 1029 GLN A C 1
ATOM 8062 O O . GLN A 1 1029 ? 24.091 10.207 53.743 1.00 77.81 1029 GLN A O 1
ATOM 8067 N N . ASN A 1 1030 ? 24.519 9.873 55.913 1.00 78.56 1030 ASN A N 1
ATOM 8068 C CA . ASN A 1 1030 ? 25.039 11.222 56.130 1.00 78.56 1030 ASN A CA 1
ATOM 8069 C C . ASN A 1 1030 ? 26.483 11.406 55.593 1.00 78.56 1030 ASN A C 1
ATOM 8071 O O . ASN A 1 1030 ? 27.026 12.518 55.616 1.00 78.56 1030 ASN A O 1
ATOM 8075 N N . GLY A 1 1031 ? 27.103 10.329 55.089 1.00 72.25 1031 GLY A N 1
ATOM 8076 C CA . GLY A 1 1031 ? 28.463 10.300 54.550 1.00 72.25 1031 GLY A CA 1
ATOM 8077 C C . GLY A 1 1031 ? 29.546 10.055 55.606 1.00 72.25 1031 GLY A C 1
ATOM 8078 O O . GLY A 1 1031 ? 30.740 10.079 55.282 1.00 72.25 1031 GLY A O 1
ATOM 8079 N N . VAL A 1 1032 ? 29.161 9.849 56.867 1.00 78.69 1032 VAL A N 1
ATOM 8080 C CA . VAL A 1 1032 ? 30.033 9.635 58.021 1.00 78.69 1032 VAL A CA 1
ATOM 8081 C C . VAL A 1 1032 ? 29.502 8.469 58.845 1.00 78.69 1032 VAL A C 1
ATOM 8083 O O . VAL A 1 1032 ? 28.627 8.631 59.682 1.00 78.69 1032 VAL A O 1
ATOM 8086 N N . TYR A 1 1033 ? 30.148 7.315 58.700 1.00 79.44 1033 TYR A N 1
ATOM 8087 C CA . TYR A 1 1033 ? 29.855 6.174 59.554 1.00 79.44 1033 TYR A CA 1
ATOM 8088 C C . TYR A 1 1033 ? 30.346 6.394 60.994 1.00 79.44 1033 TYR A C 1
ATOM 8090 O O . TYR A 1 1033 ? 31.560 6.413 61.255 1.00 79.44 1033 TYR A O 1
ATOM 8098 N N . ASP A 1 1034 ? 29.420 6.534 61.940 1.00 84.69 1034 ASP A N 1
ATOM 8099 C CA . ASP A 1 1034 ? 29.727 6.804 63.338 1.00 84.69 1034 ASP A CA 1
ATOM 8100 C C . ASP A 1 1034 ? 28.854 6.021 64.345 1.00 84.69 1034 ASP A C 1
ATOM 8102 O O . ASP A 1 1034 ? 28.366 4.915 64.109 1.00 84.69 1034 ASP A O 1
ATOM 8106 N N . LYS A 1 1035 ? 28.753 6.529 65.577 1.00 87.88 1035 LYS A N 1
ATOM 8107 C CA . LYS A 1 1035 ? 27.979 5.876 66.635 1.00 87.88 1035 LYS A CA 1
ATOM 8108 C C . LYS A 1 1035 ? 26.472 5.878 66.338 1.00 87.88 1035 LYS A C 1
ATOM 8110 O O . LYS A 1 1035 ? 25.780 5.003 66.861 1.00 87.88 1035 LYS A O 1
ATOM 8115 N N . ALA A 1 1036 ? 25.962 6.855 65.594 1.00 88.81 1036 ALA A N 1
ATOM 8116 C CA . ALA A 1 1036 ? 24.559 6.950 65.218 1.00 88.81 1036 ALA A CA 1
ATOM 8117 C C . ALA A 1 1036 ? 24.148 5.745 64.364 1.00 88.81 1036 ALA A C 1
ATOM 8119 O O . ALA A 1 1036 ? 23.180 5.067 64.713 1.00 88.81 1036 ALA A O 1
ATOM 8120 N N . ASP A 1 1037 ? 24.960 5.382 63.373 1.00 91.69 1037 ASP A N 1
ATOM 8121 C CA . ASP A 1 1037 ? 24.738 4.213 62.519 1.00 91.69 1037 ASP A CA 1
ATOM 8122 C C . ASP A 1 1037 ? 24.706 2.904 63.300 1.00 91.69 1037 ASP A C 1
ATOM 8124 O O . ASP A 1 1037 ? 23.805 2.081 63.144 1.00 91.69 1037 ASP A O 1
ATOM 8128 N N . LEU A 1 1038 ? 25.644 2.735 64.236 1.00 91.62 1038 LEU A N 1
ATOM 8129 C CA . LEU A 1 1038 ? 25.666 1.573 65.123 1.00 91.62 1038 LEU A CA 1
ATOM 8130 C C . LEU A 1 1038 ? 24.374 1.431 65.939 1.00 91.62 1038 LEU A C 1
ATOM 8132 O O . LEU A 1 1038 ? 23.928 0.312 66.199 1.00 91.62 1038 LEU A O 1
ATOM 8136 N N . VAL A 1 1039 ? 23.793 2.546 66.392 1.00 92.62 1039 VAL A N 1
ATOM 8137 C CA . VAL A 1 1039 ? 22.528 2.532 67.143 1.00 92.62 1039 VAL A CA 1
ATOM 8138 C C . VAL A 1 1039 ? 21.376 2.142 66.227 1.00 92.62 1039 VAL A C 1
ATOM 8140 O O . VAL A 1 1039 ? 20.548 1.324 66.622 1.00 92.62 1039 VAL A O 1
ATOM 8143 N N . LEU A 1 1040 ? 21.354 2.668 65.006 1.00 93.56 1040 LEU A N 1
ATOM 8144 C CA . LEU A 1 1040 ? 20.329 2.358 64.021 1.00 93.56 1040 LEU A CA 1
ATOM 8145 C C . LEU A 1 1040 ? 20.374 0.882 63.613 1.00 93.56 1040 LEU A C 1
ATOM 8147 O O . LEU A 1 1040 ? 19.348 0.209 63.707 1.00 93.56 1040 LEU A O 1
ATOM 8151 N N . ILE A 1 1041 ? 21.548 0.337 63.271 1.00 92.94 1041 ILE A N 1
ATOM 8152 C CA . ILE A 1 1041 ? 21.732 -1.096 62.959 1.00 92.94 1041 ILE A CA 1
ATOM 8153 C C . ILE A 1 1041 ? 21.259 -1.958 64.136 1.00 92.94 1041 ILE A C 1
ATOM 8155 O O . ILE A 1 1041 ? 20.508 -2.918 63.959 1.00 92.94 1041 ILE A O 1
ATOM 8159 N N . GLN A 1 1042 ? 21.623 -1.585 65.366 1.00 93.75 1042 GLN A N 1
ATOM 8160 C CA . GLN A 1 1042 ? 21.167 -2.286 66.564 1.00 93.75 1042 GLN A CA 1
ATOM 8161 C C . GLN A 1 1042 ? 19.642 -2.234 66.739 1.00 93.75 1042 GLN A C 1
ATOM 8163 O O . GLN A 1 1042 ? 19.034 -3.237 67.115 1.00 93.75 1042 GLN A O 1
ATOM 8168 N N . ASP A 1 1043 ? 19.021 -1.080 66.518 1.00 93.75 1043 ASP A N 1
ATOM 8169 C CA . ASP A 1 1043 ? 17.579 -0.911 66.662 1.00 93.75 1043 ASP A CA 1
ATOM 8170 C C . ASP A 1 1043 ? 16.805 -1.666 65.574 1.00 93.75 1043 ASP A C 1
ATOM 8172 O O . ASP A 1 1043 ? 15.731 -2.198 65.869 1.00 93.75 1043 ASP A O 1
ATOM 8176 N N . PHE A 1 1044 ? 17.369 -1.796 64.370 1.00 92.12 1044 PHE A N 1
ATOM 8177 C CA . PHE A 1 1044 ? 16.818 -2.612 63.289 1.00 92.12 1044 PHE A CA 1
ATOM 8178 C C . PHE A 1 1044 ? 16.869 -4.106 63.637 1.00 92.12 1044 PHE A C 1
ATOM 8180 O O . PHE A 1 1044 ? 15.838 -4.777 63.627 1.00 92.12 1044 PHE A O 1
ATOM 8187 N N . ILE A 1 1045 ? 18.029 -4.614 64.074 1.00 92.56 1045 ILE A N 1
ATOM 8188 C CA . ILE A 1 1045 ? 18.200 -6.020 64.496 1.00 92.56 1045 ILE A CA 1
ATOM 8189 C C . ILE A 1 1045 ? 17.271 -6.372 65.670 1.00 92.56 1045 ILE A C 1
ATOM 8191 O O . ILE A 1 1045 ? 16.765 -7.489 65.773 1.00 92.56 1045 ILE A O 1
ATOM 8195 N N . LEU A 1 1046 ? 17.023 -5.419 66.575 1.00 91.25 1046 LEU A N 1
ATOM 8196 C CA . LEU A 1 1046 ? 16.117 -5.592 67.716 1.00 91.25 1046 LEU A CA 1
ATOM 8197 C C . LEU A 1 1046 ? 14.635 -5.360 67.370 1.00 91.25 1046 LEU A C 1
ATOM 8199 O O . LEU A 1 1046 ? 13.792 -5.442 68.267 1.00 91.25 1046 LEU A O 1
ATOM 8203 N N . GLY A 1 1047 ? 14.311 -5.057 66.108 1.00 87.50 1047 GLY A N 1
ATOM 8204 C CA . GLY A 1 1047 ? 12.949 -4.826 65.623 1.00 87.50 1047 GLY A CA 1
ATOM 8205 C C . GLY A 1 1047 ? 12.282 -3.563 66.176 1.00 87.50 1047 GLY A C 1
ATOM 8206 O O . GLY A 1 1047 ? 11.054 -3.465 66.174 1.00 87.50 1047 GLY A O 1
ATOM 8207 N N . ARG A 1 1048 ? 13.064 -2.609 66.697 1.00 92.69 1048 ARG A N 1
ATOM 8208 C CA . ARG A 1 1048 ? 12.566 -1.314 67.197 1.00 92.69 1048 ARG A CA 1
ATOM 8209 C C . ARG A 1 1048 ? 12.281 -0.341 66.061 1.00 92.69 1048 ARG A C 1
ATOM 8211 O O . ARG A 1 1048 ? 11.380 0.482 66.189 1.00 92.69 1048 ARG A O 1
ATOM 8218 N N . ILE A 1 1049 ? 13.026 -0.469 64.967 1.00 87.81 1049 ILE A N 1
ATOM 8219 C CA . ILE A 1 1049 ? 12.757 0.183 63.686 1.00 87.81 1049 ILE A CA 1
ATOM 8220 C C . ILE A 1 1049 ? 12.602 -0.896 62.613 1.00 87.81 1049 ILE A C 1
ATOM 8222 O O . ILE A 1 1049 ? 13.156 -1.987 62.742 1.00 87.81 1049 ILE A O 1
ATOM 8226 N N . LYS A 1 1050 ? 11.801 -0.608 61.586 1.00 83.25 1050 LYS A N 1
ATOM 8227 C CA . LYS A 1 1050 ? 11.572 -1.513 60.445 1.00 83.25 1050 LYS A CA 1
ATOM 8228 C C . LYS A 1 1050 ? 12.310 -1.081 59.177 1.00 83.25 1050 LYS A C 1
ATOM 8230 O O . LYS A 1 1050 ? 12.322 -1.826 58.207 1.00 83.25 1050 LYS A O 1
ATOM 8235 N N . GLU A 1 1051 ? 12.900 0.108 59.201 1.00 83.69 1051 GLU A N 1
ATOM 8236 C CA . GLU A 1 1051 ? 13.640 0.745 58.116 1.00 83.69 1051 GLU A CA 1
ATOM 8237 C C . GLU A 1 1051 ? 14.637 1.742 58.723 1.00 83.69 1051 GLU A C 1
ATOM 8239 O O . GLU A 1 1051 ? 14.419 2.222 59.842 1.00 83.69 1051 GLU A O 1
ATOM 8244 N N . PHE A 1 1052 ? 15.732 2.026 58.016 1.00 86.00 1052 PHE A N 1
ATOM 8245 C CA . PHE A 1 1052 ? 16.699 3.040 58.433 1.00 86.00 1052 PHE A CA 1
ATOM 8246 C C . PHE A 1 1052 ? 16.230 4.442 58.019 1.00 86.00 1052 PHE A C 1
ATOM 8248 O O . PHE A 1 1052 ? 15.661 4.593 56.936 1.00 86.00 1052 PHE A O 1
ATOM 8255 N N . PRO A 1 1053 ? 16.431 5.469 58.862 1.00 75.69 1053 PRO A N 1
ATOM 8256 C CA . PRO A 1 1053 ? 16.146 6.848 58.485 1.00 75.69 1053 PRO A CA 1
ATOM 8257 C C . PRO A 1 1053 ? 17.132 7.309 57.407 1.00 75.69 1053 PRO A C 1
ATOM 8259 O O . PRO A 1 1053 ? 18.321 7.057 57.532 1.00 75.69 1053 PRO A O 1
ATOM 8262 N N . VAL A 1 1054 ? 16.653 8.010 56.380 1.00 63.56 1054 VAL A N 1
ATOM 8263 C CA . VAL A 1 1054 ? 17.516 8.711 55.413 1.00 63.56 1054 VAL A CA 1
ATOM 8264 C C . VAL A 1 1054 ? 17.697 10.149 55.908 1.00 63.56 1054 VAL A C 1
ATOM 8266 O O . VAL A 1 1054 ? 16.691 10.798 56.216 1.00 63.56 1054 VAL A O 1
ATOM 8269 N N . ALA A 1 1055 ? 18.943 10.613 56.044 1.00 48.81 1055 ALA A N 1
ATOM 8270 C CA . ALA A 1 1055 ? 19.278 11.970 56.496 1.00 48.81 1055 ALA A CA 1
ATOM 8271 C C . ALA A 1 1055 ? 18.920 13.075 55.487 1.00 48.81 1055 ALA A C 1
ATOM 8273 O O . ALA A 1 1055 ? 19.058 12.854 54.260 1.00 48.81 1055 ALA A O 1
#

pLDDT: mean 92.04, std 8.81, range [39.66, 98.94]

Sequence (1055 aa):
IDPTVFIDDDGQAYLYFGNPQLYYVKLNEDMVSYSGEIQKVDMSQGFGVSSDPESRTGALYTEGPWFYKRGNLYYMLYAAEGIPENISYSISSSPTGPWTYKGVIMPKGEDGSAFTNHCGVIDYKGHSYFFYHNQRLPGGGGFTRSAAVEEFSYNSDGSFPVIRMSNDGPEQLEALDPYVRNEAEKICFEVGIETESCSNGGMNVANIENGDYIKVSGVDFGTGAESFTASVASATNGGKIEIHLDSIDGLLAGTLDVPGTDGWQNWSEVSCDISGTEGKHDVYFRYIGGDGYLFNVDWWKFKKNNAETSTVSNPIIWSDVPDLDVIRVGDTYYMVSTTMFFNPGAPIMKSKDLVSWKICNYVYDILADGDVQNLKNGKNDYGHGQWASSLRYHNGTYYVFFGSYGTGKSYIYKTNDIEHGTWTKTELNGMYHDASLFFDDDGRNYLIYGAGGTIRVKELNSEMTGFKEGGADKELFSTGLDGLSGEGAHIQKIGDYYYIFLIAWPSNSGRIELCYRSKDILGNYEGRTILDSEGAAQGGIIDTPDGKWYGLVFKDHGAVGRVPVLVPVTWQNDWPIMGINGKVPATIEINGNYNGTFLVTDDDFSYDSNKLALEWQWNHNPDNTAWSVTERKGYLRLRNKSLATNILDAKNTLTQRTEGPFCSSIIKLDASNMKAGDYAGLSAFQYKYGNVGVYIADDGSKKIYMAENGIASSGGEISESYNKIIEEVDMTGNEIYLKVDFKFNDVNESNISYNIDKANFYYSYDGSNWINIGNELSMSYDLKLFTGYRSAIYSYATKTTGGYADIDFFDYERAEWNQPEEIKPNSLGWYFSNGFENDTEDWTGRGTANVASSANTGYVGNHSLFVSGRTSSWNGAQKALSDRVFKPGNEYSFSVNVKFDSEKITDKFFMKLEYSDANGKKQYAHIAEGIAVKGEWMQLSNPNFKIPLGAEDMYLYIETYDGNNNFYIDEAIGAVGGTGILGAGVQKFILGDINFDGVIDAYDMILARQGCLSSFDSTLAQAAADVDQNGVYDKADLVLIQDFILGRIKEFPVA

Secondary structure (DSSP, 8-state):
---EEEE-TTS-EEEEE-SSS-EEEEEPTTSS-EEEEEEEP-TTSSS-----TT-SSSSSEEEEEEEEEETTEEEEEEEESSSS-EEEEEEESSTT---EEEEEEE-SS-TTB-SS---EEEEETTEEEEEEEE--STT-BTTBPEEEEEEE---TTSPPPPP---SS-SPPSS-B-TTS-EETT--SEEES-EEEE-TTSSEEEE---TT-EEEEEEEE-TT-EEEEEEEEE-SSSEEEEEEEESSTTSEEEEEEEEE--SSTT--EEEEEE--S--SEEEEEEEEE-SSS---EEEEEEEEE--PPEEEEESPSS-B---S-EEEEETTEEEEE---BTEESEEEEEEESSSS--EEEEEEES-S--STTTTT-TT---TT-SB-SEEEEEETTEEEEEEEETTTTEEEEEEES-TTTPPPEEEEEES--TT-EEEE-TTS-EEEEEEETTEEEEEEEPTTSSSBPTT--EEEEEE---SSEEEEEEEEEEETTEEEEEEEEE-TTS--EEEEEEESSTTS--EEEEEE-BTTEEEEEEEE-TTS-EEEEEEEE-GGG-EEEEEEEEEEETTEEEESBTTB--SEEEEES----------B----SSS---TT-EEESS--TTSEESSSSTT-EEEE--SB-SSSTT-TT-EEEE-BSSEEEEEEEEE-TT--TTEEEEEEEESTT-EEEEEEE-TTS-EEEEEEEETTGGGT--GGG--EEEEEEEEPPSSEEEEEEEEE----SS----SS--EEEEEEESSSSS-EE-SPPEE----TTT-S--EEEEEEEESS----EEEEEEEEEEE---SS-------TTSEEEEE--SSS-TT-EEETT-EEEEETT--SSSS-EEEEE---STT-EEEEEPPTTT--TT-EEEEEEEEEE-SSSSEEEEEEEEEEE-TTS-EEEEEEEEEEEETTS-EEEEEEEEEPPTT-EEEEEEEEESS----EEEEEEEEEETT----SS------TT-SS-SS--SHHHHHHHHHHHHH--SSHHHHHHH-TT-SS--SHHHHHHHHHHHTTS-SSPPP-

Radius of gyration: 39.65 Å; chains: 1; bounding box: 90×63×114 Å